Protein 7RCP (pdb70)

Sequence (1245 aa):
GLYRKYIEYPVLQKILIGLILGAIVGLILGHYGYAHAVHTYVKPFGDLFVRLLKMLVMPIVFASLVVGAASISPARLGRVGVKIVVYYLLTSAFAVTLGIIMARLFNPGAGIHLAVGGQQFQPHQAPPLVHILLDIVPTNPFGALANGQVLPTIFFAIILGIAITYLMNSENEKVRKSAETLLDAINGLAEAMYKIVNGVMQYAPIGVFALIAYVMAEQGVHVVGELAKVTAAVYVGLTLQILLVYFVLLKIYGIDPISFIKHAKDAMLTAFVTRSSEGTLPVTMRVAKEMGISEGIYSFTLPLGATINMDGTALYQGVCTFFIANALGSHLTVGQQLTIVLTAVLASIGTAGVPGAGAIMLAMVLHSVGLPLTDPNVAAAYAMILGIDAILDMGRTMVNVTGNLTGTAIVAKTEGLYRKYIEYPVLQKILIGLILGAIVGLILGHYGYAHAVHTYVKPFGDLFVRLLKMLVMPIVFASLVVGAASISPARLGRVGVKIVVYYLLTSAFAVTLGIIMARLFNPGAGIHLAVGGQQFQPHQAPPLVHILLDIVPTNPFGALANGQVLPTIFFAIILGIAITYLMNSENEKVRKSAETLLDAINGLAEAMYKIVNGVMQYAPIGVFALIAYVMAEQGVHVVGELAKVTAAVYVGLTLQILLVYFVLLKIYGIDPISFIKHAKDAMLTAFVTRSSEGTLPVTMRVAKEMGISEGIYSFTLPLGATINMDGTALYQGVCTFFIANALGSHLTVGQQLTIVLTAVLASIGTAGVPGAGAIMLAMVLHSVGLPLTDPNVAAAYAMILGIDAILDMGRTMVNVTGNLTGTAIVAKTEGLYRKYIEYPVLQKILIGLILGAIVGLILGHYGYAHAVHTYVKPFGDLFVRLLKMLVMPIVFASLVVGAASISPARLGRVGVKIVVYYLLTSAFAVTLGIIMARLFNPGAGIHLAVGGQQFQPHQAPPLVHILLDIVPTNPFGALANGQVLPTIFFAIILGIAITYLMNSENEKVRKSAETLLDAINGLAEAMYKIVNGVMQYAPIGVFALIAYVMAEQGVHVVGELAKVTAAVYVGLTLQILLVYFVLLKIYGIDPISFIKHAKDAMLTAFVTRSSEGTLPVTMRVAKEMGISEGIYSFTLPLGATINMDGTALYQGVCTFFIANALGSHLTVGQQLTIVLTAVLASIGTAGVPGAGAIMLAMVLHSVGLPLTDPNVAAAYAMILGIDAILDMGRTMVNVTGNLTGTAIVAKTE

Organism: Pyrococcus horikoshii (strain ATCC 700860 / DSM 12428 / JCM 9974 / NBRC 100139 / OT-3) (NCBI:txid70601)

Nearest PDB structures (foldseek):
  7rcp-assembly1_A  TM=1.002E+00  e=2.581E-57  Pyrococcus horikoshii OT3
  6uwf-assembly1_A  TM=9.976E-01  e=1.665E-51  Pyrococcus horikoshii
  6bat-assembly1_C  TM=9.969E-01  e=8.812E-50  Pyrococcus horikoshii OT3
  6bav-assembly1_B  TM=9.823E-01  e=5.923E-47  Pyrococcus horikoshii OT3
  6x15-assembly1_C  TM=5.587E-01  e=3.686E-46  Pyrococcus horikoshii

GO terms:
  GO:0005283 amino acid:sodium symporter activity (F, IDA)
  GO:0015108 chloride transmembrane transporter activity (F, IDA)
  GO:0015183 L-aspartate transmembrane transporter activity (F, IDA)
  GO:1902476 chloride transmembrane transport (P, IDA)
  GO:0070207 protein homotrimerization (P, IDA)
  GO:0070778 L-aspartate transmembrane transport (P, IDA)
  GO:0005283 amino acid:sodium symporter activity (F, IMP)
  GO:0015183 L-aspartate transmembrane transporter activity (F, IMP)
  GO:0140009 L-aspartate import across plasma membrane (P, IMP)
  GO:0042802 identical protein binding (F, IPI)

Structure (mmCIF, N/CA/C/O backbone):
data_7RCP
#
_entry.id   7RCP
#
_cell.length_a   1.00
_cell.length_b   1.00
_cell.length_c   1.00
_cell.angle_alpha   90.00
_cell.angle_beta   90.00
_cell.angle_gamma   90.00
#
_symmetry.space_group_name_H-M   'P 1'
#
loop_
_entity.id
_entity.type
_entity.pdbx_description
1 polymer 'Glutamate transporter homolog'
2 non-polymer 'ASPARTIC ACID'
3 non-polymer 'SODIUM ION'
4 water water
#
loop_
_atom_site.group_PDB
_atom_site.id
_atom_site.type_symbol
_atom_site.label_atom_id
_atom_site.label_alt_id
_atom_site.label_comp_id
_atom_site.label_asym_id
_atom_site.label_entity_id
_atom_site.label_seq_id
_atom_site.pdbx_PDB_ins_code
_atom_site.Cartn_x
_atom_site.Cartn_y
_atom_site.Cartn_z
_atom_site.occupancy
_atom_site.B_iso_or_equiv
_atom_site.auth_seq_id
_atom_site.auth_comp_id
_atom_site.auth_asym_id
_atom_site.auth_atom_id
_atom_site.pdbx_PDB_model_num
ATOM 1 N N . GLY A 1 1 ? 142.60281 188.22587 165.69343 1.000 56.14773 2 GLY A N 1
ATOM 2 C CA . GLY A 1 1 ? 142.46981 187.85887 167.09043 1.000 56.14773 2 GLY A CA 1
ATOM 3 C C . GLY A 1 1 ? 142.98481 188.93087 168.02943 1.000 56.14773 2 GLY A C 1
ATOM 4 O O . GLY A 1 1 ? 143.49781 189.95987 167.59143 1.000 56.14773 2 GLY A O 1
ATOM 7 N N . LEU A 1 2 ? 142.84481 188.68687 169.33343 1.000 54.80724 3 LEU A N 1
ATOM 8 C CA . LEU A 1 2 ? 143.30681 189.65987 170.31743 1.000 54.80724 3 LEU A CA 1
ATOM 9 C C . LEU A 1 2 ? 144.81281 189.86087 170.22743 1.000 54.80724 3 LEU A C 1
ATOM 10 O O . LEU A 1 2 ? 145.30281 190.99287 170.31143 1.000 54.80724 3 LEU A O 1
ATOM 26 N N . TYR A 1 3 ? 145.56581 188.77187 170.05943 1.000 51.51376 4 TYR A N 1
ATOM 27 C CA . TYR A 1 3 ? 147.01581 188.88387 169.94843 1.000 51.51376 4 TYR A CA 1
ATOM 28 C C . TYR A 1 3 ? 147.41181 189.69787 168.72443 1.000 51.51376 4 TYR A C 1
ATOM 29 O O . TYR A 1 3 ? 148.30181 190.55387 168.79743 1.000 51.51376 4 TYR A O 1
ATOM 47 N N . ARG A 1 4 ? 146.76081 189.44587 167.58743 1.000 51.76051 5 ARG A N 1
ATOM 48 C CA . ARG A 1 4 ? 147.07081 190.20187 166.37943 1.000 51.76051 5 ARG A CA 1
ATOM 49 C C . ARG A 1 4 ? 146.73681 191.67587 166.55743 1.000 51.76051 5 ARG A C 1
ATOM 50 O O . ARG A 1 4 ? 147.49581 192.54987 166.12343 1.000 51.76051 5 ARG A O 1
ATOM 54 N N . LYS A 1 5 ? 145.60281 191.97187 167.19343 1.000 52.30163 6 LYS A N 1
ATOM 55 C CA . LYS A 1 5 ? 145.23181 193.36187 167.42843 1.000 52.30163 6 LYS A CA 1
ATOM 56 C C . LYS A 1 5 ? 146.24481 194.05087 168.33143 1.000 52.30163 6 LYS A C 1
ATOM 57 O O . LYS A 1 5 ? 146.62581 195.20187 168.08843 1.000 52.30163 6 LYS A O 1
ATOM 76 N N . TYR A 1 6 ? 146.69181 193.36187 169.38343 1.000 45.59833 7 TYR A N 1
ATOM 77 C CA . TYR A 1 6 ? 147.70081 193.93387 170.26743 1.000 45.59833 7 TYR A CA 1
ATOM 78 C C . TYR A 1 6 ? 148.99881 194.20287 169.51943 1.000 45.59833 7 TYR A C 1
ATOM 79 O O . TYR A 1 6 ? 149.60081 195.27187 169.66843 1.000 45.59833 7 TYR A O 1
ATOM 97 N N . ILE A 1 7 ? 149.44581 193.24387 168.70643 1.000 47.07752 8 ILE A N 1
ATOM 98 C CA . ILE A 1 7 ? 150.71981 193.40087 168.01243 1.000 47.07752 8 ILE A CA 1
ATOM 99 C C . ILE A 1 7 ? 150.63381 194.51987 166.98443 1.000 47.07752 8 ILE A C 1
ATOM 100 O O . ILE A 1 7 ? 151.59381 195.27287 166.78643 1.000 47.07752 8 ILE A O 1
ATOM 116 N N . GLU A 1 8 ? 149.49081 194.64287 166.30943 1.000 50.26993 9 GLU A N 1
ATOM 117 C CA . GLU A 1 8 ? 149.36281 195.63587 165.24943 1.000 50.26993 9 GLU A CA 1
ATOM 118 C C . GLU A 1 8 ? 149.34781 197.05487 165.79843 1.000 50.26993 9 GLU A C 1
ATOM 119 O O . GLU A 1 8 ? 149.72981 197.99387 165.09143 1.000 50.26993 9 GLU A O 1
ATOM 131 N N . TYR A 1 9 ? 148.91481 197.23287 167.03943 1.000 46.32152 10 TYR A N 1
ATOM 132 C CA . TYR A 1 9 ? 148.81681 198.57087 167.59743 1.000 46.32152 10 TYR A CA 1
ATOM 133 C C . TYR A 1 9 ? 150.20581 199.20187 167.67843 1.000 46.32152 10 TYR A C 1
ATOM 134 O O . TYR A 1 9 ? 151.18981 198.50187 167.94043 1.000 46.32152 10 TYR A O 1
ATOM 152 N N . PRO A 1 10 ? 150.32781 200.51087 167.45743 1.000 44.17670 11 PRO A N 1
ATOM 153 C CA . PRO A 1 10 ? 151.65181 201.14087 167.51443 1.000 44.17670 11 PRO A CA 1
ATOM 154 C C . PRO A 1 10 ? 152.30881 200.94987 168.87143 1.000 44.17670 11 PRO A C 1
ATOM 155 O O . PRO A 1 10 ? 151.65781 201.00987 169.91543 1.000 44.17670 11 PRO A O 1
ATOM 166 N N . VAL A 1 11 ? 153.62381 200.72887 168.84443 1.000 40.52416 12 VAL A N 1
ATOM 167 C CA . VAL A 1 11 ? 154.35581 200.42587 170.06943 1.000 40.52416 12 VAL A CA 1
ATOM 168 C C . VAL A 1 11 ? 154.40181 201.64187 170.98643 1.000 40.52416 12 VAL A C 1
ATOM 169 O O . VAL A 1 11 ? 154.30581 201.51187 172.21243 1.000 40.52416 12 VAL A O 1
ATOM 182 N N . LEU A 1 12 ? 154.55881 202.83687 170.41743 1.000 39.72461 13 LEU A N 1
ATOM 183 C CA . LEU A 1 12 ? 154.62881 204.04187 171.23843 1.000 39.72461 13 LEU A CA 1
ATOM 184 C C . LEU A 1 12 ? 153.34981 204.23387 172.04243 1.000 39.72461 13 LEU A C 1
ATOM 185 O O . LEU A 1 12 ? 153.39281 204.50287 173.24943 1.000 39.72461 13 LEU A O 1
ATOM 201 N N . GLN A 1 13 ? 152.19781 204.11787 171.38143 1.000 42.83962 14 GLN A N 1
ATOM 202 C CA . GLN A 1 13 ? 150.93181 204.31187 172.07443 1.000 42.83962 14 GLN A CA 1
ATOM 203 C C . GLN A 1 13 ? 150.73581 203.26087 173.15643 1.000 42.83962 14 GLN A C 1
ATOM 204 O O . GLN A 1 13 ? 150.26781 203.57087 174.25743 1.000 42.83962 14 GLN A O 1
ATOM 218 N N . LYS A 1 14 ? 151.08281 202.00787 172.85943 1.000 41.29343 15 LYS A N 1
ATOM 219 C CA . LYS A 1 14 ? 150.96181 200.95487 173.85843 1.000 41.29343 15 LYS A CA 1
ATOM 220 C C . LYS A 1 14 ? 151.83481 201.24987 175.06943 1.000 41.29343 15 LYS A C 1
ATOM 221 O O . LYS A 1 14 ? 151.39181 201.10887 176.21543 1.000 41.29343 15 LYS A O 1
ATOM 240 N N . ILE A 1 15 ? 153.07781 201.67287 174.83443 1.000 37.56190 16 ILE A N 1
ATOM 241 C CA . ILE A 1 15 ? 153.98681 201.97187 175.93643 1.000 37.56190 16 ILE A CA 1
ATOM 242 C C . ILE A 1 15 ? 153.44681 203.12287 176.77143 1.000 37.56190 16 ILE A C 1
ATOM 243 O O . ILE A 1 15 ? 153.49281 203.08687 178.00543 1.000 37.56190 16 ILE A O 1
ATOM 259 N N . LEU A 1 16 ? 152.94081 204.16787 176.11743 1.000 38.89298 17 LEU A N 1
ATOM 260 C CA . LEU A 1 16 ? 152.42581 205.31387 176.86043 1.000 38.89298 17 LEU A CA 1
ATOM 261 C C . LEU A 1 16 ? 151.20081 204.93787 177.68243 1.000 38.89298 17 LEU A C 1
ATOM 262 O O . LEU A 1 16 ? 151.07481 205.34287 178.84543 1.000 38.89298 17 LEU A O 1
ATOM 278 N N . ILE A 1 17 ? 150.28081 204.17287 177.09443 1.000 39.85038 18 ILE A N 1
ATOM 279 C CA . ILE A 1 17 ? 149.10581 203.72487 177.83543 1.000 39.85038 18 ILE A CA 1
ATOM 280 C C . ILE A 1 17 ? 149.53381 202.91287 179.04743 1.000 39.85038 18 ILE A C 1
ATOM 281 O O . ILE A 1 17 ? 149.04081 203.11787 180.16343 1.000 39.85038 18 ILE A O 1
ATOM 297 N N . GLY A 1 18 ? 150.45981 201.97687 178.84343 1.000 37.17044 19 GLY A N 1
ATOM 298 C CA . GLY A 1 18 ? 150.94581 201.18487 179.95743 1.000 37.17044 19 GLY A CA 1
ATOM 299 C C . GLY A 1 18 ? 151.56281 202.03987 181.04443 1.000 37.17044 19 GLY A C 1
ATOM 300 O O . GLY A 1 18 ? 151.30281 201.83287 182.22643 1.000 37.17044 19 GLY A O 1
ATOM 304 N N . LEU A 1 19 ? 152.36781 203.02687 180.65543 1.000 35.95139 20 LEU A N 1
ATOM 305 C CA . LEU A 1 19 ? 153.01881 203.88787 181.63543 1.000 35.95139 20 LEU A CA 1
ATOM 306 C C . LEU A 1 19 ? 151.99381 204.64687 182.46843 1.000 35.95139 20 LEU A C 1
ATOM 307 O O . LEU A 1 19 ? 152.02981 204.61287 183.70543 1.000 35.95139 20 LEU A O 1
ATOM 323 N N . ILE A 1 20 ? 151.06281 205.33187 181.80243 1.000 38.77231 21 ILE A N 1
ATOM 324 C CA . ILE A 1 20 ? 150.08881 206.14687 182.52643 1.000 38.77231 21 ILE A CA 1
ATOM 325 C C . ILE A 1 20 ? 149.22981 205.26987 183.43043 1.000 38.77231 21 ILE A C 1
ATOM 326 O O . ILE A 1 20 ? 148.99981 205.58787 184.60943 1.000 38.77231 21 ILE A O 1
ATOM 342 N N . LEU A 1 21 ? 148.73881 204.15087 182.89443 1.000 38.74020 22 LEU A N 1
ATOM 343 C CA . LEU A 1 21 ? 147.82381 203.32187 183.66243 1.000 38.74020 22 LEU A CA 1
ATOM 344 C C . LEU A 1 21 ? 148.53981 202.63787 184.81543 1.000 38.74020 22 LEU A C 1
ATOM 345 O O . LEU A 1 21 ? 147.97681 202.49487 185.90443 1.000 38.74020 22 LEU A O 1
ATOM 361 N N . GLY A 1 22 ? 149.78481 202.20987 184.60243 1.000 37.22568 23 GLY A N 1
ATOM 362 C CA . GLY A 1 22 ? 150.55381 201.65487 185.69543 1.000 37.22568 23 GLY A CA 1
ATOM 363 C C . GLY A 1 22 ? 150.80281 202.67087 186.78643 1.000 37.22568 23 GLY A C 1
ATOM 364 O O . GLY A 1 22 ? 150.71381 202.35387 187.97143 1.000 37.22568 23 GLY A O 1
ATOM 368 N N . ALA A 1 23 ? 151.10781 203.91187 186.40543 1.000 38.28917 24 ALA A N 1
ATOM 369 C CA . ALA A 1 23 ? 151.29381 204.95287 187.40743 1.000 38.28917 24 ALA A CA 1
ATOM 370 C C . ALA A 1 23 ? 150.03181 205.12887 188.24343 1.000 38.28917 24 ALA A C 1
ATOM 371 O O . ALA A 1 23 ? 150.08081 205.11287 189.48243 1.000 38.28917 24 ALA A O 1
ATOM 378 N N . ILE A 1 24 ? 148.88481 205.27587 187.57743 1.000 40.31617 25 ILE A N 1
ATOM 379 C CA . ILE A 1 24 ? 147.63081 205.48987 188.29543 1.000 40.31617 25 ILE A CA 1
ATOM 380 C C . ILE A 1 24 ? 147.32881 204.30387 189.20443 1.000 40.31617 25 ILE A C 1
ATOM 381 O O . ILE A 1 24 ? 147.00681 204.46787 190.39043 1.000 40.31617 25 ILE A O 1
ATOM 397 N N . VAL A 1 25 ? 147.42281 203.09087 188.65743 1.000 39.48960 26 VAL A N 1
ATOM 398 C CA . VAL A 1 25 ? 147.07881 201.89087 189.40943 1.000 39.48960 26 VAL A CA 1
ATOM 399 C C . VAL A 1 25 ? 147.99881 201.73287 190.61043 1.000 39.48960 26 VAL A C 1
ATOM 400 O O . VAL A 1 25 ? 147.54881 201.42287 191.71843 1.000 39.48960 26 VAL A O 1
ATOM 413 N N . GLY A 1 26 ? 149.30081 201.93187 190.40943 1.000 39.11879 27 GLY A N 1
ATOM 414 C CA . GLY A 1 26 ? 150.23481 201.79287 191.50743 1.000 39.11879 27 GLY A CA 1
ATOM 415 C C . GLY A 1 26 ? 149.98681 202.80287 192.60743 1.000 39.11879 27 GLY A C 1
ATOM 416 O O . GLY A 1 26 ? 150.01581 202.46287 193.79043 1.000 39.11879 27 GLY A O 1
ATOM 420 N N . LEU A 1 27 ? 149.72881 204.05787 192.23543 1.000 40.45015 28 LEU A N 1
ATOM 421 C CA . LEU A 1 27 ? 149.43981 205.07087 193.24343 1.000 40.45015 28 LEU A CA 1
ATOM 422 C C . LEU A 1 27 ? 148.20281 204.69087 194.04843 1.000 40.45015 28 LEU A C 1
ATOM 423 O O . LEU A 1 27 ? 148.21681 204.69887 195.28943 1.000 40.45015 28 LEU A O 1
ATOM 439 N N . ILE A 1 28 ? 147.12881 204.31487 193.34943 1.000 41.90662 29 ILE A N 1
ATOM 440 C CA . ILE A 1 28 ? 145.87681 203.99087 194.02543 1.000 41.90662 29 ILE A CA 1
ATOM 441 C C . ILE A 1 28 ? 146.06981 202.80287 194.95743 1.000 41.90662 29 ILE A C 1
ATOM 442 O O . ILE A 1 28 ? 145.61181 202.80987 196.10543 1.000 41.90662 29 ILE A O 1
ATOM 458 N N . LEU A 1 29 ? 146.74981 201.76087 194.47843 1.000 41.95701 30 LEU A N 1
ATOM 459 C CA . LEU A 1 29 ? 146.93281 200.56487 195.29043 1.000 41.95701 30 LEU A CA 1
ATOM 460 C C . LEU A 1 29 ? 147.83681 200.83787 196.48343 1.000 41.95701 30 LEU A C 1
ATOM 461 O O . LEU A 1 29 ? 147.63181 200.27287 197.56343 1.000 41.95701 30 LEU A O 1
ATOM 477 N N . GLY A 1 30 ? 148.84581 201.69387 196.31343 1.000 42.79364 31 GLY A N 1
ATOM 478 C CA . GLY A 1 30 ? 149.71481 202.02387 197.42943 1.000 42.79364 31 GLY A CA 1
ATOM 479 C C . GLY A 1 30 ? 148.99881 202.79487 198.52043 1.000 42.79364 31 GLY A C 1
ATOM 480 O O . GLY A 1 30 ? 149.24081 202.57687 199.70943 1.000 42.79364 31 GLY A O 1
ATOM 484 N N . HIS A 1 31 ? 148.10181 203.70187 198.13343 1.000 45.91499 32 HIS A N 1
ATOM 485 C CA . HIS A 1 31 ? 147.37181 204.48087 199.12943 1.000 45.91499 32 HIS A CA 1
ATOM 486 C C . HIS A 1 31 ? 146.50481 203.56287 199.98043 1.000 45.91499 32 HIS A C 1
ATOM 487 O O . HIS A 1 31 ? 146.43181 203.69687 201.20743 1.000 45.91499 32 HIS A O 1
ATOM 501 N N . TYR A 1 32 ? 145.85981 202.61887 199.32443 1.000 46.35639 33 TYR A N 1
ATOM 502 C CA . TYR A 1 32 ? 145.05481 201.53787 199.85743 1.000 46.35639 33 TYR A CA 1
ATOM 503 C C . TYR A 1 32 ? 145.86081 200.33587 200.32343 1.000 46.35639 33 TYR A C 1
ATOM 504 O O . TYR A 1 32 ? 145.28781 199.25487 200.47943 1.000 46.35639 33 TYR A O 1
ATOM 522 N N . GLY A 1 33 ? 147.16481 200.49287 200.51943 1.000 45.46069 34 GLY A N 1
ATOM 523 C CA . GLY A 1 33 ? 147.96181 199.48787 201.20043 1.000 45.46069 34 GLY A CA 1
ATOM 524 C C . GLY A 1 33 ? 148.01281 198.13887 200.52043 1.000 45.46069 34 GLY A C 1
ATOM 525 O O . GLY A 1 33 ? 148.07181 197.10887 201.20343 1.000 45.46069 34 GLY A O 1
ATOM 529 N N . TYR A 1 34 ? 148.00081 198.11587 199.18843 1.000 45.09232 35 TYR A N 1
ATOM 530 C CA . TYR A 1 34 ? 148.12981 196.88187 198.42643 1.000 45.09232 35 TYR A CA 1
ATOM 531 C C . TYR A 1 34 ? 149.47081 196.79487 197.70643 1.000 45.09232 35 TYR A C 1
ATOM 532 O O . TYR A 1 34 ? 149.59081 196.08687 196.70243 1.000 45.09232 35 TYR A O 1
ATOM 550 N N . ALA A 1 35 ? 150.48581 197.50087 198.20643 1.000 42.42659 36 ALA A N 1
ATOM 551 C CA . ALA A 1 35 ? 151.80381 197.43587 197.59043 1.000 42.42659 36 ALA A CA 1
ATOM 552 C C . ALA A 1 35 ? 152.36581 196.02487 197.63743 1.000 42.42659 36 ALA A C 1
ATOM 553 O O . ALA A 1 35 ? 153.10181 195.61787 196.73243 1.000 42.42659 36 ALA A O 1
ATOM 560 N N . HIS A 1 36 ? 152.03581 195.26587 198.68343 1.000 43.78050 37 HIS A N 1
ATOM 561 C CA . HIS A 1 36 ? 152.46481 193.87487 198.74143 1.000 43.78050 37 HIS A CA 1
ATOM 562 C C . HIS A 1 36 ? 151.86581 193.07287 197.59643 1.000 43.78050 37 HIS A C 1
ATOM 563 O O . HIS A 1 36 ? 152.54881 192.24787 196.98143 1.000 43.78050 37 HIS A O 1
ATOM 577 N N . ALA A 1 37 ? 150.58881 193.30287 197.29343 1.000 42.06803 38 ALA A N 1
ATOM 578 C CA . ALA A 1 37 ? 149.95681 192.58887 196.19143 1.000 42.06803 38 ALA A CA 1
ATOM 579 C C . ALA A 1 37 ? 150.60081 192.95687 194.86143 1.000 42.06803 38 ALA A C 1
ATOM 580 O O . ALA A 1 37 ? 150.80781 192.09387 193.99943 1.000 42.06803 38 ALA A O 1
ATOM 587 N N . VAL A 1 38 ? 150.93481 194.23487 194.68043 1.000 39.62736 39 VAL A N 1
ATOM 588 C CA . VAL A 1 38 ? 151.58881 194.65887 193.44743 1.000 39.62736 39 VAL A CA 1
ATOM 589 C C . VAL A 1 38 ? 152.95381 194.00087 193.32543 1.000 39.62736 39 VAL A C 1
ATOM 590 O O . VAL A 1 38 ? 153.32781 193.50187 192.25743 1.000 39.62736 39 VAL A O 1
ATOM 603 N N . HIS A 1 39 ? 153.71581 193.97987 194.41843 1.000 40.21046 40 HIS A N 1
ATOM 604 C CA . HIS A 1 39 ? 155.00781 193.30687 194.40143 1.000 40.21046 40 HIS A CA 1
ATOM 605 C C . HIS A 1 39 ? 154.84781 191.83187 194.06643 1.000 40.21046 40 HIS A C 1
ATOM 606 O O . HIS A 1 39 ? 155.65881 191.26287 193.32843 1.000 40.21046 40 HIS A O 1
ATOM 620 N N . THR A 1 40 ? 153.80881 191.19387 194.60443 1.000 40.97032 41 THR A N 1
ATOM 621 C CA . THR A 1 40 ? 153.67581 189.75387 194.43343 1.000 40.97032 41 THR A CA 1
ATOM 622 C C . THR A 1 40 ? 153.24481 189.37887 193.01943 1.000 40.97032 41 THR A C 1
ATOM 623 O O . THR A 1 40 ? 153.85781 188.49387 192.41143 1.000 40.97032 41 THR A O 1
ATOM 634 N N . TYR A 1 41 ? 152.20681 190.01687 192.46643 1.000 41.46115 42 TYR A N 1
ATOM 635 C CA . TYR A 1 41 ? 151.69681 189.52087 191.18843 1.000 41.46115 42 TYR A CA 1
ATOM 636 C C . TYR A 1 41 ? 151.98981 190.42787 189.99843 1.000 41.46115 42 TYR A C 1
ATOM 637 O O . TYR A 1 41 ? 152.06281 189.93387 188.87043 1.000 41.46115 42 TYR A O 1
ATOM 655 N N . VAL A 1 42 ? 152.16281 191.73287 190.19243 1.000 37.20795 43 VAL A N 1
ATOM 656 C CA . VAL A 1 42 ? 152.38181 192.61887 189.04943 1.000 37.20795 43 VAL A CA 1
ATOM 657 C C . VAL A 1 42 ? 153.86081 192.72587 188.70343 1.000 37.20795 43 VAL A C 1
ATOM 658 O O . VAL A 1 42 ? 154.23181 192.69087 187.52843 1.000 37.20795 43 VAL A O 1
ATOM 671 N N . LYS A 1 43 ? 154.71581 192.84487 189.71443 1.000 37.09094 44 LYS A N 1
ATOM 672 C CA . LYS A 1 43 ? 156.14281 193.04887 189.48343 1.000 37.09094 44 LYS A CA 1
ATOM 673 C C . LYS A 1 43 ? 156.78381 191.99087 188.59243 1.000 37.09094 44 LYS A C 1
ATOM 674 O O . LYS A 1 43 ? 157.64681 192.35687 187.77543 1.000 37.09094 44 LYS A O 1
ATOM 693 N N . PRO A 1 44 ? 156.44581 190.70287 188.69543 1.000 36.21159 45 PRO A N 1
ATOM 694 C CA . PRO A 1 44 ? 157.15881 189.69887 187.89043 1.000 36.21159 45 PRO A CA 1
ATOM 695 C C . PRO A 1 44 ? 157.14281 189.96987 186.39643 1.000 36.21159 45 PRO A C 1
ATOM 696 O O . PRO A 1 44 ? 158.11081 189.62587 185.71143 1.000 36.21159 45 PRO A O 1
ATOM 707 N N . PHE A 1 45 ? 156.07881 190.56487 185.86043 1.000 34.15224 46 PHE A N 1
ATOM 708 C CA . PHE A 1 45 ? 156.06481 190.88887 184.43743 1.000 34.15224 46 PHE A CA 1
ATOM 709 C C . PHE A 1 45 ? 157.13881 191.91787 184.09343 1.000 34.15224 46 PHE A C 1
ATOM 710 O O . PHE A 1 45 ? 157.85181 191.77887 183.08843 1.000 34.15224 46 PHE A O 1
ATOM 727 N N . GLY A 1 46 ? 157.28281 192.94787 184.92643 1.000 32.06217 47 GLY A N 1
ATOM 728 C CA . GLY A 1 46 ? 158.35181 193.90787 184.71643 1.000 32.06217 47 GLY A CA 1
ATOM 729 C C . GLY A 1 46 ? 159.72381 193.28787 184.88943 1.000 32.06217 47 GLY A C 1
ATOM 730 O O . GLY A 1 46 ? 160.66581 193.62587 184.16843 1.000 32.06217 47 GLY A O 1
ATOM 734 N N . ASP A 1 47 ? 159.85481 192.37587 185.85143 1.000 33.25227 48 ASP A N 1
ATOM 735 C CA . ASP A 1 47 ? 161.11281 191.65687 186.01243 1.000 33.25227 48 ASP A CA 1
ATOM 736 C C . ASP A 1 47 ? 161.44081 190.85587 184.76143 1.000 33.25227 48 ASP A C 1
ATOM 737 O O . ASP A 1 47 ? 162.60181 190.78587 184.34443 1.000 33.25227 48 ASP A O 1
ATOM 746 N N . LEU A 1 48 ? 160.42781 190.24487 184.14843 1.000 30.18655 49 LEU A N 1
ATOM 747 C CA . LEU A 1 48 ? 160.63681 189.51487 182.90443 1.000 30.18655 49 LEU A CA 1
ATOM 748 C C . LEU A 1 48 ? 161.10481 190.44287 181.79443 1.000 30.18655 49 LEU A C 1
ATOM 749 O O . LEU A 1 48 ? 162.01381 190.10287 181.02943 1.000 30.18655 49 LEU A O 1
ATOM 765 N N . PHE A 1 49 ? 160.48281 191.61687 181.68243 1.000 29.24983 50 PHE A N 1
ATOM 766 C CA . PHE A 1 49 ? 160.90981 192.57787 180.67043 1.000 29.24983 50 PHE A CA 1
ATOM 767 C C . PHE A 1 49 ? 162.36481 192.98287 180.88343 1.000 29.24983 50 PHE A C 1
ATOM 768 O O . PHE A 1 49 ? 163.16081 193.02687 179.93243 1.000 29.24983 50 PHE A O 1
ATOM 785 N N . VAL A 1 50 ? 162.73181 193.25987 182.13443 1.000 27.93610 51 VAL A N 1
ATOM 786 C CA . VAL A 1 50 ? 164.09981 193.65487 182.45043 1.000 27.93610 51 VAL A CA 1
ATOM 787 C C . VAL A 1 50 ? 165.07281 192.53387 182.10943 1.000 27.93610 51 VAL A C 1
ATOM 788 O O . VAL A 1 50 ? 166.14981 192.77387 181.55143 1.000 27.93610 51 VAL A O 1
ATOM 801 N N . ARG A 1 51 ? 164.71781 191.29587 182.45443 1.000 28.74409 52 ARG A N 1
ATOM 802 C CA . ARG A 1 51 ? 165.58581 190.16387 182.15943 1.000 28.74409 52 ARG A CA 1
ATOM 803 C C . ARG A 1 51 ? 165.76281 189.98187 180.65843 1.000 28.74409 52 ARG A C 1
ATOM 804 O O . ARG A 1 51 ? 166.86981 189.70587 180.18443 1.000 28.74409 52 ARG A O 1
ATOM 825 N N . LEU A 1 52 ? 164.67981 190.12487 179.89543 1.000 27.58836 53 LEU A N 1
ATOM 826 C CA . LEU A 1 52 ? 164.77881 190.00187 178.44843 1.000 27.58836 53 LEU A CA 1
ATOM 827 C C . LEU A 1 52 ? 165.70681 191.06087 177.87743 1.000 27.58836 53 LEU A C 1
ATOM 828 O O . LEU A 1 52 ? 166.52181 190.77387 176.99343 1.000 27.58836 53 LEU A O 1
ATOM 844 N N . LEU A 1 53 ? 165.59781 192.29487 178.36943 1.000 26.78839 54 LEU A N 1
ATOM 845 C CA . LEU A 1 53 ? 166.49181 193.34487 177.89443 1.000 26.78839 54 LEU A CA 1
ATOM 846 C C . LEU A 1 53 ? 167.94081 193.04687 178.26043 1.000 26.78839 54 LEU A C 1
ATOM 847 O O . LEU A 1 53 ? 168.84481 193.21887 177.43643 1.000 26.78839 54 LEU A O 1
ATOM 863 N N . LYS A 1 54 ? 168.18081 192.59387 179.49143 1.000 26.80134 55 LYS A N 1
ATOM 864 C CA . LYS A 1 54 ? 169.54481 192.31687 179.92643 1.000 26.80134 55 LYS A CA 1
ATOM 865 C C . LYS A 1 54 ? 170.14981 191.13887 179.17343 1.000 26.80134 55 LYS A C 1
ATOM 866 O O . LYS A 1 54 ? 171.37381 191.06487 179.02143 1.000 26.80134 55 LYS A O 1
ATOM 885 N N . MET A 1 55 ? 169.31281 190.21587 178.69943 1.000 26.74587 56 MET A N 1
ATOM 886 C CA . MET A 1 55 ? 169.80781 189.05787 177.96443 1.000 26.74587 56 MET A CA 1
ATOM 887 C C . MET A 1 55 ? 170.60681 189.46387 176.73243 1.000 26.74587 56 MET A C 1
ATOM 888 O O . MET A 1 55 ? 171.50881 188.73187 176.31043 1.000 26.74587 56 MET A O 1
ATOM 902 N N . LEU A 1 56 ? 170.29381 190.61187 176.14143 1.000 25.40547 57 LEU A N 1
ATOM 903 C CA . LEU A 1 56 ? 170.87781 191.02987 174.87543 1.000 25.40547 57 LEU A CA 1
ATOM 904 C C . LEU A 1 56 ? 172.08081 191.94887 175.02943 1.000 25.40547 57 LEU A C 1
ATOM 905 O O . LEU A 1 56 ? 172.70081 192.29887 174.02343 1.000 25.40547 57 LEU A O 1
ATOM 921 N N . VAL A 1 57 ? 172.43681 192.33387 176.25343 1.000 24.27755 58 VAL A N 1
ATOM 922 C CA . VAL A 1 57 ? 173.44881 193.36887 176.44343 1.000 24.27755 58 VAL A CA 1
ATOM 923 C C . VAL A 1 57 ? 174.80281 192.89687 175.92543 1.000 24.27755 58 VAL A C 1
ATOM 924 O O . VAL A 1 57 ? 175.38581 193.49787 175.01843 1.000 24.27755 58 VAL A O 1
ATOM 937 N N . MET A 1 58 ? 175.32781 191.81987 176.50243 1.000 25.01678 59 MET A N 1
ATOM 938 C CA . MET A 1 58 ? 176.68581 191.40087 176.16143 1.000 25.01678 59 MET A CA 1
ATOM 939 C C . MET A 1 58 ? 176.82781 191.00787 174.69943 1.000 25.01678 59 MET A C 1
ATOM 940 O O . MET A 1 58 ? 177.77081 191.48587 174.04343 1.000 25.01678 59 MET A O 1
ATOM 954 N N . PRO A 1 59 ? 175.96081 190.16987 174.12443 1.000 23.54121 60 PRO A N 1
ATOM 955 C CA . PRO A 1 59 ? 176.14181 189.82187 172.70543 1.000 23.54121 60 PRO A CA 1
ATOM 956 C C . PRO A 1 59 ? 176.09081 191.02887 171.78843 1.000 23.54121 60 PRO A C 1
ATOM 957 O O . PRO A 1 59 ? 176.96781 191.19187 170.92943 1.000 23.54121 60 PRO A O 1
ATOM 968 N N . ILE A 1 60 ? 175.07581 191.87887 171.94143 1.000 23.87852 61 ILE A N 1
ATOM 969 C CA . ILE A 1 60 ? 174.93181 193.01987 171.04543 1.000 23.87852 61 ILE A CA 1
ATOM 970 C C . ILE A 1 60 ? 176.12081 193.95687 171.19443 1.000 23.87852 61 ILE A C 1
ATOM 971 O O . ILE A 1 60 ? 176.71081 194.39287 170.20143 1.000 23.87852 61 ILE A O 1
ATOM 987 N N . VAL A 1 61 ? 176.52581 194.24087 172.43243 1.000 23.26154 62 VAL A N 1
ATOM 988 C CA . VAL A 1 61 ? 177.64781 195.14787 172.64743 1.000 23.26154 62 VAL A CA 1
ATOM 989 C C . VAL A 1 61 ? 178.90681 194.58687 172.00243 1.000 23.26154 62 VAL A C 1
ATOM 990 O O . VAL A 1 61 ? 179.56581 195.25887 171.20143 1.000 23.26154 62 VAL A O 1
ATOM 1003 N N . PHE A 1 62 ? 179.23681 193.33087 172.30743 1.000 22.63082 63 PHE A N 1
ATOM 1004 C CA . PHE A 1 62 ? 180.46881 192.74987 171.78743 1.000 22.63082 63 PHE A CA 1
ATOM 1005 C C . PHE A 1 62 ? 180.46581 192.71687 170.26443 1.000 22.63082 63 PHE A C 1
ATOM 1006 O O . PHE A 1 62 ? 181.40881 193.19187 169.62143 1.000 22.63082 63 PHE A O 1
ATOM 1023 N N . ALA A 1 63 ? 179.41281 192.15587 169.66943 1.000 22.02841 64 ALA A N 1
ATOM 1024 C CA . ALA A 1 63 ? 179.39181 191.97887 168.22343 1.000 22.02841 64 ALA A CA 1
ATOM 1025 C C . ALA A 1 63 ? 179.37881 193.31987 167.50243 1.000 22.02841 64 ALA A C 1
ATOM 1026 O O . ALA A 1 63 ? 180.14281 193.53387 166.55043 1.000 22.02841 64 ALA A O 1
ATOM 1033 N N . SER A 1 64 ? 178.51781 194.23987 167.94243 1.000 22.96854 65 SER A N 1
ATOM 1034 C CA . SER A 1 64 ? 178.43081 195.53787 167.29243 1.000 22.96854 65 SER A CA 1
ATOM 1035 C C . SER A 1 64 ? 179.73881 196.30087 167.41343 1.000 22.96854 65 SER A C 1
ATOM 1036 O O . SER A 1 64 ? 180.16981 196.94787 166.45743 1.000 22.96854 65 SER A O 1
ATOM 1044 N N . LEU A 1 65 ? 180.38981 196.23987 168.57643 1.000 22.86465 66 LEU A N 1
ATOM 1045 C CA . LEU A 1 65 ? 181.64281 196.96387 168.73343 1.000 22.86465 66 LEU A CA 1
ATOM 1046 C C . LEU A 1 65 ? 182.74981 196.34487 167.89043 1.000 22.86465 66 LEU A C 1
ATOM 1047 O O . LEU A 1 65 ? 183.56181 197.06687 167.30843 1.000 22.86465 66 LEU A O 1
ATOM 1063 N N . VAL A 1 66 ? 182.80381 195.01487 167.80743 1.000 22.42204 67 VAL A N 1
ATOM 1064 C CA . VAL A 1 66 ? 183.79781 194.38087 166.94543 1.000 22.42204 67 VAL A CA 1
ATOM 1065 C C . VAL A 1 66 ? 183.60181 194.83487 165.50543 1.000 22.42204 67 VAL A C 1
ATOM 1066 O O . VAL A 1 66 ? 184.55081 195.24387 164.82643 1.000 22.42204 67 VAL A O 1
ATOM 1079 N N . VAL A 1 67 ? 182.35581 194.79987 165.02943 1.000 23.35558 68 VAL A N 1
ATOM 1080 C CA . VAL A 1 67 ? 182.07581 195.18687 163.64943 1.000 23.35558 68 VAL A CA 1
ATOM 1081 C C . VAL A 1 67 ? 182.41881 196.65587 163.42343 1.000 23.35558 68 VAL A C 1
ATOM 1082 O O . VAL A 1 67 ? 183.04781 197.01987 162.42043 1.000 23.35558 68 VAL A O 1
ATOM 1095 N N . GLY A 1 68 ? 182.01781 197.52287 164.35443 1.000 24.77073 69 GLY A N 1
ATOM 1096 C CA . GLY A 1 68 ? 182.27981 198.94187 164.19643 1.000 24.77073 69 GLY A CA 1
ATOM 1097 C C . GLY A 1 68 ? 183.75681 199.27387 164.20643 1.000 24.77073 69 GLY A C 1
ATOM 1098 O O . GLY A 1 68 ? 184.23481 200.04387 163.37143 1.000 24.77073 69 GLY A O 1
ATOM 1102 N N . ALA A 1 69 ? 184.50081 198.70287 165.15443 1.000 24.68909 70 ALA A N 1
ATOM 1103 C CA . ALA A 1 69 ? 185.94081 198.91487 165.18943 1.000 24.68909 70 ALA A CA 1
ATOM 1104 C C . ALA A 1 69 ? 186.60481 198.36987 163.93843 1.000 24.68909 70 ALA A C 1
ATOM 1105 O O . ALA A 1 69 ? 187.60681 198.92487 163.47643 1.000 24.68909 70 ALA A O 1
ATOM 1112 N N . ALA A 1 70 ? 186.06681 197.28787 163.37643 1.000 24.49894 71 ALA A N 1
ATOM 1113 C CA . ALA A 1 70 ? 186.58681 196.79587 162.11043 1.000 24.49894 71 ALA A CA 1
ATOM 1114 C C . ALA A 1 70 ? 186.30481 197.76687 160.97143 1.000 24.49894 71 ALA A C 1
ATOM 1115 O O . ALA A 1 70 ? 187.09381 197.85187 160.02443 1.000 24.49894 71 ALA A O 1
ATOM 1122 N N . SER A 1 71 ? 185.20181 198.50487 161.04343 1.000 26.55974 72 SER A N 1
ATOM 1123 C CA . SER A 1 71 ? 184.79081 199.39087 159.96143 1.000 26.55974 72 SER A CA 1
ATOM 1124 C C . SER A 1 71 ? 185.32881 200.81087 160.09743 1.000 26.55974 72 SER A C 1
ATOM 1125 O O . SER A 1 71 ? 185.06381 201.63887 159.22043 1.000 26.55974 72 SER A O 1
ATOM 1133 N N . ILE A 1 72 ? 186.07481 201.11287 161.15543 1.000 29.02712 73 ILE A N 1
ATOM 1134 C CA . ILE A 1 72 ? 186.53081 202.46687 161.44243 1.000 29.02712 73 ILE A CA 1
ATOM 1135 C C . ILE A 1 72 ? 188.03281 202.44787 161.68143 1.000 29.02712 73 ILE A C 1
ATOM 1136 O O . ILE A 1 72 ? 188.55881 201.53287 162.32443 1.000 29.02712 73 ILE A O 1
ATOM 1152 N N . SER A 1 73 ? 188.72181 203.45687 161.15843 1.000 30.26998 74 SER A N 1
ATOM 1153 C CA . SER A 1 73 ? 190.15881 203.55087 161.34543 1.000 30.26998 74 SER A CA 1
ATOM 1154 C C . SER A 1 73 ? 190.49181 203.84987 162.80743 1.000 30.26998 74 SER A C 1
ATOM 1155 O O . SER A 1 73 ? 189.74381 204.55087 163.49243 1.000 30.26998 74 SER A O 1
ATOM 1163 N N . PRO A 1 74 ? 191.61181 203.32387 163.31143 1.000 28.96983 75 PRO A N 1
ATOM 1164 C CA . PRO A 1 74 ? 191.96681 203.58087 164.71743 1.000 28.96983 75 PRO A CA 1
ATOM 1165 C C . PRO A 1 74 ? 192.11981 205.05387 165.05743 1.000 28.96983 75 PRO A C 1
ATOM 1166 O O . PRO A 1 74 ? 191.73181 205.47487 166.15443 1.000 28.96983 75 PRO A O 1
ATOM 1177 N N . ALA A 1 75 ? 192.68481 205.85087 164.15043 1.000 30.17711 76 ALA A N 1
ATOM 1178 C CA . ALA A 1 75 ? 192.84481 207.27587 164.41843 1.000 30.17711 76 ALA A CA 1
ATOM 1179 C C . ALA A 1 75 ? 191.49681 207.94687 164.62743 1.000 30.17711 76 ALA A C 1
ATOM 1180 O O . ALA A 1 75 ? 191.32581 208.76387 165.54543 1.000 30.17711 76 ALA A O 1
ATOM 1187 N N . ARG A 1 76 ? 190.52381 207.61287 163.78343 1.000 31.62490 77 ARG A N 1
ATOM 1188 C CA . ARG A 1 76 ? 189.19481 208.18487 163.93343 1.000 31.62490 77 ARG A CA 1
ATOM 1189 C C . ARG A 1 76 ? 188.56681 207.75487 165.24743 1.000 31.62490 77 ARG A C 1
ATOM 1190 O O . ARG A 1 76 ? 187.88281 208.54387 165.90843 1.000 31.62490 77 ARG A O 1
ATOM 1211 N N . LEU A 1 77 ? 188.77781 206.49687 165.63343 1.000 29.13221 78 LEU A N 1
ATOM 1212 C CA . LEU A 1 77 ? 188.26081 206.01387 166.90543 1.000 29.13221 78 LEU A CA 1
ATOM 1213 C C . LEU A 1 77 ? 188.85781 206.79487 168.06843 1.000 29.13221 78 LEU A C 1
ATOM 1214 O O . LEU A 1 77 ? 188.15081 207.14587 169.01843 1.000 29.13221 78 LEU A O 1
ATOM 1230 N N . GLY A 1 78 ? 190.15981 207.07287 168.01443 1.000 30.28024 79 GLY A N 1
ATOM 1231 C CA . GLY A 1 78 ? 190.77681 207.86887 169.06343 1.000 30.28024 79 GLY A CA 1
ATOM 1232 C C . GLY A 1 78 ? 190.22681 209.27987 169.12443 1.000 30.28024 79 GLY A C 1
ATOM 1233 O O . GLY A 1 78 ? 189.97281 209.81587 170.20943 1.000 30.28024 79 GLY A O 1
ATOM 1237 N N . ARG A 1 79 ? 190.04081 209.90487 167.96143 1.000 31.86494 80 ARG A N 1
ATOM 1238 C CA . ARG A 1 79 ? 189.46081 211.24387 167.93043 1.000 31.86494 80 ARG A CA 1
ATOM 1239 C C . ARG A 1 79 ? 188.05381 211.23987 168.51743 1.000 31.86494 80 ARG A C 1
ATOM 1240 O O . ARG A 1 79 ? 187.68981 212.12687 169.30243 1.000 31.86494 80 ARG A O 1
ATOM 1261 N N . VAL A 1 80 ? 187.25681 210.23287 168.15843 1.000 29.09985 81 VAL A N 1
ATOM 1262 C CA . VAL A 1 80 ? 185.90281 210.10787 168.68443 1.000 29.09985 81 VAL A CA 1
ATOM 1263 C C . VAL A 1 80 ? 185.93381 209.92687 170.19443 1.000 29.09985 81 VAL A C 1
ATOM 1264 O O . VAL A 1 80 ? 185.13081 210.51987 170.92143 1.000 29.09985 81 VAL A O 1
ATOM 1277 N N . GLY A 1 81 ? 186.84881 209.09287 170.68643 1.000 29.13181 82 GLY A N 1
ATOM 1278 C CA . GLY A 1 81 ? 186.95781 208.89187 172.11943 1.000 29.13181 82 GLY A CA 1
ATOM 1279 C C . GLY A 1 81 ? 187.30481 210.16787 172.85943 1.000 29.13181 82 GLY A C 1
ATOM 1280 O O . GLY A 1 81 ? 186.71481 210.47687 173.89743 1.000 29.13181 82 GLY A O 1
ATOM 1284 N N . VAL A 1 82 ? 188.26181 210.92887 172.33243 1.000 29.67917 83 VAL A N 1
ATOM 1285 C CA . VAL A 1 82 ? 188.64581 212.18187 172.97543 1.000 29.67917 83 VAL A CA 1
ATOM 1286 C C . VAL A 1 82 ? 187.45781 213.13687 173.01543 1.000 29.67917 83 VAL A C 1
ATOM 1287 O O . VAL A 1 82 ? 187.13381 213.71987 174.06243 1.000 29.67917 83 VAL A O 1
ATOM 1300 N N . LYS A 1 83 ? 186.77581 213.28987 171.87843 1.000 29.28773 84 LYS A N 1
ATOM 1301 C CA . LYS A 1 83 ? 185.63781 214.20087 171.81643 1.000 29.28773 84 LYS A CA 1
ATOM 1302 C C . LYS A 1 83 ? 184.54381 213.78287 172.79043 1.000 29.28773 84 LYS A C 1
ATOM 1303 O O . LYS A 1 83 ? 183.98581 214.61687 173.51443 1.000 29.28773 84 LYS A O 1
ATOM 1322 N N . ILE A 1 84 ? 184.22381 212.48887 172.82243 1.000 27.02345 85 ILE A N 1
ATOM 1323 C CA . ILE A 1 84 ? 183.12381 212.01587 173.65143 1.000 27.02345 85 ILE A CA 1
ATOM 1324 C C . ILE A 1 84 ? 183.47181 212.13587 175.12843 1.000 27.02345 85 ILE A C 1
ATOM 1325 O O . ILE A 1 84 ? 182.60481 212.43387 175.95243 1.000 27.02345 85 ILE A O 1
ATOM 1341 N N . VAL A 1 85 ? 184.73281 211.90387 175.49343 1.000 27.11142 86 VAL A N 1
ATOM 1342 C CA . VAL A 1 85 ? 185.13081 212.06887 176.88743 1.000 27.11142 86 VAL A CA 1
ATOM 1343 C C . VAL A 1 85 ? 185.01281 213.52987 177.30243 1.000 27.11142 86 VAL A C 1
ATOM 1344 O O . VAL A 1 85 ? 184.54181 213.84487 178.40643 1.000 27.11142 86 VAL A O 1
ATOM 1357 N N . VAL A 1 86 ? 185.43881 214.44587 176.43043 1.000 27.17314 87 VAL A N 1
ATOM 1358 C CA . VAL A 1 86 ? 185.29881 215.86787 176.73243 1.000 27.17314 87 VAL A CA 1
ATOM 1359 C C . VAL A 1 86 ? 183.82981 216.21987 176.93843 1.000 27.17314 87 VAL A C 1
ATOM 1360 O O . VAL A 1 86 ? 183.46081 216.90887 177.90143 1.000 27.17314 87 VAL A O 1
ATOM 1373 N N . TYR A 1 87 ? 182.97081 215.74587 176.03343 1.000 26.53090 88 TYR A N 1
ATOM 1374 C CA . TYR A 1 87 ? 181.54281 216.01887 176.15043 1.000 26.53090 88 TYR A CA 1
ATOM 1375 C C . TYR A 1 87 ? 180.97881 215.44687 177.44443 1.000 26.53090 88 TYR A C 1
ATOM 1376 O O . TYR A 1 87 ? 180.19481 216.10887 178.13643 1.000 26.53090 88 TYR A O 1
ATOM 1394 N N . TYR A 1 88 ? 181.36481 214.21687 177.78443 1.000 25.87439 89 TYR A N 1
ATOM 1395 C CA . TYR A 1 88 ? 180.90281 213.58987 179.01543 1.000 25.87439 89 TYR A CA 1
ATOM 1396 C C . TYR A 1 88 ? 181.24681 214.44787 180.22343 1.000 25.87439 89 TYR A C 1
ATOM 1397 O O . TYR A 1 88 ? 180.38081 214.76087 181.05043 1.000 25.87439 89 TYR A O 1
ATOM 1415 N N . LEU A 1 89 ? 182.51981 214.82787 180.34743 1.000 27.89180 90 LEU A N 1
ATOM 1416 C CA . LEU A 1 89 ? 182.94681 215.59187 181.51343 1.000 27.89180 90 LEU A CA 1
ATOM 1417 C C . LEU A 1 89 ? 182.21581 216.92487 181.59143 1.000 27.89180 90 LEU A C 1
ATOM 1418 O O . LEU A 1 89 ? 181.71881 217.31487 182.65843 1.000 27.89180 90 LEU A O 1
ATOM 1434 N N . LEU A 1 90 ? 182.12781 217.63687 180.46643 1.000 27.87884 91 LEU A N 1
ATOM 1435 C CA . LEU A 1 90 ? 181.49281 218.94887 180.48343 1.000 27.87884 91 LEU A CA 1
ATOM 1436 C C . LEU A 1 90 ? 180.02381 218.83887 180.87243 1.000 27.87884 91 LEU A C 1
ATOM 1437 O O . LEU A 1 90 ? 179.52581 219.61087 181.70443 1.000 27.87884 91 LEU A O 1
ATOM 1453 N N . THR A 1 91 ? 179.31381 217.87087 180.28943 1.000 27.73274 92 THR A N 1
ATOM 1454 C CA . THR A 1 91 ? 177.89381 217.72787 180.57543 1.000 27.73274 92 THR A CA 1
ATOM 1455 C C . THR A 1 91 ? 177.65881 217.31987 182.02143 1.000 27.73274 92 THR A C 1
ATOM 1456 O O . THR A 1 91 ? 176.71481 217.79787 182.65643 1.000 27.73274 92 THR A O 1
ATOM 1466 N N . SER A 1 92 ? 178.50181 216.44087 182.56543 1.000 28.09702 93 SER A N 1
ATOM 1467 C CA . SER A 1 92 ? 178.33381 216.04487 183.95843 1.000 28.09702 93 SER A CA 1
ATOM 1468 C C . SER A 1 92 ? 178.57681 217.21787 184.90143 1.000 28.09702 93 SER A C 1
ATOM 1469 O O . SER A 1 92 ? 177.83181 217.40687 185.87443 1.000 28.09702 93 SER A O 1
ATOM 1477 N N . ALA A 1 93 ? 179.61181 218.01987 184.63443 1.000 29.79982 94 ALA A N 1
ATOM 1478 C CA . ALA A 1 93 ? 179.85581 219.19187 185.46843 1.000 29.79982 94 ALA A CA 1
ATOM 1479 C C . ALA A 1 93 ? 178.68181 220.15787 185.40843 1.000 29.79982 94 ALA A C 1
ATOM 1480 O O . ALA A 1 93 ? 178.23881 220.68387 186.44043 1.000 29.79982 94 ALA A O 1
ATOM 1487 N N . PHE A 1 94 ? 178.15481 220.39487 184.20543 1.000 30.88357 95 PHE A N 1
ATOM 1488 C CA . PHE A 1 94 ? 177.00381 221.27687 184.06843 1.000 30.88357 95 PHE A CA 1
ATOM 1489 C C . PHE A 1 94 ? 175.79881 220.72287 184.81643 1.000 30.88357 95 PHE A C 1
ATOM 1490 O O . PHE A 1 94 ? 175.03881 221.47787 185.43143 1.000 30.88357 95 PHE A O 1
ATOM 1507 N N . ALA A 1 95 ? 175.60281 219.40487 184.76743 1.000 30.19597 96 ALA A N 1
ATOM 1508 C CA . ALA A 1 95 ? 174.48181 218.79387 185.46943 1.000 30.19597 96 ALA A CA 1
ATOM 1509 C C . ALA A 1 95 ? 174.59681 218.98887 186.97443 1.000 30.19597 96 ALA A C 1
ATOM 1510 O O . ALA A 1 95 ? 173.60481 219.30287 187.64343 1.000 30.19597 96 ALA A O 1
ATOM 1517 N N . VAL A 1 96 ? 175.79381 218.79987 187.53143 1.000 31.58797 97 VAL A N 1
ATOM 1518 C CA . VAL A 1 96 ? 175.95781 219.00687 188.96843 1.000 31.58797 97 VAL A CA 1
ATOM 1519 C C . VAL A 1 96 ? 175.70381 220.46387 189.32643 1.000 31.58797 97 VAL A C 1
ATOM 1520 O O . VAL A 1 96 ? 175.06881 220.76887 190.34443 1.000 31.58797 97 VAL A O 1
ATOM 1533 N N . THR A 1 97 ? 176.21681 221.38887 188.51343 1.000 32.93617 98 THR A N 1
ATOM 1534 C CA . THR A 1 97 ? 175.98281 222.80387 188.78243 1.000 32.93617 98 THR A CA 1
ATOM 1535 C C . THR A 1 97 ? 174.49381 223.12587 188.75743 1.000 32.93617 98 THR A C 1
ATOM 1536 O O . THR A 1 97 ? 173.99081 223.86687 189.61043 1.000 32.93617 98 THR A O 1
ATOM 1547 N N . LEU A 1 98 ? 173.77381 222.57387 187.78143 1.000 32.92967 99 LEU A N 1
ATOM 1548 C CA . LEU A 1 98 ? 172.33681 222.79487 187.68943 1.000 32.92967 99 LEU A CA 1
ATOM 1549 C C . LEU A 1 98 ? 171.61381 222.22487 188.90143 1.000 32.92967 99 LEU A C 1
ATOM 1550 O O . LEU A 1 98 ? 170.66981 222.83487 189.41543 1.000 32.92967 99 LEU A O 1
ATOM 1566 N N . GLY A 1 99 ? 172.03181 221.04587 189.35943 1.000 33.90026 100 GLY A N 1
ATOM 1567 C CA . GLY A 1 99 ? 171.44381 220.48187 190.56143 1.000 33.90026 100 GLY A CA 1
ATOM 1568 C C . GLY A 1 99 ? 171.66081 221.35887 191.77843 1.000 33.90026 100 GLY A C 1
ATOM 1569 O O . GLY A 1 99 ? 170.75281 221.54787 192.59143 1.000 33.90026 100 GLY A O 1
ATOM 1573 N N . ILE A 1 100 ? 172.86981 221.90087 191.92243 1.000 35.75214 101 ILE A N 1
ATOM 1574 C CA . ILE A 1 100 ? 173.14981 222.80387 193.03543 1.000 35.75214 101 ILE A CA 1
ATOM 1575 C C . ILE A 1 100 ? 172.26781 224.04187 192.94643 1.000 35.75214 101 ILE A C 1
ATOM 1576 O O . ILE A 1 100 ? 171.71881 224.50887 193.95343 1.000 35.75214 101 ILE A O 1
ATOM 1592 N N . ILE A 1 101 ? 172.12081 224.59287 191.74243 1.000 35.72126 102 ILE A N 1
ATOM 1593 C CA . ILE A 1 101 ? 171.27081 225.76587 191.56143 1.000 35.72126 102 ILE A CA 1
ATOM 1594 C C . ILE A 1 101 ? 169.83481 225.44887 191.95243 1.000 35.72126 102 ILE A C 1
ATOM 1595 O O . ILE A 1 101 ? 169.16881 226.24487 192.62343 1.000 35.72126 102 ILE A O 1
ATOM 1611 N N . MET A 1 102 ? 169.32681 224.29187 191.52743 1.000 36.57599 103 MET A N 1
ATOM 1612 C CA . MET A 1 102 ? 167.96181 223.91387 191.87943 1.000 36.57599 103 MET A CA 1
ATOM 1613 C C . MET A 1 102 ? 167.80781 223.75087 193.38343 1.000 36.57599 103 MET A C 1
ATOM 1614 O O . MET A 1 102 ? 166.79581 224.16387 193.96043 1.000 36.57599 103 MET A O 1
ATOM 1628 N N . ALA A 1 103 ? 168.79881 223.14387 194.03543 1.000 37.49427 104 ALA A N 1
ATOM 1629 C CA . ALA A 1 103 ? 168.73781 222.99187 195.48243 1.000 37.49427 104 ALA A CA 1
ATOM 1630 C C . ALA A 1 103 ? 168.72281 224.34587 196.17743 1.000 37.49427 104 ALA A C 1
ATOM 1631 O O . ALA A 1 103 ? 168.04981 224.51587 197.19843 1.000 37.49427 104 ALA A O 1
ATOM 1638 N N . ARG A 1 104 ? 169.46781 225.31687 195.64743 1.000 39.48504 105 ARG A N 1
ATOM 1639 C CA . ARG A 1 104 ? 169.53581 226.61987 196.29943 1.000 39.48504 105 ARG A CA 1
ATOM 1640 C C . ARG A 1 104 ? 168.26681 227.42687 196.04243 1.000 39.48504 105 ARG A C 1
ATOM 1641 O O . ARG A 1 104 ? 167.82881 228.19487 196.90643 1.000 39.48504 105 ARG A O 1
ATOM 1662 N N . LEU A 1 105 ? 167.66081 227.26687 194.86143 1.000 39.76261 106 LEU A N 1
ATOM 1663 C CA . LEU A 1 105 ? 166.40681 227.95787 194.57043 1.000 39.76261 106 LEU A CA 1
ATOM 1664 C C . LEU A 1 105 ? 165.30181 227.48787 195.50343 1.000 39.76261 106 LEU A C 1
ATOM 1665 O O . LEU A 1 105 ? 164.63581 228.29687 196.15843 1.000 39.76261 106 LEU A O 1
ATOM 1681 N N . PHE A 1 106 ? 165.08981 226.17987 195.57243 1.000 40.65670 107 PHE A N 1
ATOM 1682 C CA . PHE A 1 106 ? 164.25581 225.59887 196.60943 1.000 40.65670 107 PHE A CA 1
ATOM 1683 C C . PHE A 1 106 ? 165.09981 225.47587 197.87443 1.000 40.65670 107 PHE A C 1
ATOM 1684 O O . PHE A 1 106 ? 166.19681 226.03187 197.97443 1.000 40.65670 107 PHE A O 1
ATOM 1701 N N . ASN A 1 107 ? 164.59481 224.75387 198.86943 1.000 42.61995 108 ASN A N 1
ATOM 1702 C CA . ASN A 1 107 ? 165.34581 224.48287 200.09443 1.000 42.61995 108 ASN A CA 1
ATOM 1703 C C . ASN A 1 107 ? 164.93281 223.12087 200.62443 1.000 42.61995 108 ASN A C 1
ATOM 1704 O O . ASN A 1 107 ? 164.27881 223.00587 201.66743 1.000 42.61995 108 ASN A O 1
ATOM 1715 N N . PRO A 1 108 ? 165.30181 222.05387 199.92143 1.000 41.14552 109 PRO A N 1
ATOM 1716 C CA . PRO A 1 108 ? 164.94381 220.71187 200.38943 1.000 41.14552 109 PRO A CA 1
ATOM 1717 C C . PRO A 1 108 ? 165.66781 220.38587 201.68543 1.000 41.14552 109 PRO A C 1
ATOM 1718 O O . PRO A 1 108 ? 166.88481 220.54787 201.79343 1.000 41.14552 109 PRO A O 1
ATOM 1729 N N . GLY A 1 109 ? 164.90481 219.92487 202.67143 1.000 44.58430 110 GLY A N 1
ATOM 1730 C CA . GLY A 1 109 ? 165.45081 219.53687 203.94943 1.000 44.58430 110 GLY A CA 1
ATOM 1731 C C . GLY A 1 109 ? 165.64381 220.66887 204.93143 1.000 44.58430 110 GLY A C 1
ATOM 1732 O O . GLY A 1 109 ? 166.09181 220.41787 206.05643 1.000 44.58430 110 GLY A O 1
ATOM 1736 N N . ALA A 1 110 ? 165.33181 221.90187 204.54943 1.000 45.86662 111 ALA A N 1
ATOM 1737 C CA . ALA A 1 110 ? 165.44681 223.01487 205.47943 1.000 45.86662 111 ALA A CA 1
ATOM 1738 C C . ALA A 1 110 ? 164.35081 222.92887 206.53243 1.000 45.86662 111 ALA A C 1
ATOM 1739 O O . ALA A 1 110 ? 163.17181 222.76187 206.20543 1.000 45.86662 111 ALA A O 1
ATOM 1746 N N . GLY A 1 111 ? 164.74181 223.04387 207.79743 1.000 50.11491 112 GLY A N 1
ATOM 1747 C CA . GLY A 1 111 ? 163.78281 222.96987 208.88243 1.000 50.11491 112 GLY A CA 1
ATOM 1748 C C . GLY A 1 111 ? 163.00381 221.67287 208.89043 1.000 50.11491 112 GLY A C 1
ATOM 1749 O O . GLY A 1 111 ? 161.77681 221.68387 209.03243 1.000 50.11491 112 GLY A O 1
ATOM 1753 N N . ILE A 1 112 ? 163.69881 220.54987 208.73943 1.000 48.62367 113 ILE A N 1
ATOM 1754 C CA . ILE A 1 112 ? 163.07281 219.23687 208.65843 1.000 48.62367 113 ILE A CA 1
ATOM 1755 C C . ILE A 1 112 ? 163.23281 218.53987 209.99943 1.000 48.62367 113 ILE A C 1
ATOM 1756 O O . ILE A 1 112 ? 164.31781 218.55787 210.59343 1.000 48.62367 113 ILE A O 1
ATOM 1772 N N . HIS A 1 113 ? 162.15381 217.92987 210.47943 1.000 54.77276 114 HIS A N 1
ATOM 1773 C CA . HIS A 1 113 ? 162.20781 217.14487 211.70643 1.000 54.77276 114 HIS A CA 1
ATOM 1774 C C . HIS A 1 113 ? 162.97581 215.85787 211.43543 1.000 54.77276 114 HIS A C 1
ATOM 1775 O O . HIS A 1 113 ? 162.50981 214.99187 210.68943 1.000 54.77276 114 HIS A O 1
ATOM 1789 N N . LEU A 1 114 ? 164.15181 215.73087 212.04043 1.000 50.74183 115 LEU A N 1
ATOM 1790 C CA . LEU A 1 114 ? 165.02481 214.58587 211.82943 1.000 50.74183 115 LEU A CA 1
ATOM 1791 C C . LEU A 1 114 ? 164.93981 213.65387 213.02943 1.000 50.74183 115 LEU A C 1
ATOM 1792 O O . LEU A 1 114 ? 165.12481 214.08587 214.17143 1.000 50.74183 115 LEU A O 1
ATOM 1808 N N . ALA A 1 115 ? 164.66381 212.37987 212.76643 1.000 53.88404 116 ALA A N 1
ATOM 1809 C CA . ALA A 1 115 ? 164.51781 211.36887 213.80343 1.000 53.88404 116 ALA A CA 1
ATOM 1810 C C . ALA A 1 115 ? 165.69681 210.40987 213.72843 1.000 53.88404 116 ALA A C 1
ATOM 1811 O O . ALA A 1 115 ? 165.92881 209.78487 212.68843 1.000 53.88404 116 ALA A O 1
ATOM 1818 N N . VAL A 1 116 ? 166.42481 210.28887 214.83043 1.000 53.86996 117 VAL A N 1
ATOM 1819 C CA . VAL A 1 116 ? 167.60081 209.43487 214.90843 1.000 53.86996 117 VAL A CA 1
ATOM 1820 C C . VAL A 1 116 ? 167.20481 208.10287 215.52543 1.000 53.86996 117 VAL A C 1
ATOM 1821 O O . VAL A 1 116 ? 166.22281 208.00287 216.27143 1.000 53.86996 117 VAL A O 1
ATOM 1834 N N . GLY A 1 117 ? 167.97781 207.06787 215.21143 1.000 55.10526 118 GLY A N 1
ATOM 1835 C CA . GLY A 1 117 ? 167.73181 205.72587 215.70843 1.000 55.10526 118 GLY A CA 1
ATOM 1836 C C . GLY A 1 117 ? 167.43681 204.69987 214.63543 1.000 55.10526 118 GLY A C 1
ATOM 1837 O O . GLY A 1 117 ? 167.16481 203.53987 214.97443 1.000 55.10526 118 GLY A O 1
ATOM 1841 N N . GLY A 1 118 ? 167.47481 205.06087 213.35843 1.000 53.99391 119 GLY A N 1
ATOM 1842 C CA . GLY A 1 118 ? 167.21381 204.12487 212.28743 1.000 53.99391 119 GLY A CA 1
ATOM 1843 C C . GLY A 1 118 ? 168.44981 203.33087 211.92243 1.000 53.99391 119 GLY A C 1
ATOM 1844 O O . GLY A 1 118 ? 169.41281 203.23487 212.68543 1.000 53.99391 119 GLY A O 1
ATOM 1848 N N . GLN A 1 119 ? 168.41381 202.74987 210.72543 1.000 53.83689 120 GLN A N 1
ATOM 1849 C CA . GLN A 1 119 ? 169.52581 201.92687 210.27443 1.000 53.83689 120 GLN A CA 1
ATOM 1850 C C . GLN A 1 119 ? 170.76481 202.78387 210.05543 1.000 53.83689 120 GLN A C 1
ATOM 1851 O O . GLN A 1 119 ? 170.68081 203.93287 209.61143 1.000 53.83689 120 GLN A O 1
ATOM 1865 N N . GLN A 1 120 ? 171.92081 202.21787 210.37643 1.000 53.02641 121 GLN A N 1
ATOM 1866 C CA . GLN A 1 120 ? 173.20081 202.86987 210.16643 1.000 53.02641 121 GLN A CA 1
ATOM 1867 C C . GLN A 1 120 ? 173.83981 202.36087 208.88143 1.000 53.02641 121 GLN A C 1
ATOM 1868 O O . GLN A 1 120 ? 173.50481 201.28987 208.37143 1.000 53.02641 121 GLN A O 1
ATOM 1882 N N . PHE A 1 121 ? 174.76781 203.15487 208.35843 1.000 49.35981 122 PHE A N 1
ATOM 1883 C CA . PHE A 1 121 ? 175.44981 202.84787 207.11243 1.000 49.35981 122 PHE A CA 1
ATOM 1884 C C . PHE A 1 121 ? 176.95181 202.89987 207.32543 1.000 49.35981 122 PHE A C 1
ATOM 1885 O O . PHE A 1 121 ? 177.46281 203.79487 208.00443 1.000 49.35981 122 PHE A O 1
ATOM 1902 N N . GLN A 1 122 ? 177.64881 201.93187 206.74643 1.000 56.32375 123 GLN A N 1
ATOM 1903 C CA . GLN A 1 122 ? 179.08881 201.86387 206.90443 1.000 56.32375 123 GLN A CA 1
ATOM 1904 C C . GLN A 1 122 ? 179.74481 202.99087 206.11143 1.000 56.32375 123 GLN A C 1
ATOM 1905 O O . GLN A 1 122 ? 179.27881 203.33487 205.02043 1.000 56.32375 123 GLN A O 1
ATOM 1919 N N . PRO A 1 123 ? 180.81981 203.58687 206.62443 1.000 55.13321 124 PRO A N 1
ATOM 1920 C CA . PRO A 1 123 ? 181.43381 204.71187 205.91343 1.000 55.13321 124 PRO A CA 1
ATOM 1921 C C . PRO A 1 123 ? 181.93981 204.28987 204.54443 1.000 55.13321 124 PRO A C 1
ATOM 1922 O O . PRO A 1 123 ? 182.45481 203.18487 204.36343 1.000 55.13321 124 PRO A O 1
ATOM 1933 N N . HIS A 1 124 ? 181.78681 205.18587 203.57443 1.000 51.02890 125 HIS A N 1
ATOM 1934 C CA . HIS A 1 124 ? 182.26281 204.90587 202.22843 1.000 51.02890 125 HIS A CA 1
ATOM 1935 C C . HIS A 1 124 ? 183.77681 204.75487 202.23343 1.000 51.02890 125 HIS A C 1
ATOM 1936 O O . HIS A 1 124 ? 184.49681 205.59287 202.78443 1.000 51.02890 125 HIS A O 1
ATOM 1950 N N . GLN A 1 125 ? 184.25681 203.68187 201.61443 1.000 56.17272 126 GLN A N 1
ATOM 1951 C CA . GLN A 1 125 ? 185.68081 203.40787 201.49043 1.000 56.17272 126 GLN A CA 1
ATOM 1952 C C . GLN A 1 125 ? 186.09781 203.63287 200.04543 1.000 56.17272 126 GLN A C 1
ATOM 1953 O O . GLN A 1 125 ? 185.51481 203.04487 199.12943 1.000 56.17272 126 GLN A O 1
ATOM 1967 N N . ALA A 1 126 ? 187.09781 204.47487 199.84643 1.000 54.44884 127 ALA A N 1
ATOM 1968 C CA . ALA A 1 126 ? 187.54281 204.78587 198.49743 1.000 54.44884 127 ALA A CA 1
ATOM 1969 C C . ALA A 1 126 ? 188.23781 203.57087 197.89843 1.000 54.44884 127 ALA A C 1
ATOM 1970 O O . ALA A 1 126 ? 189.27781 203.14787 198.41943 1.000 54.44884 127 ALA A O 1
ATOM 1977 N N . PRO A 1 127 ? 187.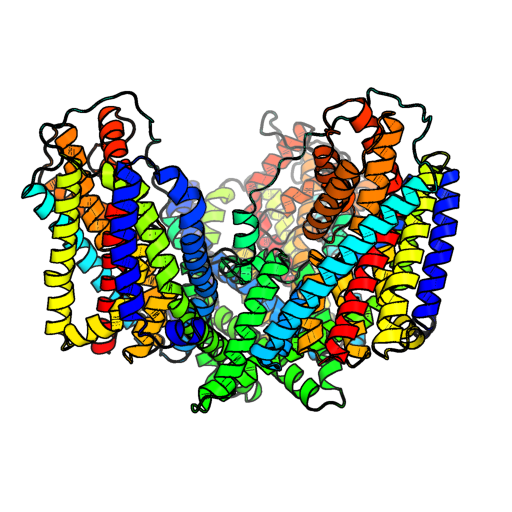71781 202.98087 196.81843 1.000 50.50394 128 PRO A N 1
ATOM 1978 C CA . PRO A 1 127 ? 188.42081 201.86087 196.20343 1.000 50.50394 128 PRO A CA 1
ATOM 1979 C C . PRO A 1 127 ? 189.68581 202.33887 195.51643 1.000 50.50394 128 PRO A C 1
ATOM 1980 O O . PRO A 1 127 ? 189.77981 203.50487 195.09943 1.000 50.50394 128 PRO A O 1
ATOM 1991 N N . PRO A 1 128 ? 190.69081 201.47287 195.37543 1.000 44.75422 129 PRO A N 1
ATOM 1992 C CA . PRO A 1 128 ? 191.94781 201.90187 194.74143 1.000 44.75422 129 PRO A CA 1
ATOM 1993 C C . PRO A 1 128 ? 191.72981 202.21287 193.26843 1.000 44.75422 129 PRO A C 1
ATOM 1994 O O . PRO A 1 128 ? 191.25281 201.37087 192.50443 1.000 44.75422 129 PRO A O 1
ATOM 2005 N N . LEU A 1 129 ? 192.08381 203.43587 192.87443 1.000 41.31847 130 LEU A N 1
ATOM 2006 C CA . LEU A 1 129 ? 191.87681 203.86587 191.49743 1.000 41.31847 130 LEU A CA 1
ATOM 2007 C C . LEU A 1 129 ? 192.68781 203.01887 190.52643 1.000 41.31847 130 LEU A C 1
ATOM 2008 O O . LEU A 1 129 ? 192.23481 202.73087 189.41143 1.000 41.31847 130 LEU A O 1
ATOM 2024 N N . VAL A 1 130 ? 193.89481 202.62287 190.92843 1.000 39.45368 131 VAL A N 1
ATOM 2025 C CA . VAL A 1 130 ? 194.75881 201.84487 190.04643 1.000 39.45368 131 VAL A CA 1
ATOM 2026 C C . VAL A 1 130 ? 194.09981 200.51887 189.69543 1.000 39.45368 131 VAL A C 1
ATOM 2027 O O . VAL A 1 130 ? 194.12481 200.08287 188.53943 1.000 39.45368 131 VAL A O 1
ATOM 2040 N N . HIS A 1 131 ? 193.50681 199.85387 190.68743 1.000 41.27560 132 HIS A N 1
ATOM 2041 C CA . HIS A 1 131 ? 192.81881 198.59587 190.42243 1.000 41.27560 132 HIS A CA 1
ATOM 2042 C C . HIS A 1 131 ? 191.64381 198.80387 189.47643 1.000 41.27560 132 HIS A C 1
ATOM 2043 O O . HIS A 1 131 ? 191.40281 197.98487 188.58243 1.000 41.27560 132 HIS A O 1
ATOM 2057 N N . ILE A 1 132 ? 190.89981 199.89487 189.65843 1.000 40.28596 133 ILE A N 1
ATOM 2058 C CA . ILE A 1 132 ? 189.76281 200.17387 188.78743 1.000 40.28596 133 ILE A CA 1
ATOM 2059 C C . ILE A 1 132 ? 190.22881 200.35887 187.35143 1.000 40.28596 133 ILE A C 1
ATOM 2060 O O . ILE A 1 132 ? 189.63181 199.81887 186.41243 1.000 40.28596 133 ILE A O 1
ATOM 2076 N N . LEU A 1 133 ? 191.29981 201.12887 187.15543 1.000 36.95885 134 LEU A N 1
ATOM 2077 C CA . LEU A 1 133 ? 191.81581 201.33187 185.80643 1.000 36.95885 134 LEU A CA 1
ATOM 2078 C C . LEU A 1 133 ? 192.32281 200.02687 185.20643 1.000 36.95885 134 LEU A C 1
ATOM 2079 O O . LEU A 1 133 ? 192.08181 199.74287 184.02743 1.000 36.95885 134 LEU A O 1
ATOM 2095 N N . LEU A 1 134 ? 193.02281 199.21787 186.00243 1.000 34.35652 135 LEU A N 1
ATOM 2096 C CA . LEU A 1 134 ? 193.55381 197.95987 185.49343 1.000 34.35652 135 LEU A CA 1
ATOM 2097 C C . LEU A 1 134 ? 192.44181 196.99287 185.11843 1.000 34.35652 135 LEU A C 1
ATOM 2098 O O . LEU A 1 134 ? 192.59481 196.20787 184.17743 1.000 34.35652 135 LEU A O 1
ATOM 2114 N N . ASP A 1 135 ? 191.31981 197.03287 185.83943 1.000 35.14095 136 ASP A N 1
ATOM 2115 C CA . ASP A 1 135 ? 190.21681 196.12887 185.54843 1.000 35.14095 136 ASP A CA 1
ATOM 2116 C C . ASP A 1 135 ? 189.62781 196.36587 184.16543 1.000 35.14095 136 ASP A C 1
ATOM 2117 O O . ASP A 1 135 ? 188.90881 195.49887 183.65543 1.000 35.14095 136 ASP A O 1
ATOM 2126 N N . ILE A 1 136 ? 189.90981 197.51587 183.55043 1.000 31.70086 137 ILE A N 1
ATOM 2127 C CA . ILE A 1 136 ? 189.44281 197.75987 182.19143 1.000 31.70086 137 ILE A CA 1
ATOM 2128 C C . ILE A 1 136 ? 189.98481 196.69987 181.24443 1.000 31.70086 137 ILE A C 1
ATOM 2129 O O . ILE A 1 136 ? 189.30881 196.30087 180.29143 1.000 31.70086 137 ILE A O 1
ATOM 2145 N N . VAL A 1 137 ? 191.20681 196.23887 181.47943 1.000 28.68371 138 VAL A N 1
ATOM 2146 C CA . VAL A 1 137 ? 191.81281 195.18187 180.67843 1.000 28.68371 138 VAL A CA 1
ATOM 2147 C C . VAL A 1 137 ? 191.41881 193.84287 181.29443 1.000 28.68371 138 VAL A C 1
ATOM 2148 O O . VAL A 1 137 ? 191.75381 193.59387 182.46243 1.000 28.68371 138 VAL A O 1
ATOM 2161 N N . PRO A 1 138 ? 190.72181 192.97087 180.56943 1.000 26.78410 139 PRO A N 1
ATOM 2162 C CA . PRO A 1 138 ? 190.34281 191.67987 181.14443 1.000 26.78410 139 PRO A CA 1
ATOM 2163 C C . PRO A 1 138 ? 191.48081 190.67687 181.08443 1.000 26.78410 139 PRO A C 1
ATOM 2164 O O . PRO A 1 138 ? 192.23881 190.62087 180.11443 1.000 26.78410 139 PRO A O 1
ATOM 2175 N N . THR A 1 139 ? 191.59881 189.88187 182.14443 1.000 27.77332 140 THR A N 1
ATOM 2176 C CA . THR A 1 139 ? 192.53281 188.76587 182.13443 1.000 27.77332 140 THR A CA 1
ATOM 2177 C C . THR A 1 139 ? 191.99981 187.58787 181.33343 1.000 27.77332 140 THR A C 1
ATOM 2178 O O . THR A 1 139 ? 192.78181 186.72687 180.91843 1.000 27.77332 140 THR A O 1
ATOM 2189 N N . ASN A 1 140 ? 190.69281 187.53587 181.11143 1.000 25.58287 141 ASN A N 1
ATOM 2190 C CA . ASN A 1 140 ? 190.06581 186.49987 180.30843 1.000 25.58287 141 ASN A CA 1
ATOM 2191 C C . ASN A 1 140 ? 188.82781 187.06687 179.62343 1.000 25.58287 141 ASN A C 1
ATOM 2192 O O . ASN A 1 140 ? 187.80381 187.28487 180.28143 1.000 25.58287 141 ASN A O 1
ATOM 2203 N N . PRO A 1 141 ? 188.87681 187.32587 178.31543 1.000 24.81158 142 PRO A N 1
ATOM 2204 C CA . PRO A 1 141 ? 187.69481 187.88787 177.64643 1.000 24.81158 142 PRO A CA 1
ATOM 2205 C C . PRO A 1 141 ? 186.46981 186.99787 177.73243 1.000 24.81158 142 PRO A C 1
ATOM 2206 O O . PRO A 1 141 ? 185.34981 187.51187 177.84043 1.000 24.81158 142 PRO A O 1
ATOM 2217 N N . PHE A 1 142 ? 186.64281 185.67587 177.69143 1.000 24.78062 143 PHE A N 1
ATOM 2218 C CA . PHE A 1 142 ? 185.50181 184.78287 177.85343 1.000 24.78062 143 PHE A CA 1
ATOM 2219 C C . PHE A 1 142 ? 184.87481 184.95187 179.23043 1.000 24.78062 143 PHE A C 1
ATOM 2220 O O . PHE A 1 142 ? 183.64681 184.98987 179.36343 1.000 24.78062 143 PHE A O 1
ATOM 2237 N N . GLY A 1 143 ? 185.70581 185.06087 180.26643 1.000 25.16979 144 GLY A N 1
ATOM 2238 C CA . GLY A 1 143 ? 185.18181 185.30987 181.59643 1.000 25.16979 144 GLY A CA 1
ATOM 2239 C C . GLY A 1 143 ? 184.47881 186.64687 181.69943 1.000 25.16979 144 GLY A C 1
ATOM 2240 O O . GLY A 1 143 ? 183.43281 186.76287 182.34043 1.000 25.16979 144 GLY A O 1
ATOM 2244 N N . ALA A 1 144 ? 185.04481 187.67687 181.06943 1.000 25.35225 145 ALA A N 1
ATOM 2245 C CA . ALA A 1 144 ? 184.39781 188.98187 181.07143 1.000 25.35225 145 ALA A CA 1
ATOM 2246 C C . ALA A 1 144 ? 183.02281 188.90587 180.42443 1.000 25.35225 145 ALA A C 1
ATOM 2247 O O . ALA A 1 144 ? 182.04581 189.43587 180.96043 1.000 25.35225 145 ALA A O 1
ATOM 2254 N N . LEU A 1 145 ? 182.92381 188.22887 179.28043 1.000 24.91460 146 LEU A N 1
ATOM 2255 C CA . LEU A 1 145 ? 181.62881 188.07587 178.62843 1.000 24.91460 146 LEU A CA 1
ATOM 2256 C C . LEU A 1 145 ? 180.65881 187.29887 179.50743 1.000 24.91460 146 LEU A C 1
ATOM 2257 O O . LEU A 1 145 ? 179.47881 187.65187 179.60543 1.000 24.91460 146 LEU A O 1
ATOM 2273 N N . ALA A 1 146 ? 181.13881 186.23787 180.15843 1.000 25.26588 147 ALA A N 1
ATOM 2274 C CA . ALA A 1 146 ? 180.26481 185.39287 180.96143 1.000 25.26588 147 ALA A CA 1
ATOM 2275 C C . ALA A 1 146 ? 179.83181 186.05287 182.26343 1.000 25.26588 147 ALA A C 1
ATOM 2276 O O . ALA A 1 146 ? 178.81481 185.64987 182.83443 1.000 25.26588 147 ALA A O 1
ATOM 2283 N N . ASN A 1 147 ? 180.57181 187.05087 182.74543 1.000 26.72950 148 ASN A N 1
ATOM 2284 C CA . ASN A 1 147 ? 180.28781 187.69587 184.02043 1.000 26.72950 148 ASN A CA 1
ATOM 2285 C C . ASN A 1 147 ? 179.83581 189.14287 183.85443 1.000 26.72950 148 ASN A C 1
ATOM 2286 O O . ASN A 1 147 ? 179.96081 189.93987 184.78743 1.000 26.72950 148 ASN A O 1
ATOM 2297 N N . GLY A 1 148 ? 179.30381 189.49687 182.68843 1.000 26.76015 149 GLY A N 1
ATOM 2298 C CA . GLY A 1 148 ? 178.94981 190.87487 182.41243 1.000 26.76015 149 GLY A CA 1
ATOM 2299 C C . GLY A 1 148 ? 180.16481 191.69187 182.03343 1.000 26.76015 149 GLY A C 1
ATOM 2300 O O . GLY A 1 148 ? 180.77281 191.45387 180.98843 1.000 26.76015 149 GLY A O 1
ATOM 2304 N N . GLN A 1 149 ? 180.52781 192.66587 182.86443 1.000 26.94659 150 GLN A N 1
ATOM 2305 C CA . GLN A 1 149 ? 181.78381 193.39687 182.71143 1.000 26.94659 150 GLN A CA 1
ATOM 2306 C C . GLN A 1 149 ? 181.87381 194.02787 181.31743 1.000 26.94659 150 GLN A C 1
ATOM 2307 O O . GLN A 1 149 ? 182.67181 193.64087 180.46343 1.000 26.94659 150 GLN A O 1
ATOM 2321 N N . VAL A 1 150 ? 180.99781 195.01087 181.11443 1.000 25.49280 151 VAL A N 1
ATOM 2322 C CA . VAL A 1 150 ? 180.86481 195.65087 179.80943 1.000 25.49280 151 VAL A CA 1
ATOM 2323 C C . VAL A 1 150 ? 182.16881 196.32087 179.38743 1.000 25.49280 151 VAL A C 1
ATOM 2324 O O . VAL A 1 150 ? 182.55981 196.25187 178.21943 1.000 25.49280 151 VAL A O 1
ATOM 2337 N N . LEU A 1 151 ? 182.84581 197.00487 180.31343 1.000 25.91864 152 LEU A N 1
ATOM 2338 C CA . LEU A 1 151 ? 184.03281 197.77287 179.93343 1.000 25.91864 152 LEU A CA 1
ATOM 2339 C C . LEU A 1 151 ? 185.16681 196.89287 179.41743 1.000 25.91864 152 LEU A C 1
ATOM 2340 O O . LEU A 1 151 ? 185.74581 197.21587 178.36243 1.000 25.91864 152 LEU A O 1
ATOM 2356 N N . PRO A 1 152 ? 185.56181 195.81687 180.10143 1.000 26.31051 153 PRO A N 1
ATOM 2357 C CA . PRO A 1 152 ? 186.57281 194.92187 179.51743 1.000 26.31051 153 PRO A CA 1
ATOM 2358 C C . PRO A 1 152 ? 186.14581 194.32387 178.19243 1.000 26.31051 153 PRO A C 1
ATOM 2359 O O . PRO A 1 152 ? 186.98381 194.12987 177.29943 1.000 26.31051 153 PRO A O 1
ATOM 2370 N N . THR A 1 153 ? 184.85681 194.02087 178.04043 1.000 24.23062 154 THR A N 1
ATOM 2371 C CA . THR A 1 153 ? 184.35381 193.55387 176.75643 1.000 24.23062 154 THR A CA 1
ATOM 2372 C C . THR A 1 153 ? 184.56381 194.60787 175.68043 1.000 24.23062 154 THR A C 1
ATOM 2373 O O . THR A 1 153 ? 184.93581 194.28387 174.55143 1.000 24.23062 154 THR A O 1
ATOM 2384 N N . ILE A 1 154 ? 184.33881 195.87687 176.01843 1.000 24.26105 155 ILE A N 1
ATOM 2385 C CA . ILE A 1 154 ? 184.56281 196.96387 175.07143 1.000 24.26105 155 ILE A CA 1
ATOM 2386 C C . ILE A 1 154 ? 186.02181 196.99187 174.64443 1.000 24.26105 155 ILE A C 1
ATOM 2387 O O . ILE A 1 154 ? 186.34581 197.09487 173.45443 1.000 24.26105 155 ILE A O 1
ATOM 2403 N N . PHE A 1 155 ? 186.92281 196.90687 175.62143 1.000 25.30711 156 PHE A N 1
ATOM 2404 C CA . PHE A 1 155 ? 188.35081 196.93887 175.31843 1.000 25.30711 156 PHE A CA 1
ATOM 2405 C C . PHE A 1 155 ? 188.72981 195.80787 174.36743 1.000 25.30711 156 PHE A C 1
ATOM 2406 O O . PHE A 1 155 ? 189.34081 196.03487 173.30843 1.000 25.30711 156 PHE A O 1
ATOM 2423 N N . PHE A 1 156 ? 188.35381 194.57887 174.72443 1.000 23.48269 157 PHE A N 1
ATOM 2424 C CA . PHE A 1 156 ? 188.71781 193.43087 173.90343 1.000 23.48269 157 PHE A CA 1
ATOM 2425 C C . PHE A 1 156 ? 188.07881 193.50987 172.52443 1.000 23.48269 157 PHE A C 1
ATOM 2426 O O . PHE A 1 156 ? 188.70581 193.14987 171.52543 1.000 23.48269 157 PHE A O 1
ATOM 2443 N N . ALA A 1 157 ? 186.82581 193.95987 172.44943 1.000 22.78197 158 ALA A N 1
ATOM 2444 C CA . ALA A 1 157 ? 186.14281 194.05687 171.16643 1.000 22.78197 158 ALA A CA 1
ATOM 2445 C C . ALA A 1 157 ? 186.82381 195.06087 170.24943 1.000 22.78197 158 ALA A C 1
ATOM 2446 O O . ALA A 1 157 ? 186.98481 194.80287 169.05243 1.000 22.78197 158 ALA A O 1
ATOM 2453 N N . ILE A 1 158 ? 187.22281 196.21487 170.78543 1.000 23.82601 159 ILE A N 1
ATOM 2454 C CA . ILE A 1 158 ? 187.91781 197.20287 169.96643 1.000 23.82601 159 ILE A CA 1
ATOM 2455 C C . ILE A 1 158 ? 189.22781 196.62587 169.44843 1.000 23.82601 159 ILE A C 1
ATOM 2456 O O . ILE A 1 158 ? 189.56281 196.74987 168.26143 1.000 23.82601 159 ILE A O 1
ATOM 2472 N N . ILE A 1 159 ? 189.98681 195.97987 170.33543 1.000 24.12829 160 ILE A N 1
ATOM 2473 C CA . ILE A 1 159 ? 191.26381 195.40587 169.92443 1.000 24.12829 160 ILE A CA 1
ATOM 2474 C C . ILE A 1 159 ? 191.04981 194.35687 168.83643 1.000 24.12829 160 ILE A C 1
ATOM 2475 O O . ILE A 1 159 ? 191.75981 194.33187 167.82043 1.000 24.12829 160 ILE A O 1
ATOM 2491 N N . LEU A 1 160 ? 190.05581 193.48887 169.02643 1.000 23.03873 161 LEU A N 1
ATOM 2492 C CA . LEU A 1 160 ? 189.77281 192.43287 168.06143 1.000 23.03873 161 LEU A CA 1
ATOM 2493 C C . LEU A 1 160 ? 189.35281 193.00287 166.71443 1.000 23.03873 161 LEU A C 1
ATOM 2494 O O . LEU A 1 160 ? 189.77681 192.50787 165.66743 1.000 23.03873 161 LEU A O 1
ATOM 2510 N N . GLY A 1 161 ? 188.50381 194.02987 166.71843 1.000 23.52843 162 GLY A N 1
ATOM 2511 C CA . GLY A 1 161 ? 188.08481 194.63487 165.46543 1.000 23.52843 162 GLY A CA 1
ATOM 2512 C C . GLY A 1 161 ? 189.23381 195.27187 164.70943 1.000 23.52843 162 GLY A C 1
ATOM 2513 O O . GLY A 1 161 ? 189.34181 195.13187 163.48643 1.000 23.52843 162 GLY A O 1
ATOM 2517 N N . ILE A 1 162 ? 190.10681 195.98287 165.42343 1.000 24.62946 163 ILE A N 1
ATOM 2518 C CA . ILE A 1 162 ? 191.27081 196.57487 164.7714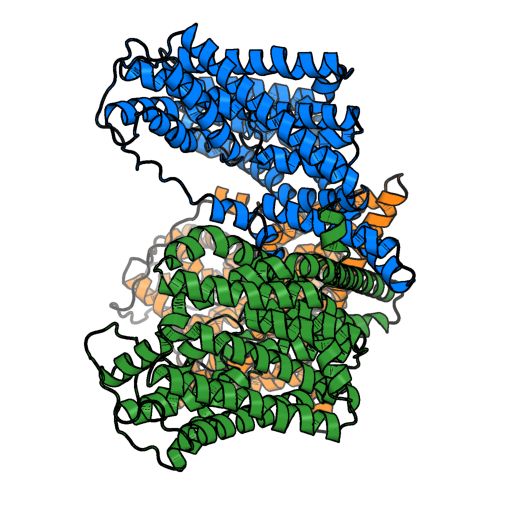3 1.000 24.62946 163 ILE A CA 1
ATOM 2519 C C . ILE A 1 162 ? 192.14881 195.48487 164.16743 1.000 24.62946 163 ILE A C 1
ATOM 2520 O O . ILE A 1 162 ? 192.61581 195.59987 163.02443 1.000 24.62946 163 ILE A O 1
ATOM 2536 N N . ALA A 1 163 ? 192.37481 194.40387 164.91643 1.000 24.16826 164 ALA A N 1
ATOM 2537 C CA . ALA A 1 163 ? 193.18281 193.30787 164.39243 1.000 24.16826 164 ALA A CA 1
ATOM 2538 C C . ALA A 1 163 ? 192.53281 192.67587 163.16743 1.000 24.16826 164 ALA A C 1
ATOM 2539 O O . ALA A 1 163 ? 193.22081 192.31787 162.20543 1.000 24.16826 164 ALA A O 1
ATOM 2546 N N . ILE A 1 164 ? 191.20881 192.52087 163.18643 1.000 24.52331 165 ILE A N 1
ATOM 2547 C CA . ILE A 1 164 ? 190.50881 191.93187 162.04943 1.000 24.52331 165 ILE A CA 1
ATOM 2548 C C . ILE A 1 164 ? 190.67081 192.80487 160.81543 1.000 24.52331 165 ILE A C 1
ATOM 2549 O O . ILE A 1 164 ? 190.91081 192.30487 159.71143 1.000 24.52331 165 ILE A O 1
ATOM 2565 N N . THR A 1 165 ? 190.53081 194.12187 160.97643 1.000 26.97648 166 THR A N 1
ATOM 2566 C CA . THR A 1 165 ? 190.74481 195.01287 159.84243 1.000 26.97648 166 THR A CA 1
ATOM 2567 C C . THR A 1 165 ? 192.16081 194.87887 159.30743 1.000 26.97648 166 THR A C 1
ATOM 2568 O O . THR A 1 165 ? 192.37481 194.85187 158.09043 1.000 26.97648 166 THR A O 1
ATOM 2579 N N . TYR A 1 166 ? 193.14381 194.79987 160.20243 1.000 28.84846 167 TYR A N 1
ATOM 2580 C CA . TYR A 1 166 ? 194.52481 194.67187 159.75143 1.000 28.84846 167 TYR A CA 1
ATOM 2581 C C . TYR A 1 166 ? 194.73981 193.34887 159.02443 1.000 28.84846 167 TYR A C 1
ATOM 2582 O O . TYR A 1 166 ? 195.56781 193.25887 158.11243 1.000 28.84846 167 TYR A O 1
ATOM 2600 N N . LEU A 1 167 ? 193.99581 192.31087 159.41143 1.000 27.26911 168 LEU A N 1
ATOM 2601 C CA . LEU A 1 167 ? 194.08981 191.02987 158.71843 1.000 27.26911 168 LEU A CA 1
ATOM 2602 C C . LEU A 1 167 ? 193.44681 191.09587 157.34143 1.000 27.26911 168 LEU A C 1
ATOM 2603 O O . LEU A 1 167 ? 193.95881 190.51587 156.37843 1.000 27.26911 168 LEU A O 1
ATOM 2619 N N . MET A 1 168 ? 192.31981 191.79587 157.23243 1.000 29.53834 169 MET A N 1
ATOM 2620 C CA . MET A 1 168 ? 191.59381 191.86987 155.97343 1.000 29.53834 169 MET A CA 1
ATOM 2621 C C . MET A 1 168 ? 192.36681 192.64887 154.91843 1.000 29.53834 169 MET A C 1
ATOM 2622 O O . MET A 1 168 ? 191.97781 192.63687 153.74343 1.000 29.53834 169 MET A O 1
ATOM 2636 N N . ASN A 1 169 ? 193.43881 193.33487 155.31443 1.000 32.83568 170 ASN A N 1
ATOM 2637 C CA . ASN A 1 169 ? 194.33981 194.01487 154.39443 1.000 32.83568 170 ASN A CA 1
ATOM 2638 C C . ASN A 1 169 ? 195.62181 193.23787 154.12043 1.000 32.83568 170 ASN A C 1
ATOM 2639 O O . ASN A 1 169 ? 196.54881 193.79487 153.52343 1.000 32.83568 170 ASN A O 1
ATOM 2650 N N . SER A 1 170 ? 195.70781 191.97987 154.54143 1.000 33.30148 171 SER A N 1
ATOM 2651 C CA . SER A 1 170 ? 196.93681 191.22487 154.36843 1.000 33.30148 171 SER A CA 1
ATOM 2652 C C . SER A 1 170 ? 197.05681 190.69487 152.94243 1.000 33.30148 171 SER A C 1
ATOM 2653 O O . SER A 1 170 ? 196.11581 190.73487 152.14743 1.000 33.30148 171 SER A O 1
ATOM 2661 N N . GLU A 1 171 ? 198.24981 190.19687 152.62243 1.000 38.07675 172 GLU A N 1
ATOM 2662 C CA . GLU A 1 171 ? 198.52881 189.64387 151.30443 1.000 38.07675 172 GLU A CA 1
ATOM 2663 C C . GLU A 1 171 ? 198.12781 188.17687 151.17943 1.000 38.07675 172 GLU A C 1
ATOM 2664 O O . GLU A 1 171 ? 197.88281 187.71487 150.06043 1.000 38.07675 172 GLU A O 1
ATOM 2676 N N . ASN A 1 172 ? 198.06881 187.43687 152.28843 1.000 34.21313 173 ASN A N 1
ATOM 2677 C CA . ASN A 1 172 ? 197.62181 186.04787 152.27143 1.000 34.21313 173 ASN A CA 1
ATOM 2678 C C . ASN A 1 172 ? 196.13281 185.95387 151.96243 1.000 34.21313 173 ASN A C 1
ATOM 2679 O O . ASN A 1 172 ? 195.31781 186.64587 152.57643 1.000 34.21313 173 ASN A O 1
ATOM 2690 N N . GLU A 1 173 ? 195.78581 185.10587 150.98843 1.000 34.32815 174 GLU A N 1
ATOM 2691 C CA . GLU A 1 173 ? 194.38281 184.84187 150.67443 1.000 34.32815 174 GLU A CA 1
ATOM 2692 C C . GLU A 1 173 ? 193.66981 184.17187 151.83843 1.000 34.32815 174 GLU A C 1
ATOM 2693 O O . GLU A 1 173 ? 192.54481 184.54987 152.19043 1.000 34.32815 174 GLU A O 1
ATOM 2705 N N . LYS A 1 174 ? 194.30381 183.16687 152.44343 1.000 30.81585 175 LYS A N 1
ATOM 2706 C CA . LYS A 1 174 ? 193.63681 182.40187 153.48743 1.000 30.81585 175 LYS A CA 1
ATOM 2707 C C . LYS A 1 174 ? 193.33781 183.27187 154.70143 1.000 30.81585 175 LYS A C 1
ATOM 2708 O O . LYS A 1 174 ? 192.25281 183.18287 155.28643 1.000 30.81585 175 LYS A O 1
ATOM 2727 N N . VAL A 1 175 ? 194.29481 184.11287 155.09943 1.000 29.39025 176 VAL A N 1
ATOM 2728 C CA . VAL A 1 175 ? 194.08981 184.98387 156.25243 1.000 29.39025 176 VAL A CA 1
ATOM 2729 C C . VAL A 1 175 ? 192.94581 185.95087 155.98543 1.000 29.39025 176 VAL A C 1
ATOM 2730 O O . VAL A 1 175 ? 192.08381 186.17187 156.84443 1.000 29.39025 176 VAL A O 1
ATOM 2743 N N . ARG A 1 176 ? 192.92281 186.54487 154.79143 1.000 31.82804 177 ARG A N 1
ATOM 2744 C CA . ARG A 1 176 ? 191.85081 187.46887 154.44243 1.000 31.82804 177 ARG A CA 1
ATOM 2745 C C . ARG A 1 176 ? 190.49781 186.77487 154.48443 1.000 31.82804 177 ARG A C 1
ATOM 2746 O O . ARG A 1 176 ? 189.53081 187.31487 155.03243 1.000 31.82804 177 ARG A O 1
ATOM 2767 N N . LYS A 1 177 ? 190.41181 185.57287 153.91343 1.000 29.16989 178 LYS A N 1
ATOM 2768 C CA . LYS A 1 177 ? 189.14781 184.84787 153.91243 1.000 29.16989 178 LYS A CA 1
ATOM 2769 C C . LYS A 1 177 ? 188.70281 184.50587 155.32843 1.000 29.16989 178 LYS A C 1
ATOM 2770 O O . LYS A 1 177 ? 187.51981 184.63187 155.66243 1.000 29.16989 178 LYS A O 1
ATOM 2789 N N . SER A 1 178 ? 189.63281 184.05987 156.17343 1.000 26.04897 179 SER A N 1
ATOM 2790 C CA . SER A 1 178 ? 189.27881 183.71187 157.54443 1.000 26.04897 179 SER A CA 1
ATOM 2791 C C . SER A 1 178 ? 188.78081 184.93087 158.31243 1.000 26.04897 179 SER A C 1
ATOM 2792 O O . SER A 1 178 ? 187.78181 184.85487 159.04143 1.000 26.04897 179 SER A O 1
ATOM 2800 N N . ALA A 1 179 ? 189.46881 186.06487 158.16443 1.000 26.37407 180 ALA A N 1
ATOM 2801 C CA . ALA A 1 179 ? 189.02781 187.28587 158.82843 1.000 26.37407 180 ALA A CA 1
ATOM 2802 C C . ALA A 1 179 ? 187.65481 187.71387 158.33143 1.000 26.37407 180 ALA A C 1
ATOM 2803 O O . ALA A 1 179 ? 186.79481 188.11387 159.12643 1.000 26.37407 180 ALA A O 1
ATOM 2810 N N . GLU A 1 180 ? 187.43081 187.63087 157.01743 1.000 27.86828 181 GLU A N 1
ATOM 2811 C CA . GLU A 1 180 ? 186.12181 187.94887 156.46243 1.000 27.86828 181 GLU A CA 1
ATOM 2812 C C . GLU A 1 180 ? 185.03881 187.06487 157.06343 1.000 27.86828 181 GLU A C 1
ATOM 2813 O O . GLU A 1 180 ? 183.96281 187.55087 157.43043 1.000 27.86828 181 GLU A O 1
ATOM 2825 N N . THR A 1 181 ? 185.30381 185.76387 157.16343 1.000 24.30344 182 THR A N 1
ATOM 2826 C CA . THR A 1 181 ? 184.30981 184.84187 157.69343 1.000 24.30344 182 THR A CA 1
ATOM 2827 C C . THR A 1 181 ? 183.98281 185.16387 159.14743 1.000 24.30344 182 THR A C 1
ATOM 2828 O O . THR A 1 181 ? 182.80881 185.20287 159.54243 1.000 24.30344 182 THR A O 1
ATOM 2839 N N . LEU A 1 182 ? 185.01381 185.40887 159.95743 1.000 23.19563 183 LEU A N 1
ATOM 2840 C CA . LEU A 1 182 ? 184.78681 185.74487 161.35843 1.000 23.19563 183 LEU A CA 1
ATOM 2841 C C . LEU A 1 182 ? 183.96281 187.02087 161.48543 1.000 23.19563 183 LEU A C 1
ATOM 2842 O O . LEU A 1 182 ? 183.00081 187.08587 162.26443 1.000 23.19563 183 LEU A O 1
ATOM 2858 N N . LEU A 1 183 ? 184.32281 188.04487 160.71043 1.000 24.02402 184 LEU A N 1
ATOM 2859 C CA . LEU A 1 183 ? 183.60681 189.31087 160.77843 1.000 24.02402 184 LEU A CA 1
ATOM 2860 C C . LEU A 1 183 ? 182.15581 189.14387 160.35243 1.000 24.02402 184 LEU A C 1
ATOM 2861 O O . LEU A 1 183 ? 181.24981 189.71087 160.97243 1.000 24.02402 184 LEU A O 1
ATOM 2877 N N . ASP A 1 184 ? 181.91481 188.36687 159.29543 1.000 25.40869 185 ASP A N 1
ATOM 2878 C CA . ASP A 1 184 ? 180.55081 188.13987 158.83543 1.000 25.40869 185 ASP A CA 1
ATOM 2879 C C . ASP A 1 184 ? 179.72281 187.42087 159.89243 1.000 25.40869 185 ASP A C 1
ATOM 2880 O O . ASP A 1 184 ? 178.56181 187.77287 160.12443 1.000 25.40869 185 ASP A O 1
ATOM 2889 N N . ALA A 1 185 ? 180.29881 186.40887 160.54343 1.000 22.81448 186 ALA A N 1
ATOM 2890 C CA . ALA A 1 185 ? 179.56581 185.70387 161.59043 1.000 22.81448 186 ALA A CA 1
ATOM 2891 C C . ALA A 1 185 ? 179.21581 186.63687 162.74743 1.000 22.81448 186 ALA A C 1
ATOM 2892 O O . ALA A 1 185 ? 178.07981 186.62987 163.24843 1.000 22.81448 186 ALA A O 1
ATOM 2899 N N . ILE A 1 186 ? 180.17581 187.45687 163.17643 1.000 22.30728 187 ILE A N 1
ATOM 2900 C CA . ILE A 1 186 ? 179.91781 188.37987 164.27843 1.000 22.30728 187 ILE A CA 1
ATOM 2901 C C . ILE A 1 186 ? 178.84781 189.39787 163.88743 1.000 22.30728 187 ILE A C 1
ATOM 2902 O O . ILE A 1 186 ? 177.96681 189.74087 164.69043 1.000 22.30728 187 ILE A O 1
ATOM 2918 N N . ASN A 1 187 ? 178.89581 189.88687 162.64743 1.000 23.85531 188 ASN A N 1
ATOM 2919 C CA . ASN A 1 187 ? 177.88381 190.82587 162.17643 1.000 23.85531 188 ASN A CA 1
ATOM 2920 C C . ASN A 1 187 ? 176.50381 190.18287 162.14543 1.000 23.85531 188 ASN A C 1
ATOM 2921 O O . ASN A 1 187 ? 175.50081 190.82587 162.48043 1.000 23.85531 188 ASN A O 1
ATOM 2932 N N . GLY A 1 188 ? 176.42881 188.92287 161.71843 1.000 23.47648 189 GLY A N 1
ATOM 2933 C CA . GLY A 1 188 ? 175.16181 188.21687 161.76143 1.000 23.47648 189 GLY A CA 1
ATOM 2934 C C . GLY A 1 188 ? 174.60581 188.13487 163.16743 1.000 23.47648 189 GLY A C 1
ATOM 2935 O O . GLY A 1 188 ? 173.40981 188.34587 163.38943 1.000 23.47648 189 GLY A O 1
ATOM 2939 N N . LEU A 1 189 ? 175.46981 187.83487 164.13643 1.000 22.99987 190 LEU A N 1
ATOM 2940 C CA . LEU A 1 189 ? 175.03181 187.81987 165.52843 1.000 22.99987 190 LEU A CA 1
ATOM 2941 C C . LEU A 1 189 ? 174.47581 189.17887 165.94143 1.000 22.99987 190 LEU A C 1
ATOM 2942 O O . LEU A 1 189 ? 173.42581 189.26287 166.59243 1.000 22.99987 190 LEU A O 1
ATOM 2958 N N . ALA A 1 190 ? 175.16781 190.25687 165.56943 1.000 23.65863 191 ALA A N 1
ATOM 2959 C CA . ALA A 1 190 ? 174.71181 191.59287 165.94643 1.000 23.65863 191 ALA A CA 1
ATOM 2960 C C . ALA A 1 190 ? 173.33881 191.90587 165.35443 1.000 23.65863 191 ALA A C 1
ATOM 2961 O O . ALA A 1 190 ? 172.44481 192.41287 166.05143 1.000 23.65863 191 ALA A O 1
ATOM 2968 N N . GLU A 1 191 ? 173.15181 191.61287 164.06743 1.000 25.80243 192 GLU A N 1
ATOM 2969 C CA . GLU A 1 191 ? 171.86081 191.87187 163.43543 1.000 25.80243 192 GLU A CA 1
ATOM 2970 C C . GLU A 1 191 ? 170.75581 191.03887 164.07343 1.000 25.80243 192 GLU A C 1
ATOM 2971 O O . GLU A 1 191 ? 169.62981 191.52187 164.26243 1.000 25.80243 192 GLU A O 1
ATOM 2983 N N . ALA A 1 192 ? 171.05681 189.78587 164.41743 1.000 24.10821 193 ALA A N 1
ATOM 2984 C CA . ALA A 1 192 ? 170.07181 188.96387 165.10843 1.000 24.10821 193 ALA A CA 1
ATOM 2985 C C . ALA A 1 192 ? 169.68181 189.58687 166.44143 1.000 24.10821 193 ALA A C 1
ATOM 2986 O O . ALA A 1 192 ? 168.50281 189.59087 166.81643 1.000 24.10821 193 ALA A O 1
ATOM 2993 N N . MET A 1 193 ? 170.66181 190.12187 167.17143 1.000 24.24647 194 MET A N 1
ATOM 2994 C CA . MET A 1 193 ? 170.35181 190.76187 168.44543 1.000 24.24647 194 MET A CA 1
ATOM 2995 C C . MET A 1 193 ? 169.44281 191.96987 168.24643 1.000 24.24647 194 MET A C 1
ATOM 2996 O O . MET A 1 193 ? 168.51481 192.19487 169.03243 1.000 24.24647 194 MET A O 1
ATOM 3010 N N . TYR A 1 194 ? 169.69581 192.76487 167.20643 1.000 24.94407 195 TYR A N 1
ATOM 3011 C CA . TYR A 1 194 ? 168.83081 193.91587 166.94843 1.000 24.94407 195 TYR A CA 1
ATOM 3012 C C . TYR A 1 194 ? 167.40381 193.47487 166.62443 1.000 24.94407 195 TYR A C 1
ATOM 3013 O O . TYR A 1 194 ? 166.42981 194.08987 167.08543 1.000 24.94407 195 TYR A O 1
ATOM 3031 N N . LYS A 1 195 ? 167.25981 192.40487 165.84343 1.000 25.95721 196 LYS A N 1
ATOM 3032 C CA . LYS A 1 195 ? 165.92781 191.86987 165.56843 1.000 25.95721 196 LYS A CA 1
ATOM 3033 C C . LYS A 1 195 ? 165.23681 191.42087 166.85243 1.000 25.95721 196 LYS A C 1
ATOM 3034 O O . LYS A 1 195 ? 164.03081 191.63987 167.03843 1.000 25.95721 196 LYS A O 1
ATOM 3053 N N . ILE A 1 196 ? 165.98381 190.78287 167.75143 1.000 24.49209 197 ILE A N 1
ATOM 3054 C CA . ILE A 1 196 ? 165.39981 190.34787 169.01443 1.000 24.49209 197 ILE A CA 1
ATOM 3055 C C . ILE A 1 196 ? 164.96981 191.54687 169.84743 1.000 24.49209 197 ILE A C 1
ATOM 3056 O O . ILE A 1 196 ? 163.96981 191.48887 170.56943 1.000 24.49209 197 ILE A O 1
ATOM 3072 N N . VAL A 1 197 ? 165.73281 192.63887 169.79143 1.000 25.70332 198 VAL A N 1
ATOM 3073 C CA . VAL A 1 197 ? 165.32181 193.85687 170.48543 1.000 25.70332 198 VAL A CA 1
ATOM 3074 C C . VAL A 1 197 ? 163.99081 194.34487 169.93343 1.000 25.70332 198 VAL A C 1
ATOM 3075 O O . VAL A 1 197 ? 163.09081 194.74387 170.68743 1.000 25.70332 198 VAL A O 1
ATOM 3088 N N . ASN A 1 198 ? 163.85581 194.34187 168.60643 1.000 27.73787 199 ASN A N 1
ATOM 3089 C CA . ASN A 1 198 ? 162.57381 194.68187 167.99743 1.000 27.73787 199 ASN A CA 1
ATOM 3090 C C . ASN A 1 198 ? 161.45781 193.82587 168.57843 1.000 27.73787 199 ASN A C 1
ATOM 3091 O O . ASN A 1 198 ? 160.38181 194.32887 168.92043 1.000 27.73787 199 ASN A O 1
ATOM 3102 N N . GLY A 1 199 ? 161.70181 192.52087 168.69343 1.000 28.24313 200 GLY A N 1
ATOM 3103 C CA . GLY A 1 199 ? 160.68181 191.63687 169.24043 1.000 28.24313 200 GLY A CA 1
ATOM 3104 C C . GLY A 1 199 ? 160.33381 191.94587 170.68543 1.000 28.24313 200 GLY A C 1
ATOM 3105 O O . GLY A 1 199 ? 159.16081 191.95787 171.06343 1.000 28.24313 200 GLY A O 1
ATOM 3109 N N . VAL A 1 200 ? 161.34881 192.19487 171.51343 1.000 28.24208 201 VAL A N 1
ATOM 3110 C CA . VAL A 1 200 ? 161.12681 192.45787 172.93343 1.000 28.24208 201 VAL A CA 1
ATOM 3111 C C . VAL A 1 200 ? 160.34881 193.75287 173.13343 1.000 28.24208 201 VAL A C 1
ATOM 3112 O O . VAL A 1 200 ? 159.54581 193.87587 174.07143 1.000 28.24208 201 VAL A O 1
ATOM 3125 N N . MET A 1 201 ? 160.57581 194.74387 172.27643 1.000 31.12907 202 MET A N 1
ATOM 3126 C CA . MET A 1 201 ? 159.85681 196.00087 172.42743 1.000 31.12907 202 MET A CA 1
ATOM 3127 C C . MET A 1 201 ? 158.35081 195.82187 172.28343 1.000 31.12907 202 MET A C 1
ATOM 3128 O O . MET A 1 201 ? 157.59181 196.67987 172.74443 1.000 31.12907 202 MET A O 1
ATOM 3142 N N . GLN A 1 202 ? 157.90181 194.73187 171.65843 1.000 36.37103 203 GLN A N 1
ATOM 3143 C CA . GLN A 1 202 ? 156.47081 194.45787 171.58243 1.000 36.37103 203 GLN A CA 1
ATOM 3144 C C . GLN A 1 202 ? 155.90181 194.09887 172.94943 1.000 36.37103 203 GLN A C 1
ATOM 3145 O O . GLN A 1 202 ? 154.77281 194.47987 173.27743 1.000 36.37103 203 GLN A O 1
ATOM 3159 N N . TYR A 1 203 ? 156.65881 193.35087 173.75143 1.000 32.36010 204 TYR A N 1
ATOM 3160 C CA . TYR A 1 203 ? 156.25581 193.05887 175.11943 1.000 32.36010 204 TYR A CA 1
ATOM 3161 C C . TYR A 1 203 ? 156.52381 194.22287 176.05943 1.000 32.36010 204 TYR A C 1
ATOM 3162 O O . TYR A 1 203 ? 155.98381 194.24687 177.16943 1.000 32.36010 204 TYR A O 1
ATOM 3180 N N . ALA A 1 204 ? 157.33481 195.18287 175.63043 1.000 33.26456 205 ALA A N 1
ATOM 3181 C CA . ALA A 1 204 ? 157.69781 196.30487 176.49243 1.000 33.26456 205 ALA A CA 1
ATOM 3182 C C . ALA A 1 204 ? 156.52081 196.95587 177.21343 1.000 33.26456 205 ALA A C 1
ATOM 3183 O O . ALA A 1 204 ? 156.68181 197.31187 178.39043 1.000 33.26456 205 ALA A O 1
ATOM 3190 N N . PRO A 1 205 ? 155.36081 197.18087 176.58843 1.000 36.20300 206 PRO A N 1
ATOM 3191 C CA . PRO A 1 205 ? 154.28181 197.88787 177.30643 1.000 36.20300 206 PRO A CA 1
ATOM 3192 C C . PRO A 1 205 ? 153.85681 197.22087 178.60643 1.000 36.20300 206 PRO A C 1
ATOM 3193 O O . PRO A 1 205 ? 153.61981 197.91187 179.60643 1.000 36.20300 206 PRO A O 1
ATOM 3204 N N . ILE A 1 206 ? 153.75981 195.89187 178.62243 1.000 34.61948 207 ILE A N 1
ATOM 3205 C CA . ILE A 1 206 ? 153.34081 195.19087 179.83043 1.000 34.61948 207 ILE A CA 1
ATOM 3206 C C . ILE A 1 206 ? 154.36781 195.38887 180.93843 1.000 34.61948 207 ILE A C 1
ATOM 3207 O O . ILE A 1 206 ? 154.02081 195.67787 182.09143 1.000 34.61948 207 ILE A O 1
ATOM 3223 N N . GLY A 1 207 ? 155.64781 195.23487 180.60143 1.000 32.75694 208 GLY A N 1
ATOM 3224 C CA . GLY A 1 207 ? 156.69081 195.44587 181.58743 1.000 32.75694 208 GLY A CA 1
ATOM 3225 C C . GLY A 1 207 ? 156.73281 196.87587 182.08543 1.000 32.75694 208 GLY A C 1
ATOM 3226 O O . GLY A 1 207 ? 156.98681 197.12387 183.26343 1.000 32.75694 208 GLY A O 1
ATOM 3230 N N . VAL A 1 208 ? 156.48781 197.83287 181.19343 1.000 33.09074 209 VAL A N 1
ATOM 3231 C CA . VAL A 1 208 ? 156.44781 199.23687 181.58843 1.000 33.09074 209 VAL A CA 1
ATOM 3232 C C . VAL A 1 208 ? 155.34381 199.45587 182.61143 1.000 33.09074 209 VAL A C 1
ATOM 3233 O O . VAL A 1 208 ? 155.55681 200.06587 183.66943 1.000 33.09074 209 VAL A O 1
ATOM 3246 N N . PHE A 1 209 ? 154.14681 198.95387 182.30643 1.000 34.47108 210 PHE A N 1
ATOM 3247 C CA . PHE A 1 209 ? 153.03181 199.06587 183.23743 1.000 34.47108 210 PHE A CA 1
ATOM 3248 C C . PHE A 1 209 ? 153.40081 198.47587 184.59043 1.000 34.47108 210 PHE A C 1
ATOM 3249 O O . PHE A 1 209 ? 153.22181 199.11587 185.63243 1.000 34.47108 210 PHE A O 1
ATOM 3266 N N . ALA A 1 210 ? 153.93381 197.25487 184.58743 1.000 33.53694 211 ALA A N 1
ATOM 3267 C CA . ALA A 1 210 ? 154.23681 196.57587 185.84043 1.000 33.53694 211 ALA A CA 1
ATOM 3268 C C . ALA A 1 210 ? 155.28381 197.33587 186.64643 1.000 33.53694 211 ALA A C 1
ATOM 3269 O O . ALA A 1 210 ? 155.12981 197.53887 187.85643 1.000 33.53694 211 ALA A O 1
ATOM 3276 N N . LEU A 1 211 ? 156.36081 197.76487 185.98743 1.000 31.45123 212 LEU A N 1
ATOM 3277 C CA . LEU A 1 211 ? 157.44981 198.43087 186.69043 1.000 31.45123 212 LEU A CA 1
ATOM 3278 C C . LEU A 1 211 ? 156.98581 199.74687 187.29543 1.000 31.45123 212 LEU A C 1
ATOM 3279 O O . LEU A 1 211 ? 157.25081 200.03187 188.47143 1.000 31.45123 212 LEU A O 1
ATOM 3295 N N . ILE A 1 212 ? 156.28881 200.56587 186.50643 1.000 34.38937 213 ILE A N 1
ATOM 3296 C CA . ILE A 1 212 ? 155.84681 201.85487 187.02043 1.000 34.38937 213 ILE A CA 1
ATOM 3297 C C . ILE A 1 212 ? 154.83181 201.65787 188.13843 1.000 34.38937 213 ILE A C 1
ATOM 3298 O O . ILE A 1 212 ? 154.84981 202.37887 189.14443 1.000 34.38937 213 ILE A O 1
ATOM 3314 N N . ALA A 1 213 ? 153.94081 200.67287 187.99743 1.000 35.31430 214 ALA A N 1
ATOM 3315 C CA . ALA A 1 213 ? 152.96181 200.41787 189.04443 1.000 35.31430 214 ALA A CA 1
ATOM 3316 C C . ALA A 1 213 ? 153.64081 200.01887 190.34343 1.000 35.31430 214 ALA A C 1
ATOM 3317 O O . ALA A 1 213 ? 153.27381 200.50787 191.41743 1.000 35.31430 214 ALA A O 1
ATOM 3324 N N . TYR A 1 214 ? 154.62981 199.12787 190.27143 1.000 37.11932 215 TYR A N 1
ATOM 3325 C CA . TYR A 1 214 ? 155.32181 198.72087 191.48643 1.000 37.11932 215 TYR A CA 1
ATOM 3326 C C . TYR A 1 214 ? 156.04681 199.89587 192.12243 1.000 37.11932 215 TYR A C 1
ATOM 3327 O O . TYR A 1 214 ? 155.97981 200.09287 193.34143 1.000 37.11932 215 TYR A O 1
ATOM 3345 N N . VAL A 1 215 ? 156.74481 200.69387 191.31243 1.000 34.39425 216 VAL A N 1
ATOM 3346 C CA . VAL A 1 215 ? 157.50181 201.81187 191.86443 1.000 34.39425 216 VAL A CA 1
ATOM 3347 C C . VAL A 1 215 ? 156.56281 202.78587 192.56243 1.000 34.39425 216 VAL A C 1
ATOM 3348 O O . VAL A 1 215 ? 156.83081 203.24487 193.68143 1.000 34.39425 216 VAL A O 1
ATOM 3361 N N . MET A 1 216 ? 155.43781 203.10587 191.91843 1.000 36.99667 217 MET A N 1
ATOM 3362 C CA . MET A 1 216 ? 154.47481 204.00387 192.53943 1.000 36.99667 217 MET A CA 1
ATOM 3363 C C . MET A 1 216 ? 153.93081 203.41287 193.83143 1.000 36.99667 217 MET A C 1
ATOM 3364 O O . MET A 1 216 ? 154.03681 204.02987 194.89243 1.000 36.99667 217 MET A O 1
ATOM 3378 N N . ALA A 1 217 ? 153.41281 202.18587 193.77343 1.000 38.91848 218 ALA A N 1
ATOM 3379 C CA . ALA A 1 217 ? 152.79681 201.59487 194.95343 1.000 38.91848 218 ALA A CA 1
ATOM 3380 C C . ALA A 1 217 ? 153.78281 201.48787 196.10443 1.000 38.91848 218 ALA A C 1
ATOM 3381 O O . ALA A 1 217 ? 153.38181 201.52587 197.27243 1.000 38.91848 218 ALA A O 1
ATOM 3388 N N . GLU A 1 218 ? 155.07381 201.36287 195.80343 1.000 39.59807 219 GLU A N 1
ATOM 3389 C CA . GLU A 1 218 ? 156.05481 201.15587 196.85743 1.000 39.59807 219 GLU A CA 1
ATOM 3390 C C . GLU A 1 218 ? 156.59381 202.46187 197.43043 1.000 39.59807 219 GLU A C 1
ATOM 3391 O O . GLU A 1 218 ? 156.90881 202.51787 198.62343 1.000 39.59807 219 GLU A O 1
ATOM 3403 N N . GLN A 1 219 ? 156.71181 203.52187 196.62343 1.000 37.91990 220 GLN A N 1
ATOM 3404 C CA . GLN A 1 219 ? 157.39281 204.72787 197.08443 1.000 37.91990 220 GLN A CA 1
ATOM 3405 C C . GLN A 1 219 ? 156.63481 206.03287 196.88043 1.000 37.91990 220 GLN A C 1
ATOM 3406 O O . GLN A 1 219 ? 156.94681 207.00487 197.57743 1.000 37.91990 220 GLN A O 1
ATOM 3420 N N . GLY A 1 220 ? 155.66481 206.10287 195.96943 1.000 39.38902 221 GLY A N 1
ATOM 3421 C CA . GLY A 1 220 ? 155.01681 207.37087 195.68943 1.000 39.38902 221 GLY A CA 1
ATOM 3422 C C . GLY A 1 220 ? 154.30481 207.95587 196.89143 1.000 39.38902 221 GLY A C 1
ATOM 3423 O O . GLY A 1 220 ? 154.27281 209.17487 197.06843 1.000 39.38902 221 GLY A O 1
ATOM 3427 N N . VAL A 1 221 ? 153.72081 207.09987 197.73143 1.000 42.37486 222 VAL A N 1
ATOM 3428 C CA . VAL A 1 221 ? 153.04081 207.57887 198.92443 1.000 42.37486 222 VAL A CA 1
ATOM 3429 C C . VAL A 1 221 ? 154.00981 208.27387 199.86543 1.000 42.37486 222 VAL A C 1
ATOM 3430 O O . VAL A 1 221 ? 153.58981 209.07087 200.71043 1.000 42.37486 222 VAL A O 1
ATOM 3443 N N . HIS A 1 222 ? 155.30281 207.98887 199.74343 1.000 41.94994 223 HIS A N 1
ATOM 3444 C CA . HIS A 1 222 ? 156.32081 208.63487 200.55543 1.000 41.94994 223 HIS A CA 1
ATOM 3445 C C . HIS A 1 222 ? 156.74281 209.99087 200.01043 1.000 41.94994 223 HIS A C 1
ATOM 3446 O O . HIS A 1 222 ? 157.52281 210.68687 200.66743 1.000 41.94994 223 HIS A O 1
ATOM 3460 N N . VAL A 1 223 ? 156.25781 210.37987 198.83543 1.000 38.56382 224 VAL A N 1
ATOM 3461 C CA . VAL A 1 223 ? 156.65381 211.65587 198.22243 1.000 38.56382 224 VAL A CA 1
ATOM 3462 C C . VAL A 1 223 ? 155.71481 212.70687 198.79843 1.000 38.56382 224 VAL A C 1
ATOM 3463 O O . VAL A 1 223 ? 154.69181 213.07587 198.21843 1.000 38.56382 224 VAL A O 1
ATOM 3476 N N . VAL A 1 224 ? 156.07881 213.20887 199.97743 1.000 40.59644 225 VAL A N 1
ATOM 3477 C CA . VAL A 1 224 ? 155.30581 214.23187 200.66743 1.000 40.59644 225 VAL A CA 1
ATOM 3478 C C . VAL A 1 224 ? 156.26181 215.10187 201.47043 1.000 40.59644 225 VAL A C 1
ATOM 3479 O O . VAL A 1 224 ? 157.32481 214.65587 201.90843 1.000 40.59644 225 VAL A O 1
ATOM 3492 N N . GLY A 1 225 ? 155.86981 216.35787 201.66043 1.000 41.34112 226 GLY A N 1
ATOM 3493 C CA . GLY A 1 225 ? 156.67081 217.26987 202.45643 1.000 41.34112 226 GLY A CA 1
ATOM 3494 C C . GLY A 1 225 ? 158.02781 217.55587 201.84443 1.000 41.34112 226 GLY A C 1
ATOM 3495 O O . GLY A 1 225 ? 158.17181 217.80087 200.64143 1.000 41.34112 226 GLY A O 1
ATOM 3499 N N . GLU A 1 226 ? 159.04881 217.52787 202.70143 1.000 43.49675 227 GLU A N 1
ATOM 3500 C CA . GLU A 1 226 ? 160.40781 217.83587 202.26943 1.000 43.49675 227 GLU A CA 1
ATOM 3501 C C . GLU A 1 226 ? 160.85681 216.89987 201.15743 1.000 43.49675 227 GLU A C 1
ATOM 3502 O O . GLU A 1 226 ? 161.58981 217.31087 200.25343 1.000 43.49675 227 GLU A O 1
ATOM 3514 N N . LEU A 1 227 ? 160.41481 215.64487 201.19843 1.000 39.70959 228 LEU A N 1
ATOM 3515 C CA . LEU A 1 227 ? 160.74881 214.70987 200.13243 1.000 39.70959 228 LEU A CA 1
ATOM 3516 C C . LEU A 1 227 ? 160.07981 215.10887 198.82743 1.000 39.70959 228 LEU A C 1
ATOM 3517 O O . LEU A 1 227 ? 160.65381 214.92687 197.74943 1.000 39.70959 228 LEU A O 1
ATOM 3533 N N . ALA A 1 228 ? 158.86981 215.66187 198.90443 1.000 38.97910 229 ALA A N 1
ATOM 3534 C CA . ALA A 1 228 ? 158.22281 216.18087 197.70743 1.000 38.97910 229 ALA A CA 1
ATOM 3535 C C . ALA A 1 228 ? 159.02381 217.32787 197.11143 1.000 38.97910 229 ALA A C 1
ATOM 3536 O O . ALA A 1 228 ? 159.16281 217.42987 195.88843 1.000 38.97910 229 ALA A O 1
ATOM 3543 N N . LYS A 1 229 ? 159.55981 218.20787 197.95943 1.000 40.17360 230 LYS A N 1
ATOM 3544 C CA . LYS A 1 229 ? 160.37181 219.30387 197.44143 1.000 40.17360 230 LYS A CA 1
ATOM 3545 C C . LYS A 1 229 ? 161.67881 218.78687 196.84843 1.000 40.17360 230 LYS A C 1
ATOM 3546 O O . LYS A 1 229 ? 162.16281 219.31587 195.84243 1.000 40.17360 230 LYS A O 1
ATOM 3565 N N . VAL A 1 230 ? 162.25881 217.74287 197.44443 1.000 37.61535 231 VAL A N 1
ATOM 3566 C CA . VAL A 1 230 ? 163.44481 217.11987 196.85643 1.000 37.61535 231 VAL A CA 1
ATOM 3567 C C . VAL A 1 230 ? 163.12181 216.57087 195.47343 1.000 37.61535 231 VAL A C 1
ATOM 3568 O O . VAL A 1 230 ? 163.87781 216.76087 194.51243 1.000 37.61535 231 VAL A O 1
ATOM 3581 N N . THR A 1 231 ? 162.00081 215.85787 195.36143 1.000 35.57773 232 THR A N 1
ATOM 3582 C CA . THR A 1 231 ? 161.60381 215.28087 194.08343 1.000 35.57773 232 THR A CA 1
ATOM 3583 C C . THR A 1 231 ? 161.37581 216.36887 193.04443 1.000 35.57773 232 THR A C 1
ATOM 3584 O O . THR A 1 231 ? 161.79781 216.23987 191.88943 1.000 35.57773 232 THR A O 1
ATOM 3595 N N . ALA A 1 232 ? 160.70981 217.45287 193.44243 1.000 35.04821 233 ALA A N 1
ATOM 3596 C CA . ALA A 1 232 ? 160.47781 218.55687 192.52243 1.000 35.04821 233 ALA A CA 1
ATOM 3597 C C . ALA A 1 232 ? 161.79081 219.17587 192.07043 1.000 35.04821 233 ALA A C 1
ATOM 3598 O O . ALA A 1 232 ? 161.97881 219.45287 190.88243 1.000 35.04821 233 ALA A O 1
ATOM 3605 N N . ALA A 1 233 ? 162.71381 219.40287 193.00643 1.000 35.01334 234 ALA A N 1
ATOM 3606 C CA . ALA A 1 233 ? 164.00581 219.96587 192.64043 1.000 35.01334 234 ALA A CA 1
ATOM 3607 C C . ALA A 1 233 ? 164.71681 219.07187 191.63843 1.000 35.01334 234 ALA A C 1
ATOM 3608 O O . ALA A 1 233 ? 165.19381 219.54087 190.60043 1.000 35.01334 234 ALA A O 1
ATOM 3615 N N . VAL A 1 234 ? 164.76981 217.77087 191.92143 1.000 32.14987 235 VAL A N 1
ATOM 3616 C CA . VAL A 1 234 ? 165.47581 216.84487 191.04243 1.000 32.14987 235 VAL A CA 1
ATOM 3617 C C . VAL A 1 234 ? 164.84481 216.83187 189.65743 1.000 32.14987 235 VAL A C 1
ATOM 3618 O O . VAL A 1 234 ? 165.54581 216.88187 188.64243 1.000 32.14987 235 VAL A O 1
ATOM 3631 N N . TYR A 1 235 ? 163.51581 216.76587 189.58743 1.000 31.49376 236 TYR A N 1
ATOM 3632 C CA . TYR A 1 235 ? 162.86481 216.58987 188.29443 1.000 31.49376 236 TYR A CA 1
ATOM 3633 C C . TYR A 1 235 ? 162.89281 217.87587 187.47643 1.000 31.49376 236 TYR A C 1
ATOM 3634 O O . TYR A 1 235 ? 163.08581 217.83787 186.25543 1.000 31.49376 236 TYR A O 1
ATOM 3652 N N . VAL A 1 236 ? 162.73381 219.02687 188.13043 1.000 32.39746 237 VAL A N 1
ATOM 3653 C CA . VAL A 1 236 ? 162.90281 220.29587 187.43343 1.000 32.39746 237 VAL A CA 1
ATOM 3654 C C . VAL A 1 236 ? 164.33381 220.43087 186.93343 1.000 32.39746 237 VAL A C 1
ATOM 3655 O O . VAL A 1 236 ? 164.57681 220.90687 185.81943 1.000 32.39746 237 VAL A O 1
ATOM 3668 N N . GLY A 1 237 ? 165.30481 220.01487 187.74843 1.000 31.65736 238 GLY A N 1
ATOM 3669 C CA . GLY A 1 237 ? 166.68781 220.06387 187.31443 1.000 31.65736 238 GLY A CA 1
ATOM 3670 C C . GLY A 1 237 ? 166.95981 219.16587 186.12643 1.000 31.65736 238 GLY A C 1
ATOM 3671 O O . GLY A 1 237 ? 167.71981 219.52287 185.23143 1.000 31.65736 238 GLY A O 1
ATOM 3675 N N . LEU A 1 238 ? 166.35881 217.97787 186.11443 1.000 29.78270 239 LEU A N 1
ATOM 3676 C CA . LEU A 1 238 ? 166.51681 217.07287 184.97943 1.000 29.78270 239 LEU A CA 1
ATOM 3677 C C . LEU A 1 238 ? 165.89381 217.65587 183.71643 1.000 29.78270 239 LEU A C 1
ATOM 3678 O O . LEU A 1 238 ? 166.47981 217.58087 182.62643 1.000 29.78270 239 LEU A O 1
ATOM 3694 N N . THR A 1 239 ? 164.70181 218.23787 183.84443 1.000 31.56992 240 THR A N 1
ATOM 3695 C CA . THR A 1 239 ? 164.06581 218.88287 182.70343 1.000 31.56992 240 THR A CA 1
ATOM 3696 C C . THR A 1 239 ? 164.92981 220.01887 182.17443 1.000 31.56992 240 THR A C 1
ATOM 3697 O O . THR A 1 239 ? 165.09581 220.17887 180.95743 1.000 31.56992 240 THR A O 1
ATOM 3708 N N . LEU A 1 240 ? 165.48581 220.82087 183.08043 1.000 32.18309 241 LEU A N 1
ATOM 3709 C CA . LEU A 1 240 ? 166.36781 221.90287 182.67043 1.000 32.18309 241 LEU A CA 1
ATOM 3710 C C . LEU A 1 240 ? 167.63781 221.36387 182.03543 1.000 32.18309 241 LEU A C 1
ATOM 3711 O O . LEU A 1 240 ? 168.13881 221.93487 181.06943 1.000 32.18309 241 LEU A O 1
ATOM 3727 N N . GLN A 1 241 ? 168.18481 220.27387 182.56843 1.000 30.87549 242 GLN A N 1
ATOM 3728 C CA . GLN A 1 241 ? 169.34081 219.65587 181.93843 1.000 30.87549 242 GLN A CA 1
ATOM 3729 C C . GLN A 1 241 ? 169.03181 219.33887 180.48943 1.000 30.87549 242 GLN A C 1
ATOM 3730 O O . GLN A 1 241 ? 169.74181 219.78187 179.57943 1.000 30.87549 242 GLN A O 1
ATOM 3744 N N . ILE A 1 242 ? 167.92881 218.63087 180.25343 1.000 30.76195 243 ILE A N 1
ATOM 3745 C CA . ILE A 1 242 ? 167.53581 218.31087 178.88443 1.000 30.76195 243 ILE A CA 1
ATOM 3746 C C . ILE A 1 242 ? 167.46881 219.58287 178.04843 1.000 30.76195 243 ILE A C 1
ATOM 3747 O O . ILE A 1 242 ? 168.25181 219.77387 177.11143 1.000 30.76195 243 ILE A O 1
ATOM 3763 N N . LEU A 1 243 ? 166.58281 220.50487 178.42943 1.000 32.51121 244 LEU A N 1
ATOM 3764 C CA . LEU A 1 243 ? 166.27581 221.64287 177.56643 1.000 32.51121 244 LEU A CA 1
ATOM 3765 C C . LEU A 1 243 ? 167.48281 222.55587 177.36343 1.000 32.51121 244 LEU A C 1
ATOM 3766 O O . LEU A 1 243 ? 167.71481 223.04787 176.25343 1.000 32.51121 244 LEU A O 1
ATOM 3782 N N . LEU A 1 244 ? 168.25381 222.81087 178.41743 1.000 32.71730 245 LEU A N 1
ATOM 3783 C CA . LEU A 1 244 ? 169.34181 223.77587 178.34543 1.000 32.71730 245 LEU A CA 1
ATOM 3784 C C . LEU A 1 244 ? 170.60781 223.18987 177.73843 1.000 32.71730 245 LEU A C 1
ATOM 3785 O O . LEU A 1 244 ? 171.40081 223.93587 177.15443 1.000 32.71730 245 LEU A O 1
ATOM 3801 N N . VAL A 1 245 ? 170.83081 221.88187 177.86143 1.000 31.30075 246 VAL A N 1
ATOM 3802 C CA . VAL A 1 245 ? 172.07581 221.29287 177.39243 1.000 31.30075 246 VAL A CA 1
ATOM 3803 C C . VAL A 1 245 ? 171.82481 220.53387 176.09943 1.000 31.30075 246 VAL A C 1
ATOM 3804 O O . VAL A 1 245 ? 172.37481 220.88587 175.05343 1.000 31.30075 246 VAL A O 1
ATOM 3817 N N . TYR A 1 246 ? 170.98381 219.50087 176.15143 1.000 29.28014 247 TYR A N 1
ATOM 3818 C CA . TYR A 1 246 ? 170.86781 218.60187 175.01143 1.000 29.28014 247 TYR A CA 1
ATOM 3819 C C . TYR A 1 246 ? 170.17281 219.28587 173.84143 1.000 29.28014 247 TYR A C 1
ATOM 3820 O O . TYR A 1 246 ? 170.64981 219.22987 172.70443 1.000 29.28014 247 TYR A O 1
ATOM 3838 N N . PHE A 1 247 ? 169.04681 219.94687 174.10543 1.000 33.38978 248 PHE A N 1
ATOM 3839 C CA . PHE A 1 247 ? 168.32181 220.63987 173.04643 1.000 33.38978 248 PHE A CA 1
ATOM 3840 C C . PHE A 1 247 ? 169.18281 221.73187 172.42643 1.000 33.38978 248 PHE A C 1
ATOM 3841 O O . PHE A 1 247 ? 169.25381 221.86787 171.19843 1.000 33.38978 248 PHE A O 1
ATOM 3858 N N . VAL A 1 248 ? 169.86381 222.50987 173.26743 1.000 32.48853 249 VAL A N 1
ATOM 3859 C CA . VAL A 1 248 ? 170.68581 223.60687 172.77343 1.000 32.48853 249 VAL A CA 1
ATOM 3860 C C . VAL A 1 248 ? 171.85081 223.07587 171.94843 1.000 32.48853 249 VAL A C 1
ATOM 3861 O O . VAL A 1 248 ? 172.17481 223.61887 170.88743 1.000 32.48853 249 VAL A O 1
ATOM 3874 N N . LEU A 1 249 ? 172.50681 222.01687 172.42443 1.000 30.93176 250 LEU A N 1
ATOM 3875 C CA . LEU A 1 249 ? 173.62781 221.44787 171.68943 1.000 30.93176 250 LEU A CA 1
ATOM 3876 C C . LEU A 1 249 ? 173.17481 220.86287 170.35843 1.000 30.93176 250 LEU A C 1
ATOM 3877 O O . LEU A 1 249 ? 173.85781 221.02187 169.34043 1.000 30.93176 250 LEU A O 1
ATOM 3893 N N . LEU A 1 250 ? 172.02881 220.18087 170.34543 1.000 31.88020 251 LEU A N 1
ATOM 3894 C CA . LEU A 1 250 ? 171.50381 219.64287 169.09843 1.000 31.88020 251 LEU A CA 1
ATOM 3895 C C . LEU A 1 250 ? 171.18081 220.75887 168.11343 1.000 31.88020 251 LEU A C 1
ATOM 3896 O O . LEU A 1 250 ? 171.44781 220.63087 166.91343 1.000 31.88020 251 LEU A O 1
ATOM 3912 N N . LYS A 1 251 ? 170.60881 221.86187 168.60043 1.000 33.85760 252 LYS A N 1
ATOM 3913 C CA . LYS A 1 251 ? 170.38481 223.01887 167.73943 1.000 33.85760 252 LYS A CA 1
ATOM 3914 C C . LYS A 1 251 ? 171.69881 223.57287 167.20143 1.000 33.85760 252 LYS A C 1
ATOM 3915 O O . LYS A 1 251 ? 171.80181 223.90287 166.01443 1.000 33.85760 252 LYS A O 1
ATOM 3934 N N . ILE A 1 252 ? 172.71281 223.67787 168.05843 1.000 32.13057 253 ILE A N 1
ATOM 3935 C CA . ILE A 1 252 ? 173.98381 224.26487 167.64743 1.000 32.13057 253 ILE A CA 1
ATOM 3936 C C . ILE A 1 252 ? 174.62681 223.43387 166.54743 1.000 32.13057 253 ILE A C 1
ATOM 3937 O O . ILE A 1 252 ? 175.14781 223.97387 165.56543 1.000 32.13057 253 ILE A O 1
ATOM 3953 N N . TYR A 1 253 ? 174.60381 222.11287 166.69343 1.000 31.83279 254 TYR A N 1
ATOM 3954 C CA . TYR A 1 253 ? 175.27681 221.21287 165.77143 1.000 31.83279 254 TYR A CA 1
ATOM 3955 C C . TYR A 1 253 ? 174.39281 220.79387 164.60543 1.000 31.83279 254 TYR A C 1
ATOM 3956 O O . TYR A 1 253 ? 174.77481 219.90187 163.84143 1.000 31.83279 254 TYR A O 1
ATOM 3974 N N . GLY A 1 254 ? 173.22481 221.40887 164.45243 1.000 32.40050 255 GLY A N 1
ATOM 3975 C CA . GLY A 1 254 ? 172.39881 221.19687 163.28543 1.000 32.40050 255 GLY A CA 1
ATOM 3976 C C . GLY A 1 254 ? 171.46881 220.00787 163.34143 1.000 32.40050 255 GLY A C 1
ATOM 3977 O O . GLY A 1 254 ? 170.82881 219.70087 162.33143 1.000 32.40050 255 GLY A O 1
ATOM 3981 N N . ILE A 1 255 ? 171.38381 219.31987 164.47143 1.000 32.82877 256 ILE A N 1
ATOM 3982 C CA . ILE A 1 255 ? 170.50381 218.16787 164.61943 1.000 32.82877 256 ILE A CA 1
ATOM 3983 C C . ILE A 1 255 ? 169.13781 218.66187 165.06843 1.000 32.82877 256 ILE A C 1
ATOM 3984 O O . ILE A 1 255 ? 169.02581 219.43087 166.03043 1.000 32.82877 256 ILE A O 1
ATOM 4000 N N . ASP A 1 256 ? 168.10281 218.23387 164.36943 1.000 37.32945 257 ASP A N 1
ATOM 4001 C CA . ASP A 1 256 ? 166.74381 218.63687 164.72643 1.000 37.32945 257 ASP A CA 1
ATOM 4002 C C . ASP A 1 256 ? 166.33181 217.96187 166.02943 1.000 37.32945 257 ASP A C 1
ATOM 4003 O O . ASP A 1 256 ? 166.26281 216.72787 166.08343 1.000 37.32945 257 ASP A O 1
ATOM 4012 N N . PRO A 1 257 ? 166.04681 218.71787 167.09243 1.000 35.31574 258 PRO A N 1
ATOM 4013 C CA . PRO A 1 257 ? 165.66681 218.08387 168.36443 1.000 35.31574 258 PRO A CA 1
ATOM 4014 C C . PRO A 1 257 ? 164.40481 217.25187 168.27243 1.000 35.31574 258 PRO A C 1
ATOM 4015 O O . PRO A 1 257 ? 164.29281 216.23187 168.96443 1.000 35.31574 258 PRO A O 1
ATOM 4026 N N . ILE A 1 258 ? 163.44781 217.65887 167.44043 1.000 37.35888 259 ILE A N 1
ATOM 4027 C CA . ILE A 1 258 ? 162.18081 216.94187 167.35243 1.000 37.35888 259 ILE A CA 1
ATOM 4028 C C . ILE A 1 258 ? 162.39881 215.54987 166.76843 1.000 37.35888 259 ILE A C 1
ATOM 4029 O O . ILE A 1 258 ? 161.89881 214.55087 167.29943 1.000 37.35888 259 ILE A O 1
ATOM 4045 N N . SER A 1 259 ? 163.14181 215.46687 165.66343 1.000 36.43892 260 SER A N 1
ATOM 4046 C CA . SER A 1 259 ? 163.44281 214.16887 165.07143 1.000 36.43892 260 SER A CA 1
ATOM 4047 C C . SER A 1 259 ? 164.25381 213.31287 166.03343 1.000 36.43892 260 SER A C 1
ATOM 4048 O O . SER A 1 259 ? 164.03781 212.09687 166.13743 1.000 36.43892 260 SER A O 1
ATOM 4056 N N . PHE A 1 260 ? 165.19481 213.93387 166.74443 1.000 31.83559 261 PHE A N 1
ATOM 4057 C CA . PHE A 1 260 ? 165.98481 213.20987 167.73043 1.000 31.83559 261 PHE A CA 1
ATOM 4058 C C . PHE A 1 260 ? 165.08681 212.57687 168.78343 1.000 31.83559 261 PHE A C 1
ATOM 4059 O O . PHE A 1 260 ? 165.23681 211.39787 169.12043 1.000 31.83559 261 PHE A O 1
ATOM 4076 N N . ILE A 1 261 ? 164.13781 213.34987 169.31343 1.000 33.98152 262 ILE A N 1
ATOM 4077 C CA . ILE A 1 261 ? 163.23681 212.83387 170.34043 1.000 33.98152 262 ILE A CA 1
ATOM 4078 C C . ILE A 1 261 ? 162.36481 211.72487 169.77443 1.000 33.98152 262 ILE A C 1
ATOM 4079 O O . ILE A 1 261 ? 162.11481 210.70987 170.43443 1.000 33.98152 262 ILE A O 1
ATOM 4095 N N . LYS A 1 262 ? 161.87981 211.90187 168.54543 1.000 36.66956 263 LYS A N 1
ATOM 4096 C CA . LYS A 1 262 ? 161.04881 210.86687 167.93643 1.000 36.66956 263 LYS A CA 1
ATOM 4097 C C . LYS A 1 262 ? 161.81681 209.55787 167.83543 1.000 36.66956 263 LYS A C 1
ATOM 4098 O O . LYS A 1 262 ? 161.26681 208.48087 168.09543 1.000 36.66956 263 LYS A O 1
ATOM 4117 N N . HIS A 1 263 ? 163.09181 209.63287 167.46043 1.000 32.67055 264 HIS A N 1
ATOM 4118 C CA . HIS A 1 263 ? 163.90181 208.42687 167.35243 1.000 32.67055 264 HIS A CA 1
ATOM 4119 C C . HIS A 1 263 ? 164.23081 207.83587 168.72143 1.000 32.67055 264 HIS A C 1
ATOM 4120 O O . HIS A 1 263 ? 164.28481 206.61087 168.87243 1.000 32.67055 264 HIS A O 1
ATOM 4134 N N . ALA A 1 264 ? 164.44981 208.68287 169.72643 1.000 31.08231 265 ALA A N 1
ATOM 4135 C CA . ALA A 1 264 ? 164.97881 208.25187 171.01343 1.000 31.08231 265 ALA A CA 1
ATOM 4136 C C . ALA A 1 264 ? 163.91181 207.97387 172.06543 1.000 31.08231 265 ALA A C 1
ATOM 4137 O O . ALA A 1 264 ? 164.26281 207.58087 173.18443 1.000 31.08231 265 ALA A O 1
ATOM 4144 N N . LYS A 1 265 ? 162.63381 208.17187 171.74243 1.000 33.96349 266 LYS A N 1
ATOM 4145 C CA . LYS A 1 265 ? 161.58581 208.01987 172.74643 1.000 33.96349 266 LYS A CA 1
ATOM 4146 C C . LYS A 1 265 ? 161.58081 206.62487 173.36143 1.000 33.96349 266 LYS A C 1
ATOM 4147 O O . LYS A 1 265 ? 161.37581 206.47587 174.57043 1.000 33.96349 266 LYS A O 1
ATOM 4166 N N . ASP A 1 266 ? 161.77281 205.58787 172.54543 1.000 32.48913 267 ASP A N 1
ATOM 4167 C CA . ASP A 1 266 ? 161.72481 204.22587 173.06843 1.000 32.48913 267 ASP A CA 1
ATOM 4168 C C . ASP A 1 266 ? 162.81581 203.99987 174.10543 1.000 32.48913 267 ASP A C 1
ATOM 4169 O O . ASP A 1 266 ? 162.56181 203.45787 175.18943 1.000 32.48913 267 ASP A O 1
ATOM 4178 N N . ALA A 1 267 ? 164.04181 204.41887 173.79243 1.000 27.66730 268 ALA A N 1
ATOM 4179 C CA . ALA A 1 267 ? 165.13581 204.27187 174.74243 1.000 27.66730 268 ALA A CA 1
ATOM 4180 C C . ALA A 1 267 ? 164.88781 205.10087 175.99243 1.000 27.66730 268 ALA A C 1
ATOM 4181 O O . ALA A 1 267 ? 165.16581 204.65187 177.10943 1.000 27.66730 268 ALA A O 1
ATOM 4188 N N . MET A 1 268 ? 164.36481 206.31587 175.82543 1.000 29.77563 269 MET A N 1
ATOM 4189 C CA . MET A 1 268 ? 164.09981 207.16687 176.97943 1.000 29.77563 269 MET A CA 1
ATOM 4190 C C . MET A 1 268 ? 163.08781 206.51687 177.91543 1.000 29.77563 269 MET A C 1
ATOM 4191 O O . MET A 1 268 ? 163.29281 206.47187 179.13243 1.000 29.77563 269 MET A O 1
ATOM 4205 N N . LEU A 1 269 ? 162.00181 205.97987 177.36043 1.000 31.75745 270 LEU A N 1
ATOM 4206 C CA . LEU A 1 269 ? 160.97681 205.34987 178.18543 1.000 31.75745 270 LEU A CA 1
ATOM 4207 C C . LEU A 1 269 ? 161.49581 204.07687 178.84543 1.000 31.75745 270 LEU A C 1
ATOM 4208 O O . LEU A 1 269 ? 161.20881 203.81487 180.02443 1.000 31.75745 270 LEU A O 1
ATOM 4224 N N . THR A 1 270 ? 162.25881 203.27187 178.10343 1.000 27.64717 271 THR A N 1
ATOM 4225 C CA . THR A 1 270 ? 162.83081 202.06587 178.68543 1.000 27.64717 271 THR A CA 1
ATOM 4226 C C . THR A 1 270 ? 163.76181 202.40787 179.83943 1.000 27.64717 271 THR A C 1
ATOM 4227 O O . THR A 1 270 ? 163.73981 201.74487 180.88143 1.000 27.64717 271 THR A O 1
ATOM 4238 N N . ALA A 1 271 ? 164.58781 203.44087 179.67443 1.000 26.79223 272 ALA A N 1
ATOM 4239 C CA . ALA A 1 271 ? 165.45581 203.87287 180.76243 1.000 26.79223 272 ALA A CA 1
ATOM 4240 C C . ALA A 1 271 ? 164.64081 204.36687 181.94743 1.000 26.79223 272 ALA A C 1
ATOM 4241 O O . ALA A 1 271 ? 164.97481 204.08487 183.10343 1.000 26.79223 272 ALA A O 1
ATOM 4248 N N . PHE A 1 272 ? 163.56481 205.10487 181.67743 1.000 28.97460 273 PHE A N 1
ATOM 4249 C CA . PHE A 1 272 ? 162.72381 205.61487 182.75243 1.000 28.97460 273 PHE A CA 1
ATOM 4250 C C . PHE A 1 272 ? 162.16181 204.47887 183.59443 1.000 28.97460 273 PHE A C 1
ATOM 4251 O O . PHE A 1 272 ? 162.15081 204.55487 184.82743 1.000 28.97460 273 PHE A O 1
ATOM 4268 N N . VAL A 1 273 ? 161.69681 203.41187 182.94743 1.000 29.82376 274 VAL A N 1
ATOM 4269 C CA . VAL A 1 273 ? 161.01481 202.35787 183.69343 1.000 29.82376 274 VAL A CA 1
ATOM 4270 C C . VAL A 1 273 ? 162.00881 201.38387 184.31743 1.000 29.82376 274 VAL A C 1
ATOM 4271 O O . VAL A 1 273 ? 161.85081 200.98087 185.47443 1.000 29.82376 274 VAL A O 1
ATOM 4284 N N . THR A 1 274 ? 163.04281 200.98487 183.57843 1.000 27.78993 275 THR A N 1
ATOM 4285 C CA . THR A 1 274 ? 163.96781 199.97587 184.08243 1.000 27.78993 275 THR A CA 1
ATOM 4286 C C . THR A 1 274 ? 164.98381 200.53887 185.06443 1.000 27.78993 275 THR A C 1
ATOM 4287 O O . THR A 1 274 ? 165.52581 199.78287 185.87643 1.000 27.78993 275 THR A O 1
ATOM 4298 N N . ARG A 1 275 ? 165.26081 201.83987 185.00543 1.000 28.78964 276 ARG A N 1
ATOM 4299 C CA . ARG A 1 275 ? 166.24881 202.47087 185.87543 1.000 28.78964 276 ARG A CA 1
ATOM 4300 C C . ARG A 1 275 ? 167.61981 201.81687 185.73143 1.000 28.78964 276 ARG A C 1
ATOM 4301 O O . ARG A 1 275 ? 168.38181 201.72087 186.69443 1.000 28.78964 276 ARG A O 1
ATOM 4322 N N . SER A 1 276 ? 167.94581 201.37387 184.51943 1.000 26.25304 277 SER A N 1
ATOM 4323 C CA . SER A 1 276 ? 169.21781 200.71487 184.24243 1.000 26.25304 277 SER A CA 1
ATOM 4324 C C . SER A 1 276 ? 169.69881 201.14287 182.86443 1.000 26.25304 277 SER A C 1
ATOM 4325 O O . SER A 1 276 ? 169.10181 200.76787 181.85143 1.000 26.25304 277 SER A O 1
ATOM 4333 N N . SER A 1 277 ? 170.77481 201.92687 182.83043 1.000 25.40163 278 SER A N 1
ATOM 4334 C CA . SER A 1 277 ? 171.37981 202.30187 181.55843 1.000 25.40163 278 SER A CA 1
ATOM 4335 C C . SER A 1 277 ? 171.94281 201.08187 180.83943 1.000 25.40163 278 SER A C 1
ATOM 4336 O O . SER A 1 277 ? 171.77081 200.92587 179.62543 1.000 25.40163 278 SER A O 1
ATOM 4344 N N . GLU A 1 278 ? 172.61781 200.20087 181.58043 1.000 26.59677 279 GLU A N 1
ATOM 4345 C CA . GLU A 1 278 ? 173.15981 198.98687 180.98243 1.000 26.59677 279 GLU A CA 1
ATOM 4346 C C . GLU A 1 278 ? 172.04881 198.11587 180.41043 1.000 26.59677 279 GLU A C 1
ATOM 4347 O O . GLU A 1 278 ? 172.17281 197.58787 179.30043 1.000 26.59677 279 GLU A O 1
ATOM 4359 N N . GLY A 1 279 ? 170.95281 197.95987 181.15443 1.000 25.10579 280 GLY A N 1
ATOM 4360 C CA . GLY A 1 279 ? 169.83081 197.18287 180.66143 1.000 25.10579 280 GLY A CA 1
ATOM 4361 C C . GLY A 1 279 ? 169.15081 197.80687 179.46143 1.000 25.10579 280 GLY A C 1
ATOM 4362 O O . GLY A 1 279 ? 168.65581 197.09487 178.58443 1.000 25.10579 280 GLY A O 1
ATOM 4366 N N . THR A 1 280 ? 169.10181 199.13587 179.41143 1.000 24.95269 281 THR A N 1
ATOM 4367 C CA . THR A 1 280 ? 168.50981 199.85787 178.29443 1.000 24.95269 281 THR A CA 1
ATOM 4368 C C . THR A 1 280 ? 169.44581 199.96187 177.09843 1.000 24.95269 281 THR A C 1
ATOM 4369 O O . THR A 1 280 ? 169.00881 200.37987 176.02243 1.000 24.95269 281 THR A O 1
ATOM 4380 N N 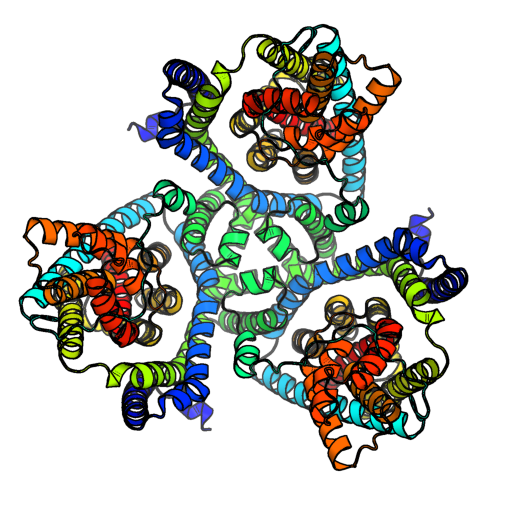. LEU A 1 281 ? 170.70581 199.57187 177.25743 1.000 24.00399 282 LEU A N 1
ATOM 4381 C CA . LEU A 1 281 ? 171.68681 199.72487 176.18743 1.000 24.00399 282 LEU A CA 1
ATOM 4382 C C . LEU A 1 281 ? 171.25381 199.13287 174.85243 1.000 24.00399 282 LEU A C 1
ATOM 4383 O O . LEU A 1 281 ? 171.48981 199.78387 173.82243 1.000 24.00399 282 LEU A O 1
ATOM 4399 N N . PRO A 1 282 ? 170.66481 197.93587 174.77543 1.000 24.61789 283 PRO A N 1
ATOM 4400 C CA . PRO A 1 282 ? 170.24481 197.43387 173.45543 1.000 24.61789 283 PRO A CA 1
ATOM 4401 C C . PRO A 1 282 ? 169.26281 198.35087 172.74843 1.000 24.61789 283 PRO A C 1
ATOM 4402 O O . PRO A 1 282 ? 169.38781 198.58287 171.53843 1.000 24.61789 283 PRO A O 1
ATOM 4413 N N . VAL A 1 283 ? 168.29781 198.90187 173.48343 1.000 25.60247 284 VAL A N 1
ATOM 4414 C CA . VAL A 1 283 ? 167.32781 199.81287 172.88543 1.000 25.60247 284 VAL A CA 1
ATOM 4415 C C . VAL A 1 283 ? 168.00781 201.10187 172.44243 1.000 25.60247 284 VAL A C 1
ATOM 4416 O O . VAL A 1 283 ? 167.70181 201.64487 171.37643 1.000 25.60247 284 VAL A O 1
ATOM 4429 N N . THR A 1 284 ? 168.92981 201.61687 173.25543 1.000 24.30226 285 THR A N 1
ATOM 4430 C CA . THR A 1 284 ? 169.66281 202.82187 172.88343 1.000 24.30226 285 THR A CA 1
ATOM 4431 C C . THR A 1 284 ? 170.46881 202.60287 171.61043 1.000 24.30226 285 THR A C 1
ATOM 4432 O O . THR A 1 284 ? 170.50781 203.46687 170.72443 1.000 24.30226 285 THR A O 1
ATOM 4443 N N . MET A 1 285 ? 171.11781 201.44487 171.50243 1.000 25.12350 286 MET A N 1
ATOM 4444 C CA . MET A 1 285 ? 171.91781 201.14387 170.32343 1.000 25.12350 286 MET A CA 1
ATOM 4445 C C . MET A 1 285 ? 171.03581 200.98687 169.09243 1.000 25.12350 286 MET A C 1
ATOM 4446 O O . MET A 1 285 ? 171.40081 201.43287 167.99943 1.000 25.12350 286 MET A O 1
ATOM 4460 N N . ARG A 1 286 ? 169.86581 200.36487 169.25043 1.000 27.45567 287 ARG A N 1
ATOM 4461 C CA . ARG A 1 286 ? 168.92181 200.28987 168.14143 1.000 27.45567 287 ARG A CA 1
ATOM 4462 C C . ARG A 1 286 ? 168.45781 201.67687 167.72043 1.000 27.45567 287 ARG A C 1
ATOM 4463 O O . ARG A 1 286 ? 168.29681 201.95287 166.52743 1.000 27.45567 287 ARG A O 1
ATOM 4484 N N . VAL A 1 287 ? 168.22481 202.55887 168.69043 1.000 27.01420 288 VAL A N 1
ATOM 4485 C CA . VAL A 1 287 ? 167.83181 203.92887 168.37843 1.000 27.01420 288 VAL A CA 1
ATOM 4486 C C . VAL A 1 287 ? 168.91281 204.60987 167.55343 1.000 27.01420 288 VAL A C 1
ATOM 4487 O O . VAL A 1 287 ? 168.63181 205.26287 166.54243 1.000 27.01420 288 VAL A O 1
ATOM 4500 N N . ALA A 1 288 ? 170.16681 204.46787 167.97743 1.000 25.96169 289 ALA A N 1
ATOM 4501 C CA . ALA A 1 288 ? 171.26781 205.06487 167.22943 1.000 25.96169 289 ALA A CA 1
ATOM 4502 C C . ALA A 1 288 ? 171.35281 204.48887 165.82143 1.000 25.96169 289 ALA A C 1
ATOM 4503 O O . ALA A 1 288 ? 171.58681 205.22187 164.85543 1.000 25.96169 289 ALA A O 1
ATOM 4510 N N . LYS A 1 289 ? 171.16681 203.17587 165.68743 1.000 27.16299 290 LYS A N 1
ATOM 4511 C CA . LYS A 1 289 ? 171.18181 202.55587 164.36843 1.000 27.16299 290 LYS A CA 1
ATOM 4512 C C . LYS A 1 289 ? 170.08381 203.12587 163.48043 1.000 27.16299 290 LYS A C 1
ATOM 4513 O O . LYS A 1 289 ? 170.30881 203.39387 162.29543 1.000 27.16299 290 LYS A O 1
ATOM 4532 N N . GLU A 1 290 ? 168.88681 203.31687 164.03543 1.000 31.12910 291 GLU A N 1
ATOM 4533 C CA . GLU A 1 290 ? 167.78981 203.88087 163.25743 1.000 31.12910 291 GLU A CA 1
ATOM 4534 C C . GLU A 1 290 ? 168.03681 205.34187 162.90743 1.000 31.12910 291 GLU A C 1
ATOM 4535 O O . GLU A 1 290 ? 167.51581 205.83087 161.89843 1.000 31.12910 291 GLU A O 1
ATOM 4547 N N . MET A 1 291 ? 168.81581 206.05287 163.72343 1.000 30.36660 292 MET A N 1
ATOM 4548 C CA . MET A 1 291 ? 169.14381 207.44387 163.43543 1.000 30.36660 292 MET A CA 1
ATOM 4549 C C . MET A 1 291 ? 170.07681 207.59487 162.24343 1.000 30.36660 292 MET A C 1
ATOM 4550 O O . MET A 1 291 ? 170.28581 208.72287 161.78443 1.000 30.36660 292 MET A O 1
ATOM 4564 N N . GLY A 1 292 ? 170.63881 206.50287 161.73643 1.000 28.78217 293 GLY A N 1
ATOM 4565 C CA . GLY A 1 292 ? 171.60881 206.57287 160.66843 1.000 28.78217 293 GLY A CA 1
ATOM 4566 C C . GLY A 1 292 ? 173.03081 206.80487 161.11543 1.000 28.78217 293 GLY A C 1
ATOM 4567 O O . GLY A 1 292 ? 173.90481 207.01287 160.26643 1.000 28.78217 293 GLY A O 1
ATOM 4571 N N . ILE A 1 293 ? 173.29381 206.78387 162.42143 1.000 27.47520 294 ILE A N 1
ATOM 4572 C CA . ILE A 1 293 ? 174.64581 206.98287 162.91943 1.000 27.47520 294 ILE A CA 1
ATOM 4573 C C . ILE A 1 293 ? 175.49881 205.77287 162.57143 1.000 27.47520 294 ILE A C 1
ATOM 4574 O O . ILE A 1 293 ? 175.04081 204.62387 162.63043 1.000 27.47520 294 ILE A O 1
ATOM 4590 N N . SER A 1 294 ? 176.74881 206.02787 162.20243 1.000 27.66676 295 SER A N 1
ATOM 4591 C CA . SER A 1 294 ? 177.65281 204.95087 161.83043 1.000 27.66676 295 SER A CA 1
ATOM 4592 C C . SER A 1 294 ? 177.88781 204.01887 163.01143 1.000 27.66676 295 SER A C 1
ATOM 4593 O O . SER A 1 294 ? 177.98881 204.45387 164.16143 1.000 27.66676 295 SER A O 1
ATOM 4601 N N . GLU A 1 295 ? 177.98281 202.72287 162.71243 1.000 28.19331 296 GLU A N 1
ATOM 4602 C CA . GLU A 1 295 ? 178.18881 201.73387 163.76343 1.000 28.19331 296 GLU A CA 1
ATOM 4603 C C . GLU A 1 295 ? 179.49581 201.97887 164.50343 1.000 28.19331 296 GLU A C 1
ATOM 4604 O O . GLU A 1 295 ? 179.56081 201.83487 165.73043 1.000 28.19331 296 GLU A O 1
ATOM 4616 N N . GLY A 1 296 ? 180.53781 202.38287 163.77843 1.000 27.40325 297 GLY A N 1
ATOM 4617 C CA . GLY A 1 296 ? 181.83181 202.60787 164.38743 1.000 27.40325 297 GLY A CA 1
ATOM 4618 C C . GLY A 1 296 ? 181.82981 203.66687 165.46643 1.000 27.40325 297 GLY A C 1
ATOM 4619 O O . GLY A 1 296 ? 182.74481 203.69587 166.29343 1.000 27.40325 297 GLY A O 1
ATOM 4623 N N . ILE A 1 297 ? 180.82581 204.53687 165.48043 1.000 27.12807 298 ILE A N 1
ATOM 4624 C CA . ILE A 1 297 ? 180.75281 205.59787 166.47443 1.000 27.12807 298 ILE A CA 1
ATOM 4625 C C . ILE A 1 297 ? 179.88681 205.15087 167.64243 1.000 27.12807 298 ILE A C 1
ATOM 4626 O O . ILE A 1 297 ? 180.33981 205.14787 168.79243 1.000 27.12807 298 ILE A O 1
ATOM 4642 N N . TYR A 1 298 ? 178.63881 204.76987 167.36143 1.000 25.01509 299 TYR A N 1
ATOM 4643 C CA . TYR A 1 298 ? 177.70581 204.49787 168.44843 1.000 25.01509 299 TYR A CA 1
ATOM 4644 C C . TYR A 1 298 ? 178.06581 203.21287 169.18243 1.000 25.01509 299 TYR A C 1
ATOM 4645 O O . TYR A 1 298 ? 177.97681 203.15887 170.41543 1.000 25.01509 299 TYR A O 1
ATOM 4663 N N . SER A 1 299 ? 178.52281 202.18887 168.45443 1.000 24.52963 300 SER A N 1
ATOM 4664 C CA . SER A 1 299 ? 178.87881 200.92687 169.08943 1.000 24.52963 300 SER A CA 1
ATOM 4665 C C . SER A 1 299 ? 179.98281 201.09687 170.11843 1.000 24.52963 300 SER A C 1
ATOM 4666 O O . SER A 1 299 ? 180.12981 200.24687 171.00243 1.000 24.52963 300 SER A O 1
ATOM 4674 N N . PHE A 1 300 ? 180.76781 202.16187 170.01443 1.000 25.28941 301 PHE A N 1
ATOM 4675 C CA . PHE A 1 300 ? 181.78581 202.48687 170.99943 1.000 25.28941 301 PHE A CA 1
ATOM 4676 C C . PHE A 1 300 ? 181.29281 203.47387 172.04543 1.000 25.28941 301 PHE A C 1
ATOM 4677 O O . PHE A 1 300 ? 181.52181 203.26887 173.24043 1.000 25.28941 301 PHE A O 1
ATOM 4694 N N . THR A 1 301 ? 180.60781 204.53587 171.62243 1.000 25.16276 302 THR A N 1
ATOM 4695 C CA . THR A 1 301 ? 180.23781 205.59387 172.55443 1.000 25.16276 302 THR A CA 1
ATOM 4696 C C . THR A 1 301 ? 179.15981 205.13587 173.52843 1.000 25.16276 302 THR A C 1
ATOM 4697 O O . THR A 1 301 ? 179.28081 205.34787 174.73943 1.000 25.16276 302 THR A O 1
ATOM 4708 N N . LEU A 1 302 ? 178.09581 204.51287 173.02543 1.000 23.90552 303 LEU A N 1
ATOM 4709 C CA . LEU A 1 302 ? 176.96181 204.20487 173.89343 1.000 23.90552 303 LEU A CA 1
ATOM 4710 C C . LEU A 1 302 ? 177.32281 203.23587 175.00843 1.000 23.90552 303 LEU A C 1
ATOM 4711 O O . LEU A 1 302 ? 176.96581 203.50487 176.16743 1.000 23.90552 303 LEU A O 1
ATOM 4727 N N . PRO A 1 303 ? 177.99381 202.11087 174.75343 1.000 24.03911 304 PRO A N 1
ATOM 4728 C CA . PRO A 1 303 ? 178.37081 201.23687 175.87543 1.000 24.03911 304 PRO A CA 1
ATOM 4729 C C . PRO A 1 303 ? 179.27781 201.91587 176.88443 1.000 24.03911 304 PRO A C 1
ATOM 4730 O O . PRO A 1 303 ? 179.16781 201.65387 178.08743 1.000 24.03911 304 PRO A O 1
ATOM 4741 N N . LEU A 1 304 ? 180.17481 202.78687 176.42443 1.000 24.81995 305 LEU A N 1
ATOM 4742 C CA . LEU A 1 304 ? 181.06281 203.49487 177.33843 1.000 24.81995 305 LEU A CA 1
ATOM 4743 C C . LEU A 1 304 ? 180.29581 204.52087 178.16243 1.000 24.81995 305 LEU A C 1
ATOM 4744 O O . LEU A 1 304 ? 180.45681 204.60087 179.38743 1.000 24.81995 305 LEU A O 1
ATOM 4760 N N . GLY A 1 305 ? 179.45181 205.31287 177.50243 1.000 24.54775 306 GLY A N 1
ATOM 4761 C CA . GLY A 1 305 ? 178.66181 206.30187 178.21043 1.000 24.54775 306 GLY A CA 1
ATOM 4762 C C . GLY A 1 305 ? 177.68881 205.68987 179.19443 1.000 24.54775 306 GLY A C 1
ATOM 4763 O O . GLY A 1 305 ? 177.40381 206.27987 180.23843 1.000 24.54775 306 GLY A O 1
ATOM 4767 N N . ALA A 1 306 ? 177.16981 204.50287 178.88143 1.000 24.94607 307 ALA A N 1
ATOM 4768 C CA . ALA A 1 306 ? 176.24481 203.84387 179.79343 1.000 24.94607 307 ALA A CA 1
ATOM 4769 C C . ALA A 1 306 ? 176.87281 203.64187 181.16243 1.000 24.94607 307 ALA A C 1
ATOM 4770 O O . ALA A 1 306 ? 176.15881 203.55087 182.16543 1.000 24.94607 307 ALA A O 1
ATOM 4777 N N . THR A 1 307 ? 178.20081 203.57387 181.22443 1.000 26.49127 308 THR A N 1
ATOM 4778 C CA . THR A 1 307 ? 178.91281 203.45387 182.48843 1.000 26.49127 308 THR A CA 1
ATOM 4779 C C . THR A 1 307 ? 179.41881 204.80287 182.98843 1.000 26.49127 308 THR A C 1
ATOM 4780 O O . THR A 1 307 ? 179.09381 205.20587 184.10843 1.000 26.49127 308 THR A O 1
ATOM 4791 N N . ILE A 1 308 ? 180.19781 205.52087 182.17343 1.000 25.39251 309 ILE A N 1
ATOM 4792 C CA . ILE A 1 308 ? 180.94181 206.67387 182.68143 1.000 25.39251 309 ILE A CA 1
ATOM 4793 C C . ILE A 1 308 ? 180.22381 208.00587 182.50643 1.000 25.39251 309 ILE A C 1
ATOM 4794 O O . ILE A 1 308 ? 180.66481 209.00787 183.09043 1.000 25.39251 309 ILE A O 1
ATOM 4810 N N . ASN A 1 309 ? 179.14381 208.06087 181.73843 1.000 24.83803 310 ASN A N 1
ATOM 4811 C CA . ASN A 1 309 ? 178.44081 209.31587 181.47643 1.000 24.83803 310 ASN A CA 1
ATOM 4812 C C . ASN A 1 309 ? 177.04081 209.24687 182.07543 1.000 24.83803 310 ASN A C 1
ATOM 4813 O O . ASN A 1 309 ? 176.14781 208.61187 181.51443 1.000 24.83803 310 ASN A O 1
ATOM 4824 N N . MET A 1 310 ? 176.84581 209.91987 183.20043 1.000 26.36086 311 MET A N 1
ATOM 4825 C CA . MET A 1 310 ? 175.56381 209.94187 183.90443 1.000 26.36086 311 MET A CA 1
ATOM 4826 C C . MET A 1 310 ? 175.31081 211.36487 184.40043 1.000 26.36086 311 MET A C 1
ATOM 4827 O O . MET A 1 310 ? 175.68881 211.72087 185.51943 1.000 26.36086 311 MET A O 1
ATOM 4841 N N . ASP A 1 311 ? 174.64481 212.16887 183.56743 1.000 27.87247 312 ASP A N 1
ATOM 4842 C CA . ASP A 1 311 ? 174.32281 213.53987 183.95143 1.000 27.87247 312 ASP A CA 1
ATOM 4843 C C . ASP A 1 311 ? 173.23281 213.57687 185.01443 1.000 27.87247 312 ASP A C 1
ATOM 4844 O O . ASP A 1 311 ? 173.33281 214.33087 185.99043 1.000 27.87247 312 ASP A O 1
ATOM 4853 N N . GLY A 1 312 ? 172.17781 212.78387 184.83543 1.000 27.37479 313 GLY A N 1
ATOM 4854 C CA . GLY A 1 312 ? 171.11481 212.75787 185.82243 1.000 27.37479 313 GLY A CA 1
ATOM 4855 C C . GLY A 1 312 ? 171.60681 212.30787 187.18143 1.000 27.37479 313 GLY A C 1
ATOM 4856 O O . GLY A 1 312 ? 171.20881 212.85587 188.21143 1.000 27.37479 313 GLY A O 1
ATOM 4860 N N . THR A 1 313 ? 172.48181 211.30387 187.20143 1.000 27.52545 314 THR A N 1
ATOM 4861 C CA . THR A 1 313 ? 173.05381 210.83987 188.45843 1.000 27.52545 314 THR A CA 1
ATOM 4862 C C . THR A 1 313 ? 173.83281 211.95087 189.14943 1.000 27.52545 314 THR A C 1
ATOM 4863 O O . THR A 1 313 ? 173.71881 212.13387 190.36543 1.000 27.52545 314 THR A O 1
ATOM 4874 N N . ALA A 1 314 ? 174.62881 212.70287 188.38943 1.000 29.14660 315 ALA A N 1
ATOM 4875 C CA . ALA A 1 314 ? 175.41081 213.78687 188.97143 1.000 29.14660 315 ALA A CA 1
ATOM 4876 C C . ALA A 1 314 ? 174.51181 214.88187 189.53343 1.000 29.14660 315 ALA A C 1
ATOM 4877 O O . ALA A 1 314 ? 174.74281 215.38487 190.64243 1.000 29.14660 315 ALA A O 1
ATOM 4884 N N . LEU A 1 315 ? 173.47881 215.26287 188.77943 1.000 30.27733 316 LEU A N 1
ATOM 4885 C CA . LEU A 1 315 ? 172.53981 216.27087 189.25543 1.000 30.27733 316 LEU A CA 1
ATOM 4886 C C . LEU A 1 315 ? 171.83981 215.81087 190.52743 1.000 30.27733 316 LEU A C 1
ATOM 4887 O O . LEU A 1 315 ? 171.69181 216.58287 191.48643 1.000 30.27733 316 LEU A O 1
ATOM 4903 N N . TYR A 1 316 ? 171.40681 214.55187 190.55143 1.000 30.82146 317 TYR A N 1
ATOM 4904 C CA . TYR A 1 316 ? 170.75081 214.00487 191.72943 1.000 30.82146 317 TYR A CA 1
ATOM 4905 C C . TYR A 1 316 ? 171.69281 213.99187 192.92243 1.000 30.82146 317 TYR A C 1
ATOM 4906 O O . TYR A 1 316 ? 171.28481 214.30187 194.04643 1.000 30.82146 317 TYR A O 1
ATOM 4924 N N . GLN A 1 317 ? 172.95781 213.63887 192.69743 1.000 32.14729 318 GLN A N 1
ATOM 4925 C CA . GLN A 1 317 ? 173.92081 213.61587 193.78843 1.000 32.14729 318 GLN A CA 1
ATOM 4926 C C . GLN A 1 317 ? 174.11581 215.00787 194.36943 1.000 32.14729 318 GLN A C 1
ATOM 4927 O O . GLN A 1 317 ? 174.14881 215.17787 195.59243 1.000 32.14729 318 GLN A O 1
ATOM 4941 N N . GLY A 1 318 ? 174.22681 216.01887 193.50943 1.000 33.93928 319 GLY A N 1
ATOM 4942 C CA . GLY A 1 318 ? 174.34781 217.37887 194.01143 1.000 33.93928 319 GLY A CA 1
ATOM 4943 C C . GLY A 1 318 ? 173.13681 217.80987 194.81843 1.000 33.93928 319 GLY A C 1
ATOM 4944 O O . GLY A 1 318 ? 173.26281 218.34287 195.93143 1.000 33.93928 319 GLY A O 1
ATOM 4948 N N . VAL A 1 319 ? 171.94181 217.56687 194.27543 1.000 34.30567 320 VAL A N 1
ATOM 4949 C CA . VAL A 1 319 ? 170.72181 217.97587 194.96243 1.000 34.30567 320 VAL A CA 1
ATOM 4950 C C . VAL A 1 319 ? 170.61481 217.28487 196.31443 1.000 34.30567 320 VAL A C 1
ATOM 4951 O O . VAL A 1 319 ? 170.26681 217.90887 197.32243 1.000 34.30567 320 VAL A O 1
ATOM 4964 N N . CYS A 1 320 ? 170.91081 215.98687 196.35843 1.000 36.92086 321 CYS A N 1
ATOM 4965 C CA . CYS A 1 320 ? 170.76481 215.23887 197.59943 1.000 36.92086 321 CYS A CA 1
ATOM 4966 C C . CYS A 1 320 ? 171.82781 215.62687 198.61743 1.000 36.92086 321 CYS A C 1
ATOM 4967 O O . CYS A 1 320 ? 171.55381 215.64287 199.82243 1.000 36.92086 321 CYS A O 1
ATOM 4975 N N . THR A 1 321 ? 173.04081 215.94087 198.16143 1.000 37.49818 322 THR A N 1
ATOM 4976 C CA . THR A 1 321 ? 174.04981 216.45187 199.07643 1.000 37.49818 322 THR A CA 1
ATOM 4977 C C . THR A 1 321 ? 173.57781 217.74287 199.72543 1.000 37.49818 322 THR A C 1
ATOM 4978 O O . THR A 1 321 ? 173.70281 217.91987 200.94243 1.000 37.49818 322 THR A O 1
ATOM 4989 N N . PHE A 1 322 ? 173.00581 218.64687 198.93043 1.000 38.61401 323 PHE A N 1
ATOM 4990 C CA . PHE A 1 322 ? 172.49381 219.88887 199.50243 1.000 38.61401 323 PHE A CA 1
ATOM 4991 C C . PHE A 1 322 ? 171.33681 219.62287 200.46043 1.000 38.61401 323 PHE A C 1
ATOM 4992 O O . PHE A 1 322 ? 171.21981 220.27587 201.50543 1.000 38.61401 323 PHE A O 1
ATOM 5009 N N . PHE A 1 323 ? 170.46381 218.67587 200.11443 1.000 40.22853 324 PHE A N 1
ATOM 5010 C CA . PHE A 1 323 ? 169.34981 218.34087 200.99543 1.000 40.22853 324 PHE A CA 1
ATOM 5011 C C . PHE A 1 323 ? 169.84881 217.83787 202.34143 1.000 40.22853 324 PHE A C 1
ATOM 5012 O O . PHE A 1 323 ? 169.37481 218.27487 203.39643 1.000 40.22853 324 PHE A O 1
ATOM 5029 N N . ILE A 1 324 ? 170.81281 216.91787 202.32243 1.000 41.23758 325 ILE A N 1
ATOM 5030 C CA . ILE A 1 324 ? 171.34981 216.38287 203.56643 1.000 41.23758 325 ILE A CA 1
ATOM 5031 C C . ILE A 1 324 ? 172.04981 217.47987 204.35643 1.000 41.23758 325 ILE A C 1
ATOM 5032 O O . ILE A 1 324 ? 171.98481 217.51187 205.59043 1.000 41.23758 325 ILE A O 1
ATOM 5048 N N . ALA A 1 325 ? 172.73081 218.39287 203.66343 1.000 42.69970 326 ALA A N 1
ATOM 5049 C CA . ALA A 1 325 ? 173.39481 219.48787 204.35943 1.000 42.69970 326 ALA A CA 1
ATOM 5050 C C . ALA A 1 325 ? 172.38981 220.37887 205.08043 1.000 42.69970 326 ALA A C 1
ATOM 5051 O O . ALA A 1 325 ? 172.58781 220.72887 206.24643 1.000 42.69970 326 ALA A O 1
ATOM 5058 N N . ASN A 1 326 ? 171.30281 220.75487 204.40643 1.000 44.10921 327 ASN A N 1
ATOM 5059 C CA . ASN A 1 326 ? 170.28481 221.57287 205.06243 1.000 44.10921 327 ASN A CA 1
ATOM 5060 C C . ASN A 1 326 ? 169.63481 220.82587 206.21443 1.000 44.10921 327 ASN A C 1
ATOM 5061 O O . ASN A 1 326 ? 169.37381 221.40987 207.27243 1.000 44.10921 327 ASN A O 1
ATOM 5072 N N . ALA A 1 327 ? 169.36581 219.53387 206.03243 1.000 45.35396 328 ALA A N 1
ATOM 5073 C CA . ALA A 1 327 ? 168.74881 218.75587 207.09843 1.000 45.35396 328 ALA A CA 1
ATOM 5074 C C . ALA A 1 327 ? 169.60181 218.78387 208.35843 1.000 45.35396 328 ALA A C 1
ATOM 5075 O O . ALA A 1 327 ? 169.07681 218.90587 209.47143 1.000 45.35396 328 ALA A O 1
ATOM 5082 N N . LEU A 1 328 ? 170.91981 218.66987 208.20543 1.000 46.76338 329 LEU A N 1
ATOM 5083 C CA . LEU A 1 328 ? 171.82981 218.79387 209.33443 1.000 46.76338 329 LEU A CA 1
ATOM 5084 C C . LEU A 1 328 ? 171.91981 220.21987 209.85643 1.000 46.76338 329 LEU A C 1
ATOM 5085 O O . LEU A 1 328 ? 172.46981 220.42987 210.94243 1.000 46.76338 329 LEU A O 1
ATOM 5101 N N . GLY A 1 329 ? 171.39881 221.19387 209.11743 1.000 47.27208 330 GLY A N 1
ATOM 5102 C CA . GLY A 1 329 ? 171.50481 222.58487 209.48843 1.000 47.27208 330 GLY A CA 1
ATOM 5103 C C . GLY A 1 329 ? 172.79781 223.25087 209.08043 1.000 47.27208 330 GLY A C 1
ATOM 5104 O O . GLY A 1 329 ? 172.95181 224.45687 209.30843 1.000 47.27208 330 GLY A O 1
ATOM 5108 N N . SER A 1 330 ? 173.72881 222.51287 208.48743 1.000 47.95778 331 SER A N 1
ATOM 5109 C CA . SER A 1 330 ? 174.99681 223.08087 208.06643 1.000 47.95778 331 SER A CA 1
ATOM 5110 C C . SER A 1 330 ? 174.83181 223.88987 206.78743 1.000 47.95778 331 SER A C 1
ATOM 5111 O O . SER A 1 330 ? 173.92881 223.64687 205.98143 1.000 47.95778 331 SER A O 1
ATOM 5119 N N . HIS A 1 331 ? 175.71781 224.86387 206.61243 1.000 51.01272 332 HIS A N 1
ATOM 5120 C CA . HIS A 1 331 ? 175.76181 225.69387 205.41843 1.000 51.01272 332 HIS A CA 1
ATOM 5121 C C . HIS A 1 331 ? 177.00181 225.33787 204.61343 1.000 51.01272 332 HIS A C 1
ATOM 5122 O O . HIS A 1 331 ? 178.09781 225.22687 205.17143 1.000 51.01272 332 HIS A O 1
ATOM 5136 N N . LEU A 1 332 ? 176.82581 225.15987 203.30943 1.000 43.13049 333 LEU A N 1
ATOM 5137 C CA . LEU A 1 332 ? 177.92481 224.80487 202.42543 1.000 43.13049 333 LEU A CA 1
ATOM 5138 C C . LEU A 1 332 ? 178.50981 226.06387 201.80443 1.000 43.13049 333 LEU A C 1
ATOM 5139 O O . LEU A 1 332 ? 177.77981 226.88287 201.23643 1.000 43.13049 333 LEU A O 1
ATOM 5155 N N . THR A 1 333 ? 179.82381 226.21287 201.91643 1.000 44.10635 334 THR A N 1
ATOM 5156 C CA . THR A 1 333 ? 180.50781 227.34587 201.32243 1.000 44.10635 334 THR A CA 1
ATOM 5157 C C . THR A 1 333 ? 180.71481 227.11887 199.82743 1.000 44.10635 334 THR A C 1
ATOM 5158 O O . THR A 1 333 ? 180.46581 226.03687 199.28943 1.000 44.10635 334 THR A O 1
ATOM 5169 N N . VAL A 1 334 ? 181.18581 228.16887 199.15443 1.000 43.30966 335 VAL A N 1
ATOM 5170 C CA . VAL A 1 334 ? 181.42281 228.08787 197.71643 1.000 43.30966 335 VAL A CA 1
ATOM 5171 C C . VAL A 1 334 ? 182.46481 227.02187 197.40943 1.000 43.30966 335 VAL A C 1
ATOM 5172 O O . VAL A 1 334 ? 182.29681 226.20987 196.48843 1.000 43.30966 335 VAL A O 1
ATOM 5185 N N . GLY A 1 335 ? 183.55581 227.00287 198.17343 1.000 42.46019 336 GLY A N 1
ATOM 5186 C CA . GLY A 1 335 ? 184.56181 225.97487 197.97543 1.000 42.46019 336 GLY A CA 1
ATOM 5187 C C . GLY A 1 335 ? 184.00281 224.58287 198.17943 1.000 42.46019 336 GLY A C 1
ATOM 5188 O O . GLY A 1 335 ? 184.34881 223.64887 197.45243 1.000 42.46019 336 GLY A O 1
ATOM 5192 N N . GLN A 1 336 ? 183.12581 224.42587 199.17143 1.000 42.24610 337 GLN A N 1
ATOM 5193 C CA . GLN A 1 336 ? 182.46481 223.14487 199.37243 1.000 42.24610 337 GLN A CA 1
ATOM 5194 C C . GLN A 1 336 ? 181.56581 222.79587 198.19443 1.000 42.24610 337 GLN A C 1
ATOM 5195 O O . GLN A 1 336 ? 181.46281 221.62587 197.82043 1.000 42.24610 337 GLN A O 1
ATOM 5209 N N . GLN A 1 337 ? 180.91781 223.79287 197.59143 1.000 40.47586 338 GLN A N 1
ATOM 5210 C CA . GLN A 1 337 ? 180.07681 223.53487 196.42643 1.000 40.47586 338 GLN A CA 1
ATOM 5211 C C . GLN A 1 337 ? 180.90781 223.05687 195.24043 1.000 40.47586 338 GLN A C 1
ATOM 5212 O O . GLN A 1 337 ? 180.49181 222.16287 194.49543 1.000 40.47586 338 GLN A O 1
ATOM 5226 N N . LEU A 1 338 ? 182.07781 223.65687 195.04343 1.000 40.37814 339 LEU A N 1
ATOM 5227 C CA . LEU A 1 338 ? 182.98381 223.22487 193.98143 1.000 40.37814 339 LEU A CA 1
ATOM 5228 C C . LEU A 1 338 ? 183.54581 221.83287 194.25443 1.000 40.37814 339 LEU A C 1
ATOM 5229 O O . LEU A 1 338 ? 183.68981 221.01387 193.33343 1.000 40.37814 339 LEU A O 1
ATOM 5245 N N . THR A 1 339 ? 183.85781 221.54087 195.51743 1.000 39.23586 340 THR A N 1
ATOM 5246 C CA . THR A 1 339 ? 184.19181 220.17387 195.89543 1.000 39.23586 340 THR A CA 1
ATOM 5247 C C . THR A 1 339 ? 183.05281 219.22787 195.54743 1.000 39.23586 340 THR A C 1
ATOM 5248 O O . THR A 1 339 ? 183.28381 218.11087 195.07143 1.000 39.23586 340 THR A O 1
ATOM 5259 N N . ILE A 1 340 ? 181.81481 219.65987 195.78743 1.000 37.74455 341 ILE A N 1
ATOM 5260 C CA . ILE A 1 340 ? 180.65681 218.84587 195.44243 1.000 37.74455 341 ILE A CA 1
ATOM 5261 C C . ILE A 1 340 ? 180.61781 218.59787 193.94543 1.000 37.74455 341 ILE A C 1
ATOM 5262 O O . ILE A 1 340 ? 180.34881 217.48387 193.49643 1.000 37.74455 341 ILE A O 1
ATOM 5278 N N . VAL A 1 341 ? 180.86881 219.63387 193.14943 1.000 34.80933 342 VAL A N 1
ATOM 5279 C CA . VAL A 1 341 ? 180.84381 219.47287 191.69843 1.000 34.80933 342 VAL A CA 1
ATOM 5280 C C . VAL A 1 341 ? 181.84981 218.41287 191.26943 1.000 34.80933 342 VAL A C 1
ATOM 5281 O O . VAL A 1 341 ? 181.51281 217.45287 190.56143 1.000 34.80933 342 VAL A O 1
ATOM 5294 N N . LEU A 1 342 ? 183.09581 218.55487 191.72343 1.000 35.36176 343 LEU A N 1
ATOM 5295 C CA . LEU A 1 342 ? 184.13881 217.61787 191.31843 1.000 35.36176 343 LEU A CA 1
ATOM 5296 C C . LEU A 1 342 ? 183.81581 216.19987 191.78043 1.000 35.36176 343 LEU A C 1
ATOM 5297 O O . LEU A 1 342 ? 183.87181 215.24087 190.99443 1.000 35.36176 343 LEU A O 1
ATOM 5313 N N . THR A 1 343 ? 183.45181 216.04887 193.05443 1.000 35.03399 344 THR A N 1
ATOM 5314 C CA . THR A 1 343 ? 183.22081 214.72187 193.60543 1.000 35.03399 344 THR A CA 1
ATOM 5315 C C . THR A 1 343 ? 181.96981 214.07787 193.02743 1.000 35.03399 344 THR A C 1
ATOM 5316 O O . THR A 1 343 ? 181.93081 212.85887 192.86143 1.000 35.03399 344 THR A O 1
ATOM 5327 N N . ALA A 1 344 ? 180.94181 214.86687 192.71443 1.000 32.63260 345 ALA A N 1
ATOM 5328 C CA . ALA A 1 344 ? 179.74281 214.31287 192.10643 1.000 32.63260 345 ALA A CA 1
ATOM 5329 C C . ALA A 1 344 ? 180.00981 213.87187 190.67843 1.000 32.63260 345 ALA A C 1
ATOM 5330 O O . ALA A 1 344 ? 179.47981 212.85187 190.23443 1.000 32.63260 345 ALA A O 1
ATOM 5337 N N . VAL A 1 345 ? 180.83781 214.61587 189.94343 1.000 30.59162 346 VAL A N 1
ATOM 5338 C CA . VAL A 1 345 ? 181.23581 214.15187 188.61843 1.000 30.59162 346 VAL A CA 1
ATOM 5339 C C . VAL A 1 345 ? 181.96981 212.82087 188.73243 1.000 30.59162 346 VAL A C 1
ATOM 5340 O O . VAL A 1 345 ? 181.69481 211.86887 187.99043 1.000 30.59162 346 VAL A O 1
ATOM 5353 N N . LEU A 1 346 ? 182.89981 212.72887 189.68543 1.000 32.37506 347 LEU A N 1
ATOM 5354 C CA . LEU A 1 346 ? 183.64281 211.48487 189.86543 1.000 32.37506 347 LEU A CA 1
ATOM 5355 C C . LEU A 1 346 ? 182.72181 210.33387 190.25843 1.000 32.37506 347 LEU A C 1
ATOM 5356 O O . LEU A 1 346 ? 182.85281 209.21887 189.74043 1.000 32.37506 347 LEU A O 1
ATOM 5372 N N . ALA A 1 347 ? 181.78981 210.58387 191.17743 1.000 31.63947 348 ALA A N 1
ATOM 5373 C CA . ALA A 1 347 ? 180.86481 209.54687 191.61843 1.000 31.63947 348 ALA A CA 1
ATOM 5374 C C . ALA A 1 347 ? 179.94781 209.10387 190.48743 1.000 31.63947 348 ALA A C 1
ATOM 5375 O O . ALA A 1 347 ? 179.66481 207.90987 190.34243 1.000 31.63947 348 ALA A O 1
ATOM 5382 N N . SER A 1 348 ? 179.46881 210.05087 189.68043 1.000 28.83381 349 SER A N 1
ATOM 5383 C CA . SER A 1 348 ? 178.64381 209.69887 188.53443 1.000 28.83381 349 SER A CA 1
ATOM 5384 C C . SER A 1 348 ? 179.42481 208.84087 187.55343 1.000 28.83381 349 SER A C 1
ATOM 5385 O O . SER A 1 348 ? 178.88181 207.89187 186.97843 1.000 28.83381 349 SER A O 1
ATOM 5393 N N . ILE A 1 349 ? 180.70381 209.15787 187.34943 1.000 27.96721 350 ILE A N 1
ATOM 5394 C CA . ILE A 1 349 ? 181.54081 208.30887 186.50843 1.000 27.96721 350 ILE A CA 1
ATOM 5395 C C . ILE A 1 349 ? 181.63981 206.91187 187.10343 1.000 27.96721 350 ILE A C 1
ATOM 5396 O O . ILE A 1 349 ? 181.52181 205.90687 186.39143 1.000 27.96721 350 ILE A O 1
ATOM 5412 N N . GLY A 1 350 ? 181.85581 206.82387 188.41343 1.000 28.33688 351 GLY A N 1
ATOM 5413 C CA . GLY A 1 350 ? 182.00481 205.54187 189.07043 1.000 28.33688 351 GLY A CA 1
ATOM 5414 C C . GLY A 1 350 ? 180.71981 204.80287 189.35843 1.000 28.33688 351 GLY A C 1
ATOM 5415 O O . GLY A 1 350 ? 180.76981 203.63387 189.74843 1.000 28.33688 351 GLY A O 1
ATOM 5419 N N . THR A 1 351 ? 179.57381 205.44887 189.17443 1.000 28.51399 352 THR A N 1
ATOM 5420 C CA . THR A 1 351 ? 178.29581 204.80887 189.44543 1.000 28.51399 352 THR A CA 1
ATOM 5421 C C . THR A 1 351 ? 177.98281 203.76587 188.38143 1.000 28.51399 352 THR A C 1
ATOM 5422 O O . THR A 1 351 ? 178.12981 204.01787 187.18343 1.000 28.51399 352 THR A O 1
ATOM 5433 N N . ALA A 1 352 ? 177.54781 202.59187 188.82443 1.000 26.83438 353 ALA A N 1
ATOM 5434 C CA . ALA A 1 352 ? 177.16181 201.53887 187.90143 1.000 26.83438 353 ALA A CA 1
ATOM 5435 C C . ALA A 1 352 ? 175.80981 201.84487 187.26743 1.000 26.83438 353 ALA A C 1
ATOM 5436 O O . ALA A 1 352 ? 174.95581 202.51287 187.85543 1.000 26.83438 353 ALA A O 1
ATOM 5443 N N . GLY A 1 353 ? 175.62181 201.34287 186.05143 1.000 26.90149 354 GLY A N 1
ATOM 5444 C CA . GLY A 1 353 ? 174.38781 201.55587 185.32343 1.000 26.90149 354 GLY A CA 1
ATOM 5445 C C . GLY A 1 353 ? 173.28681 200.60587 185.73843 1.000 26.90149 354 GLY A C 1
ATOM 5446 O O . GLY A 1 353 ? 172.66081 199.96087 184.89243 1.000 26.90149 354 GLY A O 1
ATOM 5450 N N . VAL A 1 354 ? 173.04281 200.51687 187.04043 1.000 27.17568 355 VAL A N 1
ATOM 5451 C CA . VAL A 1 354 ? 172.02781 199.61687 187.58343 1.000 27.17568 355 VAL A CA 1
ATOM 5452 C C . VAL A 1 354 ? 171.18981 200.39287 188.58943 1.000 27.17568 355 VAL A C 1
ATOM 5453 O O . VAL A 1 354 ? 171.61781 201.43687 189.10543 1.000 27.17568 355 VAL A O 1
ATOM 5466 N N . PRO A 1 355 ? 169.98181 199.91587 188.87943 1.000 27.65486 356 PRO A N 1
ATOM 5467 C CA . PRO A 1 355 ? 169.10181 200.65787 189.78843 1.000 27.65486 356 PRO A CA 1
ATOM 5468 C C . PRO A 1 355 ? 169.72481 200.84287 191.16343 1.000 27.65486 356 PRO A C 1
ATOM 5469 O O . PRO A 1 355 ? 170.32781 199.92687 191.72543 1.000 27.65486 356 PRO A O 1
ATOM 5480 N N . GLY A 1 356 ? 169.56781 202.04887 191.70143 1.000 29.49076 357 GLY A N 1
ATOM 5481 C CA . GLY A 1 356 ? 169.96881 202.36387 193.05543 1.000 29.49076 357 GLY A CA 1
ATOM 5482 C C . GLY A 1 356 ? 171.44281 202.62487 193.26643 1.000 29.49076 357 GLY A C 1
ATOM 5483 O O . GLY A 1 356 ? 171.84681 202.88987 194.40443 1.000 29.49076 357 GLY A O 1
ATOM 5487 N N . ALA A 1 357 ? 172.26181 202.56987 192.21643 1.000 29.17723 358 ALA A N 1
ATOM 5488 C CA . ALA A 1 357 ? 173.69881 202.74487 192.39443 1.000 29.17723 358 ALA A CA 1
ATOM 5489 C C . ALA A 1 357 ? 174.05681 204.18287 192.74843 1.000 29.17723 358 ALA A C 1
ATOM 5490 O O . ALA A 1 357 ? 174.99281 204.41587 193.52343 1.000 29.17723 358 ALA A O 1
ATOM 5497 N N . GLY A 1 358 ? 173.33181 205.15287 192.19343 1.000 29.89814 359 GLY A N 1
ATOM 5498 C CA . GLY A 1 358 ? 173.64081 206.54487 192.47043 1.000 29.89814 359 GLY A CA 1
ATOM 5499 C C . GLY A 1 358 ? 173.46381 206.90587 193.93143 1.000 29.89814 359 GLY A C 1
ATOM 5500 O O . GLY A 1 358 ? 174.24981 207.67187 194.49143 1.000 29.89814 359 GLY A O 1
ATOM 5504 N N . ALA A 1 359 ? 172.42781 206.36087 194.56743 1.000 33.09616 360 ALA A N 1
ATOM 5505 C CA . ALA A 1 359 ? 172.22981 206.60787 195.99043 1.000 33.09616 360 ALA A CA 1
ATOM 5506 C C . ALA A 1 359 ? 173.39681 206.06887 196.80243 1.000 33.09616 360 ALA A C 1
ATOM 5507 O O . ALA A 1 359 ? 173.84281 206.70687 197.76243 1.000 33.09616 360 ALA A O 1
ATOM 5514 N N . ILE A 1 360 ? 173.90181 204.89187 196.43643 1.000 33.29848 361 ILE A N 1
ATOM 5515 C CA . ILE A 1 360 ? 175.06181 204.33587 197.12243 1.000 33.29848 361 ILE A CA 1
ATOM 5516 C C . ILE A 1 360 ? 176.27581 205.23187 196.92643 1.000 33.29848 361 ILE A C 1
ATOM 5517 O O . ILE A 1 360 ? 177.01281 205.52087 197.87643 1.000 33.29848 361 ILE A O 1
ATOM 5533 N N . MET A 1 361 ? 176.50681 205.68587 195.69343 1.000 33.87319 362 MET A N 1
ATOM 5534 C CA . MET A 1 361 ? 177.67981 206.50387 195.41543 1.000 33.87319 362 MET A CA 1
ATOM 5535 C C . MET A 1 361 ? 177.56181 207.90387 196.00043 1.000 33.87319 362 MET A C 1
ATOM 5536 O O . MET A 1 361 ? 178.56981 208.60987 196.09443 1.000 33.87319 362 MET A O 1
ATOM 5550 N N . LEU A 1 362 ? 176.35581 208.31887 196.38843 1.000 35.84248 363 LEU A N 1
ATOM 5551 C CA . LEU A 1 362 ? 176.18181 209.60687 197.04943 1.000 35.84248 363 LEU A CA 1
ATOM 5552 C C . LEU A 1 362 ? 176.98381 209.70987 198.34043 1.000 35.84248 363 LEU A C 1
ATOM 5553 O O . LEU A 1 362 ? 177.27481 210.82487 198.79343 1.000 35.84248 363 LEU A O 1
ATOM 5569 N N . ALA A 1 363 ? 177.33681 208.57487 198.94643 1.000 39.74608 364 ALA A N 1
ATOM 5570 C CA . ALA A 1 363 ? 178.10381 208.60187 200.18543 1.000 39.74608 364 ALA A CA 1
ATOM 5571 C C . ALA A 1 363 ? 179.46181 209.25787 199.98443 1.000 39.74608 364 ALA A C 1
ATOM 5572 O O . ALA A 1 363 ? 179.93681 209.99287 200.85543 1.000 39.74608 364 ALA A O 1
ATOM 5579 N N . MET A 1 364 ? 180.11081 208.98887 198.85243 1.000 38.21066 365 MET A N 1
ATOM 5580 C CA . MET A 1 364 ? 181.40681 209.59787 198.57843 1.000 38.21066 365 MET A CA 1
ATOM 5581 C C . MET A 1 364 ? 181.29081 211.11487 198.48343 1.000 38.21066 365 MET A C 1
ATOM 5582 O O . MET A 1 364 ? 182.11681 211.84887 199.04243 1.000 38.21066 365 MET A O 1
ATOM 5596 N N . VAL A 1 365 ? 180.25581 211.60287 197.80143 1.000 36.44872 366 VAL A N 1
ATOM 5597 C CA . VAL A 1 365 ? 180.04581 213.04187 197.69843 1.000 36.44872 366 VAL A CA 1
ATOM 5598 C C . VAL A 1 365 ? 179.78981 213.63687 199.07343 1.000 36.44872 366 VAL A C 1
ATOM 5599 O O . VAL A 1 365 ? 180.31581 214.70287 199.41443 1.000 36.44872 366 VAL A O 1
ATOM 5612 N N . LEU A 1 366 ? 178.97381 212.96287 199.88343 1.000 39.97369 367 LEU A N 1
ATOM 5613 C CA . LEU A 1 366 ? 178.69481 213.46687 201.22343 1.000 39.97369 367 LEU A CA 1
ATOM 5614 C C . LEU A 1 366 ? 179.96481 213.52787 202.06043 1.000 39.97369 367 LEU A C 1
ATOM 5615 O O . LEU A 1 366 ? 180.20381 214.50887 202.77343 1.000 39.97369 367 LEU A O 1
ATOM 5631 N N . HIS A 1 367 ? 180.79081 212.48587 201.98443 1.000 41.77161 368 HIS A N 1
ATOM 5632 C CA . HIS A 1 367 ? 182.03581 212.46087 202.73943 1.000 41.77161 368 HIS A CA 1
ATOM 5633 C C . HIS A 1 367 ? 182.97381 213.56987 202.29043 1.000 41.77161 368 HIS A C 1
ATOM 5634 O O . HIS A 1 367 ? 183.71581 214.13187 203.10243 1.000 41.77161 368 HIS A O 1
ATOM 5648 N N . SER A 1 368 ? 182.95481 213.89887 200.99943 1.000 39.73543 369 SER A N 1
ATOM 5649 C CA . SER A 1 368 ? 183.83581 214.94187 200.49343 1.000 39.73543 369 SER A CA 1
ATOM 5650 C C . SER A 1 368 ? 183.56981 216.29987 201.13143 1.000 39.73543 369 SER A C 1
ATOM 5651 O O . SER A 1 368 ? 184.44381 217.17187 201.08143 1.000 39.73543 369 SER A O 1
ATOM 5659 N N . VAL A 1 369 ? 182.39381 216.50487 201.72143 1.000 40.78064 370 VAL A N 1
ATOM 5660 C CA . VAL A 1 369 ? 182.05381 217.78687 202.32943 1.000 40.78064 370 VAL A CA 1
ATOM 5661 C C . VAL A 1 369 ? 181.82681 217.60687 203.82343 1.000 40.78064 370 VAL A C 1
ATOM 5662 O O . VAL A 1 369 ? 181.05081 218.34587 204.43943 1.000 40.78064 370 VAL A O 1
ATOM 5675 N N . GLY A 1 370 ? 182.49981 216.62787 204.41643 1.000 42.49695 371 GLY A N 1
ATOM 5676 C CA . GLY A 1 370 ? 182.41981 216.44587 205.85543 1.000 42.49695 371 GLY A CA 1
ATOM 5677 C C . GLY A 1 370 ? 181.04081 216.08587 206.35843 1.000 42.49695 371 GLY A C 1
ATOM 5678 O O . GLY A 1 370 ? 180.58681 216.63687 207.36843 1.000 42.49695 371 GLY A O 1
ATOM 5682 N N . LEU A 1 371 ? 180.35981 215.17087 205.67443 1.000 43.44701 372 LEU A N 1
ATOM 5683 C CA . LEU A 1 371 ? 179.05481 214.66487 206.09543 1.000 43.44701 372 LEU A CA 1
ATOM 5684 C C . LEU A 1 371 ? 179.10181 213.14487 206.06943 1.000 43.44701 372 LEU A C 1
ATOM 5685 O O . LEU A 1 371 ? 178.41981 212.49887 205.26643 1.000 43.44701 372 LEU A O 1
ATOM 5701 N N . PRO A 1 372 ? 179.90281 212.54087 206.94243 1.000 46.31177 373 PRO A N 1
ATOM 5702 C CA . PRO A 1 372 ? 180.03981 211.08287 206.92643 1.000 46.31177 373 PRO A CA 1
ATOM 5703 C C . PRO A 1 372 ? 178.73281 210.39087 207.27643 1.000 46.31177 373 PRO A C 1
ATOM 5704 O O . PRO A 1 372 ? 177.93181 210.88487 208.07143 1.000 46.31177 373 PRO A O 1
ATOM 5715 N N . LEU A 1 373 ? 178.52881 209.22187 206.66843 1.000 46.71846 374 LEU A N 1
ATOM 5716 C CA . LEU A 1 373 ? 177.33281 208.43787 206.93643 1.000 46.71846 374 LEU A CA 1
ATOM 5717 C C . LEU A 1 373 ? 177.31681 207.86887 208.34643 1.000 46.71846 374 LEU A C 1
ATOM 5718 O O . LEU A 1 373 ? 176.26581 207.40087 208.79443 1.000 46.71846 374 LEU A O 1
ATOM 5734 N N . THR A 1 374 ? 178.44881 207.89687 209.04943 1.000 50.83982 375 THR A N 1
ATOM 5735 C CA . THR A 1 374 ? 178.49181 207.40887 210.42043 1.000 50.83982 375 THR A CA 1
ATOM 5736 C C . THR A 1 374 ? 177.75681 208.32987 211.38243 1.000 50.83982 375 THR A C 1
ATOM 5737 O O . THR A 1 374 ? 177.29981 207.86987 212.43343 1.000 50.83982 375 THR A O 1
ATOM 5748 N N . ASP A 1 375 ? 177.63481 209.60787 211.05243 1.000 50.31441 376 ASP A N 1
ATOM 5749 C CA . ASP A 1 375 ? 176.90081 210.52687 211.90743 1.000 50.31441 376 ASP A CA 1
ATOM 5750 C C . ASP A 1 375 ? 175.42881 210.12787 211.94443 1.000 50.31441 376 ASP A C 1
ATOM 5751 O O . ASP A 1 375 ? 174.83381 209.88487 210.88743 1.000 50.31441 376 ASP A O 1
ATOM 5760 N N . PRO A 1 376 ? 174.80881 210.04287 213.12443 1.000 50.34895 377 PRO A N 1
ATOM 5761 C CA . PRO A 1 376 ? 173.39781 209.62287 213.16843 1.000 50.34895 377 PRO A CA 1
ATOM 5762 C C . PRO A 1 376 ? 172.47181 210.51187 212.35743 1.000 50.34895 377 PRO A C 1
ATOM 5763 O O . PRO A 1 376 ? 171.54281 210.00887 211.71443 1.000 50.34895 377 PRO A O 1
ATOM 5774 N N . ASN A 1 377 ? 172.69781 211.82587 212.36843 1.000 49.08846 378 ASN A N 1
ATOM 5775 C CA . ASN A 1 377 ? 171.81281 212.73287 211.64643 1.000 49.08846 378 ASN A CA 1
ATOM 5776 C C . ASN A 1 377 ? 171.97881 212.58587 210.13843 1.000 49.08846 378 ASN A C 1
ATOM 5777 O O . ASN A 1 377 ? 170.99081 212.57487 209.39143 1.000 49.08846 378 ASN A O 1
ATOM 5788 N N . VAL A 1 378 ? 173.22381 212.48187 209.67443 1.000 46.08726 379 VAL A N 1
ATOM 5789 C CA . VAL A 1 378 ? 173.46481 212.23287 208.25943 1.000 46.08726 379 VAL A CA 1
ATOM 5790 C C . VAL A 1 378 ? 172.83981 210.91087 207.85243 1.000 46.08726 379 VAL A C 1
ATOM 5791 O O . VAL A 1 378 ? 172.26781 210.78587 206.76543 1.000 46.08726 379 VAL A O 1
ATOM 5804 N N . ALA A 1 379 ? 172.93481 209.90387 208.71943 1.000 46.30088 380 ALA A N 1
ATOM 5805 C CA . ALA A 1 379 ? 172.31281 208.61887 208.43043 1.000 46.30088 380 ALA A CA 1
ATOM 5806 C C . ALA A 1 379 ? 170.80181 208.75287 208.31543 1.000 46.30088 380 ALA A C 1
ATOM 5807 O O . ALA A 1 379 ? 170.18281 208.13787 207.44243 1.000 46.30088 380 ALA A O 1
ATOM 5814 N N . ALA A 1 380 ? 170.18781 209.54787 209.19243 1.000 45.62933 381 ALA A N 1
ATOM 5815 C CA . ALA A 1 380 ? 168.74281 209.73087 209.13743 1.000 45.62933 381 ALA A CA 1
ATOM 5816 C C . ALA A 1 380 ? 168.32481 210.40487 207.83743 1.000 45.62933 381 ALA A C 1
ATOM 5817 O O . ALA A 1 380 ? 167.37181 209.97487 207.17543 1.000 45.62933 381 ALA A O 1
ATOM 5824 N N . ALA A 1 381 ? 169.03381 211.46687 207.45443 1.000 43.55893 382 ALA A N 1
ATOM 5825 C CA . ALA A 1 381 ? 168.71481 212.14787 206.20343 1.000 43.55893 382 ALA A CA 1
ATOM 5826 C C . ALA A 1 381 ? 168.93081 211.22987 205.00543 1.000 43.55893 382 ALA A C 1
ATOM 5827 O O . ALA A 1 381 ? 168.12281 211.21187 204.06743 1.000 43.55893 382 ALA A O 1
ATOM 5834 N N . TYR A 1 382 ? 170.01781 210.45887 205.02043 1.000 41.75537 383 TYR A N 1
ATOM 5835 C CA . TYR A 1 382 ? 170.29081 209.51587 203.94343 1.000 41.75537 383 TYR A CA 1
ATOM 5836 C C . TYR A 1 382 ? 169.19081 208.46987 203.83743 1.000 41.75537 383 TYR A C 1
ATOM 5837 O O . TYR A 1 382 ? 168.76481 208.11787 202.73343 1.000 41.75537 383 TYR A O 1
ATOM 5855 N N . ALA A 1 383 ? 168.72781 207.95387 204.97643 1.000 42.78922 384 ALA A N 1
ATOM 5856 C CA . ALA A 1 383 ? 167.63581 206.98987 204.96643 1.000 42.78922 384 ALA A CA 1
ATOM 5857 C C . ALA A 1 383 ? 166.36681 207.61287 204.40743 1.000 42.78922 384 ALA A C 1
ATOM 5858 O O . ALA A 1 383 ? 165.63181 206.97287 203.64743 1.000 42.78922 384 ALA A O 1
ATOM 5865 N N . MET A 1 384 ? 166.09081 208.86187 204.77943 1.000 42.27520 385 MET A N 1
ATOM 5866 C CA . MET A 1 384 ? 164.93781 209.55387 204.22043 1.000 42.27520 385 MET A CA 1
ATOM 5867 C C . MET A 1 384 ? 165.04181 209.63487 202.70443 1.000 42.27520 385 MET A C 1
ATOM 5868 O O . MET A 1 384 ? 164.05881 209.40887 201.99043 1.000 42.27520 385 MET A O 1
ATOM 5882 N N . ILE A 1 385 ? 166.23281 209.95187 202.19643 1.000 39.15727 386 ILE A N 1
ATOM 5883 C CA . ILE A 1 385 ? 166.42581 210.03487 200.75143 1.000 39.15727 386 ILE A CA 1
ATOM 5884 C C . ILE A 1 385 ? 166.22981 208.66987 200.10243 1.000 39.15727 386 ILE A C 1
ATOM 5885 O O . ILE A 1 385 ? 165.58281 208.54987 199.05443 1.000 39.15727 386 ILE A O 1
ATOM 5901 N N . LEU A 1 386 ? 166.78381 207.62087 200.71143 1.000 39.71038 387 LEU A N 1
ATOM 5902 C CA . LEU A 1 386 ? 166.68381 206.27987 200.14743 1.000 39.71038 387 LEU A CA 1
ATOM 5903 C C . LEU A 1 386 ? 165.24381 205.80987 200.01343 1.000 39.71038 387 LEU A C 1
ATOM 5904 O O . LEU A 1 386 ? 164.96981 204.90387 199.21943 1.000 39.71038 387 LEU A O 1
ATOM 5920 N N . GLY A 1 387 ? 164.32181 206.39487 200.77543 1.000 38.66115 388 GLY A N 1
ATOM 5921 C CA . GLY A 1 387 ? 162.93681 205.97187 200.70143 1.000 38.66115 388 GLY A CA 1
ATOM 5922 C C . GLY A 1 387 ? 162.30381 206.20987 199.34643 1.000 38.66115 388 GLY A C 1
ATOM 5923 O O . GLY A 1 387 ? 161.44081 205.43987 198.91843 1.000 38.66115 388 GLY A O 1
ATOM 5927 N N . ILE A 1 388 ? 162.71181 207.27387 198.65943 1.000 36.74055 389 ILE A N 1
ATOM 5928 C CA . ILE A 1 388 ? 162.14081 207.62887 197.36543 1.000 36.74055 389 ILE A CA 1
ATOM 5929 C C . ILE A 1 388 ? 163.19381 207.46887 196.27743 1.000 36.74055 389 ILE A C 1
ATOM 5930 O O . ILE A 1 388 ? 163.16281 208.16987 195.26043 1.000 36.74055 389 ILE A O 1
ATOM 5946 N N . ASP A 1 389 ? 164.13381 206.54487 196.48243 1.000 35.12429 390 ASP A N 1
ATOM 5947 C CA . ASP A 1 389 ? 165.25881 206.41887 195.56243 1.000 35.12429 390 ASP A CA 1
ATOM 5948 C C . ASP A 1 389 ? 164.79981 206.05287 194.15743 1.000 35.12429 390 ASP A C 1
ATOM 5949 O O . ASP A 1 389 ? 165.29781 206.60587 193.17443 1.000 35.12429 390 ASP A O 1
ATOM 5958 N N . ALA A 1 390 ? 163.86081 205.11187 194.03943 1.000 32.90225 391 ALA A N 1
ATOM 5959 C CA . ALA A 1 390 ? 163.43181 204.65387 192.72043 1.000 32.90225 391 ALA A CA 1
ATOM 5960 C C . ALA A 1 390 ? 162.73781 205.76387 191.93943 1.000 32.90225 391 ALA A C 1
ATOM 5961 O O . ALA A 1 390 ? 162.90481 205.87487 190.71543 1.000 32.90225 391 ALA A O 1
ATOM 5968 N N . ILE A 1 391 ? 161.95581 206.59287 192.63143 1.000 33.75969 392 ILE A N 1
ATOM 5969 C CA . ILE A 1 391 ? 161.23981 207.68087 191.97343 1.000 33.75969 392 ILE A CA 1
ATOM 5970 C C . ILE A 1 391 ? 162.22181 208.60187 191.26243 1.000 33.75969 392 ILE A C 1
ATOM 5971 O O . ILE A 1 391 ? 162.02481 208.97687 190.10143 1.000 33.75969 392 ILE A O 1
ATOM 5987 N N . LEU A 1 392 ? 163.29681 208.98087 191.95443 1.000 32.36976 393 LEU A N 1
ATOM 5988 C CA . LEU A 1 392 ? 164.31181 209.84087 191.35943 1.000 32.36976 393 LEU A CA 1
ATOM 5989 C C . LEU A 1 392 ? 165.15781 209.08387 190.34343 1.000 32.36976 393 LEU A C 1
ATOM 5990 O O . LEU A 1 392 ? 165.60581 209.66587 189.34343 1.000 32.36976 393 LEU A O 1
ATOM 6006 N N . ASP A 1 393 ? 165.37881 207.79087 190.58543 1.000 29.49538 394 ASP A N 1
ATOM 6007 C CA . ASP A 1 393 ? 166.20681 206.98187 189.70343 1.000 29.49538 394 ASP A CA 1
ATOM 6008 C C . ASP A 1 393 ? 165.59981 206.88787 188.31443 1.000 29.49538 394 ASP A C 1
ATOM 6009 O O . ASP A 1 393 ? 166.32281 206.90187 187.31543 1.000 29.49538 394 ASP A O 1
ATOM 6018 N N . MET A 1 394 ? 164.27481 206.77687 188.22943 1.000 30.29841 395 MET A N 1
ATOM 6019 C CA . MET A 1 394 ? 163.62981 206.74587 186.91943 1.000 30.29841 395 MET A CA 1
ATOM 6020 C C . MET A 1 394 ? 164.06881 207.93287 186.06543 1.000 30.29841 395 MET A C 1
ATOM 6021 O O . MET A 1 394 ? 164.64381 207.76387 184.97943 1.000 30.29841 395 MET A O 1
ATOM 6035 N N . GLY A 1 395 ? 163.81881 209.14587 186.55843 1.000 28.35088 396 GLY A N 1
ATOM 6036 C CA . GLY A 1 395 ? 164.16181 210.33187 185.79743 1.000 28.35088 396 GLY A CA 1
ATOM 6037 C C . GLY A 1 395 ? 165.64881 210.46087 185.53643 1.000 28.35088 396 GLY A C 1
ATOM 6038 O O . GLY A 1 395 ? 166.06381 210.85587 184.44343 1.000 28.35088 396 GLY A O 1
ATOM 6042 N N . ARG A 1 396 ? 166.47481 210.14287 186.53443 1.000 28.31921 397 ARG A N 1
ATOM 6043 C CA . ARG A 1 396 ? 167.90581 210.35687 186.35643 1.000 28.31921 397 ARG A CA 1
ATOM 6044 C C . ARG A 1 396 ? 168.49681 209.36287 185.35943 1.000 28.31921 397 ARG A C 1
ATOM 6045 O O . ARG A 1 396 ? 169.36881 209.72587 184.56343 1.000 28.31921 397 ARG A O 1
ATOM 6066 N N . THR A 1 397 ? 168.01281 208.11787 185.35443 1.000 26.41456 398 THR A N 1
ATOM 6067 C CA . THR A 1 397 ? 168.42781 207.15887 184.33443 1.000 26.41456 398 THR A CA 1
ATOM 6068 C C . THR A 1 397 ? 167.96581 207.59887 182.95243 1.000 26.41456 398 THR A C 1
ATOM 6069 O O . THR A 1 397 ? 168.71281 207.47987 181.96943 1.000 26.41456 398 THR A O 1
ATOM 6080 N N . MET A 1 398 ? 166.73381 208.10187 182.85643 1.000 27.84320 399 MET A N 1
ATOM 6081 C CA . MET A 1 398 ? 166.25581 208.63087 181.58543 1.000 27.84320 399 MET A CA 1
ATOM 6082 C C . MET A 1 398 ? 167.17981 209.72087 181.06143 1.000 27.84320 399 MET A C 1
ATOM 6083 O O . MET A 1 398 ? 167.55881 209.71587 179.88343 1.000 27.84320 399 MET A O 1
ATOM 6097 N N . VAL A 1 399 ? 167.56181 210.65787 181.92843 1.000 27.09944 400 VAL A N 1
ATOM 6098 C CA . VAL A 1 399 ? 168.42281 211.75487 181.50143 1.000 27.09944 400 VAL A CA 1
ATOM 6099 C C . VAL A 1 399 ? 169.80981 211.23987 181.13643 1.000 27.09944 400 VAL A C 1
ATOM 6100 O O . VAL A 1 399 ? 170.43681 211.73287 180.19443 1.000 27.09944 400 VAL A O 1
ATOM 6113 N N . ASN A 1 400 ? 170.31381 210.25087 181.87343 1.000 25.65784 401 ASN A N 1
ATOM 6114 C CA . ASN A 1 400 ? 171.60281 209.65787 181.53643 1.000 25.65784 401 ASN A CA 1
ATOM 6115 C C . ASN A 1 400 ? 171.59281 209.10187 180.11743 1.000 25.65784 401 ASN A C 1
ATOM 6116 O O . ASN A 1 400 ? 172.49481 209.38087 179.31343 1.000 25.65784 401 ASN A O 1
ATOM 6127 N N . VAL A 1 401 ? 170.56881 208.31387 179.79143 1.000 25.48000 402 VAL A N 1
ATOM 6128 C CA . VAL A 1 401 ? 170.48881 207.71087 178.46443 1.000 25.48000 402 VAL A CA 1
ATOM 6129 C C . VAL A 1 401 ? 170.31381 208.78487 177.39643 1.000 25.48000 402 VAL A C 1
ATOM 6130 O O . VAL A 1 401 ? 170.92181 208.71787 176.31843 1.000 25.48000 402 VAL A O 1
ATOM 6143 N N . THR A 1 402 ? 169.48181 209.78887 177.67643 1.000 26.53731 403 THR A N 1
ATOM 6144 C CA . THR A 1 402 ? 169.28281 210.86887 176.71943 1.000 26.53731 403 THR A CA 1
ATOM 6145 C C . THR A 1 402 ? 170.58881 211.59587 176.43543 1.000 26.53731 403 THR A C 1
ATOM 6146 O O . THR A 1 402 ? 170.88481 211.92887 175.28343 1.000 26.53731 403 THR A O 1
ATOM 6157 N N . GLY A 1 403 ? 171.38081 211.85587 177.47443 1.000 25.22968 404 GLY A N 1
ATOM 6158 C CA . GLY A 1 403 ? 172.65681 212.51387 177.27343 1.000 25.22968 404 GLY A CA 1
ATOM 6159 C C . GLY A 1 403 ? 173.63081 211.66387 176.48343 1.000 25.22968 404 GLY A C 1
ATOM 6160 O O . GLY A 1 403 ? 174.37881 212.17687 175.64643 1.000 25.22968 404 GLY A O 1
ATOM 6164 N N . ASN A 1 404 ? 173.64281 210.35687 176.74043 1.000 24.68565 405 ASN A N 1
ATOM 6165 C CA . ASN A 1 404 ? 174.49281 209.47287 175.95143 1.000 24.68565 405 ASN A CA 1
ATOM 6166 C C . ASN A 1 404 ? 174.12481 209.54987 174.47443 1.000 24.68565 405 ASN A C 1
ATOM 6167 O O . ASN A 1 404 ? 174.99981 209.66687 173.60543 1.000 24.68565 405 ASN A O 1
ATOM 6178 N N . LEU A 1 405 ? 172.82581 209.50687 174.17343 1.000 25.89697 406 LEU A N 1
ATOM 6179 C CA . LEU A 1 405 ? 172.39181 209.58387 172.78143 1.000 25.89697 406 LEU A CA 1
ATOM 6180 C C . LEU A 1 405 ? 172.73881 210.93387 172.16543 1.000 25.89697 406 LEU A C 1
ATOM 6181 O O . LEU A 1 405 ? 173.17181 211.00287 171.00943 1.000 25.89697 406 LEU A O 1
ATOM 6197 N N . THR A 1 406 ? 172.54781 212.01687 172.91743 1.000 27.19749 407 THR A N 1
ATOM 6198 C CA . THR A 1 406 ? 172.87181 213.34487 172.40943 1.000 27.19749 407 THR A CA 1
ATOM 6199 C C . THR A 1 406 ? 174.35281 213.45087 172.07243 1.000 27.19749 407 THR A C 1
ATOM 6200 O O . THR A 1 406 ? 174.72781 213.97487 171.01643 1.000 27.19749 407 THR A O 1
ATOM 6211 N N . GLY A 1 407 ? 175.20981 212.94987 172.96043 1.000 26.43810 408 GLY A N 1
ATOM 6212 C CA . GLY A 1 407 ? 176.63481 212.98887 172.69543 1.000 26.43810 408 GLY A CA 1
ATOM 6213 C C . GLY A 1 407 ? 177.02381 212.15987 171.48943 1.000 26.43810 408 GLY A C 1
ATOM 6214 O O . GLY A 1 407 ? 177.83681 212.58787 170.66543 1.000 26.43810 408 GLY A O 1
ATOM 6218 N N . THR A 1 408 ? 176.45081 210.96187 171.36843 1.000 26.23132 409 THR A N 1
ATOM 6219 C CA . THR A 1 408 ? 176.73581 210.13087 170.20643 1.000 26.23132 409 THR A CA 1
ATOM 6220 C C . THR A 1 408 ? 176.32781 210.83787 168.92143 1.000 26.23132 409 THR A C 1
ATOM 6221 O O . THR A 1 408 ? 177.07881 210.84987 167.94043 1.000 26.23132 409 THR A O 1
ATOM 6232 N N . ALA A 1 409 ? 175.14381 211.45087 168.91643 1.000 27.85970 410 ALA A N 1
ATOM 6233 C CA . ALA A 1 409 ? 174.67581 212.14687 167.72443 1.000 27.85970 410 ALA A CA 1
ATOM 6234 C C . ALA A 1 409 ? 175.58181 213.31987 167.37343 1.000 27.85970 410 ALA A C 1
ATOM 6235 O O . ALA A 1 409 ? 175.91881 213.52487 166.20243 1.000 27.85970 410 ALA A O 1
ATOM 6242 N N . ILE A 1 410 ? 175.98681 214.10187 168.37443 1.000 29.37708 411 ILE A N 1
ATOM 6243 C CA . ILE A 1 410 ? 176.84181 215.25487 168.11043 1.000 29.37708 411 ILE A CA 1
ATOM 6244 C C . ILE A 1 410 ? 178.18081 214.79987 167.54643 1.000 29.37708 411 ILE A C 1
ATOM 6245 O O . ILE A 1 410 ? 178.67581 215.34387 166.55043 1.000 29.37708 411 ILE A O 1
ATOM 6261 N N . VAL A 1 411 ? 178.78581 213.78887 168.17043 1.000 28.86147 412 VAL A N 1
ATOM 6262 C CA . VAL A 1 411 ? 180.08481 213.31187 167.70943 1.000 28.86147 412 VAL A CA 1
ATOM 6263 C C . VAL A 1 411 ? 179.97681 212.76387 166.29443 1.000 28.86147 412 VAL A C 1
ATOM 6264 O O . VAL A 1 411 ? 180.86281 212.98187 165.46043 1.000 28.86147 412 VAL A O 1
ATOM 6277 N N . ALA A 1 412 ? 178.89481 212.04287 165.99943 1.000 29.03844 413 ALA A N 1
ATOM 6278 C CA . ALA A 1 412 ? 178.69581 211.54287 164.64543 1.000 29.03844 413 ALA A CA 1
ATOM 6279 C C . ALA A 1 412 ? 178.56881 212.68787 163.65343 1.000 29.03844 413 ALA A C 1
ATOM 6280 O O . ALA A 1 412 ? 179.11581 212.62687 162.54743 1.000 29.03844 413 ALA A O 1
ATOM 6287 N N . LYS A 1 413 ? 177.85181 213.74487 164.03243 1.000 31.98461 414 LYS A N 1
ATOM 6288 C CA . LYS A 1 413 ? 177.71281 214.89387 163.14843 1.000 31.98461 414 LYS A CA 1
ATOM 6289 C C . LYS A 1 413 ? 179.06281 215.53987 162.87243 1.000 31.98461 414 LYS A C 1
ATOM 6290 O O . LYS A 1 413 ? 179.35181 215.93187 161.73543 1.000 31.98461 414 LYS A O 1
ATOM 6309 N N . THR A 1 414 ? 179.90581 215.66187 163.89843 1.000 32.07048 415 THR A N 1
ATOM 6310 C CA . THR A 1 414 ? 181.20781 216.29187 163.71243 1.000 32.07048 415 THR A CA 1
ATOM 6311 C C . THR A 1 414 ? 182.15581 215.46487 162.85343 1.000 32.07048 415 THR A C 1
ATOM 6312 O O . THR A 1 414 ? 183.17681 215.99787 162.40943 1.000 32.07048 415 THR A O 1
ATOM 6323 N N . GLU A 1 415 ? 181.85781 214.19187 162.61243 1.000 33.40029 416 GLU A N 1
ATOM 6324 C CA . GLU A 1 415 ? 182.72681 213.34187 161.81243 1.000 33.40029 416 GLU A CA 1
ATOM 6325 C C . GLU A 1 415 ? 182.15981 213.12887 160.41543 1.000 33.40029 416 GLU A C 1
ATOM 6326 O O . GLU A 1 415 ? 181.18481 213.77187 160.02043 1.000 33.40029 416 GLU A O 1
ATOM 6338 N N . GLY B 1 1 ? 195.79981 144.62787 165.70043 1.000 56.59439 2 GLY B N 1
ATOM 6339 C CA . GLY B 1 1 ? 196.18381 144.69687 167.09743 1.000 56.59439 2 GLY B CA 1
ATOM 6340 C C . GLY B 1 1 ? 194.99781 144.60587 168.03643 1.000 56.59439 2 GLY B C 1
ATOM 6341 O O . GLY B 1 1 ? 193.85081 144.53587 167.59743 1.000 56.59439 2 GLY B O 1
ATOM 6344 N N . LEU B 1 2 ? 195.27881 144.60787 169.34043 1.000 55.71406 3 LEU B N 1
ATOM 6345 C CA . LEU B 1 2 ? 194.20581 144.52087 170.32443 1.000 55.71406 3 LEU B CA 1
ATOM 6346 C C . LEU B 1 2 ? 193.27681 145.72487 170.23343 1.000 55.71406 3 LEU B C 1
ATOM 6347 O O . LEU B 1 2 ? 192.05181 145.58187 170.31743 1.000 55.71406 3 LEU B O 1
ATOM 6363 N N . TYR B 1 3 ? 193.84381 146.91987 170.06543 1.000 51.83652 4 TYR B N 1
ATOM 6364 C CA . TYR B 1 3 ? 193.02181 148.11987 169.95443 1.000 51.83652 4 TYR B CA 1
ATOM 6365 C C . TYR B 1 3 ? 192.11981 148.05687 168.72943 1.000 51.83652 4 TYR B C 1
ATOM 6366 O O . TYR B 1 3 ? 190.93281 148.39987 168.80343 1.000 51.83652 4 TYR B O 1
ATOM 6384 N N . ARG B 1 4 ? 192.66281 147.61887 167.59343 1.000 52.03489 5 ARG B N 1
ATOM 6385 C CA . ARG B 1 4 ? 191.85381 147.50887 166.38543 1.000 52.03489 5 ARG B CA 1
ATOM 6386 C C . ARG B 1 4 ? 190.74481 146.48287 166.56343 1.000 52.03489 5 ARG B C 1
ATOM 6387 O O . ARG B 1 4 ? 189.60781 146.70187 166.12843 1.000 52.03489 5 ARG B O 1
ATOM 6391 N N . LYS B 1 5 ? 191.05581 145.35287 167.19943 1.000 52.90703 6 LYS B N 1
ATOM 6392 C CA . LYS B 1 5 ? 190.03681 144.33587 167.43343 1.000 52.90703 6 LYS B CA 1
ATOM 6393 C C . LYS B 1 5 ? 188.93281 144.86887 168.33643 1.000 52.90703 6 LYS B C 1
ATOM 6394 O O . LYS B 1 5 ? 187.74681 144.62287 168.09243 1.000 52.90703 6 LYS B O 1
ATOM 6413 N N . TYR B 1 6 ? 189.30581 145.59987 169.38843 1.000 46.06121 7 TYR B N 1
ATOM 6414 C CA . TYR B 1 6 ? 188.30681 146.18887 170.27243 1.000 46.06121 7 TYR B CA 1
ATOM 6415 C C . TYR B 1 6 ? 187.42481 147.17787 169.52443 1.000 46.06121 7 TYR B C 1
ATOM 6416 O O . TYR B 1 6 ? 186.19781 147.16387 169.67343 1.000 46.06121 7 TYR B O 1
ATOM 6434 N N . ILE B 1 7 ? 188.03081 148.04387 168.71143 1.000 47.48522 8 ILE B N 1
ATOM 6435 C CA . ILE B 1 7 ? 187.25881 149.06887 168.01643 1.000 47.48522 8 ILE B CA 1
ATOM 6436 C C . ILE B 1 7 ? 186.33281 148.43487 166.98843 1.000 47.48522 8 ILE B C 1
ATOM 6437 O O . ILE B 1 7 ? 185.19981 148.88987 166.78943 1.000 47.48522 8 ILE B O 1
ATOM 6453 N N . GLU B 1 8 ? 186.79781 147.38387 166.31343 1.000 51.02633 9 GLU B N 1
ATOM 6454 C CA . GLU B 1 8 ? 186.00281 146.77587 165.25343 1.000 51.02633 9 GLU B CA 1
ATOM 6455 C C . GLU B 1 8 ? 184.78081 146.05387 165.80243 1.000 51.02633 9 GLU B C 1
ATOM 6456 O O . GLU B 1 8 ? 183.77681 145.91487 165.09543 1.000 51.02633 9 GLU B O 1
ATOM 6468 N N . TYR B 1 9 ? 184.84281 145.58987 167.04343 1.000 46.94788 10 TYR B N 1
ATOM 6469 C CA . TYR B 1 9 ? 183.73281 144.83487 167.60043 1.000 46.94788 10 TYR B CA 1
ATOM 6470 C C . TYR B 1 9 ? 182.49181 145.72287 167.68243 1.000 46.94788 10 TYR B C 1
ATOM 6471 O O . TYR B 1 9 ? 182.60581 146.92487 167.94343 1.000 46.94788 10 TYR B O 1
ATOM 6489 N N . PRO B 1 10 ? 181.29781 145.17287 167.46043 1.000 44.58319 11 PRO B N 1
ATOM 6490 C CA . PRO B 1 10 ? 180.08981 146.00487 167.51643 1.000 44.58319 11 PRO B CA 1
ATOM 6491 C C . PRO B 1 10 ? 179.92681 146.66987 168.87443 1.000 44.58319 11 PRO B C 1
ATOM 6492 O O . PRO B 1 10 ? 180.19981 146.07587 169.91843 1.000 44.58319 11 PRO B O 1
ATOM 6503 N N . VAL B 1 11 ? 179.46081 147.91887 168.84743 1.000 40.85019 12 VAL B N 1
ATOM 6504 C CA . VAL B 1 11 ? 179.35581 148.70387 170.07243 1.000 40.85019 12 VAL B CA 1
ATOM 6505 C C . VAL B 1 11 ? 178.28081 148.13587 170.98943 1.000 40.85019 12 VAL B C 1
ATOM 6506 O O . VAL B 1 11 ? 178.43981 148.11787 172.21443 1.000 40.85019 12 VAL B O 1
ATOM 6519 N N . LEU B 1 12 ? 177.16681 147.67387 170.41843 1.000 40.30948 13 LEU B N 1
ATOM 6520 C CA . LEU B 1 12 ? 176.08781 147.13187 171.24043 1.000 40.30948 13 LEU B CA 1
ATOM 6521 C C . LEU B 1 12 ? 176.56181 145.92887 172.04443 1.000 40.30948 13 LEU B C 1
ATOM 6522 O O . LEU B 1 12 ? 176.30581 145.83187 173.25143 1.000 40.30948 13 LEU B O 1
ATOM 6538 N N . GLN B 1 13 ? 177.23781 144.98987 171.38343 1.000 42.85995 14 GLN B N 1
ATOM 6539 C CA . GLN B 1 13 ? 177.70281 143.79587 172.07743 1.000 42.85995 14 GLN B CA 1
ATOM 6540 C C . GLN B 1 13 ? 178.71081 144.15187 173.15943 1.000 42.85995 14 GLN B C 1
ATOM 6541 O O . GLN B 1 13 ? 178.67581 143.59187 174.25943 1.000 42.85995 14 GLN B O 1
ATOM 6555 N N . LYS B 1 14 ? 179.62181 145.07787 172.86243 1.000 41.69079 15 LYS B N 1
ATOM 6556 C CA . LYS B 1 14 ? 180.59481 145.49987 173.86143 1.000 41.69079 15 LYS B CA 1
ATOM 6557 C C . LYS B 1 14 ? 179.90181 146.10987 175.07243 1.000 41.69079 15 LYS B C 1
ATOM 6558 O O . LYS B 1 14 ? 180.24581 145.79587 176.21843 1.000 41.69079 15 LYS B O 1
ATOM 6577 N N . ILE B 1 15 ? 178.91381 146.97487 174.83643 1.000 37.70666 16 ILE B N 1
ATOM 6578 C CA . ILE B 1 15 ? 178.19981 147.61087 175.93843 1.000 37.70666 16 ILE B CA 1
ATOM 6579 C C . ILE B 1 15 ? 177.47281 146.56887 176.77343 1.000 37.70666 16 ILE B C 1
ATOM 6580 O O . ILE B 1 15 ? 177.48181 146.62587 178.00743 1.000 37.70666 16 ILE B O 1
ATOM 6596 N N . LEU B 1 16 ? 176.82181 145.60787 176.11943 1.000 38.85321 17 LEU B N 1
ATOM 6597 C CA . LEU B 1 16 ? 176.08581 144.58887 176.86143 1.000 38.85321 17 LEU B CA 1
ATOM 6598 C C . LEU B 1 16 ? 177.02481 143.71587 177.68443 1.000 38.85321 17 LEU B C 1
ATOM 6599 O O . LEU B 1 16 ? 176.73681 143.40387 178.84743 1.000 38.85321 17 LEU B O 1
ATOM 6615 N N . ILE B 1 17 ? 178.14781 143.30187 177.09743 1.000 39.91457 18 ILE B N 1
ATOM 6616 C CA . ILE B 1 17 ? 179.12281 142.50787 177.83743 1.000 39.91457 18 ILE B CA 1
ATOM 6617 C C . ILE B 1 17 ? 179.61181 143.28487 179.04943 1.000 39.91457 18 ILE B C 1
ATOM 6618 O O . ILE B 1 17 ? 179.67981 142.75587 180.16643 1.000 39.91457 18 ILE B O 1
ATOM 6634 N N . GLY B 1 18 ? 179.95881 144.55587 178.84643 1.000 37.53597 19 GLY B N 1
ATOM 6635 C CA . GLY B 1 18 ? 180.40181 145.37187 179.95943 1.000 37.53597 19 GLY B CA 1
ATOM 6636 C C . GLY B 1 18 ? 179.35281 145.47887 181.04643 1.000 37.53597 19 GLY B C 1
ATOM 6637 O O . GLY B 1 18 ? 179.66181 145.35787 182.22943 1.000 37.53597 19 GLY B O 1
ATOM 6641 N N . LEU B 1 19 ? 178.09481 145.68187 180.65743 1.000 36.19459 20 LEU B N 1
ATOM 6642 C CA . LEU B 1 19 ? 177.02381 145.81587 181.63743 1.000 36.19459 20 LEU B CA 1
ATOM 6643 C C . LEU B 1 19 ? 176.87881 144.54887 182.47043 1.000 36.19459 20 LEU B C 1
ATOM 6644 O O . LEU B 1 19 ? 176.89081 144.59687 183.70743 1.000 36.19459 20 LEU B O 1
ATOM 6660 N N . ILE B 1 20 ? 176.75081 143.39987 181.80443 1.000 38.96525 21 ILE B N 1
ATOM 6661 C CA . ILE B 1 20 ? 176.53281 142.14887 182.52843 1.000 38.96525 21 ILE B CA 1
ATOM 6662 C C . ILE B 1 20 ? 177.72081 141.84287 183.43243 1.000 38.96525 21 ILE B C 1
ATOM 6663 O O . ILE B 1 20 ? 177.56081 141.48587 184.61143 1.000 38.96525 21 ILE B O 1
ATOM 6679 N N . LEU B 1 21 ? 178.93581 141.97787 182.89643 1.000 39.13275 22 LEU B N 1
ATOM 6680 C CA . LEU B 1 21 ? 180.11181 141.59987 183.66543 1.000 39.13275 22 LEU B CA 1
ATOM 6681 C C . LEU B 1 21 ? 180.34581 142.56287 184.81743 1.000 39.13275 22 LEU B C 1
ATOM 6682 O O . LEU B 1 21 ? 180.75081 142.14587 185.90743 1.000 39.13275 22 LEU B O 1
ATOM 6698 N N . GLY B 1 22 ? 180.09381 143.85387 184.60443 1.000 37.25885 23 GLY B N 1
ATOM 6699 C CA . GLY B 1 22 ? 180.18981 144.79787 185.69743 1.000 37.25885 23 GLY B CA 1
ATOM 6700 C C . GLY B 1 22 ? 179.18381 144.50587 186.78943 1.000 37.25885 23 GLY B C 1
ATOM 6701 O O . GLY B 1 22 ? 179.50381 144.58687 187.97443 1.000 37.25885 23 GLY B O 1
ATOM 6705 N N . ALA B 1 23 ? 177.95781 144.14987 186.40743 1.000 38.53879 24 ALA B N 1
ATOM 6706 C CA . ALA B 1 23 ? 176.96281 143.78887 187.40943 1.000 38.53879 24 ALA B CA 1
ATOM 6707 C C . ALA B 1 23 ? 177.44181 142.60887 188.24643 1.000 38.53879 24 ALA B C 1
ATOM 6708 O O . ALA B 1 23 ? 177.43081 142.65887 189.48443 1.000 38.53879 24 ALA B O 1
ATOM 6715 N N . ILE B 1 24 ? 177.88781 141.54287 187.57943 1.000 40.69512 25 ILE B N 1
ATOM 6716 C CA . ILE B 1 24 ? 178.32981 140.34887 188.29843 1.000 40.69512 25 ILE B CA 1
ATOM 6717 C C . ILE B 1 24 ? 179.50681 140.68087 189.20743 1.000 40.69512 25 ILE B C 1
ATOM 6718 O O . ILE B 1 24 ? 179.52581 140.32087 190.39243 1.000 40.69512 25 ILE B O 1
ATOM 6734 N N . VAL B 1 25 ? 180.51081 141.36887 188.66043 1.000 39.58892 26 VAL B N 1
ATOM 6735 C CA . VAL B 1 25 ? 181.72181 141.67087 189.41343 1.000 39.58892 26 VAL B CA 1
ATOM 6736 C C . VAL B 1 25 ? 181.39781 142.54687 190.61343 1.000 39.58892 26 VAL B C 1
ATOM 6737 O O . VAL B 1 25 ? 181.89181 142.31187 191.72243 1.000 39.58892 26 VAL B O 1
ATOM 6750 N N . GLY B 1 26 ? 180.57481 143.57487 190.41243 1.000 39.05557 27 GLY B N 1
ATOM 6751 C CA . GLY B 1 26 ? 180.22681 144.45287 191.51043 1.000 39.05557 27 GLY B CA 1
ATOM 6752 C C . GLY B 1 26 ? 179.47681 143.73287 192.61043 1.000 39.05557 27 GLY B C 1
ATOM 6753 O O . GLY B 1 26 ? 179.75681 143.92887 193.79343 1.000 39.05557 27 GLY B O 1
ATOM 6757 N N . LEU B 1 27 ? 178.51981 142.88187 192.23743 1.000 40.38444 28 LEU B N 1
ATOM 6758 C CA . LEU B 1 27 ? 177.78581 142.12587 193.24543 1.000 40.38444 28 LEU B CA 1
ATOM 6759 C C . LEU B 1 27 ? 178.73381 141.24487 194.05043 1.000 40.38444 28 LEU B C 1
ATOM 6760 O O . LEU B 1 27 ? 178.71881 141.25287 195.29243 1.000 40.38444 28 LEU B O 1
ATOM 6776 N N . ILE B 1 28 ? 179.59681 140.50287 193.35243 1.000 42.12389 29 ILE B N 1
ATOM 6777 C CA . ILE B 1 28 ? 180.50281 139.57987 194.02843 1.000 42.12389 29 ILE B CA 1
ATOM 6778 C C . ILE B 1 28 ? 181.43481 140.34187 194.96143 1.000 42.12389 29 ILE B C 1
ATOM 6779 O O . ILE B 1 28 ? 181.65781 139.94087 196.10943 1.000 42.12389 29 ILE B O 1
ATOM 6795 N N . LEU B 1 29 ? 181.99781 141.45187 194.48143 1.000 41.80178 30 LEU B N 1
ATOM 6796 C CA . LEU B 1 29 ? 182.94181 142.20787 195.29343 1.000 41.80178 30 LEU B CA 1
ATOM 6797 C C . LEU B 1 29 ? 182.25181 142.85387 196.48743 1.000 41.80178 30 LEU B C 1
ATOM 6798 O O . LEU B 1 29 ? 182.84481 142.95987 197.56743 1.000 41.80178 30 LEU B O 1
ATOM 6814 N N . GLY B 1 30 ? 181.00581 143.29987 196.31643 1.000 42.81513 31 GLY B N 1
ATOM 6815 C CA . GLY B 1 30 ? 180.28681 143.88787 197.43243 1.000 42.81513 31 GLY B CA 1
ATOM 6816 C C . GLY B 1 30 ? 179.97581 142.88187 198.52243 1.000 42.81513 31 GLY B C 1
ATOM 6817 O O . GLY B 1 30 ? 180.04381 143.20087 199.71243 1.000 42.81513 31 GLY B O 1
ATOM 6821 N N . HIS B 1 31 ? 179.63981 141.65187 198.13543 1.000 45.94483 32 HIS B N 1
ATOM 6822 C CA . HIS B 1 31 ? 179.32981 140.62987 199.13143 1.000 45.94483 32 HIS B CA 1
ATOM 6823 C C . HIS B 1 31 ? 180.55781 140.33787 199.98343 1.000 45.94483 32 HIS B C 1
ATOM 6824 O O . HIS B 1 31 ? 180.47881 140.20887 201.21043 1.000 45.94483 32 HIS B O 1
ATOM 6838 N N . TYR B 1 32 ? 181.69781 140.25187 199.32743 1.000 46.30104 33 TYR B N 1
ATOM 6839 C CA . TYR B 1 32 ? 183.03681 140.09587 199.86143 1.000 46.30104 33 TYR B CA 1
ATOM 6840 C C . TYR B 1 32 ? 183.67481 141.39487 200.32743 1.000 46.30104 33 TYR B C 1
ATOM 6841 O O . TYR B 1 32 ? 184.89681 141.43987 200.48343 1.000 46.30104 33 TYR B O 1
ATOM 6859 N N . GLY B 1 33 ? 182.88581 142.44587 200.52343 1.000 44.52690 34 GLY B N 1
ATOM 6860 C CA . GLY B 1 33 ? 183.35781 143.63887 201.20443 1.000 44.52690 34 GLY B CA 1
ATOM 6861 C C . GLY B 1 33 ? 184.50081 144.35687 200.52443 1.000 44.52690 34 GLY B C 1
ATOM 6862 O O . GLY B 1 33 ? 185.36281 144.92387 201.20743 1.000 44.52690 34 GLY B O 1
ATOM 6866 N N . TYR B 1 34 ? 184.52681 144.35887 199.19243 1.000 44.20042 35 TYR B N 1
ATOM 6867 C CA . TYR B 1 34 ? 185.53081 145.08687 198.43043 1.000 44.20042 35 TYR B CA 1
ATOM 6868 C C . TYR B 1 34 ? 184.93581 146.29187 197.71043 1.000 44.20042 35 TYR B C 1
ATOM 6869 O O . TYR B 1 34 ? 185.48981 146.74987 196.70643 1.000 44.20042 35 TYR B O 1
ATOM 6887 N N . ALA B 1 35 ? 183.81681 146.81687 198.21043 1.000 42.22279 36 ALA B N 1
ATOM 6888 C CA . ALA B 1 35 ? 183.21481 147.99187 197.59343 1.000 42.22279 36 ALA B CA 1
ATOM 6889 C C . ALA B 1 35 ? 184.15481 149.18387 197.64143 1.000 42.22279 36 ALA B C 1
ATOM 6890 O O . ALA B 1 35 ? 184.13981 150.02487 196.73643 1.000 42.22279 36 ALA B O 1
ATOM 6897 N N . HIS B 1 36 ? 184.97681 149.27787 198.68643 1.000 43.53161 37 HIS B N 1
ATOM 6898 C CA . HIS B 1 36 ? 185.96681 150.34487 198.74543 1.000 43.53161 37 HIS B CA 1
ATOM 6899 C C . HIS B 1 36 ? 186.96181 150.22687 197.60043 1.000 43.53161 37 HIS B C 1
ATOM 6900 O O . HIS B 1 36 ? 187.33381 151.23087 196.98543 1.000 43.53161 37 HIS B O 1
ATOM 6914 N N . ALA B 1 37 ? 187.40081 149.00587 197.29743 1.000 41.82018 38 ALA B N 1
ATOM 6915 C CA . ALA B 1 37 ? 188.33581 148.81587 196.19643 1.000 41.82018 38 ALA B CA 1
ATOM 6916 C C . ALA B 1 37 ? 187.69481 149.18887 194.86643 1.000 41.82018 38 ALA B C 1
ATOM 6917 O O . ALA B 1 37 ? 188.33881 149.79987 194.00443 1.000 41.82018 38 ALA B O 1
ATOM 6924 N N . VAL B 1 38 ? 186.42081 148.83987 194.68443 1.000 39.41779 39 VAL B N 1
ATOM 6925 C CA . VAL B 1 38 ? 185.72781 149.19387 193.45143 1.000 39.41779 39 VAL B CA 1
ATOM 6926 C C . VAL B 1 38 ? 185.61481 150.70487 193.32943 1.000 39.41779 39 VAL B C 1
ATOM 6927 O O . VAL B 1 38 ? 185.85981 151.27787 192.26143 1.000 39.41779 39 VAL B O 1
ATOM 6940 N N . HIS B 1 39 ? 185.25181 151.37587 194.42243 1.000 40.07266 40 HIS B N 1
ATOM 6941 C CA . HIS B 1 39 ? 185.18781 152.83087 194.40543 1.000 40.07266 40 HIS B CA 1
ATOM 6942 C C . HIS B 1 39 ? 186.54581 153.42987 194.07043 1.000 40.07266 40 HIS B C 1
ATOM 6943 O O . HIS B 1 39 ? 186.63281 154.41687 193.33243 1.000 40.07266 40 HIS B O 1
ATOM 6957 N N . THR B 1 40 ? 187.61781 152.84887 194.60943 1.000 40.82859 41 THR B N 1
ATOM 6958 C CA . THR B 1 40 ? 188.93181 153.45387 194.43743 1.000 40.82859 41 THR B CA 1
ATOM 6959 C C . THR B 1 40 ? 189.47181 153.26887 193.02443 1.000 40.82859 41 THR B C 1
ATOM 6960 O O . THR B 1 40 ? 189.93181 154.24187 192.41643 1.000 40.82859 41 THR B O 1
ATOM 6971 N N . TYR B 1 41 ? 189.43881 152.05087 192.47043 1.000 41.11070 42 TYR B N 1
ATOM 6972 C CA . TYR B 1 41 ? 190.12381 151.85687 191.19343 1.000 41.11070 42 TYR B CA 1
ATOM 6973 C C . TYR B 1 41 ? 189.19181 151.65687 190.00343 1.000 41.11070 42 TYR B C 1
ATOM 6974 O O . TYR B 1 41 ? 189.58381 151.96687 188.87543 1.000 41.11070 42 TYR B O 1
ATOM 6992 N N . VAL B 1 42 ? 187.97481 151.15387 190.19643 1.000 36.97548 43 VAL B N 1
ATOM 6993 C CA . VAL B 1 42 ? 187.09981 150.89987 189.05443 1.000 36.97548 43 VAL B CA 1
ATOM 6994 C C . VAL B 1 42 ? 186.26681 152.12787 188.70743 1.000 36.97548 43 VAL B C 1
ATOM 6995 O O . VAL B 1 42 ? 186.11181 152.46687 187.53243 1.000 36.97548 43 VAL B O 1
ATOM 7008 N N . LYS B 1 43 ? 185.73581 152.80887 189.71843 1.000 36.91665 44 LYS B N 1
ATOM 7009 C CA . LYS B 1 43 ? 184.84581 153.94187 189.48743 1.000 36.91665 44 LYS B CA 1
ATOM 7010 C C . LYS B 1 43 ? 185.44081 155.02687 188.59643 1.000 36.91665 44 LYS B C 1
ATOM 7011 O O . LYS B 1 43 ? 184.69281 155.59087 187.77843 1.000 36.91665 44 LYS B O 1
ATOM 7030 N N . PRO B 1 44 ? 186.72481 155.37787 188.69943 1.000 35.92467 45 PRO B N 1
ATOM 7031 C CA . PRO B 1 44 ? 187.23881 156.49687 187.89443 1.000 35.92467 45 PRO B CA 1
ATOM 7032 C C . PRO B 1 44 ? 187.01281 156.34787 186.40043 1.000 35.92467 45 PRO B C 1
ATOM 7033 O O . PRO B 1 44 ? 186.82681 157.35787 185.71543 1.000 35.92467 45 PRO B O 1
ATOM 7044 N N . PHE B 1 45 ? 187.02881 155.12887 185.86443 1.000 34.10732 46 PHE B N 1
ATOM 7045 C CA . PHE B 1 45 ? 186.75581 154.95387 184.44143 1.000 34.10732 46 PHE B CA 1
ATOM 7046 C C . PHE B 1 45 ? 185.32781 155.36987 184.09743 1.000 34.10732 46 PHE B C 1
ATOM 7047 O O . PHE B 1 45 ? 185.09181 156.05787 183.09243 1.000 34.10732 46 PHE B O 1
ATOM 7064 N N . GLY B 1 46 ? 184.36381 154.97987 184.92943 1.000 32.26533 47 GLY B N 1
ATOM 7065 C CA . GLY B 1 46 ? 182.99781 155.42487 184.71943 1.000 32.26533 47 GLY B CA 1
ATOM 7066 C C . GLY B 1 46 ? 182.84881 156.92287 184.89143 1.000 32.26533 47 GLY B C 1
ATOM 7067 O O . GLY B 1 46 ? 182.08481 157.56987 184.17043 1.000 32.26533 47 GLY B O 1
ATOM 7071 N N . ASP B 1 47 ? 183.57281 157.49387 185.85443 1.000 33.41476 48 ASP B N 1
ATOM 7072 C CA . ASP B 1 47 ? 183.56581 158.94187 186.01543 1.000 33.41476 48 ASP B CA 1
ATOM 7073 C C . ASP B 1 47 ? 184.09581 159.62687 184.76343 1.000 33.41476 48 ASP B C 1
ATOM 7074 O O . ASP B 1 47 ? 183.57681 160.66687 184.34743 1.000 33.41476 48 ASP B O 1
ATOM 7083 N N . LEU B 1 48 ? 185.13181 159.05487 184.15143 1.000 30.30653 49 LEU B N 1
ATOM 7084 C CA . LEU B 1 48 ? 185.65981 159.60087 182.90843 1.000 30.30653 49 LEU B CA 1
ATOM 7085 C C . LEU B 1 48 ? 184.62181 159.54187 181.79743 1.000 30.30653 49 LEU B C 1
ATOM 7086 O O . LEU B 1 48 ? 184.46281 160.49887 181.03243 1.000 30.30653 49 LEU B O 1
ATOM 7102 N N . PHE B 1 49 ? 183.91781 158.41587 181.685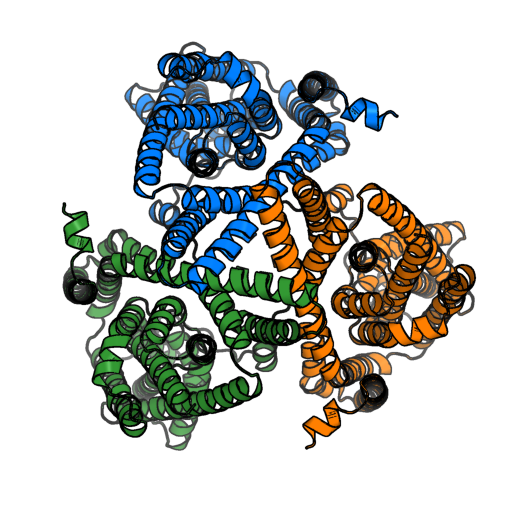43 1.000 29.19631 50 PHE B N 1
ATOM 7103 C CA . PHE B 1 49 ? 182.87181 158.30487 180.67243 1.000 29.19631 50 PHE B CA 1
ATOM 7104 C C . PHE B 1 49 ? 181.79281 159.36187 180.88543 1.000 29.19631 50 PHE B C 1
ATOM 7105 O O . PHE B 1 49 ? 181.35781 160.02987 179.93443 1.000 29.19631 50 PHE B O 1
ATOM 7122 N N . VAL B 1 50 ? 181.36881 159.54187 182.13643 1.000 28.08346 51 VAL B N 1
ATOM 7123 C CA . VAL B 1 50 ? 180.34281 160.52887 182.45243 1.000 28.08346 51 VAL B CA 1
ATOM 7124 C C . VAL B 1 50 ? 180.82681 161.93187 182.11143 1.000 28.08346 51 VAL B C 1
ATOM 7125 O O . VAL B 1 50 ? 180.08081 162.74487 181.55243 1.000 28.08346 51 VAL B O 1
ATOM 7138 N N . ARG B 1 51 ? 182.07681 162.24387 182.45643 1.000 28.73575 52 ARG B N 1
ATOM 7139 C CA . ARG B 1 51 ? 182.62281 163.56187 182.16143 1.000 28.73575 52 ARG B CA 1
ATOM 7140 C C . ARG B 1 51 ? 182.69181 163.80587 180.66143 1.000 28.73575 52 ARG B C 1
ATOM 7141 O O . ARG B 1 51 ? 182.37781 164.90287 180.18643 1.000 28.73575 52 ARG B O 1
ATOM 7162 N N . LEU B 1 52 ? 183.10981 162.79587 179.89843 1.000 27.69813 53 LEU B N 1
ATOM 7163 C CA . LEU B 1 52 ? 183.16781 162.94387 178.45043 1.000 27.69813 53 LEU B CA 1
ATOM 7164 C C . LEU B 1 52 ? 181.78681 163.21787 177.87943 1.000 27.69813 53 LEU B C 1
ATOM 7165 O O . LEU B 1 52 ? 181.62781 164.06787 176.99543 1.000 27.69813 53 LEU B O 1
ATOM 7181 N N . LEU B 1 53 ? 180.77281 162.50687 178.37043 1.000 26.84320 54 LEU B N 1
ATOM 7182 C CA . LEU B 1 53 ? 179.41681 162.75487 177.89643 1.000 26.84320 54 LEU B CA 1
ATOM 7183 C C . LEU B 1 53 ? 178.94981 164.15887 178.26243 1.000 26.84320 54 LEU B C 1
ATOM 7184 O O . LEU B 1 53 ? 178.34881 164.85587 177.43743 1.000 26.84320 54 LEU B O 1
ATOM 7200 N N . LYS B 1 54 ? 179.22181 164.59287 179.49243 1.000 26.74394 55 LYS B N 1
ATOM 7201 C CA . LYS B 1 54 ? 178.77881 165.91287 179.92743 1.000 26.74394 55 LYS B CA 1
ATOM 7202 C C . LYS B 1 54 ? 179.49681 167.02587 179.17443 1.000 26.74394 55 LYS B C 1
ATOM 7203 O O . LYS B 1 54 ? 178.94881 168.12287 179.02243 1.000 26.74394 55 LYS B O 1
ATOM 7222 N N . MET B 1 55 ? 180.71481 166.76287 178.70143 1.000 26.90447 56 MET B N 1
ATOM 7223 C CA . MET B 1 55 ? 181.46981 167.77087 177.96643 1.000 26.90447 56 MET B CA 1
ATOM 7224 C C . MET B 1 55 ? 180.71981 168.25987 176.73343 1.000 26.90447 56 MET B C 1
ATOM 7225 O O . MET B 1 55 ? 180.90181 169.40687 176.31243 1.000 26.90447 56 MET B O 1
ATOM 7239 N N . LEU B 1 56 ? 179.88181 167.41487 176.14343 1.000 25.42279 57 LEU B N 1
ATOM 7240 C CA . LEU B 1 56 ? 179.22881 167.71087 174.87643 1.000 25.42279 57 LEU B CA 1
ATOM 7241 C C . LEU B 1 56 ? 177.83081 168.29287 175.03043 1.000 25.42279 57 LEU B C 1
ATOM 7242 O O . LEU B 1 56 ? 177.21781 168.65487 174.02343 1.000 25.42279 57 LEU B O 1
ATOM 7258 N N . VAL B 1 57 ? 177.31881 168.40887 176.25343 1.000 24.58494 58 VAL B N 1
ATOM 7259 C CA . VAL B 1 57 ? 175.91681 168.76787 176.44343 1.000 24.58494 58 VAL B CA 1
ATOM 7260 C C . VAL B 1 57 ? 175.64881 170.17687 175.92643 1.000 24.58494 58 VAL B C 1
ATOM 7261 O O . VAL B 1 57 ? 174.83581 170.37987 175.01743 1.000 24.58494 58 VAL B O 1
ATOM 7274 N N . MET B 1 58 ? 176.31881 171.16987 176.50243 1.000 25.04992 59 MET B N 1
ATOM 7275 C CA . MET B 1 58 ? 176.00181 172.55487 176.16143 1.000 25.04992 59 MET B CA 1
ATOM 7276 C C . MET B 1 58 ? 176.27181 172.87487 174.69943 1.000 25.04992 59 MET B C 1
ATOM 7277 O O . MET B 1 58 ? 175.38581 173.45087 174.04343 1.000 25.04992 59 MET B O 1
ATOM 7291 N N . PRO B 1 59 ? 177.43081 172.54287 174.12443 1.000 23.80251 60 PRO B N 1
ATOM 7292 C CA . PRO B 1 59 ? 177.64181 172.87387 172.70543 1.000 23.80251 60 PRO B CA 1
ATOM 7293 C C . PRO B 1 59 ? 176.62281 172.22587 171.78843 1.000 23.80251 60 PRO B C 1
ATOM 7294 O O . PRO B 1 59 ? 176.04281 172.90287 170.92943 1.000 23.80251 60 PRO B O 1
ATOM 7305 N N . ILE B 1 60 ? 176.39481 170.92187 171.94143 1.000 23.99323 61 ILE B N 1
ATOM 7306 C CA . ILE B 1 60 ? 175.47881 170.22687 171.04543 1.000 23.99323 61 ILE B CA 1
ATOM 7307 C C . ILE B 1 60 ? 174.07181 170.78687 171.19443 1.000 23.99323 61 ILE B C 1
ATOM 7308 O O . ILE B 1 60 ? 173.39981 171.07987 170.20043 1.000 23.99323 61 ILE B O 1
ATOM 7324 N N . VAL B 1 61 ? 173.62381 170.99587 172.43143 1.000 23.48852 62 VAL B N 1
ATOM 7325 C CA . VAL B 1 61 ? 172.27781 171.51387 172.64743 1.000 23.48852 62 VAL B CA 1
ATOM 7326 C C . VAL B 1 61 ? 172.13281 172.88487 172.00143 1.000 23.48852 62 VAL B C 1
ATOM 7327 O O . VAL B 1 61 ? 171.22181 173.11887 171.20043 1.000 23.48852 62 VAL B O 1
ATOM 7340 N N . PHE B 1 62 ? 173.05681 173.79887 172.30643 1.000 22.73203 63 PHE B N 1
ATOM 7341 C CA . PHE B 1 62 ? 172.94281 175.15587 171.78643 1.000 22.73203 63 PHE B CA 1
ATOM 7342 C C . PHE B 1 62 ? 172.97381 175.16987 170.26343 1.000 22.73203 63 PHE B C 1
ATOM 7343 O O . PHE B 1 62 ? 172.09081 175.74887 169.61943 1.000 22.73203 63 PHE B O 1
ATOM 7360 N N . ALA B 1 63 ? 173.98581 174.53887 169.66843 1.000 22.12423 64 ALA B N 1
ATOM 7361 C CA . ALA B 1 63 ? 174.14981 174.60887 168.22243 1.000 22.12423 64 ALA B CA 1
ATOM 7362 C C . ALA B 1 63 ? 172.99581 173.92687 167.50143 1.000 22.12423 64 ALA B C 1
ATOM 7363 O O . ALA B 1 63 ? 172.42781 174.48087 166.54943 1.000 22.12423 64 ALA B O 1
ATOM 7370 N N . SER B 1 64 ? 172.62881 172.72087 167.94143 1.000 22.91511 65 SER B N 1
ATOM 7371 C CA . SER B 1 64 ? 171.54881 171.99687 167.29143 1.000 22.91511 65 SER B CA 1
ATOM 7372 C C . SER B 1 64 ? 170.23481 172.74787 167.41243 1.000 22.91511 65 SER B C 1
ATOM 7373 O O . SER B 1 64 ? 169.45881 172.79787 166.45543 1.000 22.91511 65 SER B O 1
ATOM 7381 N N . LEU B 1 65 ? 169.96081 173.34187 168.57543 1.000 23.13847 66 LEU B N 1
ATOM 7382 C CA . LEU B 1 65 ? 168.70781 174.06587 168.73143 1.000 23.13847 66 LEU B CA 1
ATOM 7383 C C . LEU B 1 65 ? 168.69081 175.33287 167.88843 1.000 23.13847 66 LEU B C 1
ATOM 7384 O O . LEU B 1 65 ? 167.65881 175.67487 167.30643 1.000 23.13847 66 LEU B O 1
ATOM 7400 N N . VAL B 1 66 ? 169.81481 176.04487 167.80543 1.000 22.54129 67 VAL B N 1
ATOM 7401 C CA . VAL B 1 66 ? 169.86681 177.22287 166.94343 1.000 22.54129 67 VAL B CA 1
ATOM 7402 C C . VAL B 1 66 ? 169.57281 176.82587 165.50343 1.000 22.54129 67 VAL B C 1
ATOM 7403 O O . VAL B 1 66 ? 168.74381 177.44287 164.82443 1.000 22.54129 67 VAL B O 1
ATOM 7416 N N . VAL B 1 67 ? 170.22581 175.76387 165.02743 1.000 23.49393 68 VAL B N 1
ATOM 7417 C CA . VAL B 1 67 ? 170.03081 175.32887 163.64743 1.000 23.49393 68 VAL B CA 1
ATOM 7418 C C . VAL B 1 67 ? 168.58681 174.88987 163.42143 1.000 23.49393 68 VAL B C 1
ATOM 7419 O O . VAL B 1 67 ? 167.95881 175.25287 162.41843 1.000 23.49393 68 VAL B O 1
ATOM 7432 N N . GLY B 1 68 ? 168.03781 174.10987 164.35143 1.000 24.93836 69 GLY B N 1
ATOM 7433 C CA . GLY B 1 68 ? 166.67781 173.62687 164.19443 1.000 24.93836 69 GLY B CA 1
ATOM 7434 C C . GLY B 1 68 ? 165.65081 174.74087 164.20343 1.000 24.93836 69 GLY B C 1
ATOM 7435 O O . GLY B 1 68 ? 164.74481 174.76887 163.36743 1.000 24.93836 69 GLY B O 1
ATOM 7439 N N . ALA B 1 69 ? 165.77281 175.66987 165.15143 1.000 25.04454 70 ALA B N 1
ATOM 7440 C CA . ALA B 1 69 ? 164.86981 176.80987 165.18643 1.000 25.04454 70 ALA B CA 1
ATOM 7441 C C . ALA B 1 69 ? 165.00981 177.65787 163.93543 1.000 25.04454 70 ALA B C 1
ATOM 7442 O O . ALA B 1 69 ? 164.02781 178.24887 163.47343 1.000 25.04454 70 ALA B O 1
ATOM 7449 N N . ALA B 1 70 ? 166.21681 177.73287 163.37343 1.000 24.76444 71 ALA B N 1
ATOM 7450 C CA . ALA B 1 70 ? 166.38281 178.42987 162.10843 1.000 24.76444 71 ALA B CA 1
ATOM 7451 C C . ALA B 1 70 ? 165.68281 177.70087 160.96843 1.000 24.76444 71 ALA B C 1
ATOM 7452 O O . ALA B 1 70 ? 165.21481 178.34087 160.02143 1.000 24.76444 71 ALA B O 1
ATOM 7459 N N . SER B 1 71 ? 165.59481 176.37587 161.04043 1.000 27.00863 72 SER B N 1
ATOM 7460 C CA . SER B 1 71 ? 165.03381 175.57687 159.95843 1.000 27.00863 72 SER B CA 1
ATOM 7461 C C . SER B 1 71 ? 163.53581 175.33287 160.09343 1.000 27.00863 72 SER B C 1
ATOM 7462 O O . SER B 1 71 ? 162.95081 174.68887 159.21743 1.000 27.00863 72 SER B O 1
ATOM 7470 N N . ILE B 1 72 ? 162.89981 175.82787 161.15143 1.000 29.49269 73 ILE B N 1
ATOM 7471 C CA . ILE B 1 72 ? 161.49981 175.54487 161.43843 1.000 29.49269 73 ILE B CA 1
ATOM 7472 C C . ILE B 1 72 ? 160.76481 176.85487 161.67643 1.000 29.49269 73 ILE B C 1
ATOM 7473 O O . ILE B 1 72 ? 161.29481 177.76787 162.32043 1.000 29.49269 73 ILE B O 1
ATOM 7489 N N . SER B 1 73 ? 159.54681 176.94787 161.15343 1.000 30.60479 74 SER B N 1
ATOM 7490 C CA . SER B 1 73 ? 158.74681 178.14487 161.34043 1.000 30.60479 74 SER B CA 1
ATOM 7491 C C . SER B 1 73 ? 158.32081 178.28287 162.80243 1.000 30.60479 74 SER B C 1
ATOM 7492 O O . SER B 1 73 ? 158.08781 177.28487 163.48743 1.000 30.60479 74 SER B O 1
ATOM 7500 N N . PRO B 1 74 ? 158.21581 179.51687 163.30643 1.000 29.05521 75 PRO B N 1
ATOM 7501 C CA . PRO B 1 74 ? 157.81481 179.69487 164.71243 1.000 29.05521 75 PRO B CA 1
ATOM 7502 C C . PRO B 1 74 ? 156.46381 179.09087 165.05143 1.000 29.05521 75 PRO B C 1
ATOM 7503 O O . PRO B 1 74 ? 156.29181 178.54487 166.14843 1.000 29.05521 75 PRO B O 1
ATOM 7514 N N . ALA B 1 75 ? 155.49081 179.18187 164.14443 1.000 30.49833 76 ALA B N 1
ATOM 7515 C CA . ALA B 1 75 ? 154.17581 178.60787 164.41243 1.000 30.49833 76 ALA B CA 1
ATOM 7516 C C . ALA B 1 75 ? 154.26981 177.10387 164.62143 1.000 30.49833 76 ALA B C 1
ATOM 7517 O O . ALA B 1 75 ? 153.64781 176.54887 165.53843 1.000 30.49833 76 ALA B O 1
ATOM 7524 N N . ARG B 1 76 ? 155.04581 176.42887 163.77743 1.000 31.82026 77 ARG B N 1
ATOM 7525 C CA . ARG B 1 76 ? 155.21481 174.99187 163.92743 1.000 31.82026 77 ARG B CA 1
ATOM 7526 C C . ARG B 1 76 ? 155.90081 174.66387 165.24243 1.000 31.82026 77 ARG B C 1
ATOM 7527 O O . ARG B 1 76 ? 155.55981 173.67687 165.90243 1.000 31.82026 77 ARG B O 1
ATOM 7548 N N . LEU B 1 77 ? 156.88481 175.47587 165.62843 1.000 29.55289 78 LEU B N 1
ATOM 7549 C CA . LEU B 1 77 ? 157.56081 175.26987 166.90043 1.000 29.55289 78 LEU B CA 1
ATOM 7550 C C . LEU B 1 77 ? 156.58681 175.39587 168.06243 1.000 29.55289 78 LEU B C 1
ATOM 7551 O O . LEU B 1 77 ? 156.63581 174.60887 169.01243 1.000 29.55289 78 LEU B O 1
ATOM 7567 N N . GLY B 1 78 ? 155.69381 176.38487 168.00843 1.000 30.34068 79 GLY B N 1
ATOM 7568 C CA . GLY B 1 78 ? 154.69581 176.52087 169.05743 1.000 30.34068 79 GLY B CA 1
ATOM 7569 C C . GLY B 1 78 ? 153.74981 175.33787 169.11843 1.000 30.34068 79 GLY B C 1
ATOM 7570 O O . GLY B 1 78 ? 153.41181 174.85087 170.20243 1.000 30.34068 79 GLY B O 1
ATOM 7574 N N . ARG B 1 79 ? 153.30181 174.86487 167.95543 1.000 31.73935 80 ARG B N 1
ATOM 7575 C CA . ARG B 1 79 ? 152.43181 173.69387 167.92443 1.000 31.73935 80 ARG B CA 1
ATOM 7576 C C . ARG B 1 79 ? 153.13981 172.47687 168.51143 1.000 31.73935 80 ARG B C 1
ATOM 7577 O O . ARG B 1 79 ? 152.55281 171.71787 169.29643 1.000 31.73935 80 ARG B O 1
ATOM 7598 N N . VAL B 1 80 ? 154.40981 172.28987 168.15243 1.000 29.51128 81 VAL B N 1
ATOM 7599 C CA . VAL B 1 80 ? 155.19481 171.17987 168.67843 1.000 29.51128 81 VAL B CA 1
ATOM 7600 C C . VAL B 1 80 ? 155.33581 171.29787 170.18843 1.000 29.51128 81 VAL B C 1
ATOM 7601 O O . VAL B 1 80 ? 155.22381 170.30587 170.91643 1.000 29.51128 81 VAL B O 1
ATOM 7614 N N . GLY B 1 81 ? 155.59981 172.50687 170.68143 1.000 29.26901 82 GLY B N 1
ATOM 7615 C CA . GLY B 1 81 ? 155.71981 172.70287 172.11443 1.000 29.26901 82 GLY B CA 1
ATOM 7616 C C . GLY B 1 81 ? 154.44081 172.36487 172.85343 1.000 29.26901 82 GLY B C 1
ATOM 7617 O O . GLY B 1 81 ? 154.46781 171.69987 173.89143 1.000 29.26901 82 GLY B O 1
ATOM 7621 N N . VAL B 1 82 ? 153.30281 172.81287 172.32643 1.000 29.43841 83 VAL B N 1
ATOM 7622 C CA . VAL B 1 82 ? 152.02581 172.51887 172.96843 1.000 29.43841 83 VAL B CA 1
ATOM 7623 C C . VAL B 1 82 ? 151.79281 171.01287 173.00943 1.000 29.43841 83 VAL B C 1
ATOM 7624 O O . VAL B 1 82 ? 151.44981 170.43987 174.05543 1.000 29.43841 83 VAL B O 1
ATOM 7637 N N . LYS B 1 83 ? 152.00181 170.34487 171.87143 1.000 29.79089 84 LYS B N 1
ATOM 7638 C CA . LYS B 1 83 ? 151.78181 168.90387 171.81043 1.000 29.79089 84 LYS B CA 1
ATOM 7639 C C . LYS B 1 83 ? 152.69181 168.16587 172.78443 1.000 29.79089 84 LYS B C 1
ATOM 7640 O O . LYS B 1 83 ? 152.24781 167.26487 173.50843 1.000 29.79089 84 LYS B O 1
ATOM 7659 N N . ILE B 1 84 ? 153.97181 168.53587 172.81743 1.000 27.24645 85 ILE B N 1
ATOM 7660 C CA . ILE B 1 84 ? 154.93081 167.81987 173.64643 1.000 27.24645 85 ILE B CA 1
ATOM 7661 C C . ILE B 1 84 ? 154.65281 168.06087 175.12243 1.000 27.24645 85 ILE B C 1
ATOM 7662 O O . ILE B 1 84 ? 154.82881 167.16187 175.94743 1.000 27.24645 85 ILE B O 1
ATOM 7678 N N . VAL B 1 85 ? 154.22381 169.26987 175.48743 1.000 27.31628 86 VAL B N 1
ATOM 7679 C CA . VAL B 1 85 ? 153.88081 169.53087 176.88243 1.000 27.31628 86 VAL B CA 1
ATOM 7680 C C . VAL B 1 85 ? 152.67481 168.69787 177.29643 1.000 27.31628 86 VAL B C 1
ATOM 7681 O O . VAL B 1 85 ? 152.63681 168.13287 178.40043 1.000 27.31628 86 VAL B O 1
ATOM 7694 N N . VAL B 1 86 ? 151.66881 168.60987 176.42443 1.000 27.27063 87 VAL B N 1
ATOM 7695 C CA . VAL B 1 86 ? 150.50681 167.77687 176.72543 1.000 27.27063 87 VAL B CA 1
ATOM 7696 C C . VAL B 1 86 ? 150.93681 166.32887 176.93243 1.000 27.27063 87 VAL B C 1
ATOM 7697 O O . VAL B 1 86 ? 150.52481 165.66487 177.89543 1.000 27.27063 87 VAL B O 1
ATOM 7710 N N . TYR B 1 87 ? 151.77681 165.82187 176.02743 1.000 26.51784 88 TYR B N 1
ATOM 7711 C CA . TYR B 1 87 ? 152.25481 164.44887 176.14443 1.000 26.51784 88 TYR B CA 1
ATOM 7712 C C . TYR B 1 87 ? 153.03181 164.24587 177.43943 1.000 26.51784 88 TYR B C 1
ATOM 7713 O O . TYR B 1 87 ? 152.85081 163.23687 178.13043 1.000 26.51784 88 TYR B O 1
ATOM 7731 N N . TYR B 1 88 ? 153.90381 165.19687 177.77943 1.000 26.04521 89 TYR B N 1
ATOM 7732 C CA . TYR B 1 88 ? 154.67681 165.10987 179.01043 1.000 26.04521 89 TYR B CA 1
ATOM 7733 C C . TYR B 1 88 ? 153.76181 164.97887 180.21843 1.000 26.04521 89 TYR B C 1
ATOM 7734 O O . TYR B 1 88 ? 153.92481 164.07187 181.04443 1.000 26.04521 89 TYR B O 1
ATOM 7752 N N . LEU B 1 89 ? 152.79681 165.89087 180.34143 1.000 28.09956 90 LEU B N 1
ATOM 7753 C CA . LEU B 1 89 ? 151.92081 165.87787 181.50743 1.000 28.09956 90 LEU B CA 1
ATOM 7754 C C . LEU B 1 89 ? 151.13181 164.57787 181.58543 1.000 28.09956 90 LEU B C 1
ATOM 7755 O O . LEU B 1 89 ? 151.04281 163.95387 182.65243 1.000 28.09956 90 LEU B O 1
ATOM 7771 N N . LEU B 1 90 ? 150.55981 164.14587 180.46043 1.000 28.20451 91 LEU B N 1
ATOM 7772 C CA . LEU B 1 90 ? 149.74081 162.93987 180.47643 1.000 28.20451 91 LEU B CA 1
ATOM 7773 C C . LEU B 1 90 ? 150.57081 161.72287 180.86643 1.000 28.20451 91 LEU B C 1
ATOM 7774 O O . LEU B 1 90 ? 150.15181 160.90687 181.69743 1.000 28.20451 91 LEU B O 1
ATOM 7790 N N . THR B 1 91 ? 151.76481 161.59287 180.28343 1.000 27.79421 92 THR B N 1
ATOM 7791 C CA . THR B 1 91 ? 152.59881 160.43387 180.56943 1.000 27.79421 92 THR B CA 1
ATOM 7792 C C . THR B 1 91 ? 153.06881 160.43487 182.01643 1.000 27.79421 92 THR B C 1
ATOM 7793 O O . THR B 1 91 ? 153.12681 159.37887 182.65143 1.000 27.79421 92 THR B O 1
ATOM 7803 N N . SER B 1 92 ? 153.40781 161.60487 182.55943 1.000 28.40730 93 SER B N 1
ATOM 7804 C CA . SER B 1 92 ? 153.83581 161.65787 183.95343 1.000 28.40730 93 SER B CA 1
ATOM 7805 C C . SER B 1 92 ? 152.69781 161.28187 184.89643 1.000 28.40730 93 SER B C 1
ATOM 7806 O O . SER B 1 92 ? 152.90581 160.54187 185.86843 1.000 28.40730 93 SER B O 1
ATOM 7813 N N . ALA B 1 93 ? 151.48581 161.77687 184.62843 1.000 30.01246 94 ALA B N 1
ATOM 7814 C CA . ALA B 1 93 ? 150.34881 161.40187 185.46243 1.000 30.01246 94 ALA B CA 1
ATOM 7815 C C . ALA B 1 93 ? 150.09881 159.90187 185.40243 1.000 30.01246 94 ALA B C 1
ATOM 7816 O O . ALA B 1 93 ? 149.86481 159.25487 186.43443 1.000 30.01246 94 ALA B O 1
ATOM 7823 N N . PHE B 1 94 ? 150.15781 159.32687 184.19943 1.000 30.95717 95 PHE B N 1
ATOM 7824 C CA . PHE B 1 94 ? 149.96981 157.88887 184.06243 1.000 30.95717 95 PHE B CA 1
ATOM 7825 C C . PHE B 1 94 ? 151.05181 157.12287 184.81143 1.000 30.95717 95 PHE B C 1
ATOM 7826 O O . PHE B 1 94 ? 150.77781 156.08687 185.42543 1.000 30.95717 95 PHE B O 1
ATOM 7843 N N . ALA B 1 95 ? 152.29081 157.61287 184.76143 1.000 30.25758 96 ALA B N 1
ATOM 7844 C CA . ALA B 1 95 ? 153.38081 156.94787 185.46443 1.000 30.25758 96 ALA B CA 1
ATOM 7845 C C . ALA B 1 95 ? 153.15381 156.94887 186.96943 1.000 30.25758 96 ALA B C 1
ATOM 7846 O O . ALA B 1 95 ? 153.37781 155.93287 187.63843 1.000 30.25758 96 ALA B O 1
ATOM 7853 N N . VAL B 1 96 ? 152.71881 158.08087 187.52543 1.000 31.99442 97 VAL B N 1
ATOM 7854 C CA . VAL B 1 96 ? 152.45781 158.11887 188.96243 1.000 31.99442 97 VAL B CA 1
ATOM 7855 C C . VAL B 1 96 ? 151.32181 157.16987 189.32043 1.000 31.99442 97 VAL B C 1
ATOM 7856 O O . VAL B 1 96 ? 151.37581 156.46787 190.33843 1.000 31.99442 97 VAL B O 1
ATOM 7869 N N . THR B 1 97 ? 150.26481 157.15187 188.50743 1.000 33.27081 98 THR B N 1
ATOM 7870 C CA . THR B 1 97 ? 149.15681 156.24087 188.77643 1.000 33.27081 98 THR B CA 1
ATOM 7871 C C . THR B 1 97 ? 149.62281 154.79087 188.75143 1.000 33.27081 98 THR B C 1
ATOM 7872 O O . THR B 1 97 ? 149.23181 153.98487 189.60443 1.000 33.27081 98 THR B O 1
ATOM 7883 N N . LEU B 1 98 ? 150.46081 154.44387 187.77643 1.000 32.92618 99 LEU B N 1
ATOM 7884 C CA . LEU B 1 98 ? 150.98781 153.08887 187.68443 1.000 32.92618 99 LEU B CA 1
ATOM 7885 C C . LEU B 1 98 ? 151.84281 152.74787 188.89543 1.000 32.92618 99 LEU B C 1
ATOM 7886 O O . LEU B 1 98 ? 151.78681 151.62587 189.41043 1.000 32.92618 99 LEU B O 1
ATOM 7902 N N . GLY B 1 99 ? 152.65481 153.69987 189.35443 1.000 33.88563 100 GLY B N 1
ATOM 7903 C CA . GLY B 1 99 ? 153.43681 153.47287 190.55643 1.000 33.88563 100 GLY B CA 1
ATOM 7904 C C . GLY B 1 99 ? 152.56881 153.22187 191.77343 1.000 33.88563 100 GLY B C 1
ATOM 7905 O O . GLY B 1 99 ? 152.85881 152.34187 192.58643 1.000 33.88563 100 GLY B O 1
ATOM 7909 N N . ILE B 1 100 ? 151.49481 153.99787 191.91743 1.000 36.13552 101 ILE B N 1
ATOM 7910 C CA . ILE B 1 100 ? 150.57281 153.78887 193.03043 1.000 36.13552 101 ILE B CA 1
ATOM 7911 C C . ILE B 1 100 ? 149.94181 152.40587 192.94143 1.000 36.13552 101 ILE B C 1
ATOM 7912 O O . ILE B 1 100 ? 149.81081 151.69687 193.94743 1.000 36.13552 101 ILE B O 1
ATOM 7928 N N . ILE B 1 101 ? 149.53781 152.00287 191.73643 1.000 36.02479 102 ILE B N 1
ATOM 7929 C CA . ILE B 1 101 ? 148.94781 150.68087 191.55543 1.000 36.02479 102 ILE B CA 1
ATOM 7930 C C . ILE B 1 101 ? 149.93981 149.59487 191.94643 1.000 36.02479 102 ILE B C 1
ATOM 7931 O O . ILE B 1 101 ? 149.58281 148.62087 192.61843 1.000 36.02479 102 ILE B O 1
ATOM 7947 N N . MET B 1 102 ? 151.19681 149.73387 191.52243 1.000 36.56368 103 MET B N 1
ATOM 7948 C CA . MET B 1 102 ? 152.20581 148.74087 191.87443 1.000 36.56368 103 MET B CA 1
ATOM 7949 C C . MET B 1 102 ? 152.42381 148.68987 193.37843 1.000 36.56368 103 MET B C 1
ATOM 7950 O O . MET B 1 102 ? 152.57181 147.60687 193.95543 1.000 36.56368 103 MET B O 1
ATOM 7964 N N . ALA B 1 103 ? 152.45381 149.85087 194.03043 1.000 37.74464 104 ALA B N 1
ATOM 7965 C CA . ALA B 1 103 ? 152.61481 149.87387 195.47743 1.000 37.74464 104 ALA B CA 1
ATOM 7966 C C . ALA B 1 103 ? 151.45081 149.18387 196.17143 1.000 37.74464 104 ALA B C 1
ATOM 7967 O O . ALA B 1 103 ? 151.63881 148.51587 197.19343 1.000 37.74464 104 ALA B O 1
ATOM 7974 N N . ARG B 1 104 ? 150.23681 149.34387 195.64143 1.000 39.75530 105 ARG B N 1
ATOM 7975 C CA . ARG B 1 104 ? 149.07381 148.74987 196.29343 1.000 39.75530 105 ARG B CA 1
ATOM 7976 C C . ARG B 1 104 ? 149.01081 147.24787 196.03643 1.000 39.75530 105 ARG B C 1
ATOM 7977 O O . ARG B 1 104 ? 148.56481 146.48487 196.90043 1.000 39.75530 105 ARG B O 1
ATOM 7998 N N . LEU B 1 105 ? 149.45181 146.80287 194.85543 1.000 40.19176 106 LEU B N 1
ATOM 7999 C CA . LEU B 1 105 ? 149.48081 145.37187 194.56543 1.000 40.19176 106 LEU B CA 1
ATOM 8000 C C . LEU B 1 105 ? 150.44081 144.64987 195.49843 1.000 40.19176 106 LEU B C 1
ATOM 8001 O O . LEU B 1 105 ? 150.07281 143.66887 196.15343 1.000 40.19176 106 LEU B O 1
ATOM 8017 N N . PHE B 1 106 ? 151.67881 145.12087 195.56743 1.000 40.84115 107 PHE B N 1
ATOM 8018 C CA . PHE B 1 106 ? 152.59981 144.68887 196.60543 1.000 40.84115 107 PHE B CA 1
ATOM 8019 C C . PHE B 1 106 ? 152.28281 145.48187 197.86943 1.000 40.84115 107 PHE B C 1
ATOM 8020 O O . PHE B 1 106 ? 151.25381 146.15287 197.96943 1.000 40.84115 107 PHE B O 1
ATOM 8037 N N . ASN B 1 107 ? 153.16081 145.40487 198.86443 1.000 42.79890 108 ASN B N 1
ATOM 8038 C CA . ASN B 1 107 ? 153.01981 146.19087 200.09043 1.000 42.79890 108 ASN B CA 1
ATOM 8039 C C . ASN B 1 107 ? 154.40481 146.51587 200.62043 1.000 42.79890 108 ASN B C 1
ATOM 8040 O O . ASN B 1 107 ? 154.83181 146.00587 201.66243 1.000 42.79890 108 ASN B O 1
ATOM 8051 N N . PRO B 1 108 ? 155.14481 147.36787 199.91643 1.000 41.32611 109 PRO B N 1
ATOM 8052 C CA . PRO B 1 108 ? 156.48581 147.72987 200.38543 1.000 41.32611 109 PRO B CA 1
ATOM 8053 C C . PRO B 1 108 ? 156.40581 148.51987 201.68143 1.000 41.32611 109 PRO B C 1
ATOM 8054 O O . PRO B 1 108 ? 155.65681 149.49187 201.78843 1.000 41.32611 109 PRO B O 1
ATOM 8065 N N . GLY B 1 109 ? 157.18581 148.08887 202.66743 1.000 44.59335 110 GLY B N 1
ATOM 8066 C CA . GLY B 1 109 ? 157.24881 148.75587 203.94543 1.000 44.59335 110 GLY B CA 1
ATOM 8067 C C . GLY B 1 109 ? 156.17281 148.35687 204.92743 1.000 44.59335 110 GLY B C 1
ATOM 8068 O O . GLY B 1 109 ? 156.16481 148.86987 206.05243 1.000 44.59335 110 GLY B O 1
ATOM 8072 N N . ALA B 1 110 ? 155.26081 147.47087 204.54543 1.000 46.26193 111 ALA B N 1
ATOM 8073 C CA . ALA B 1 110 ? 154.23881 147.01287 205.47443 1.000 46.26193 111 ALA B CA 1
ATOM 8074 C C . ALA B 1 110 ? 154.86081 146.10787 206.52843 1.000 46.26193 111 ALA B C 1
ATOM 8075 O O . ALA B 1 110 ? 155.59581 145.16987 206.20143 1.000 46.26193 111 ALA B O 1
ATOM 8082 N N . GLY B 1 111 ? 154.56581 146.38787 207.79343 1.000 50.31423 112 GLY B N 1
ATOM 8083 C CA . GLY B 1 111 ? 155.10881 145.59487 208.87843 1.000 50.31423 112 GLY B CA 1
ATOM 8084 C C . GLY B 1 111 ? 156.62181 145.56987 208.88743 1.000 50.31423 112 GLY B C 1
ATOM 8085 O O . GLY B 1 111 ? 157.22581 144.50087 209.02843 1.000 50.31423 112 GLY B O 1
ATOM 8089 N N . ILE B 1 112 ? 157.24581 146.73287 208.73643 1.000 48.76164 113 ILE B N 1
ATOM 8090 C CA . ILE B 1 112 ? 158.69681 146.84787 208.65543 1.000 48.76164 113 ILE B CA 1
ATOM 8091 C C . ILE B 1 112 ? 159.21981 147.33387 209.99643 1.000 48.76164 113 ILE B C 1
ATOM 8092 O O . ILE B 1 112 ? 158.66081 148.26487 210.59043 1.000 48.76164 113 ILE B O 1
ATOM 8108 N N . HIS B 1 113 ? 160.28781 146.70487 210.47743 1.000 55.37085 114 HIS B N 1
ATOM 8109 C CA . HIS B 1 113 ? 160.94081 147.14487 211.70343 1.000 55.37085 114 HIS B CA 1
ATOM 8110 C C . HIS B 1 113 ? 161.67081 148.45287 211.43343 1.000 55.37085 114 HIS B C 1
ATOM 8111 O O . HIS B 1 113 ? 162.65381 148.48287 210.68643 1.000 55.37085 114 HIS B O 1
ATOM 8125 N N . LEU B 1 114 ? 161.19281 149.53487 212.03743 1.000 50.65924 115 LEU B N 1
ATOM 8126 C CA . LEU B 1 114 ? 161.74681 150.86387 211.82643 1.000 50.65924 115 LEU B CA 1
ATOM 8127 C C . LEU B 1 114 ? 162.59681 151.25687 213.02643 1.000 50.65924 115 LEU B C 1
ATOM 8128 O O . LEU B 1 114 ? 162.12981 151.19987 214.16843 1.000 50.65924 115 LEU B O 1
ATOM 8144 N N . ALA B 1 115 ? 163.83781 151.65387 212.76443 1.000 53.66776 116 ALA B N 1
ATOM 8145 C CA . ALA B 1 115 ? 164.78681 152.03387 213.80143 1.000 53.66776 116 ALA B CA 1
ATOM 8146 C C . ALA B 1 115 ? 165.02681 153.53387 213.72743 1.000 53.66776 116 ALA B C 1
ATOM 8147 O O . ALA B 1 115 ? 165.45181 154.04687 212.68643 1.000 53.66776 116 ALA B O 1
ATOM 8154 N N . VAL B 1 116 ? 164.76781 154.22487 214.82843 1.000 53.15667 117 VAL B N 1
ATOM 8155 C CA . VAL B 1 116 ? 164.91881 155.67087 214.90643 1.000 53.15667 117 VAL B CA 1
ATOM 8156 C C . VAL B 1 116 ? 166.26981 155.99387 215.52443 1.000 53.15667 117 VAL B C 1
ATOM 8157 O O . VAL B 1 116 ? 166.84681 155.19387 216.26943 1.000 53.15667 117 VAL B O 1
ATOM 8170 N N . GLY B 1 117 ? 166.77881 157.18187 215.20943 1.000 54.41910 118 GLY B N 1
ATOM 8171 C CA . GLY B 1 117 ? 168.06481 157.63887 215.70643 1.000 54.41910 118 GLY B CA 1
ATOM 8172 C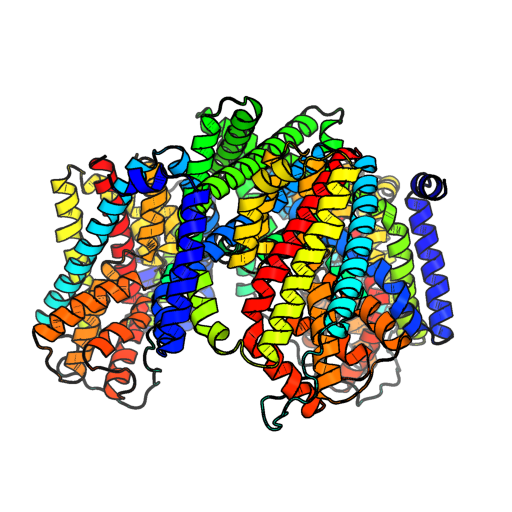 C . GLY B 1 117 ? 169.10081 157.89687 214.63443 1.000 54.41910 118 GLY B C 1
ATOM 8173 O O . GLY B 1 117 ? 170.24081 158.24087 214.97343 1.000 54.41910 118 GLY B O 1
ATOM 8177 N N . GLY B 1 118 ? 168.76881 157.74887 213.35743 1.000 53.03652 119 GLY B N 1
ATOM 8178 C CA . GLY B 1 118 ? 169.71081 157.99187 212.28643 1.000 53.03652 119 GLY B CA 1
ATOM 8179 C C . GLY B 1 118 ? 169.78081 159.45787 211.92143 1.000 53.03652 119 GLY B C 1
ATOM 8180 O O . GLY B 1 118 ? 169.38181 160.34087 212.68443 1.000 53.03652 119 GLY B O 1
ATOM 8184 N N . GLN B 1 119 ? 170.30181 159.71887 210.72543 1.000 52.74407 120 GLN B N 1
ATOM 8185 C CA . GLN B 1 119 ? 170.45881 161.09187 210.27343 1.000 52.74407 120 GLN B CA 1
ATOM 8186 C C . GLN B 1 119 ? 169.09681 161.73687 210.05443 1.000 52.74407 120 GLN B C 1
ATOM 8187 O O . GLN B 1 119 ? 168.14381 161.08887 209.61043 1.000 52.74407 120 GLN B O 1
ATOM 8201 N N . GLN B 1 120 ? 169.00881 163.02087 210.37543 1.000 51.80161 121 GLN B N 1
ATOM 8202 C CA . GLN B 1 120 ? 167.80381 163.80387 210.16443 1.000 51.80161 121 GLN B CA 1
ATOM 8203 C C . GLN B 1 120 ? 167.92481 164.61087 208.87943 1.000 51.80161 121 GLN B C 1
ATOM 8204 O O . GLN B 1 120 ? 169.02081 164.85687 208.37043 1.000 51.80161 121 GLN B O 1
ATOM 8218 N N . PHE B 1 121 ? 166.77481 165.01787 208.35643 1.000 48.66888 122 PHE B N 1
ATOM 8219 C CA . PHE B 1 121 ? 166.69981 165.76087 207.11043 1.000 48.66888 122 PHE B CA 1
ATOM 8220 C C . PHE B 1 121 ? 165.90281 167.03587 207.32343 1.000 48.66888 122 PHE B C 1
ATOM 8221 O O . PHE B 1 121 ? 164.87181 167.03087 208.00243 1.000 48.66888 122 PHE B O 1
ATOM 8238 N N . GLN B 1 122 ? 166.39281 168.12387 206.74343 1.000 55.21541 123 GLN B N 1
ATOM 8239 C CA . GLN B 1 122 ? 165.73181 169.40487 206.90243 1.000 55.21541 123 GLN B CA 1
ATOM 8240 C C . GLN B 1 122 ? 164.42681 169.40987 206.10843 1.000 55.21541 123 GLN B C 1
ATOM 8241 O O . GLN B 1 122 ? 164.36281 168.83387 205.01743 1.000 55.21541 123 GLN B O 1
ATOM 8255 N N . PRO B 1 123 ? 163.37381 170.04287 206.62143 1.000 54.82364 124 PRO B N 1
ATOM 8256 C CA . PRO B 1 123 ? 162.09181 170.01087 205.91043 1.000 54.82364 124 PRO B CA 1
ATOM 8257 C C . PRO B 1 123 ? 162.20481 170.65987 204.54043 1.000 54.82364 124 PRO B C 1
ATOM 8258 O O . PRO B 1 123 ? 162.90481 171.65887 204.36043 1.000 54.82364 124 PRO B O 1
ATOM 8269 N N . HIS B 1 124 ? 161.50681 170.07887 203.57043 1.000 51.42685 125 HIS B N 1
ATOM 8270 C CA . HIS B 1 124 ? 161.51081 170.63187 202.22543 1.000 51.42685 125 HIS B CA 1
ATOM 8271 C C . HIS B 1 124 ? 160.88481 172.01887 202.22943 1.000 51.42685 125 HIS B C 1
ATOM 8272 O O . HIS B 1 124 ? 159.79881 172.22287 202.78043 1.000 51.42685 125 HIS B O 1
ATOM 8286 N N . GLN B 1 125 ? 161.57381 172.97087 201.61143 1.000 56.81613 126 GLN B N 1
ATOM 8287 C CA . GLN B 1 125 ? 161.09881 174.34087 201.48643 1.000 56.81613 126 GLN B CA 1
ATOM 8288 C C . GLN B 1 125 ? 160.69681 174.58887 200.04143 1.000 56.81613 126 GLN B C 1
ATOM 8289 O O . GLN B 1 125 ? 161.49781 174.37787 199.12543 1.000 56.81613 126 GLN B O 1
ATOM 8303 N N . ALA B 1 126 ? 159.46681 175.03387 199.84243 1.000 54.86092 127 ALA B N 1
ATOM 8304 C CA . ALA B 1 126 ? 158.97481 175.26387 198.49243 1.000 54.86092 127 ALA B CA 1
ATOM 8305 C C . ALA B 1 126 ? 159.67981 176.47287 197.89343 1.000 54.86092 127 ALA B C 1
ATOM 8306 O O . ALA B 1 126 ? 159.52581 177.58587 198.41443 1.000 54.86092 127 ALA B O 1
ATOM 8313 N N . PRO B 1 127 ? 160.45081 176.31787 196.81443 1.000 50.56293 128 PRO B N 1
ATOM 8314 C CA . PRO B 1 127 ? 161.06981 177.48687 196.19843 1.000 50.56293 128 PRO B CA 1
ATOM 8315 C C . PRO B 1 127 ? 160.02281 178.34287 195.51143 1.000 50.56293 128 PRO B C 1
ATOM 8316 O O . PRO B 1 127 ? 158.96581 177.84087 195.09443 1.000 50.56293 128 PRO B O 1
ATOM 8327 N N . PRO B 1 128 ? 160.27081 179.64587 195.37043 1.000 44.88650 129 PRO B N 1
ATOM 8328 C CA . PRO B 1 128 ? 159.27081 180.51987 194.73643 1.000 44.88650 129 PRO B CA 1
ATOM 8329 C C . PRO B 1 128 ? 159.11081 180.17587 193.26343 1.000 44.88650 129 PRO B C 1
ATOM 8330 O O . PRO B 1 128 ? 160.07881 180.18387 192.49943 1.000 44.88650 129 PRO B O 1
ATOM 8341 N N . LEU B 1 129 ? 157.87381 179.87087 192.86943 1.000 41.46780 130 LEU B N 1
ATOM 8342 C CA . LEU B 1 129 ? 157.60581 179.47687 191.49143 1.000 41.46780 130 LEU B CA 1
ATOM 8343 C C . LEU B 1 129 ? 157.93481 180.60187 190.52043 1.000 41.46780 130 LEU B C 1
ATOM 8344 O O . LEU B 1 129 ? 158.41081 180.35487 189.40543 1.000 41.46780 130 LEU B O 1
ATOM 8360 N N . VAL B 1 130 ? 157.67281 181.84587 190.92243 1.000 39.64973 131 VAL B N 1
ATOM 8361 C CA . VAL B 1 130 ? 157.91481 182.98187 190.04043 1.000 39.64973 131 VAL B CA 1
ATOM 8362 C C . VAL B 1 130 ? 159.39281 183.07587 189.69043 1.000 39.64973 131 VAL B C 1
ATOM 8363 O O . VAL B 1 130 ? 159.75881 183.31587 188.53443 1.000 39.64973 131 VAL B O 1
ATOM 8376 N N . HIS B 1 131 ? 160.26581 182.89487 190.68243 1.000 41.56108 132 HIS B N 1
ATOM 8377 C CA . HIS B 1 131 ? 161.69881 182.92687 190.41743 1.000 41.56108 132 HIS B CA 1
ATOM 8378 C C . HIS B 1 131 ? 162.10681 181.80587 189.47243 1.000 41.56108 132 HIS B C 1
ATOM 8379 O O . HIS B 1 131 ? 162.93681 182.00787 188.57843 1.000 41.56108 132 HIS B O 1
ATOM 8393 N N . ILE B 1 132 ? 161.53381 180.61687 189.65343 1.000 40.76339 133 ILE B N 1
ATOM 8394 C CA . ILE B 1 132 ? 161.86181 179.49187 188.78343 1.000 40.76339 133 ILE B CA 1
ATOM 8395 C C . ILE B 1 132 ? 161.46781 179.80287 187.34643 1.000 40.76339 133 ILE B C 1
ATOM 8396 O O . ILE B 1 132 ? 162.23481 179.55687 186.40843 1.000 40.76339 133 ILE B O 1
ATOM 8412 N N . LEU B 1 133 ? 160.26681 180.34587 187.15043 1.000 37.68750 134 LEU B N 1
ATOM 8413 C CA . LEU B 1 133 ? 159.83281 180.69087 185.80143 1.000 37.68750 134 LEU B CA 1
ATOM 8414 C C . LEU B 1 133 ? 160.70881 181.78187 185.20143 1.000 37.68750 134 LEU B C 1
ATOM 8415 O O . LEU B 1 133 ? 161.07581 181.71587 184.02343 1.000 37.68750 134 LEU B O 1
ATOM 8431 N N . LEU B 1 134 ? 161.05981 182.79287 185.99743 1.000 34.52882 135 LEU B N 1
ATOM 8432 C CA . LEU B 1 134 ? 161.88281 183.88187 185.48843 1.000 34.52882 135 LEU B CA 1
ATOM 8433 C C . LEU B 1 134 ? 163.27781 183.40287 185.11443 1.000 34.52882 135 LEU B C 1
ATOM 8434 O O . LEU B 1 134 ? 163.88081 183.92787 184.17343 1.000 34.52882 135 LEU B O 1
ATOM 8450 N N . ASP B 1 135 ? 163.80281 182.41087 185.83543 1.000 35.14013 136 ASP B N 1
ATOM 8451 C CA . ASP B 1 135 ? 165.13781 181.90787 185.54443 1.000 35.14013 136 ASP B CA 1
ATOM 8452 C C . ASP B 1 135 ? 165.22781 181.27987 184.16243 1.000 35.14013 136 ASP B C 1
ATOM 8453 O O . ASP B 1 135 ? 166.33781 181.09087 183.65243 1.000 35.14013 136 ASP B O 1
ATOM 8462 N N . ILE B 1 136 ? 164.09181 180.94887 183.54643 1.000 32.11747 137 ILE B N 1
ATOM 8463 C CA . ILE B 1 136 ? 164.11381 180.42187 182.18743 1.000 32.11747 137 ILE B CA 1
ATOM 8464 C C . ILE B 1 136 ? 164.76081 181.42087 181.24143 1.000 32.11747 137 ILE B C 1
ATOM 8465 O O . ILE B 1 136 ? 165.44481 181.03587 180.28843 1.000 32.11747 137 ILE B O 1
ATOM 8481 N N . VAL B 1 137 ? 164.54881 182.70987 181.47643 1.000 28.77995 138 VAL B N 1
ATOM 8482 C CA . VAL B 1 137 ? 165.16081 183.76387 180.67443 1.000 28.77995 138 VAL B CA 1
ATOM 8483 C C . VAL B 1 137 ? 166.51681 184.09187 181.29143 1.000 28.77995 138 VAL B C 1
ATOM 8484 O O . VAL B 1 137 ? 166.56481 184.50687 182.45943 1.000 28.77995 138 VAL B O 1
ATOM 8497 N N . PRO B 1 138 ? 167.62081 183.92487 180.56643 1.000 26.89416 139 PRO B N 1
ATOM 8498 C CA . PRO B 1 138 ? 168.92981 184.24187 181.14243 1.000 26.89416 139 PRO B CA 1
ATOM 8499 C C . PRO B 1 138 ? 169.22781 185.72887 181.08143 1.000 26.89416 139 PRO B C 1
ATOM 8500 O O . PRO B 1 138 ? 168.89781 186.41287 180.11143 1.000 26.89416 139 PRO B O 1
ATOM 8511 N N . THR B 1 139 ? 169.85681 186.22887 182.14243 1.000 27.63545 140 THR B N 1
ATOM 8512 C CA . THR B 1 139 ? 170.35681 187.59587 182.13243 1.000 27.63545 140 THR B CA 1
ATOM 8513 C C . THR B 1 139 ? 171.64281 187.72387 181.33143 1.000 27.63545 140 THR B C 1
ATOM 8514 O O . THR B 1 139 ? 171.99781 188.83087 180.91643 1.000 27.63545 140 THR B O 1
ATOM 8525 N N . ASN B 1 140 ? 172.34181 186.61787 181.10943 1.000 25.34126 141 ASN B N 1
ATOM 8526 C CA . ASN B 1 140 ? 173.55381 186.59287 180.30743 1.000 25.34126 141 ASN B CA 1
ATOM 8527 C C . ASN B 1 140 ? 173.68181 185.23787 179.62243 1.000 25.34126 141 ASN B C 1
ATOM 8528 O O . ASN B 1 140 ? 174.00481 184.24187 180.28043 1.000 25.34126 141 ASN B O 1
ATOM 8539 N N . PRO B 1 141 ? 173.43281 185.14987 178.31343 1.000 24.62973 142 PRO B N 1
ATOM 8540 C CA . PRO B 1 141 ? 173.53781 183.84487 177.64543 1.000 24.62973 142 PRO B CA 1
ATOM 8541 C C . PRO B 1 141 ? 174.92181 183.22987 177.73143 1.000 24.62973 142 PRO B C 1
ATOM 8542 O O . PRO B 1 141 ? 175.03581 182.00287 177.83943 1.000 24.62973 142 PRO B O 1
ATOM 8553 N N . PHE B 1 142 ? 175.97981 184.04087 177.69143 1.000 24.54640 143 PHE B N 1
ATOM 8554 C CA . PHE B 1 142 ? 177.32281 183.49887 177.85343 1.000 24.54640 143 PHE B CA 1
ATOM 8555 C C . PHE B 1 142 ? 177.49081 182.87187 179.23043 1.000 24.54640 143 PHE B C 1
ATOM 8556 O O . PHE B 1 142 ? 178.07181 181.78887 179.36343 1.000 24.54640 143 PHE B O 1
ATOM 8573 N N . GLY B 1 143 ? 176.97981 183.53687 180.26543 1.000 24.91427 144 GLY B N 1
ATOM 8574 C CA . GLY B 1 143 ? 177.02681 182.95887 181.59543 1.000 24.91427 144 GLY B CA 1
ATOM 8575 C C . GLY B 1 143 ? 176.21981 181.68087 181.69843 1.000 24.91427 144 GLY B C 1
ATOM 8576 O O . GLY B 1 143 ? 176.64281 180.71787 182.34043 1.000 24.91427 144 GLY B O 1
ATOM 8580 N N . ALA B 1 144 ? 175.04481 181.65587 181.06843 1.000 25.45267 145 ALA B N 1
ATOM 8581 C CA . ALA B 1 144 ? 174.23881 180.44287 181.07043 1.000 25.45267 145 ALA B CA 1
ATOM 8582 C C . ALA B 1 144 ? 174.99181 179.29087 180.42343 1.000 25.45267 145 ALA B C 1
ATOM 8583 O O . ALA B 1 144 ? 175.02181 178.17887 180.95943 1.000 25.45267 145 ALA B O 1
ATOM 8590 N N . LEU B 1 145 ? 175.62781 179.54287 179.27943 1.000 25.08207 146 LEU B N 1
ATOM 8591 C CA . LEU B 1 145 ? 176.40781 178.49887 178.62843 1.000 25.08207 146 LEU B CA 1
ATOM 8592 C C . LEU B 1 145 ? 177.56581 178.04687 179.50743 1.000 25.08207 146 LEU B C 1
ATOM 8593 O O . LEU B 1 145 ? 177.85081 176.84887 179.60543 1.000 25.08207 146 LEU B O 1
ATOM 8609 N N . ALA B 1 146 ? 178.24481 178.99287 180.15943 1.000 25.42896 147 ALA B N 1
ATOM 8610 C CA . ALA B 1 146 ? 179.41281 178.65987 180.96143 1.000 25.42896 147 ALA B CA 1
ATOM 8611 C C . ALA B 1 146 ? 179.05781 177.95387 182.26343 1.000 25.42896 147 ALA B C 1
ATOM 8612 O O . ALA B 1 146 ? 179.91581 177.27587 182.83543 1.000 25.42896 147 ALA B O 1
ATOM 8619 N N . ASN B 1 147 ? 177.82381 178.09587 182.74543 1.000 26.70466 148 ASN B N 1
ATOM 8620 C CA . ASN B 1 147 ? 177.40681 177.52787 184.02043 1.000 26.70466 148 ASN B CA 1
ATOM 8621 C C . ASN B 1 147 ? 176.37981 176.41187 183.85443 1.000 26.70466 148 ASN B C 1
ATOM 8622 O O . ASN B 1 147 ? 175.62681 176.12187 184.78743 1.000 26.70466 148 ASN B O 1
ATOM 8633 N N . GLY B 1 148 ? 176.33881 175.77487 182.68843 1.000 26.87935 149 GLY B N 1
ATOM 8634 C CA . GLY B 1 148 ? 175.32381 174.77887 182.41143 1.000 26.87935 149 GLY B CA 1
ATOM 8635 C C . GLY B 1 148 ? 174.00881 175.42187 182.03243 1.000 26.87935 149 GLY B C 1
ATOM 8636 O O . GLY B 1 148 ? 173.91081 176.06787 180.98743 1.000 26.87935 149 GLY B O 1
ATOM 8640 N N . GLN B 1 149 ? 172.98381 175.24887 182.86343 1.000 27.02474 150 GLN B N 1
ATOM 8641 C CA . GLN B 1 149 ? 171.72281 175.97187 182.70943 1.000 27.02474 150 GLN B CA 1
ATOM 8642 C C . GLN B 1 149 ? 171.13181 175.73387 181.31643 1.000 27.02474 150 GLN B C 1
ATOM 8643 O O . GLN B 1 149 ? 171.06781 176.61887 180.46143 1.000 27.02474 150 GLN B O 1
ATOM 8657 N N . VAL B 1 150 ? 170.71781 174.48387 181.11243 1.000 25.52864 151 VAL B N 1
ATOM 8658 C CA . VAL B 1 150 ? 170.23081 174.04887 179.80743 1.000 25.52864 151 VAL B CA 1
ATOM 8659 C C . VAL B 1 150 ? 168.99881 174.84287 179.38543 1.000 25.52864 151 VAL B C 1
ATOM 8660 O O . VAL B 1 150 ? 168.86281 175.21587 178.21743 1.000 25.52864 151 VAL B O 1
ATOM 8673 N N . LEU B 1 151 ? 168.06681 175.08687 180.31143 1.000 26.27349 152 LEU B N 1
ATOM 8674 C CA . LEU B 1 151 ? 166.80881 175.73087 179.93143 1.000 26.27349 152 LEU B CA 1
ATOM 8675 C C . LEU B 1 151 ? 167.00381 177.15187 179.41543 1.000 26.27349 152 LEU B C 1
ATOM 8676 O O . LEU B 1 151 ? 166.43481 177.49187 178.35943 1.000 26.27349 152 LEU B O 1
ATOM 8692 N N . PRO B 1 152 ? 167.73781 178.03287 180.09843 1.000 26.56523 153 PRO B N 1
ATOM 8693 C CA . PRO B 1 152 ? 168.00781 179.35587 179.51543 1.000 26.56523 153 PRO B CA 1
ATOM 8694 C C . PRO B 1 152 ? 168.73981 179.28487 178.18943 1.000 26.56523 153 PRO B C 1
ATOM 8695 O O . PRO B 1 152 ? 168.48781 180.10787 177.29743 1.000 26.56523 153 PRO B O 1
ATOM 8706 N N . THR B 1 153 ? 169.64581 178.31987 178.03843 1.000 24.36648 154 THR B N 1
ATOM 8707 C CA . THR B 1 153 ? 170.30281 178.11887 176.75443 1.000 24.36648 154 THR B CA 1
ATOM 8708 C C . THR B 1 153 ? 169.28481 177.77287 175.67843 1.000 24.36648 154 THR B C 1
ATOM 8709 O O . THR B 1 153 ? 169.37981 178.25687 174.54943 1.000 24.36648 154 THR B O 1
ATOM 8720 N N . ILE B 1 154 ? 168.29881 176.94387 176.01643 1.000 24.58305 155 ILE B N 1
ATOM 8721 C CA . ILE B 1 154 ? 167.24481 176.59387 175.06843 1.000 24.58305 155 ILE B CA 1
ATOM 8722 C C . ILE B 1 154 ? 166.49181 177.84287 174.64243 1.000 24.58305 155 ILE B C 1
ATOM 8723 O O . ILE B 1 154 ? 166.24081 178.07187 173.45143 1.000 24.58305 155 ILE B O 1
ATOM 8739 N N . PHE B 1 155 ? 166.11481 178.66687 175.61843 1.000 25.57094 156 PHE B N 1
ATOM 8740 C CA . PHE B 1 155 ? 165.37281 179.88587 175.31443 1.000 25.57094 156 PHE B CA 1
ATOM 8741 C C . PHE B 1 155 ? 166.16281 180.78087 174.36443 1.000 25.57094 156 PHE B C 1
ATOM 8742 O O . PHE B 1 155 ? 165.66181 181.19587 173.30543 1.000 25.57094 156 PHE B O 1
ATOM 8759 N N . PHE B 1 156 ? 167.41481 181.06987 174.72143 1.000 23.66404 157 PHE B N 1
ATOM 8760 C CA . PHE B 1 156 ? 168.22681 181.95887 173.90143 1.000 23.66404 157 PHE B CA 1
ATOM 8761 C C . PHE B 1 156 ? 168.47881 181.36587 172.52243 1.000 23.66404 157 PHE B C 1
ATOM 8762 O O . PHE B 1 156 ? 168.47681 182.08887 171.52243 1.000 23.66404 157 PHE B O 1
ATOM 8779 N N . ALA B 1 157 ? 168.71581 180.05587 172.44743 1.000 22.98983 158 ALA B N 1
ATOM 8780 C CA . ALA B 1 157 ? 168.97381 179.41587 171.16443 1.000 22.98983 158 ALA B CA 1
ATOM 8781 C C . ALA B 1 157 ? 167.76381 179.50387 170.24643 1.000 22.98983 158 ALA B C 1
ATOM 8782 O O . ALA B 1 157 ? 167.90681 179.77187 169.04943 1.000 22.98983 158 ALA B O 1
ATOM 8789 N N . ILE B 1 158 ? 166.56481 179.27187 170.78343 1.000 24.12741 159 ILE B N 1
ATOM 8790 C CA . ILE B 1 158 ? 165.36181 179.37887 169.96243 1.000 24.12741 159 ILE B CA 1
ATOM 8791 C C . ILE B 1 158 ? 165.20681 180.80187 169.44543 1.000 24.12741 159 ILE B C 1
ATOM 8792 O O . ILE B 1 158 ? 164.93181 181.02987 168.25743 1.000 24.12741 159 ILE B O 1
ATOM 8808 N N . ILE B 1 159 ? 165.38681 181.78287 170.33243 1.000 24.37026 160 ILE B N 1
ATOM 8809 C CA . ILE B 1 159 ? 165.24381 183.17587 169.92043 1.000 24.37026 160 ILE B CA 1
ATOM 8810 C C . ILE B 1 159 ? 166.26081 183.51487 168.83343 1.000 24.37026 160 ILE B C 1
ATOM 8811 O O . ILE B 1 159 ? 165.92781 184.14187 167.81743 1.000 24.37026 160 ILE B O 1
ATOM 8827 N N . LEU B 1 160 ? 167.50981 183.08787 169.02343 1.000 23.27869 161 LEU B N 1
ATOM 8828 C CA . LEU B 1 160 ? 168.56481 183.37087 168.05943 1.000 23.27869 161 LEU B CA 1
ATOM 8829 C C . LEU B 1 160 ? 168.28181 182.72187 166.71143 1.000 23.27869 161 LEU B C 1
ATOM 8830 O O . LEU B 1 160 ? 168.49881 183.33687 165.66443 1.000 23.27869 161 LEU B O 1
ATOM 8846 N N . GLY B 1 161 ? 167.81781 181.47287 166.71543 1.000 23.70929 162 GLY B N 1
ATOM 8847 C CA . GLY B 1 161 ? 167.50381 180.80787 165.46243 1.000 23.70929 162 GLY B CA 1
ATOM 8848 C C . GLY B 1 161 ? 166.37781 181.48487 164.70643 1.000 23.70929 162 GLY B C 1
ATOM 8849 O O . GLY B 1 161 ? 166.44481 181.64787 163.48343 1.000 23.70929 162 GLY B O 1
ATOM 8853 N N . ILE B 1 162 ? 165.32481 181.88387 165.42043 1.000 24.95059 163 ILE B N 1
ATOM 8854 C CA . ILE B 1 162 ? 164.23081 182.59687 164.76743 1.000 24.95059 163 ILE B CA 1
ATOM 8855 C C . ILE B 1 162 ? 164.73481 183.90187 164.16343 1.000 24.95059 163 ILE B C 1
ATOM 8856 O O . ILE B 1 162 ? 164.40181 184.24887 163.02043 1.000 24.95059 163 ILE B O 1
ATOM 8872 N N . ALA B 1 163 ? 165.55781 184.63887 164.91243 1.000 24.39494 164 ALA B N 1
ATOM 8873 C CA . ALA B 1 163 ? 166.10381 185.88587 164.38943 1.000 24.39494 164 ALA B CA 1
ATOM 8874 C C . ALA B 1 163 ? 166.97581 185.63887 163.16343 1.000 24.39494 164 ALA B C 1
ATOM 8875 O O . ALA B 1 163 ? 166.94181 186.41387 162.20143 1.000 24.39494 164 ALA B O 1
ATOM 8882 N N . ILE B 1 164 ? 167.77181 184.56987 163.18343 1.000 24.46275 165 ILE B N 1
ATOM 8883 C CA . ILE B 1 164 ? 168.63281 184.25887 162.04743 1.000 24.46275 165 ILE B CA 1
ATOM 8884 C C . ILE B 1 164 ? 167.79581 183.96187 160.81343 1.000 24.46275 165 ILE B C 1
ATOM 8885 O O . ILE B 1 164 ? 168.10881 184.41987 159.70843 1.000 24.46275 165 ILE B O 1
ATOM 8901 N N . THR B 1 165 ? 166.72581 183.18287 160.97343 1.000 27.07706 166 THR B N 1
ATOM 8902 C CA . THR B 1 165 ? 165.84681 182.92187 159.83943 1.000 27.07706 166 THR B CA 1
ATOM 8903 C C . THR B 1 165 ? 165.25581 184.21587 159.30443 1.000 27.07706 166 THR B C 1
ATOM 8904 O O . THR B 1 165 ? 165.17281 184.41387 158.08743 1.000 27.07706 166 THR B O 1
ATOM 8915 N N . TYR B 1 166 ? 164.83181 185.10687 160.19843 1.000 28.66301 167 TYR B N 1
ATOM 8916 C CA . TYR B 1 166 ? 164.25281 186.36587 159.74743 1.000 28.66301 167 TYR B CA 1
ATOM 8917 C C . TYR B 1 166 ? 165.29081 187.21387 159.02043 1.000 28.66301 167 TYR B C 1
ATOM 8918 O O . TYR B 1 166 ? 164.95381 187.97587 158.10843 1.000 28.66301 167 TYR B O 1
ATOM 8936 N N . LEU B 1 167 ? 166.56081 187.08887 159.40843 1.000 27.14350 168 LEU B N 1
ATOM 8937 C CA . LEU B 1 167 ? 167.62381 187.81087 158.71543 1.000 27.14350 168 LEU B CA 1
ATOM 8938 C C . LEU B 1 167 ? 167.88781 187.22087 157.33843 1.000 27.14350 168 LEU B C 1
ATOM 8939 O O . LEU B 1 167 ? 168.13481 187.95487 156.37543 1.000 27.14350 168 LEU B O 1
ATOM 8955 N N . MET B 1 168 ? 167.84581 185.89487 157.22943 1.000 29.13186 169 MET B N 1
ATOM 8956 C CA . MET B 1 168 ? 168.14581 185.22887 155.97143 1.000 29.13186 169 MET B CA 1
ATOM 8957 C C . MET B 1 168 ? 167.08481 185.50887 154.91543 1.000 29.13186 169 MET B C 1
ATOM 8958 O O . MET B 1 168 ? 167.28981 185.17787 153.74043 1.000 29.13186 169 MET B O 1
ATOM 8972 N N . ASN B 1 169 ? 165.95481 186.09387 155.31043 1.000 32.42651 170 ASN B N 1
ATOM 8973 C CA . ASN B 1 169 ? 164.91481 186.53387 154.39043 1.000 32.42651 170 ASN B CA 1
ATOM 8974 C C . ASN B 1 169 ? 164.94681 188.03287 154.11643 1.000 32.42651 170 ASN B C 1
ATOM 8975 O O . ASN B 1 169 ? 164.00081 188.55687 153.51943 1.000 32.42651 170 ASN B O 1
ATOM 8986 N N . SER B 1 170 ? 165.99381 188.73687 154.53743 1.000 32.94207 171 SER B N 1
ATOM 8987 C CA . SER B 1 170 ? 166.03281 190.17887 154.36443 1.000 32.94207 171 SER B CA 1
ATOM 8988 C C . SER B 1 170 ? 166.43081 190.54687 152.93843 1.000 32.94207 171 SER B C 1
ATOM 8989 O O . SER B 1 170 ? 166.86781 189.71187 152.14443 1.000 32.94207 171 SER B O 1
ATOM 8997 N N . GLU B 1 171 ? 166.26681 191.82887 152.61943 1.000 37.39045 172 GLU B N 1
ATOM 8998 C CA . GLU B 1 171 ? 166.60581 192.34787 151.30143 1.000 37.39045 172 GLU B CA 1
ATOM 8999 C C . GLU B 1 171 ? 168.07681 192.73387 151.17643 1.000 37.39045 172 GLU B C 1
ATOM 9000 O O . GLU B 1 171 ? 168.59981 192.75187 150.05743 1.000 37.39045 172 GLU B O 1
ATOM 9012 N N . ASN B 1 172 ? 168.74681 193.05287 152.28543 1.000 33.81466 173 ASN B N 1
ATOM 9013 C CA . ASN B 1 172 ? 170.17281 193.36087 152.26843 1.000 33.81466 173 ASN B CA 1
ATOM 9014 C C . ASN B 1 172 ? 170.99981 192.11787 151.95943 1.000 33.81466 173 ASN B C 1
ATOM 9015 O O . ASN B 1 172 ? 170.80781 191.06687 152.57343 1.000 33.81466 173 ASN B O 1
ATOM 9026 N N . GLU B 1 173 ? 171.90781 192.24187 150.98643 1.000 34.14190 174 GLU B N 1
ATOM 9027 C CA . GLU B 1 173 ? 172.83781 191.15887 150.67243 1.000 34.14190 174 GLU B CA 1
ATOM 9028 C C . GLU B 1 173 ? 173.77481 190.87587 151.83743 1.000 34.14190 174 GLU B C 1
ATOM 9029 O O . GLU B 1 173 ? 174.00981 189.71387 152.18843 1.000 34.14190 174 GLU B O 1
ATOM 9041 N N . LYS B 1 174 ? 174.32781 191.92887 152.44143 1.000 30.35791 175 LYS B N 1
ATOM 9042 C CA . LYS B 1 174 ? 175.32381 191.73287 153.48643 1.000 30.35791 175 LYS B CA 1
ATOM 9043 C C . LYS B 1 174 ? 174.71881 191.03887 154.69943 1.000 30.35791 175 LYS B C 1
ATOM 9044 O O . LYS B 1 174 ? 175.33881 190.14387 155.28543 1.000 30.35791 175 LYS B O 1
ATOM 9063 N N . VAL B 1 175 ? 173.51281 191.44687 155.09743 1.000 29.00831 176 VAL B N 1
ATOM 9064 C CA . VAL B 1 175 ? 172.86081 190.83387 156.25043 1.000 29.00831 176 VAL B CA 1
ATOM 9065 C C . VAL B 1 175 ? 172.59481 189.35987 155.98343 1.000 29.00831 176 VAL B C 1
ATOM 9066 O O . VAL B 1 175 ? 172.83381 188.50287 156.84343 1.000 29.00831 176 VAL B O 1
ATOM 9079 N N . ARG B 1 176 ? 172.09281 189.04287 154.78943 1.000 31.38655 177 ARG B N 1
ATOM 9080 C CA . ARG B 1 176 ? 171.82881 187.65287 154.44043 1.000 31.38655 177 ARG B CA 1
ATOM 9081 C C . ARG B 1 176 ? 173.10581 186.82787 154.48343 1.000 31.38655 177 ARG B C 1
ATOM 9082 O O . ARG B 1 176 ? 173.12181 185.71987 155.03143 1.000 31.38655 177 ARG B O 1
ATOM 9103 N N . LYS B 1 177 ? 174.18981 187.35387 153.91143 1.000 28.42688 178 LYS B N 1
ATOM 9104 C CA . LYS B 1 177 ? 175.45081 186.62287 153.91143 1.000 28.42688 178 LYS B CA 1
ATOM 9105 C C . LYS B 1 177 ? 175.96881 186.40787 155.32843 1.000 28.42688 178 LYS B C 1
ATOM 9106 O O . LYS B 1 177 ? 176.45081 185.32087 155.66243 1.000 28.42688 178 LYS B O 1
ATOM 9125 N N . SER B 1 178 ? 175.88881 187.43687 156.17243 1.000 25.67301 179 SER B N 1
ATOM 9126 C CA . SER B 1 178 ? 176.36681 187.30387 157.54443 1.000 25.67301 179 SER B CA 1
ATOM 9127 C C . SER B 1 178 ? 175.56081 186.26387 158.31143 1.000 25.67301 179 SER B C 1
ATOM 9128 O O . SER B 1 178 ? 176.12581 185.43687 159.04143 1.000 25.67301 179 SER B O 1
ATOM 9136 N N . ALA B 1 179 ? 174.23481 186.29187 158.16343 1.000 26.19492 180 ALA B N 1
ATOM 9137 C CA . ALA B 1 179 ? 173.39781 185.29887 158.82743 1.000 26.19492 180 ALA B CA 1
ATOM 9138 C C . ALA B 1 179 ? 173.71381 183.89587 158.33043 1.000 26.19492 180 ALA B C 1
ATOM 9139 O O . ALA B 1 179 ? 173.79781 182.95187 159.12543 1.000 26.19492 180 ALA B O 1
ATOM 9146 N N . GLU B 1 180 ? 173.89781 183.74387 157.01643 1.000 27.68101 181 GLU B N 1
ATOM 9147 C CA . GLU B 1 180 ? 174.27781 182.45087 156.46143 1.000 27.68101 181 GLU B CA 1
ATOM 9148 C C . GLU B 1 180 ? 175.58381 181.95587 157.06343 1.000 27.68101 181 GLU B C 1
ATOM 9149 O O . GLU B 1 180 ? 175.70181 180.78087 157.42943 1.000 27.68101 181 GLU B O 1
ATOM 9161 N N . THR B 1 181 ? 176.57781 182.83587 157.16243 1.000 24.07317 182 THR B N 1
ATOM 9162 C CA . THR B 1 181 ? 177.87381 182.43587 157.69343 1.000 24.07317 182 THR B CA 1
ATOM 9163 C C . THR B 1 181 ? 177.75781 181.99187 159.14743 1.000 24.07317 182 THR B C 1
ATOM 9164 O O . THR B 1 181 ? 178.31181 180.95587 159.54243 1.000 24.07317 182 THR B O 1
ATOM 9175 N N . LEU B 1 182 ? 177.02981 182.76187 159.95743 1.000 23.05638 183 LEU B N 1
ATOM 9176 C CA . LEU B 1 182 ? 176.85281 182.39787 161.35843 1.000 23.0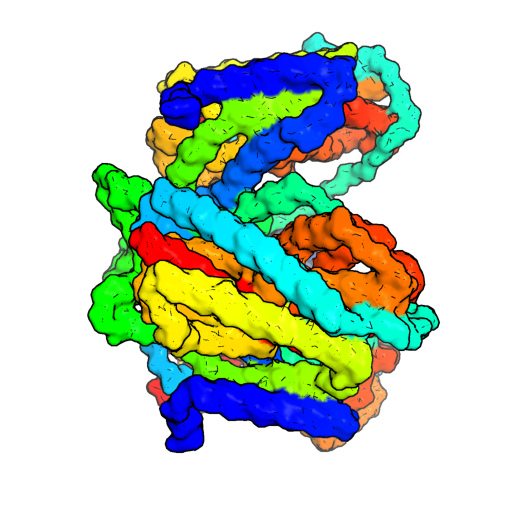5638 183 LEU B CA 1
ATOM 9177 C C . LEU B 1 182 ? 176.15981 181.04687 161.48443 1.000 23.05638 183 LEU B C 1
ATOM 9178 O O . LEU B 1 182 ? 176.58481 180.18087 162.26343 1.000 23.05638 183 LEU B O 1
ATOM 9194 N N . LEU B 1 183 ? 175.09281 180.84587 160.70943 1.000 24.00231 184 LEU B N 1
ATOM 9195 C CA . LEU B 1 183 ? 174.35481 179.59287 160.77743 1.000 24.00231 184 LEU B CA 1
ATOM 9196 C C . LEU B 1 183 ? 175.22481 178.41887 160.35143 1.000 24.00231 184 LEU B C 1
ATOM 9197 O O . LEU B 1 183 ? 175.18681 177.35187 160.97243 1.000 24.00231 184 LEU B O 1
ATOM 9213 N N . ASP B 1 184 ? 176.01881 178.59987 159.29543 1.000 25.59356 185 ASP B N 1
ATOM 9214 C CA . ASP B 1 184 ? 176.89781 177.53187 158.83543 1.000 25.59356 185 ASP B CA 1
ATOM 9215 C C . ASP B 1 184 ? 177.93381 177.17387 159.89243 1.000 25.59356 185 ASP B C 1
ATOM 9216 O O . ASP B 1 184 ? 178.20981 175.99287 160.12543 1.000 25.59356 185 ASP B O 1
ATOM 9225 N N . ALA B 1 185 ? 178.52281 178.17887 160.54343 1.000 22.81828 186 ALA B N 1
ATOM 9226 C CA . ALA B 1 185 ? 179.49981 177.89687 161.59143 1.000 22.81828 186 ALA B CA 1
ATOM 9227 C C . ALA B 1 185 ? 178.86581 177.12787 162.74743 1.000 22.81828 186 ALA B C 1
ATOM 9228 O O . ALA B 1 185 ? 179.43981 176.14787 163.24943 1.000 22.81828 186 ALA B O 1
ATOM 9235 N N . ILE B 1 186 ? 177.67481 177.54887 163.17643 1.000 22.35119 187 ILE B N 1
ATOM 9236 C CA . ILE B 1 186 ? 177.00481 176.86387 164.27843 1.000 22.35119 187 ILE B CA 1
ATOM 9237 C C . ILE B 1 186 ? 176.65881 175.42787 163.88743 1.000 22.35119 187 ILE B C 1
ATOM 9238 O O . ILE B 1 186 ? 176.80181 174.49387 164.69043 1.000 22.35119 187 ILE B O 1
ATOM 9254 N N . ASN B 1 187 ? 176.21081 175.22587 162.64743 1.000 24.04917 188 ASN B N 1
ATOM 9255 C CA . ASN B 1 187 ? 175.90481 173.87887 162.17643 1.000 24.04917 188 ASN B CA 1
ATOM 9256 C C . ASN B 1 187 ? 177.15181 173.00587 162.14543 1.000 24.04917 188 ASN B C 1
ATOM 9257 O O . ASN B 1 187 ? 177.09681 171.81587 162.48043 1.000 24.04917 188 ASN B O 1
ATOM 9268 N N . GLY B 1 188 ? 178.28081 173.57087 161.71943 1.000 23.54215 189 GLY B N 1
ATOM 9269 C CA . GLY B 1 188 ? 179.52581 172.82687 161.76243 1.000 23.54215 189 GLY B CA 1
ATOM 9270 C C . GLY B 1 188 ? 179.87481 172.38687 163.16843 1.000 23.54215 189 GLY B C 1
ATOM 9271 O O . GLY B 1 188 ? 180.28881 171.24487 163.39143 1.000 23.54215 189 GLY B O 1
ATOM 9275 N N . LEU B 1 189 ? 179.70081 173.28487 164.13743 1.000 22.98041 190 LEU B N 1
ATOM 9276 C CA . LEU B 1 189 ? 179.93281 172.91287 165.52943 1.000 22.98041 190 LEU B CA 1
ATOM 9277 C C . LEU B 1 189 ? 179.03381 171.75187 165.94243 1.000 22.98041 190 LEU B C 1
ATOM 9278 O O . LEU B 1 189 ? 179.48681 170.79987 166.59343 1.000 22.98041 190 LEU B O 1
ATOM 9294 N N . ALA B 1 190 ? 177.75481 171.81187 165.57043 1.000 23.69195 191 ALA B N 1
ATOM 9295 C CA . ALA B 1 190 ? 176.82581 170.74887 165.94643 1.000 23.69195 191 ALA B CA 1
ATOM 9296 C C . ALA B 1 190 ? 177.24181 169.40287 165.35543 1.000 23.69195 191 ALA B C 1
ATOM 9297 O O . ALA B 1 190 ? 177.24881 168.37587 166.05143 1.000 23.69195 191 ALA B O 1
ATOM 9304 N N . GLU B 1 191 ? 177.58881 169.38787 164.06843 1.000 25.78958 192 GLU B N 1
ATOM 9305 C CA . GLU B 1 191 ? 178.01081 168.14087 163.43543 1.000 25.78958 192 GLU B CA 1
ATOM 9306 C C . GLU B 1 191 ? 179.28381 167.59987 164.07443 1.000 25.78958 192 GLU B C 1
ATOM 9307 O O . GLU B 1 191 ? 179.42881 166.38287 164.26343 1.000 25.78958 192 GLU B O 1
ATOM 9319 N N . ALA B 1 192 ? 180.21881 168.48787 164.41943 1.000 23.96766 193 ALA B N 1
ATOM 9320 C CA . ALA B 1 192 ? 181.42281 168.04487 165.10943 1.000 23.96766 193 ALA B CA 1
ATOM 9321 C C . ALA B 1 192 ? 181.07881 167.39687 166.44343 1.000 23.96766 193 ALA B C 1
ATOM 9322 O O . ALA B 1 192 ? 181.66481 166.37287 166.81843 1.000 23.96766 193 ALA B O 1
ATOM 9329 N N . MET B 1 193 ? 180.12481 167.97687 167.17243 1.000 24.20964 194 MET B N 1
ATOM 9330 C CA . MET B 1 193 ? 179.72481 167.38887 168.44643 1.000 24.20964 194 MET B CA 1
ATOM 9331 C C . MET B 1 193 ? 179.13381 165.99787 168.24743 1.000 24.20964 194 MET B C 1
ATOM 9332 O O . MET B 1 193 ? 179.40281 165.08187 169.03343 1.000 24.20964 194 MET B O 1
ATOM 9346 N N . TYR B 1 194 ? 178.31881 165.81987 167.20743 1.000 24.92680 195 TYR B N 1
ATOM 9347 C CA . TYR B 1 194 ? 177.75481 164.49487 166.94943 1.000 24.92680 195 TYR B CA 1
ATOM 9348 C C . TYR B 1 194 ? 178.84981 163.47987 166.62643 1.000 24.92680 195 TYR B C 1
ATOM 9349 O O . TYR B 1 194 ? 178.80581 162.32787 167.08743 1.000 24.92680 195 TYR B O 1
ATOM 9367 N N . LYS B 1 195 ? 179.84981 163.88987 165.84443 1.000 25.91032 196 LYS B N 1
ATOM 9368 C CA . LYS B 1 195 ? 180.97881 163.00487 165.57043 1.000 25.91032 196 LYS B CA 1
ATOM 9369 C C . LYS B 1 195 ? 181.71381 162.62987 166.85543 1.000 25.91032 196 LYS B C 1
ATOM 9370 O O . LYS B 1 195 ? 182.12681 161.47587 167.04143 1.000 25.91032 196 LYS B O 1
ATOM 9389 N N . ILE B 1 196 ? 181.89181 163.59587 167.75343 1.000 24.50596 197 ILE B N 1
ATOM 9390 C CA . ILE B 1 196 ? 182.55981 163.30887 169.01643 1.000 24.50596 197 ILE B CA 1
ATOM 9391 C C . ILE B 1 196 ? 181.73681 162.33587 169.84943 1.000 24.50596 197 ILE B C 1
ATOM 9392 O O . ILE B 1 196 ? 182.28681 161.49987 170.57143 1.000 24.50596 197 ILE B O 1
ATOM 9408 N N . VAL B 1 197 ? 180.40981 162.45087 169.79343 1.000 25.82567 198 VAL B N 1
ATOM 9409 C CA . VAL B 1 197 ? 179.55981 161.48587 170.48643 1.000 25.82567 198 VAL B CA 1
ATOM 9410 C C . VAL B 1 197 ? 179.80381 160.08887 169.93543 1.000 25.82567 198 VAL B C 1
ATOM 9411 O O . VAL B 1 197 ? 179.90781 159.10987 170.68943 1.000 25.82567 198 VAL B O 1
ATOM 9424 N N . ASN B 1 198 ? 179.87381 159.97287 168.60843 1.000 27.80588 199 ASN B N 1
ATOM 9425 C CA . ASN B 1 198 ? 180.22081 158.69287 167.99943 1.000 27.80588 199 ASN B CA 1
ATOM 9426 C C . ASN B 1 198 ? 181.51981 158.15487 168.58043 1.000 27.80588 199 ASN B C 1
ATOM 9427 O O . ASN B 1 198 ? 181.62181 156.97187 168.92343 1.000 27.80588 199 ASN B O 1
ATOM 9438 N N . GLY B 1 199 ? 182.52781 159.01787 168.69643 1.000 28.06230 200 GLY B N 1
ATOM 9439 C CA . GLY B 1 199 ? 183.80281 158.57787 169.24343 1.000 28.06230 200 GLY B CA 1
ATOM 9440 C C . GLY B 1 199 ? 183.70981 158.12187 170.68843 1.000 28.06230 200 GLY B C 1
ATOM 9441 O O . GLY B 1 199 ? 184.28581 157.09987 171.06643 1.000 28.06230 200 GLY B O 1
ATOM 9445 N N . VAL B 1 200 ? 182.98581 158.87587 171.51643 1.000 28.34832 201 VAL B N 1
ATOM 9446 C CA . VAL B 1 200 ? 182.86981 158.55287 172.93643 1.000 28.34832 201 VAL B CA 1
ATOM 9447 C C . VAL B 1 200 ? 182.13681 157.23087 173.13543 1.000 28.34832 201 VAL B C 1
ATOM 9448 O O . VAL B 1 200 ? 182.43081 156.47487 174.07343 1.000 28.34832 201 VAL B O 1
ATOM 9461 N N . MET B 1 201 ? 181.16481 156.93187 172.27943 1.000 31.24498 202 MET B N 1
ATOM 9462 C CA . MET B 1 201 ? 180.43581 155.68087 172.43043 1.000 31.24498 202 MET B CA 1
ATOM 9463 C C . MET B 1 201 ? 181.34481 154.46687 172.28643 1.000 31.24498 202 MET B C 1
ATOM 9464 O O . MET B 1 201 ? 180.98181 153.37987 172.74643 1.000 31.24498 202 MET B O 1
ATOM 9478 N N . GLN B 1 202 ? 182.51281 154.62287 171.66143 1.000 36.63228 203 GLN B N 1
ATOM 9479 C CA . GLN B 1 202 ? 183.46681 153.51987 171.58543 1.000 36.63228 203 GLN B CA 1
ATOM 9480 C C . GLN B 1 202 ? 184.06081 153.20687 172.95243 1.000 36.63228 203 GLN B C 1
ATOM 9481 O O . GLN B 1 202 ? 184.29581 152.03887 173.28043 1.000 36.63228 203 GLN B O 1
ATOM 9495 N N . TYR B 1 203 ? 184.32981 154.23687 173.75443 1.000 32.49262 204 TYR B N 1
ATOM 9496 C CA . TYR B 1 203 ? 184.78481 154.03387 175.12243 1.000 32.49262 204 TYR B CA 1
ATOM 9497 C C . TYR B 1 203 ? 183.64181 153.68487 176.06243 1.000 32.49262 204 TYR B C 1
ATOM 9498 O O . TYR B 1 203 ? 183.89081 153.20487 177.17243 1.000 32.49262 204 TYR B O 1
ATOM 9516 N N . ALA B 1 204 ? 182.40481 153.90687 175.63243 1.000 33.28648 205 ALA B N 1
ATOM 9517 C CA . ALA B 1 204 ? 181.25181 153.65987 176.49443 1.000 33.28648 205 ALA B CA 1
ATOM 9518 C C . ALA B 1 204 ? 181.27581 152.31487 177.21643 1.000 33.28648 205 ALA B C 1
ATOM 9519 O O . ALA B 1 204 ? 180.88681 152.27587 178.39243 1.000 33.28648 205 ALA B O 1
ATOM 9526 N N . PRO B 1 205 ? 181.66181 151.19687 176.59143 1.000 36.13751 206 PRO B N 1
ATOM 9527 C CA . PRO B 1 205 ? 181.58981 149.90987 177.30943 1.000 36.13751 206 PRO B CA 1
ATOM 9528 C C . PRO B 1 205 ? 182.37781 149.87587 178.60943 1.000 36.13751 206 PRO B C 1
ATOM 9529 O O . PRO B 1 205 ? 181.89881 149.32487 179.60943 1.000 36.13751 206 PRO B O 1
ATOM 9540 N N . ILE B 1 206 ? 183.57781 150.45587 178.62543 1.000 34.55742 207 ILE B N 1
ATOM 9541 C CA . ILE B 1 206 ? 184.39481 150.44487 179.83443 1.000 34.55742 207 ILE B CA 1
ATOM 9542 C C . ILE B 1 206 ? 183.70981 151.23387 180.94143 1.000 34.55742 207 ILE B C 1
ATOM 9543 O O . ILE B 1 206 ? 183.63181 150.78987 182.09543 1.000 34.55742 207 ILE B O 1
ATOM 9559 N N . GLY B 1 207 ? 183.20181 152.41987 180.60443 1.000 32.77801 208 GLY B N 1
ATOM 9560 C CA . GLY B 1 207 ? 182.49781 153.21687 181.58943 1.000 32.77801 208 GLY B CA 1
ATOM 9561 C C . GLY B 1 207 ? 181.23881 152.53887 182.08843 1.000 32.77801 208 GLY B C 1
ATOM 9562 O O . GLY B 1 207 ? 180.89581 152.63487 183.26543 1.000 32.77801 208 GLY B O 1
ATOM 9566 N N . VAL B 1 208 ? 180.53181 151.84787 181.19543 1.000 33.05244 209 VAL B N 1
ATOM 9567 C CA . VAL B 1 208 ? 179.33681 151.11087 181.59043 1.000 33.05244 209 VAL B CA 1
ATOM 9568 C C . VAL B 1 208 ? 179.69881 150.04587 182.61343 1.000 33.05244 209 VAL B C 1
ATOM 9569 O O . VAL B 1 208 ? 179.06381 149.92487 183.67143 1.000 33.05244 209 VAL B O 1
ATOM 9582 N N . PHE B 1 209 ? 180.73181 149.25987 182.30943 1.000 34.42100 210 PHE B N 1
ATOM 9583 C CA . PHE B 1 209 ? 181.19181 148.23887 183.24043 1.000 34.42100 210 PHE B CA 1
ATOM 9584 C C . PHE B 1 209 ? 181.51781 148.85287 184.59243 1.000 34.42100 210 PHE B C 1
ATOM 9585 O O . PHE B 1 209 ? 181.05281 148.37887 185.63543 1.000 34.42100 210 PHE B O 1
ATOM 9602 N N . ALA B 1 210 ? 182.30881 149.92587 184.59043 1.000 33.45891 211 ALA B N 1
ATOM 9603 C CA . ALA B 1 210 ? 182.74481 150.52787 185.84343 1.000 33.45891 211 ALA B CA 1
ATOM 9604 C C . ALA B 1 210 ? 181.56281 151.05387 186.64843 1.000 33.45891 211 ALA B C 1
ATOM 9605 O O . ALA B 1 210 ? 181.46381 150.81887 187.85943 1.000 33.45891 211 ALA B O 1
ATOM 9612 N N . LEU B 1 211 ? 180.65281 151.77187 185.98943 1.000 31.37574 212 LEU B N 1
ATOM 9613 C CA . LEU B 1 211 ? 179.53181 152.38187 186.69243 1.000 31.37574 212 LEU B CA 1
ATOM 9614 C C . LEU B 1 211 ? 178.62481 151.32287 187.29743 1.000 31.37574 212 LEU B C 1
ATOM 9615 O O . LEU B 1 211 ? 178.24381 151.40887 188.47243 1.000 31.37574 212 LEU B O 1
ATOM 9631 N N . ILE B 1 212 ? 178.26381 150.30887 186.50843 1.000 34.33166 213 ILE B N 1
ATOM 9632 C CA . ILE B 1 212 ? 177.36881 149.28087 187.02243 1.000 34.33166 213 ILE B CA 1
ATOM 9633 C C . ILE B 1 212 ? 178.04681 148.50087 188.14043 1.000 34.33166 213 ILE B C 1
ATOM 9634 O O . ILE B 1 212 ? 177.41281 148.15687 189.14543 1.000 34.33166 213 ILE B O 1
ATOM 9650 N N . ALA B 1 213 ? 179.34481 148.22287 187.99943 1.000 35.25200 214 ALA B N 1
ATOM 9651 C CA . ALA B 1 213 ? 180.05481 147.50187 189.04743 1.000 35.25200 214 ALA B CA 1
ATOM 9652 C C . ALA B 1 213 ? 180.06081 148.28987 190.34643 1.000 35.25200 214 ALA B C 1
ATOM 9653 O O . ALA B 1 213 ? 179.82081 147.72787 191.42043 1.000 35.25200 214 ALA B O 1
ATOM 9660 N N . TYR B 1 214 ? 180.33781 149.59087 190.27443 1.000 37.18170 215 TYR B N 1
ATOM 9661 C CA . TYR B 1 214 ? 180.34381 150.39487 191.48843 1.000 37.18170 215 TYR B CA 1
ATOM 9662 C C . TYR B 1 214 ? 178.96281 150.43487 192.12443 1.000 37.18170 215 TYR B C 1
ATOM 9663 O O . TYR B 1 214 ? 178.82581 150.27887 193.34343 1.000 37.18170 215 TYR B O 1
ATOM 9681 N N . VAL B 1 215 ? 177.92381 150.63987 191.31443 1.000 34.25556 216 VAL B N 1
ATOM 9682 C CA . VAL B 1 215 ? 176.57681 150.73687 191.86643 1.000 34.25556 216 VAL B CA 1
ATOM 9683 C C . VAL B 1 215 ? 176.20281 149.43587 192.56343 1.000 34.25556 216 VAL B C 1
ATOM 9684 O O . VAL B 1 215 ? 175.67081 149.43887 193.68243 1.000 34.25556 216 VAL B O 1
ATOM 9697 N N . MET B 1 216 ? 176.48781 148.30287 191.92043 1.000 37.23223 217 MET B N 1
ATOM 9698 C CA . MET B 1 216 ? 176.19181 147.01887 192.54143 1.000 37.23223 217 MET B CA 1
ATOM 9699 C C . MET B 1 216 ? 176.97581 146.84387 193.83243 1.000 37.23223 217 MET B C 1
ATOM 9700 O O . MET B 1 216 ? 176.38781 146.62687 194.89343 1.000 37.23223 217 MET B O 1
ATOM 9714 N N . ALA B 1 217 ? 178.29681 147.00887 193.77543 1.000 38.91139 218 ALA B N 1
ATOM 9715 C CA . ALA B 1 217 ? 179.11681 146.77087 194.95543 1.000 38.91139 218 ALA B CA 1
ATOM 9716 C C . ALA B 1 217 ? 178.71581 147.67887 196.10743 1.000 38.91139 218 ALA B C 1
ATOM 9717 O O . ALA B 1 217 ? 178.88381 147.31187 197.27543 1.000 38.91139 218 ALA B O 1
ATOM 9724 N N . GLU B 1 218 ? 178.17781 148.85887 195.80543 1.000 39.84577 219 GLU B N 1
ATOM 9725 C CA . GLU B 1 218 ? 177.86681 149.81187 196.85843 1.000 39.84577 219 GLU B CA 1
ATOM 9726 C C . GLU B 1 218 ? 176.46581 149.62587 197.43243 1.000 39.84577 219 GLU B C 1
ATOM 9727 O O . GLU B 1 218 ? 176.25981 149.87087 198.62543 1.000 39.84577 219 GLU B O 1
ATOM 9739 N N . GLN B 1 219 ? 175.48981 149.19787 196.62443 1.000 38.23671 220 GLN B N 1
ATOM 9740 C CA . GLN B 1 219 ? 174.10381 149.18487 197.08543 1.000 38.23671 220 GLN B CA 1
ATOM 9741 C C . GLN B 1 219 ? 173.35381 147.87487 196.88143 1.000 38.23671 220 GLN B C 1
ATOM 9742 O O . GLN B 1 219 ? 172.35581 147.65887 197.57743 1.000 38.23671 220 GLN B O 1
ATOM 9756 N N . GLY B 1 220 ? 173.77881 146.99987 195.97043 1.000 39.64837 221 GLY B N 1
ATOM 9757 C CA . GLY B 1 220 ? 173.00481 145.80487 195.69043 1.000 39.64837 221 GLY B CA 1
ATOM 9758 C C . GLY B 1 220 ? 172.85381 144.89587 196.89143 1.000 39.64837 221 GLY B C 1
ATOM 9759 O O . GLY B 1 220 ? 171.81381 144.25887 197.06843 1.000 39.64837 221 GLY B O 1
ATOM 9763 N N . VAL B 1 221 ? 173.88681 144.81887 197.73243 1.000 43.03103 222 VAL B N 1
ATOM 9764 C CA . VAL B 1 221 ? 173.81181 143.98987 198.92643 1.000 43.03103 222 VAL B CA 1
ATOM 9765 C C . VAL B 1 221 ? 172.72481 144.48087 199.86643 1.000 43.03103 222 VAL B C 1
ATOM 9766 O O . VAL B 1 221 ? 172.24481 143.71887 200.71143 1.000 43.03103 222 VAL B O 1
ATOM 9779 N N . HIS B 1 222 ? 172.32581 145.74387 199.74343 1.000 42.23970 223 HIS B N 1
ATOM 9780 C CA . HIS B 1 222 ? 171.25681 146.30187 200.55543 1.000 42.23970 223 HIS B CA 1
ATOM 9781 C C . HIS B 1 222 ? 169.87181 145.98987 200.01043 1.000 42.23970 223 HIS B C 1
ATOM 9782 O O . HIS B 1 222 ? 168.87881 146.31687 200.66743 1.000 42.23970 223 HIS B O 1
ATOM 9796 N N . VAL B 1 223 ? 169.77781 145.37487 198.83543 1.000 39.01805 224 VAL B N 1
ATOM 9797 C CA . VAL B 1 223 ? 168.47481 145.07987 198.22243 1.000 39.01805 224 VAL B CA 1
ATOM 9798 C C . VAL B 1 223 ? 168.03381 143.74087 198.79743 1.000 39.01805 224 VAL B C 1
ATOM 9799 O O . VAL B 1 223 ? 168.22581 142.66987 198.21743 1.000 39.01805 224 VAL B O 1
ATOM 9812 N N . VAL B 1 224 ? 167.41681 143.80487 199.97643 1.000 41.08540 225 VAL B N 1
ATOM 9813 C CA . VAL B 1 224 ? 166.91681 142.62387 200.66643 1.000 41.08540 225 VAL B CA 1
ATOM 9814 C C . VAL B 1 224 ? 165.68581 143.01687 201.46943 1.000 41.08540 225 VAL B C 1
ATOM 9815 O O . VAL B 1 224 ? 165.53981 144.15987 201.90743 1.000 41.08540 225 VAL B O 1
ATOM 9828 N N . GLY B 1 225 ? 164.79381 142.04887 201.65943 1.000 42.04928 226 GLY B N 1
ATOM 9829 C CA . GLY B 1 225 ? 163.60381 142.28587 202.45543 1.000 42.04928 226 GLY B CA 1
ATOM 9830 C C . GLY B 1 225 ? 162.67681 143.31887 201.84343 1.000 42.04928 226 GLY B C 1
ATOM 9831 O O . GLY B 1 225 ? 162.39381 143.32087 200.63943 1.000 42.04928 226 GLY B O 1
ATOM 9835 N N . GLU B 1 226 ? 162.19081 144.21687 202.69943 1.000 43.87899 227 GLU B N 1
ATOM 9836 C CA . GLU B 1 226 ? 161.24481 145.23987 202.26743 1.000 43.87899 227 GLU B CA 1
ATOM 9837 C C . GLU B 1 226 ? 161.83081 146.09687 201.15543 1.000 43.87899 227 GLU B C 1
ATOM 9838 O O . GLU B 1 226 ? 161.10881 146.52587 200.25043 1.000 43.87899 227 GLU B O 1
ATOM 9850 N N . LEU B 1 227 ? 163.13881 146.34187 201.19643 1.000 39.85302 228 LEU B N 1
ATOM 9851 C CA . LEU B 1 227 ? 163.78181 147.09887 200.13143 1.000 39.85302 228 LEU B CA 1
ATOM 9852 C C . LEU B 1 227 ? 163.77081 146.31987 198.82543 1.000 39.85302 228 LEU B C 1
ATOM 9853 O O . LEU B 1 227 ? 163.64081 146.90687 197.74743 1.000 39.85302 228 LEU B O 1
ATOM 9869 N N . ALA B 1 228 ? 163.89681 144.99587 198.90243 1.000 39.54517 229 ALA B N 1
ATOM 9870 C CA . ALA B 1 228 ? 163.77181 144.17487 197.70643 1.000 39.54517 229 ALA B CA 1
ATOM 9871 C C . ALA B 1 228 ? 162.37781 144.29487 197.10943 1.000 39.54517 229 ALA B C 1
ATOM 9872 O O . ALA B 1 228 ? 162.22081 144.36387 195.88643 1.000 39.54517 229 ALA B O 1
ATOM 9879 N N . LYS B 1 229 ? 161.34781 144.31887 197.95743 1.000 40.45404 230 LYS B N 1
ATOM 9880 C CA . LYS B 1 229 ? 159.99281 144.47387 197.43843 1.000 40.45404 230 LYS B CA 1
ATOM 9881 C C . LYS B 1 229 ? 159.78681 145.86487 196.84543 1.000 40.45404 230 LYS B C 1
ATOM 9882 O O . LYS B 1 229 ? 159.08681 146.01987 195.83943 1.000 40.45404 230 LYS B O 1
ATOM 9901 N N . VAL B 1 230 ? 160.40081 146.88887 197.44243 1.000 37.76460 231 VAL B N 1
ATOM 9902 C CA . VAL B 1 230 ? 160.34681 148.22687 196.85343 1.000 37.76460 231 VAL B CA 1
ATOM 9903 C C . VAL B 1 230 ? 160.98481 148.22187 195.47043 1.000 37.76460 231 VAL B C 1
ATOM 9904 O O . VAL B 1 230 ? 160.44181 148.78187 194.50943 1.000 37.76460 231 VAL B O 1
ATOM 9917 N N . THR B 1 231 ? 162.16281 147.60787 195.35943 1.000 35.71738 232 THR B N 1
ATOM 9918 C CA . THR B 1 231 ? 162.86081 147.55287 194.08043 1.000 35.71738 232 THR B CA 1
ATOM 9919 C C . THR B 1 231 ? 162.03281 146.81087 193.04243 1.000 35.71738 232 THR B C 1
ATOM 9920 O O . THR B 1 231 ? 161.93481 147.24087 191.88743 1.000 35.71738 232 THR B O 1
ATOM 9931 N N . ALA B 1 232 ? 161.42781 145.69287 193.44043 1.000 35.47043 233 ALA B N 1
ATOM 9932 C CA . ALA B 1 232 ? 160.58681 144.93887 192.52043 1.000 35.47043 233 ALA B CA 1
ATOM 9933 C C . ALA B 1 232 ? 159.39481 145.76687 192.06743 1.000 35.47043 233 ALA B C 1
ATOM 9934 O O . ALA B 1 232 ? 159.06181 145.79087 190.87943 1.000 35.47043 233 ALA B O 1
ATOM 9941 N N . ALA B 1 233 ? 158.73681 146.45187 193.00243 1.000 35.07822 234 ALA B N 1
ATOM 9942 C CA . ALA B 1 233 ? 157.60381 147.28987 192.63743 1.000 35.07822 234 ALA B CA 1
ATOM 9943 C C . ALA B 1 233 ? 158.02281 148.35187 191.63443 1.000 35.07822 234 ALA B C 1
ATOM 9944 O O . ALA B 1 233 ? 157.37781 148.53087 190.59643 1.000 35.07822 234 ALA B O 1
ATOM 9951 N N . VAL B 1 234 ? 159.12281 149.04887 191.91843 1.000 32.22776 235 VAL B N 1
ATOM 9952 C CA . VAL B 1 234 ? 159.57081 150.12387 191.03943 1.000 32.22776 235 VAL B CA 1
ATOM 9953 C C . VAL B 1 234 ? 159.89781 149.58387 189.65443 1.000 32.22776 235 VAL B C 1
ATOM 9954 O O . VAL B 1 234 ? 159.50481 150.16587 188.63943 1.000 32.22776 235 VAL B O 1
ATOM 9967 N N . TYR B 1 235 ? 160.61981 148.46587 189.58543 1.000 31.85393 236 TYR B N 1
ATOM 9968 C CA . TYR B 1 235 ? 161.09881 147.98987 188.29143 1.000 31.85393 236 TYR B CA 1
ATOM 9969 C C . TYR B 1 235 ? 159.97181 147.37087 187.47443 1.000 31.85393 236 TYR B C 1
ATOM 9970 O O . TYR B 1 235 ? 159.90781 147.55687 186.25243 1.000 31.85393 236 TYR B O 1
ATOM 9988 N N . VAL B 1 236 ? 159.05381 146.65787 188.12743 1.000 32.42347 237 VAL B N 1
ATOM 9989 C CA . VAL B 1 236 ? 157.86981 146.16987 187.42943 1.000 32.42347 237 VAL B CA 1
ATOM 9990 C C . VAL B 1 236 ? 157.03781 147.34087 186.92943 1.000 32.42347 237 VAL B C 1
ATOM 9991 O O . VAL B 1 236 ? 156.50481 147.31287 185.81543 1.000 32.42347 237 VAL B O 1
ATOM 10004 N N . GLY B 1 237 ? 156.91181 148.38987 187.74443 1.000 31.64213 238 GLY B N 1
ATOM 10005 C CA . GLY B 1 237 ? 156.17781 149.56287 187.31043 1.000 31.64213 238 GLY B CA 1
ATOM 10006 C C . GLY B 1 237 ? 156.82081 150.24787 186.12243 1.000 31.64213 238 GLY B C 1
ATOM 10007 O O . GLY B 1 237 ? 156.13181 150.72687 185.22643 1.000 31.64213 238 GLY B O 1
ATOM 10011 N N . LEU B 1 238 ? 158.14981 150.32087 186.11043 1.000 29.91711 239 LEU B N 1
ATOM 10012 C CA . LEU B 1 238 ? 158.85481 150.91087 184.97643 1.000 29.91711 239 LEU B CA 1
ATOM 10013 C C . LEU B 1 238 ? 158.66181 150.07987 183.71243 1.000 29.91711 239 LEU B C 1
ATOM 10014 O O . LEU B 1 238 ? 158.43381 150.62387 182.62243 1.000 29.91711 239 LEU B O 1
ATOM 10030 N N . THR B 1 239 ? 158.75481 148.75587 183.84143 1.000 31.71245 240 THR B N 1
ATOM 10031 C CA . THR B 1 239 ? 158.51381 147.88187 182.69943 1.000 31.71245 240 THR B CA 1
ATOM 10032 C C . THR B 1 239 ? 157.09781 148.06287 182.17043 1.000 31.71245 240 THR B C 1
ATOM 10033 O O . THR B 1 239 ? 156.87681 148.12587 180.95343 1.000 31.71245 240 THR B O 1
ATOM 10044 N N . LEU B 1 240 ? 156.12481 148.14287 183.07643 1.000 32.08038 241 LEU B N 1
ATOM 10045 C CA . LEU B 1 240 ? 154.74681 148.36587 182.66643 1.000 32.08038 241 LEU B CA 1
ATOM 10046 C C . LEU B 1 240 ? 154.57881 149.73587 182.03143 1.000 32.08038 241 LEU B C 1
ATOM 10047 O O . LEU B 1 240 ? 153.83381 149.88387 181.06443 1.000 32.08038 241 LEU B O 1
ATOM 10063 N N . GLN B 1 241 ? 155.24981 150.75387 182.56443 1.000 30.79488 242 GLN B N 1
ATOM 10064 C CA . GLN B 1 241 ? 155.20681 152.06387 181.93443 1.000 30.79488 242 GLN B CA 1
ATOM 10065 C C . GLN B 1 241 ? 155.63581 151.95487 180.48443 1.000 30.79488 242 GLN B C 1
ATOM 10066 O O . GLN B 1 241 ? 154.89681 152.34787 179.57543 1.000 30.79488 242 GLN B O 1
ATOM 10080 N N . ILE B 1 242 ? 156.80081 151.35387 180.24943 1.000 30.87844 243 ILE B N 1
ATOM 10081 C CA . ILE B 1 242 ? 157.27481 151.17287 178.88043 1.000 30.87844 243 ILE B CA 1
ATOM 10082 C C . ILE B 1 242 ? 156.20681 150.47887 178.04443 1.000 30.87844 243 ILE B C 1
ATOM 10083 O O . ILE B 1 242 ? 155.64981 151.06187 177.10743 1.000 30.87844 243 ILE B O 1
ATOM 10099 N N . LEU B 1 243 ? 155.85081 149.25087 178.42543 1.000 32.68463 244 LEU B N 1
ATOM 10100 C CA . LEU B 1 243 ? 155.01881 148.41587 177.56243 1.000 32.68463 244 LEU B CA 1
ATOM 10101 C C . LEU B 1 243 ? 153.62581 149.00387 177.35843 1.000 32.68463 244 LEU B C 1
ATOM 10102 O O . LEU B 1 243 ? 153.08381 148.95887 176.24943 1.000 32.68463 244 LEU B O 1
ATOM 10118 N N . LEU B 1 244 ? 153.01781 149.54487 178.41243 1.000 32.79809 245 LEU B N 1
ATOM 10119 C CA . LEU B 1 244 ? 151.63881 150.00387 178.33943 1.000 32.79809 245 LEU B CA 1
ATOM 10120 C C . LEU B 1 244 ? 151.51281 151.39287 177.73343 1.000 32.79809 245 LEU B C 1
ATOM 10121 O O . LEU B 1 244 ? 150.47081 151.70687 177.14943 1.000 32.79809 245 LEU B O 1
ATOM 10137 N N . VAL B 1 245 ? 152.53481 152.24087 177.85643 1.000 31.01830 246 VAL B N 1
ATOM 10138 C CA . VAL B 1 245 ? 152.42181 153.61287 177.38643 1.000 31.01830 246 VAL B CA 1
ATOM 10139 C C . VAL B 1 245 ? 153.20481 153.77587 176.09443 1.000 31.01830 246 VAL B C 1
ATOM 10140 O O . VAL B 1 245 ? 152.62581 154.07587 175.04843 1.000 31.01830 246 VAL B O 1
ATOM 10153 N N . TYR B 1 246 ? 154.51981 153.56387 176.14643 1.000 29.07146 247 TYR B N 1
ATOM 10154 C CA . TYR B 1 246 ? 155.35781 153.91387 175.00643 1.000 29.07146 247 TYR B CA 1
ATOM 10155 C C . TYR B 1 246 ? 155.11281 152.96887 173.83743 1.000 29.07146 247 TYR B C 1
ATOM 10156 O O . TYR B 1 246 ? 154.92281 153.40987 172.69943 1.000 29.07146 247 TYR B O 1
ATOM 10174 N N . PHE B 1 247 ? 155.10381 151.66387 174.10143 1.000 33.52754 248 PHE B N 1
ATOM 10175 C CA . PHE B 1 247 ? 154.86581 150.68887 173.04243 1.000 33.52754 248 PHE B CA 1
ATOM 10176 C C . PHE B 1 247 ? 153.48981 150.88787 172.42143 1.000 33.52754 248 PHE B C 1
ATOM 10177 O O . PHE B 1 247 ? 153.33681 150.88087 171.19343 1.000 33.52754 248 PHE B O 1
ATOM 10194 N N . VAL B 1 248 ? 152.47581 151.08887 173.26243 1.000 32.51672 249 VAL B N 1
ATOM 10195 C CA . VAL B 1 248 ? 151.11481 151.25187 172.76843 1.000 32.51672 249 VAL B CA 1
ATOM 10196 C C . VAL B 1 248 ? 150.99181 152.52687 171.94343 1.000 32.51672 249 VAL B C 1
ATOM 10197 O O . VAL B 1 248 ? 150.35981 152.53587 170.88243 1.000 32.51672 249 VAL B O 1
ATOM 10210 N N . LEU B 1 249 ? 151.58081 153.62387 172.41843 1.000 30.95348 250 LEU B N 1
ATOM 10211 C CA . LEU B 1 249 ? 151.51381 154.87887 171.68343 1.000 30.95348 250 LEU B CA 1
ATOM 10212 C C . LEU B 1 249 ? 152.24681 154.77987 170.35343 1.000 30.95348 250 LEU B C 1
ATOM 10213 O O . LEU B 1 249 ? 151.76781 155.29187 169.33543 1.000 30.95348 250 LEU B O 1
ATOM 10229 N N . LEU B 1 250 ? 153.41081 154.12887 170.34043 1.000 31.88349 251 LEU B N 1
ATOM 10230 C CA . LEU B 1 250 ? 154.13981 153.94287 169.09343 1.000 31.88349 251 LEU B CA 1
ATOM 10231 C C . LEU B 1 250 ? 153.33481 153.10487 168.10843 1.000 31.88349 251 LEU B C 1
ATOM 10232 O O . LEU B 1 250 ? 153.31281 153.39987 166.90843 1.000 31.88349 251 LEU B O 1
ATOM 10248 N N . LYS B 1 251 ? 152.66581 152.05787 168.59543 1.000 34.03204 252 LYS B N 1
ATOM 10249 C CA . LYS B 1 251 ? 151.77581 151.28487 167.73443 1.000 34.03204 252 LYS B CA 1
ATOM 10250 C C . LYS B 1 251 ? 150.63981 152.14587 167.19543 1.000 34.03204 252 LYS B C 1
ATOM 10251 O O . LYS B 1 251 ? 150.30181 152.06987 166.00843 1.000 34.03204 252 LYS B O 1
ATOM 10270 N N . ILE B 1 252 ? 150.03981 152.97187 168.05343 1.000 32.20964 253 ILE B N 1
ATOM 10271 C CA . ILE B 1 252 ? 148.89681 153.77887 167.64143 1.000 32.20964 253 ILE B CA 1
ATOM 10272 C C . ILE B 1 252 ? 149.29581 154.75087 166.54143 1.000 32.20964 253 ILE B C 1
ATOM 10273 O O . ILE B 1 252 ? 148.56781 154.93287 165.55843 1.000 32.20964 253 ILE B O 1
ATOM 10289 N N . TYR B 1 253 ? 150.44981 155.39187 166.68743 1.000 32.20308 254 TYR B N 1
ATOM 10290 C CA . TYR B 1 253 ? 150.89381 156.42487 165.76543 1.000 32.20308 254 TYR B CA 1
ATOM 10291 C C . TYR B 1 253 ? 151.69981 155.86887 164.59943 1.000 32.20308 254 TYR B C 1
ATOM 10292 O O . TYR B 1 253 ? 152.28081 156.64487 163.83643 1.000 32.20308 254 TYR B O 1
ATOM 10310 N N . GLY B 1 254 ? 151.74981 154.54887 164.44643 1.000 33.09132 255 GLY B N 1
ATOM 10311 C CA . GLY B 1 254 ? 152.34781 153.93987 163.27943 1.000 33.09132 255 GLY B CA 1
ATOM 10312 C C . GLY B 1 254 ? 153.84281 153.72987 163.33643 1.000 33.09132 255 GLY B C 1
ATOM 10313 O O . GLY B 1 254 ? 154.42781 153.32887 162.32743 1.000 33.09132 255 GLY B O 1
ATOM 10317 N N . ILE B 1 255 ? 154.48081 153.99987 164.46643 1.000 33.18456 256 ILE B N 1
ATOM 10318 C CA . ILE B 1 255 ? 155.91881 153.81387 164.61543 1.000 33.18456 256 ILE B CA 1
ATOM 10319 C C . ILE B 1 255 ? 156.17281 152.38487 165.06443 1.000 33.18456 256 ILE B C 1
ATOM 10320 O O . ILE B 1 255 ? 155.56281 151.90287 166.02643 1.000 33.18456 256 ILE B O 1
ATOM 10336 N N . ASP B 1 256 ? 157.06181 151.70187 164.36543 1.000 37.30080 257 ASP B N 1
ATOM 10337 C CA . ASP B 1 256 ? 157.39281 150.32387 164.72243 1.000 37.30080 257 ASP B CA 1
ATOM 10338 C C . ASP B 1 256 ? 158.18181 150.30387 166.02543 1.000 37.30080 257 ASP B C 1
ATOM 10339 O O . ASP B 1 256 ? 159.28481 150.86187 166.08043 1.000 37.30080 257 ASP B O 1
ATOM 10348 N N . PRO B 1 257 ? 157.66981 149.67987 167.08843 1.000 35.39309 258 PRO B N 1
ATOM 10349 C CA . PRO B 1 257 ? 158.40881 149.66787 168.36043 1.000 35.39309 258 PRO B CA 1
ATOM 10350 C C . PRO B 1 257 ? 159.75981 148.99087 168.26943 1.000 35.39309 258 PRO B C 1
ATOM 10351 O O . PRO B 1 257 ? 160.69881 149.40387 168.96143 1.000 35.39309 258 PRO B O 1
ATOM 10362 N N . ILE B 1 258 ? 159.88681 147.95887 167.43743 1.000 37.06727 259 ILE B N 1
ATOM 10363 C CA . ILE B 1 258 ? 161.14081 147.21987 167.35043 1.000 37.06727 259 ILE B CA 1
ATOM 10364 C C . ILE B 1 258 ? 162.23781 148.10487 166.76643 1.000 37.06727 259 ILE B C 1
ATOM 10365 O O . ILE B 1 258 ? 163.35281 148.17187 167.29743 1.000 37.06727 259 ILE B O 1
ATOM 10381 N N . SER B 1 259 ? 161.93881 148.78987 165.66143 1.000 36.60783 260 SER B N 1
ATOM 10382 C CA . SER B 1 259 ? 162.91181 149.69987 165.06943 1.000 36.60783 260 SER B CA 1
ATOM 10383 C C . SER B 1 259 ? 163.24781 150.83087 166.03143 1.000 36.60783 260 SER B C 1
ATOM 10384 O O . SER B 1 259 ? 164.40781 151.25087 166.13543 1.000 36.60783 260 SER B O 1
ATOM 10392 N N . PHE B 1 260 ? 162.23881 151.33487 166.74143 1.000 31.91197 261 PHE B N 1
ATOM 10393 C CA . PHE B 1 260 ? 162.46981 152.38087 167.72843 1.000 31.91197 261 PHE B CA 1
ATOM 10394 C C . PHE B 1 260 ? 163.46781 151.91987 168.78143 1.000 31.91197 261 PHE B C 1
ATOM 10395 O O . PHE B 1 260 ? 164.41381 152.63887 169.11943 1.000 31.91197 261 PHE B O 1
ATOM 10412 N N . ILE B 1 261 ? 163.27181 150.71187 169.31143 1.000 34.24436 262 ILE B N 1
ATOM 10413 C CA . ILE B 1 261 ? 164.16981 150.18987 170.33843 1.000 34.24436 262 ILE B CA 1
ATOM 10414 C C . ILE B 1 261 ? 165.56581 149.98887 169.77243 1.000 34.24436 262 ILE B C 1
ATOM 10415 O O . ILE B 1 261 ? 166.56981 150.27987 170.43343 1.000 34.24436 262 ILE B O 1
ATOM 10431 N N . LYS B 1 262 ? 165.65681 149.47987 168.54443 1.000 36.39090 263 LYS B N 1
ATOM 10432 C CA . LYS B 1 262 ? 166.96781 149.27787 167.93543 1.000 36.39090 263 LYS B CA 1
ATOM 10433 C C . LYS B 1 262 ? 167.71781 150.59787 167.83443 1.000 36.39090 263 LYS B C 1
ATOM 10434 O O . LYS B 1 262 ? 168.92481 150.66087 168.09443 1.000 36.39090 263 LYS B O 1
ATOM 10453 N N . HIS B 1 263 ? 167.01481 151.66487 167.45843 1.000 32.86897 264 HIS B N 1
ATOM 10454 C CA . HIS B 1 263 ? 167.65481 152.96887 167.35143 1.000 32.86897 264 HIS B CA 1
ATOM 10455 C C . HIS B 1 263 ? 168.00081 153.54987 168.72043 1.000 32.86897 264 HIS B C 1
ATOM 10456 O O . HIS B 1 263 ? 169.03481 154.20987 168.87143 1.000 32.86897 264 HIS B O 1
ATOM 10470 N N . ALA B 1 264 ? 167.15781 153.31487 169.72443 1.000 31.39725 265 ALA B N 1
ATOM 10471 C CA . ALA B 1 264 ? 167.26681 153.98887 171.01243 1.000 31.39725 265 ALA B CA 1
ATOM 10472 C C . ALA B 1 264 ? 168.04081 153.20487 172.06443 1.000 31.39725 265 ALA B C 1
ATOM 10473 O O . ALA B 1 264 ? 168.20481 153.70487 173.18343 1.000 31.39725 265 ALA B O 1
ATOM 10480 N N . LYS B 1 265 ? 168.50781 151.99787 171.74143 1.000 34.33658 266 LYS B N 1
ATOM 10481 C CA . LYS B 1 265 ? 169.16381 151.16687 172.74643 1.000 34.33658 266 LYS B CA 1
ATOM 10482 C C . LYS B 1 265 ? 170.37381 151.86087 173.36043 1.000 34.33658 266 LYS B C 1
ATOM 10483 O O . LYS B 1 265 ? 170.60581 151.75787 174.57043 1.000 34.33658 266 LYS B O 1
ATOM 10502 N N . ASP B 1 266 ? 171.17581 152.54587 172.54543 1.000 32.74496 267 ASP B N 1
ATOM 10503 C CA . ASP B 1 266 ? 172.37881 153.18487 173.06843 1.000 32.74496 267 ASP B CA 1
ATOM 10504 C C . ASP B 1 266 ? 172.02881 154.24287 174.10543 1.000 32.74496 267 ASP B C 1
ATOM 10505 O O . ASP B 1 266 ? 172.62481 154.29387 175.18943 1.000 32.74496 267 ASP B O 1
ATOM 10514 N N . ALA B 1 267 ? 171.05281 155.09487 173.79243 1.000 28.03383 268 ALA B N 1
ATOM 10515 C CA . ALA B 1 267 ? 170.63281 156.11587 174.74243 1.000 28.03383 268 ALA B CA 1
ATOM 10516 C C . ALA B 1 267 ? 170.03881 155.48587 175.99243 1.000 28.03383 268 ALA B C 1
ATOM 10517 O O . ALA B 1 267 ? 170.28881 155.95187 177.10843 1.000 28.03383 268 ALA B O 1
ATOM 10524 N N . MET B 1 268 ? 169.24781 154.42587 175.82443 1.000 29.95577 269 MET B N 1
ATOM 10525 C CA . MET B 1 268 ? 168.64381 153.77187 176.97943 1.000 29.95577 269 MET B CA 1
ATOM 10526 C C . MET B 1 268 ? 169.71181 153.21987 177.91543 1.000 29.95577 269 MET B C 1
ATOM 10527 O O . MET B 1 268 ? 169.64881 153.41987 179.13243 1.000 29.95577 269 MET B O 1
ATOM 10541 N N . LEU B 1 269 ? 170.72081 152.54887 177.35943 1.000 32.03451 270 LEU B N 1
ATOM 10542 C CA . LEU B 1 269 ? 171.77881 151.97587 178.18543 1.000 32.03451 270 LEU B CA 1
ATOM 10543 C C . LEU B 1 269 ? 172.62081 153.06187 178.84643 1.000 32.03451 270 LEU B C 1
ATOM 10544 O O . LEU B 1 269 ? 172.99081 152.94487 180.02443 1.000 32.03451 270 LEU B O 1
ATOM 10560 N N . THR B 1 270 ? 172.93681 154.12487 178.10343 1.000 27.84043 271 THR B N 1
ATOM 10561 C CA . THR B 1 270 ? 173.69481 155.22387 178.68543 1.000 27.84043 271 THR B CA 1
ATOM 10562 C C . THR B 1 270 ? 172.93281 155.85887 179.84043 1.000 27.84043 271 THR B C 1
ATOM 10563 O O . THR B 1 270 ? 173.51781 156.17187 180.88143 1.000 27.84043 271 THR B O 1
ATOM 10574 N N . ALA B 1 271 ? 171.62481 156.05787 179.67443 1.000 26.93831 272 ALA B N 1
ATOM 10575 C CA . ALA B 1 271 ? 170.81681 156.59387 180.76143 1.000 26.93831 272 ALA B CA 1
ATOM 10576 C C . ALA B 1 271 ? 170.79681 155.63987 181.94743 1.000 26.93831 272 ALA B C 1
ATOM 10577 O O . ALA B 1 271 ? 170.87281 156.07087 183.10343 1.000 26.93831 272 ALA B O 1
ATOM 10584 N N . PHE B 1 272 ? 170.69581 154.33887 181.67743 1.000 28.89178 273 PHE B N 1
ATOM 10585 C CA . PHE B 1 272 ? 170.67481 153.35587 182.75243 1.000 28.89178 273 PHE B CA 1
ATOM 10586 C C . PHE B 1 272 ? 171.93881 153.43787 183.59443 1.000 28.89178 273 PHE B C 1
ATOM 10587 O O . PHE B 1 272 ? 171.87781 153.39087 184.82743 1.000 28.89178 273 PHE B O 1
ATOM 10604 N N . VAL B 1 273 ? 173.09581 153.56787 182.94743 1.000 29.73573 274 VAL B N 1
ATOM 10605 C CA . VAL B 1 273 ? 174.34981 153.50487 183.69443 1.000 29.73573 274 VAL B CA 1
ATOM 10606 C C . VAL B 1 273 ? 174.69481 154.85387 184.31843 1.000 29.73573 274 VAL B C 1
ATOM 10607 O O . VAL B 1 273 ? 175.12281 154.91787 185.47543 1.000 29.73573 274 VAL B O 1
ATOM 10620 N N . THR B 1 274 ? 174.52381 155.94887 183.57843 1.000 27.96709 275 THR B N 1
ATOM 10621 C CA . THR B 1 274 ? 174.93581 157.25387 184.08243 1.000 27.96709 275 THR B CA 1
ATOM 10622 C C . THR B 1 274 ? 173.93881 157.85187 185.06443 1.000 27.96709 275 THR B C 1
ATOM 10623 O O . THR B 1 274 ? 174.32181 158.69887 185.87643 1.000 27.96709 275 THR B O 1
ATOM 10634 N N . ARG B 1 275 ? 172.67381 157.44087 185.00543 1.000 28.91455 276 ARG B N 1
ATOM 10635 C CA . ARG B 1 275 ? 171.63281 157.98087 185.87543 1.000 28.91455 276 ARG B CA 1
ATOM 10636 C C . ARG B 1 275 ? 171.51381 159.49487 185.73143 1.000 28.91455 276 ARG B C 1
ATOM 10637 O O . ARG B 1 275 ? 171.21581 160.20287 186.69343 1.000 28.91455 276 ARG B O 1
ATOM 10658 N N . SER B 1 276 ? 171.73481 159.99887 184.51943 1.000 26.60464 277 SER B N 1
ATOM 10659 C CA . SER B 1 276 ? 171.66981 161.43087 184.24243 1.000 26.60464 277 SER B CA 1
ATOM 10660 C C . SER B 1 276 ? 171.05881 161.63287 182.86343 1.000 26.60464 277 SER B C 1
ATOM 10661 O O . SER B 1 276 ? 171.68181 161.30387 181.85043 1.000 26.60464 277 SER B O 1
ATOM 10669 N N . SER B 1 277 ? 169.84181 162.17187 182.82943 1.000 25.73139 278 SER B N 1
ATOM 10670 C CA . SER B 1 277 ? 169.21381 162.50887 181.55643 1.000 25.73139 278 SER B CA 1
ATOM 10671 C C . SER B 1 277 ? 169.98881 163.60687 180.83843 1.000 25.73139 278 SER B C 1
ATOM 10672 O O . SER B 1 277 ? 170.21081 163.53487 179.62343 1.000 25.73139 278 SER B O 1
ATOM 10680 N N . GLU B 1 278 ? 170.41481 164.63087 181.57943 1.000 27.03118 279 GLU B N 1
ATOM 10681 C CA . GLU B 1 278 ? 171.19581 165.70787 180.98243 1.000 27.03118 279 GLU B CA 1
ATOM 10682 C C . GLU B 1 278 ? 172.50481 165.18187 180.41043 1.000 27.03118 279 GLU B C 1
ATOM 10683 O O . GLU B 1 278 ? 172.90081 165.55287 179.30043 1.000 27.03118 279 GLU B O 1
ATOM 10695 N N . GLY B 1 279 ? 173.18781 164.31087 181.15443 1.000 25.31200 280 GLY B N 1
ATOM 10696 C CA . GLY B 1 279 ? 174.42281 163.72687 180.66143 1.000 25.31200 280 GLY B CA 1
ATOM 10697 C C . GLY B 1 279 ? 174.22181 162.82587 179.46143 1.000 25.31200 280 GLY B C 1
ATOM 10698 O O . GLY B 1 279 ? 175.08581 162.75387 178.58543 1.000 25.31200 280 GLY B O 1
ATOM 10702 N N . THR B 1 280 ? 173.09581 162.11887 179.41143 1.000 25.19924 281 THR B N 1
ATOM 10703 C CA . THR B 1 280 ? 172.76681 161.24487 178.29443 1.000 25.19924 281 THR B CA 1
ATOM 10704 C C . THR B 1 280 ? 172.20981 162.00387 177.09743 1.000 25.19924 281 THR B C 1
ATOM 10705 O O . THR B 1 280 ? 172.06581 161.41587 176.02243 1.000 25.19924 281 THR B O 1
ATOM 10716 N N . LEU B 1 281 ? 171.91681 163.29087 177.25643 1.000 24.16592 282 LEU B N 1
ATOM 10717 C CA . LEU B 1 281 ? 171.29381 164.06387 176.18743 1.000 24.16592 282 LEU B CA 1
ATOM 10718 C C . LEU B 1 281 ? 172.02381 163.98387 174.85143 1.000 24.16592 282 LEU B C 1
ATOM 10719 O O . LEU B 1 281 ? 171.34181 163.86287 173.82143 1.000 24.16592 282 LEU B O 1
ATOM 10735 N N . PRO B 1 282 ? 173.35481 164.07287 174.77543 1.000 24.56558 283 PRO B N 1
ATOM 10736 C CA . PRO B 1 282 ? 173.99981 163.95987 173.45543 1.000 24.56558 283 PRO B CA 1
ATOM 10737 C C . PRO B 1 282 ? 173.69681 162.65087 172.74843 1.000 24.56558 283 PRO B C 1
ATOM 10738 O O . PRO B 1 282 ? 173.43381 162.64287 171.53843 1.000 24.56558 283 PRO B O 1
ATOM 10749 N N . VAL B 1 283 ? 173.70281 161.53987 173.48343 1.000 25.77073 284 VAL B N 1
ATOM 10750 C CA . VAL B 1 283 ? 173.39781 160.24487 172.88543 1.000 25.77073 284 VAL B CA 1
ATOM 10751 C C . VAL B 1 283 ? 171.94281 160.18787 172.44243 1.000 25.77073 284 VAL B C 1
ATOM 10752 O O . VAL B 1 283 ? 171.62581 159.65187 171.37643 1.000 25.77073 284 VAL B O 1
ATOM 10765 N N . THR B 1 284 ? 171.03481 160.72987 173.25443 1.000 24.62365 285 THR B N 1
ATOM 10766 C CA . THR B 1 284 ? 169.62481 160.76087 172.88243 1.000 24.62365 285 THR B CA 1
ATOM 10767 C C . THR B 1 284 ? 169.41181 161.56887 171.60843 1.000 24.62365 285 THR B C 1
ATOM 10768 O O . THR B 1 284 ? 168.64381 161.16987 170.72343 1.000 24.62365 285 THR B O 1
ATOM 10779 N N . MET B 1 285 ? 170.08981 162.70987 171.50143 1.000 25.39144 286 MET B N 1
ATOM 10780 C CA . MET B 1 285 ? 169.95081 163.55287 170.32243 1.000 25.39144 286 MET B CA 1
ATOM 10781 C C . MET B 1 285 ? 170.52881 162.86787 169.09143 1.000 25.39144 286 MET B C 1
ATOM 10782 O O . MET B 1 285 ? 169.95981 162.96087 167.99843 1.000 25.39144 286 MET B O 1
ATOM 10796 N N . ARG B 1 286 ? 171.65181 162.16587 169.24943 1.000 27.76955 287 ARG B N 1
ATOM 10797 C CA . ARG B 1 286 ? 172.18981 161.38487 168.14143 1.000 27.76955 287 ARG B CA 1
ATOM 10798 C C . ARG B 1 286 ? 171.22081 160.28987 167.72043 1.000 27.76955 287 ARG B C 1
ATOM 10799 O O . ARG B 1 286 ? 171.06281 160.01287 166.52643 1.000 27.76955 287 ARG B O 1
ATOM 10820 N N . VAL B 1 287 ? 170.57281 159.64787 168.68943 1.000 27.43192 288 VAL B N 1
ATOM 10821 C CA . VAL B 1 287 ? 169.58381 158.62187 168.37743 1.000 27.43192 288 VAL B CA 1
ATOM 10822 C C . VAL B 1 287 ? 168.45281 159.21687 167.55243 1.000 27.43192 288 VAL B C 1
ATOM 10823 O O . VAL B 1 287 ? 168.02881 158.64787 166.54043 1.000 27.43192 288 VAL B O 1
ATOM 10836 N N . ALA B 1 288 ? 167.94881 160.37487 167.97643 1.000 26.45255 289 ALA B N 1
ATOM 10837 C CA . ALA B 1 288 ? 166.88181 161.02887 167.22743 1.000 26.45255 289 ALA B CA 1
ATOM 10838 C C . ALA B 1 288 ? 167.33881 161.39087 165.82043 1.000 26.45255 289 ALA B C 1
ATOM 10839 O O . ALA B 1 288 ? 166.58681 161.22687 164.85343 1.000 26.45255 289 ALA B O 1
ATOM 10846 N N . LYS B 1 289 ? 168.56881 161.88587 165.68643 1.000 27.37804 290 LYS B N 1
ATOM 10847 C CA . LYS B 1 289 ? 169.09781 162.20887 164.36743 1.000 27.37804 290 LYS B CA 1
ATOM 10848 C C . LYS B 1 289 ? 169.15381 160.97287 163.47943 1.000 27.37804 290 LYS B C 1
ATOM 10849 O O . LYS B 1 289 ? 168.80981 161.03387 162.29443 1.000 27.37804 290 LYS B O 1
ATOM 10868 N N . GLU B 1 290 ? 169.58681 159.84087 164.03443 1.000 31.10557 291 GLU B N 1
ATOM 10869 C CA . GLU B 1 290 ? 169.64781 158.60887 163.25643 1.000 31.10557 291 GLU B CA 1
ATOM 10870 C C . GLU B 1 290 ? 168.25881 158.09187 162.90643 1.000 31.10557 291 GLU B C 1
ATOM 10871 O O . GLU B 1 290 ? 168.09581 157.39687 161.89743 1.000 31.10557 291 GLU B O 1
ATOM 10883 N N . MET B 1 291 ? 167.25281 158.41187 163.72243 1.000 30.58796 292 MET B N 1
ATOM 10884 C CA . MET B 1 291 ? 165.88481 157.99987 163.43343 1.000 30.58796 292 MET B CA 1
ATOM 10885 C C . MET B 1 291 ? 165.28781 158.73187 162.24143 1.000 30.58796 292 MET B C 1
ATOM 10886 O O . MET B 1 291 ? 164.20681 158.34887 161.78243 1.000 30.58796 292 MET B O 1
ATOM 10900 N N . GLY B 1 292 ? 165.95281 159.76487 161.73443 1.000 29.56401 293 GLY B N 1
ATOM 10901 C CA . GLY B 1 292 ? 165.40781 160.56987 160.66643 1.000 29.56401 293 GLY B CA 1
ATOM 10902 C C . GLY B 1 292 ? 164.49381 161.68487 161.11343 1.000 29.56401 293 GLY B C 1
ATOM 10903 O O . GLY B 1 292 ? 163.87781 162.33787 160.26343 1.000 29.56401 293 GLY B O 1
ATOM 10907 N N . ILE B 1 293 ? 164.38081 161.92287 162.41843 1.000 27.95009 294 ILE B N 1
ATOM 10908 C CA . ILE B 1 293 ? 163.53281 162.99487 162.91643 1.000 27.95009 294 ILE B CA 1
ATOM 10909 C C . ILE B 1 293 ? 164.15381 164.33887 162.56843 1.000 27.95009 294 ILE B C 1
ATOM 10910 O O . ILE B 1 293 ? 165.37781 164.51687 162.62743 1.000 27.95009 294 ILE B O 1
ATOM 10926 N N . SER B 1 294 ? 163.30781 165.29287 162.19943 1.000 28.28992 295 SER B N 1
ATOM 10927 C CA . SER B 1 294 ? 163.78881 166.61487 161.82743 1.000 28.28992 295 SER B CA 1
ATOM 10928 C C . SER B 1 294 ? 164.47781 167.28487 163.00843 1.000 28.28992 295 SER B C 1
ATOM 10929 O O . SER B 1 294 ? 164.05081 167.15487 164.15843 1.000 28.28992 295 SER B O 1
ATOM 10937 N N . GLU B 1 295 ? 165.55281 168.01487 162.70943 1.000 28.50020 296 GLU B N 1
ATOM 10938 C CA . GLU B 1 295 ? 166.30581 168.68787 163.76043 1.000 28.50020 296 GLU B CA 1
ATOM 10939 C C . GLU B 1 295 ? 165.43981 169.69687 164.50043 1.000 28.50020 296 GLU B C 1
ATOM 10940 O O . GLU B 1 295 ? 165.53181 169.82587 165.72843 1.000 28.50020 296 GLU B O 1
ATOM 10952 N N . GLY B 1 296 ? 164.56881 170.39687 163.77543 1.000 27.66279 297 GLY B N 1
ATOM 10953 C CA . GLY B 1 296 ? 163.72681 171.40587 164.38443 1.000 27.66279 297 GLY B CA 1
ATOM 10954 C C . GLY B 1 296 ? 162.81081 170.87487 165.46243 1.000 27.66279 297 GLY B C 1
ATOM 10955 O O . GLY B 1 296 ? 162.32681 171.65187 166.29043 1.000 27.66279 297 GLY B O 1
ATOM 10959 N N . ILE B 1 297 ? 162.55881 169.56987 165.47743 1.000 27.56807 298 ILE B N 1
ATOM 10960 C CA . ILE B 1 297 ? 161.67681 168.97587 166.47043 1.000 27.56807 298 ILE B CA 1
ATOM 10961 C C . ILE B 1 297 ? 162.49581 168.44987 167.63943 1.000 27.56807 298 ILE B C 1
ATOM 10962 O O . ILE B 1 297 ? 162.27181 168.84387 168.78943 1.000 27.56807 298 ILE B O 1
ATOM 10978 N N . TYR B 1 298 ? 163.45081 167.55987 167.35843 1.000 25.52520 299 TYR B N 1
ATOM 10979 C CA . TYR B 1 298 ? 164.15281 166.88787 168.44543 1.000 25.52520 299 TYR B CA 1
ATOM 10980 C C . TYR B 1 298 ? 165.08581 167.84187 169.17943 1.000 25.52520 299 TYR B C 1
ATOM 10981 O O . TYR B 1 298 ? 165.17581 167.79187 170.41243 1.000 25.52520 299 TYR B O 1
ATOM 10999 N N . SER B 1 299 ? 165.74281 168.74987 168.45243 1.000 24.73971 300 SER B N 1
ATOM 11000 C CA . SER B 1 299 ? 166.65781 169.68887 169.08743 1.000 24.73971 300 SER B CA 1
ATOM 11001 C C . SER B 1 299 ? 165.95881 170.55987 170.11643 1.000 24.73971 300 SER B C 1
ATOM 11002 O O . SER B 1 299 ? 166.62081 171.11287 170.99943 1.000 24.73971 300 SER B O 1
ATOM 11010 N N . PHE B 1 300 ? 164.64381 170.70787 170.01143 1.000 25.41243 301 PHE B N 1
ATOM 11011 C CA . PHE B 1 300 ? 163.85281 171.42687 170.99643 1.000 25.41243 301 PHE B CA 1
ATOM 11012 C C . PHE B 1 300 ? 163.24381 170.50687 172.04243 1.000 25.41243 301 PHE B C 1
ATOM 11013 O O . PHE B 1 300 ? 163.30681 170.80687 173.23643 1.000 25.41243 301 PHE B O 1
ATOM 11030 N N . THR B 1 301 ? 162.66781 169.38187 171.61943 1.000 25.64690 302 THR B N 1
ATOM 11031 C CA . THR B 1 301 ? 161.93581 168.53287 172.55143 1.000 25.64690 302 THR B CA 1
ATOM 11032 C C . THR B 1 301 ? 162.87181 167.82787 173.52543 1.000 25.64690 302 THR B C 1
ATOM 11033 O O . THR B 1 301 ? 162.62681 167.82687 174.73643 1.000 25.64690 302 THR B O 1
ATOM 11044 N N . LEU B 1 302 ? 163.94381 167.21787 173.02243 1.000 24.19727 303 LEU B N 1
ATOM 11045 C CA . LEU B 1 302 ? 164.77681 166.38987 173.89043 1.000 24.19727 303 LEU B CA 1
ATOM 11046 C C . LEU B 1 302 ? 165.43581 167.18687 175.00543 1.000 24.19727 303 LEU B C 1
ATOM 11047 O O . LEU B 1 302 ? 165.37981 166.74387 176.16543 1.000 24.19727 303 LEU B O 1
ATOM 11063 N N . PRO B 1 303 ? 166.07381 168.33187 174.75043 1.000 24.38382 304 PRO B N 1
ATOM 11064 C CA . PRO B 1 303 ? 166.64181 169.09487 175.87243 1.000 24.38382 304 PRO B CA 1
ATOM 11065 C C . PRO B 1 303 ? 165.59981 169.54087 176.88143 1.000 24.38382 304 PRO B C 1
ATOM 11066 O O . PRO B 1 303 ? 165.88181 169.57687 178.08543 1.000 24.38382 304 PRO B O 1
ATOM 11077 N N . LEU B 1 304 ? 164.39681 169.88187 176.42143 1.000 25.23300 305 LEU B N 1
ATOM 11078 C CA . LEU B 1 304 ? 163.33981 170.29687 177.33543 1.000 25.23300 305 LEU B CA 1
ATOM 11079 C C . LEU B 1 304 ? 162.83481 169.11987 178.15943 1.000 25.23300 305 LEU B C 1
ATOM 11080 O O . LEU B 1 304 ? 162.68481 169.21887 179.38443 1.000 25.23300 305 LEU B O 1
ATOM 11096 N N . GLY B 1 305 ? 162.57081 167.99187 177.49843 1.000 25.04426 306 GLY B N 1
ATOM 11097 C CA . GLY B 1 305 ? 162.10981 166.81387 178.20643 1.000 25.04426 306 GLY B CA 1
ATOM 11098 C C . GLY B 1 305 ? 163.12581 166.27787 179.19143 1.000 25.04426 306 GLY B C 1
ATOM 11099 O O . GLY B 1 305 ? 162.75681 165.73587 180.23543 1.000 25.04426 306 GLY B O 1
ATOM 11103 N N . ALA B 1 306 ? 164.41381 166.42187 178.87943 1.000 24.92720 307 ALA B N 1
ATOM 11104 C CA . ALA B 1 306 ? 165.44681 165.94987 179.79143 1.000 24.92720 307 ALA B CA 1
ATOM 11105 C C . ALA B 1 306 ? 165.30681 166.59487 181.15943 1.000 24.92720 307 ALA B C 1
ATOM 11106 O O . ALA B 1 306 ? 165.74281 166.02187 182.16343 1.000 24.92720 307 ALA B O 1
ATOM 11113 N N . THR B 1 307 ? 164.70081 167.77887 181.22143 1.000 26.88193 308 THR B N 1
ATOM 11114 C CA . THR B 1 307 ? 164.44881 168.45587 182.48543 1.000 26.88193 308 THR B CA 1
ATOM 11115 C C . THR B 1 307 ? 163.02781 168.21987 182.98543 1.000 26.88193 308 THR B C 1
ATOM 11116 O O . THR B 1 307 ? 162.84081 167.73687 184.10543 1.000 26.88193 308 THR B O 1
ATOM 11127 N N . ILE B 1 308 ? 162.01581 168.53487 182.16943 1.000 25.84040 309 ILE B N 1
ATOM 11128 C CA . ILE B 1 308 ? 160.64681 168.60187 182.67743 1.000 25.84040 309 ILE B CA 1
ATOM 11129 C C . ILE B 1 308 ? 159.85181 167.31487 182.50243 1.000 25.84040 309 ILE B C 1
ATOM 11130 O O . ILE B 1 308 ? 158.76281 167.19487 183.08543 1.000 25.84040 309 ILE B O 1
ATOM 11146 N N . ASN B 1 309 ? 160.34481 166.35187 181.73543 1.000 25.23876 310 ASN B N 1
ATOM 11147 C CA . ASN B 1 309 ? 159.60881 165.11487 181.47243 1.000 25.23876 310 ASN B CA 1
ATOM 11148 C C . ASN B 1 309 ? 160.36881 163.93687 182.07143 1.000 25.23876 310 ASN B C 1
ATOM 11149 O O . ASN B 1 309 ? 161.36581 163.48187 181.51143 1.000 25.23876 310 ASN B O 1
ATOM 11160 N N . MET B 1 310 ? 159.88281 163.43187 183.19743 1.000 26.65296 311 MET B N 1
ATOM 11161 C CA . MET B 1 310 ? 160.50581 162.31187 183.90043 1.000 26.65296 311 MET B CA 1
ATOM 11162 C C . MET B 1 310 ? 159.39881 161.38087 184.39643 1.000 26.65296 311 MET B C 1
ATOM 11163 O O . MET B 1 310 ? 158.90181 161.52987 185.51543 1.000 26.65296 311 MET B O 1
ATOM 11177 N N . ASP B 1 311 ? 159.03681 160.40187 183.56343 1.000 27.92902 312 ASP B N 1
ATOM 11178 C CA . ASP B 1 311 ? 158.01081 159.43687 183.94643 1.000 27.92902 312 ASP B CA 1
ATOM 11179 C C . ASP B 1 311 ? 158.52281 158.47487 185.01043 1.000 27.92902 312 ASP B C 1
ATOM 11180 O O . ASP B 1 311 ? 157.82081 158.18487 185.98643 1.000 27.92902 312 ASP B O 1
ATOM 11189 N N . GLY B 1 312 ? 159.73681 157.95787 184.83243 1.000 27.39584 313 GLY B N 1
ATOM 11190 C CA . GLY B 1 312 ? 160.29081 157.04987 185.81943 1.000 27.39584 313 GLY B CA 1
ATOM 11191 C C . GLY B 1 312 ? 160.43481 157.70187 187.17843 1.000 27.39584 313 GLY B C 1
ATOM 11192 O O . GLY B 1 312 ? 160.15881 157.08287 188.20743 1.000 27.39584 313 GLY B O 1
ATOM 11196 N N . THR B 1 313 ? 160.86681 158.96087 187.19843 1.000 27.77837 314 THR B N 1
ATOM 11197 C CA . THR B 1 313 ? 160.98181 159.68887 188.45543 1.000 27.77837 314 THR B CA 1
ATOM 11198 C C . THR B 1 313 ? 159.63081 159.80787 189.14643 1.000 27.77837 314 THR B C 1
ATOM 11199 O O . THR B 1 313 ? 159.52781 159.61787 190.36143 1.000 27.77837 314 THR B O 1
ATOM 11210 N N . ALA B 1 314 ? 158.58081 160.12087 188.38543 1.000 29.47405 315 ALA B N 1
ATOM 11211 C CA . ALA B 1 314 ? 157.25081 160.25587 188.96643 1.000 29.47405 315 ALA B CA 1
ATOM 11212 C C . ALA B 1 314 ? 156.75181 158.92887 189.52943 1.000 29.47405 315 ALA B C 1
ATOM 11213 O O . ALA B 1 314 ? 156.19981 158.87887 190.63843 1.000 29.47405 315 ALA B O 1
ATOM 11220 N N . LEU B 1 315 ? 156.93881 157.84487 188.77543 1.000 30.47481 316 LEU B N 1
ATOM 11221 C CA . LEU B 1 315 ? 156.53581 156.52687 189.25143 1.000 30.47481 316 LEU B CA 1
ATOM 11222 C C . LEU B 1 315 ? 157.28381 156.15087 190.52343 1.000 30.47481 316 LEU B C 1
ATOM 11223 O O . LEU B 1 315 ? 156.68981 155.63687 191.48143 1.000 30.47481 316 LEU B O 1
ATOM 11239 N N . TYR B 1 316 ? 158.59081 156.40587 190.54743 1.000 31.10536 317 TYR B N 1
ATOM 11240 C CA . TYR B 1 316 ? 159.39281 156.11187 191.72543 1.000 31.10536 317 TYR B CA 1
ATOM 11241 C C . TYR B 1 316 ? 158.93181 156.93387 192.91843 1.000 31.10536 317 TYR B C 1
ATOM 11242 O O . TYR B 1 316 ? 158.86681 156.42587 194.04243 1.000 31.10536 317 TYR B O 1
ATOM 11260 N N . GLN B 1 317 ? 158.60581 158.20587 192.69343 1.000 32.30266 318 GLN B N 1
ATOM 11261 C CA . GLN B 1 317 ? 158.14281 159.05087 193.78443 1.000 32.30266 318 GLN B CA 1
ATOM 11262 C C . GLN B 1 317 ? 156.83981 158.52387 194.36443 1.000 32.30266 318 GLN B C 1
ATOM 11263 O O . GLN B 1 317 ? 156.67581 158.46787 195.58843 1.000 32.30266 318 GLN B O 1
ATOM 11277 N N . GLY B 1 318 ? 155.90881 158.11487 193.50443 1.000 34.02200 319 GLY B N 1
ATOM 11278 C CA . GLY B 1 318 ? 154.67081 157.53887 194.00643 1.000 34.02200 319 GLY B CA 1
ATOM 11279 C C . GLY B 1 318 ? 154.90281 156.27487 194.81343 1.000 34.02200 319 GLY B C 1
ATOM 11280 O O . GLY B 1 318 ? 154.37881 156.11787 195.92643 1.000 34.02200 319 GLY B O 1
ATOM 11284 N N . VAL B 1 319 ? 155.71081 155.36187 194.27143 1.000 34.17632 320 VAL B N 1
ATOM 11285 C CA . VAL B 1 319 ? 155.96781 154.10087 194.95843 1.000 34.17632 320 VAL B CA 1
ATOM 11286 C C . VAL B 1 319 ? 156.61881 154.35387 196.31043 1.000 34.17632 320 VAL B C 1
ATOM 11287 O O . VAL B 1 319 ? 156.25181 153.73987 197.31843 1.000 34.17632 320 VAL B O 1
ATOM 11300 N N . CYS B 1 320 ? 157.59481 155.25987 196.35443 1.000 36.82788 321 CYS B N 1
ATOM 11301 C CA . CYS B 1 320 ? 158.31481 155.50687 197.59643 1.000 36.82788 321 CYS B CA 1
ATOM 11302 C C . CYS B 1 320 ? 157.44681 156.23287 198.61343 1.000 36.82788 321 CYS B C 1
ATOM 11303 O O . CYS B 1 320 ? 157.56981 155.98787 199.81843 1.000 36.82788 321 CYS B O 1
ATOM 11311 N N . THR B 1 321 ? 156.56881 157.12687 198.15743 1.000 37.86848 322 THR B N 1
ATOM 11312 C CA . THR B 1 321 ? 155.62081 157.74587 199.07243 1.000 37.86848 322 THR B CA 1
ATOM 11313 C C . THR B 1 321 ? 154.73881 156.69087 199.72043 1.000 37.86848 322 THR B C 1
ATOM 11314 O O . THR B 1 321 ? 154.52281 156.70987 200.93843 1.000 37.86848 322 THR B O 1
ATOM 11325 N N . PHE B 1 322 ? 154.24181 155.74287 198.92543 1.000 38.99134 323 PHE B N 1
ATOM 11326 C CA . PHE B 1 322 ? 153.42281 154.67887 199.49743 1.000 38.99134 323 PHE B CA 1
ATOM 11327 C C . PHE B 1 322 ? 154.23181 153.80987 200.45543 1.000 38.99134 323 PHE B C 1
ATOM 11328 O O . PHE B 1 322 ? 153.72381 153.38187 201.50043 1.000 38.99134 323 PHE B O 1
ATOM 11345 N N . PHE B 1 323 ? 155.48781 153.52787 200.11043 1.000 40.10032 324 PHE B N 1
ATOM 11346 C CA . PHE B 1 323 ? 156.33581 152.73087 200.99043 1.000 40.10032 324 PHE B CA 1
ATOM 11347 C C . PHE B 1 323 ? 156.52081 153.41487 202.33743 1.000 40.10032 324 PHE B C 1
ATOM 11348 O O . PHE B 1 323 ? 156.37981 152.78487 203.39243 1.000 40.10032 324 PHE B O 1
ATOM 11365 N N . ILE B 1 324 ? 156.83581 154.70887 202.31843 1.000 41.08315 325 ILE B N 1
ATOM 11366 C CA . ILE B 1 324 ? 157.02981 155.44187 203.56243 1.000 41.08315 325 ILE B CA 1
ATOM 11367 C C . ILE B 1 324 ? 155.72981 155.49887 204.35143 1.000 41.08315 325 ILE B C 1
ATOM 11368 O O . ILE B 1 324 ? 155.73381 155.42687 205.58543 1.000 41.08315 325 ILE B O 1
ATOM 11384 N N . ALA B 1 325 ? 154.59881 155.63287 203.65943 1.000 42.81742 326 ALA B N 1
ATOM 11385 C CA . ALA B 1 325 ? 153.31781 155.65987 204.35443 1.000 42.81742 326 ALA B CA 1
ATOM 11386 C C . ALA B 1 325 ? 153.04881 154.34487 205.07543 1.000 42.81742 326 ALA B C 1
ATOM 11387 O O . ALA B 1 325 ? 152.64681 154.33987 206.24143 1.000 42.81742 326 ALA B O 1
ATOM 11394 N N . ASN B 1 326 ? 153.26681 153.21487 204.40143 1.000 43.96606 327 ASN B N 1
ATOM 11395 C CA . ASN B 1 326 ? 153.06781 151.92387 205.05743 1.000 43.96606 327 ASN B CA 1
ATOM 11396 C C . ASN B 1 326 ? 154.03981 151.73487 206.21043 1.000 43.96606 327 ASN B C 1
ATOM 11397 O O . ASN B 1 326 ? 153.66481 151.21687 207.26743 1.000 43.96606 327 ASN B O 1
ATOM 11408 N N . ALA B 1 327 ? 155.29281 152.14787 206.02743 1.000 45.13736 328 ALA B N 1
ATOM 11409 C CA . ALA B 1 327 ? 156.27481 152.00287 207.09443 1.000 45.13736 328 ALA B CA 1
ATOM 11410 C C . ALA B 1 327 ? 155.82381 152.72687 208.35443 1.000 45.13736 328 ALA B C 1
ATOM 11411 O O . ALA B 1 327 ? 155.98081 152.21187 209.46743 1.000 45.13736 328 ALA B O 1
ATOM 11418 N N . LEU B 1 328 ? 155.26281 153.92587 208.20043 1.000 46.49542 329 LEU B N 1
ATOM 11419 C CA . LEU B 1 328 ? 154.69981 154.65187 209.32943 1.000 46.49542 329 LEU B CA 1
ATOM 11420 C C . LEU B 1 328 ? 153.42081 154.01687 209.85143 1.000 46.49542 329 LEU B C 1
ATOM 11421 O O . LEU B 1 328 ? 152.96381 154.38787 210.93743 1.000 46.49542 329 LEU B O 1
ATOM 11437 N N . GLY B 1 329 ? 152.83781 153.07787 209.11243 1.000 47.21835 330 GLY B N 1
ATOM 11438 C CA . GLY B 1 329 ? 151.57981 152.47487 209.48243 1.000 47.21835 330 GLY B CA 1
ATOM 11439 C C . GLY B 1 329 ? 150.35681 153.26087 209.07543 1.000 47.21835 330 GLY B C 1
ATOM 11440 O O . GLY B 1 329 ? 149.23481 152.79087 209.30243 1.000 47.21835 330 GLY B O 1
ATOM 11444 N N . SER B 1 330 ? 150.53081 154.43587 208.48143 1.000 48.23180 331 SER B N 1
ATOM 11445 C CA . SER B 1 330 ? 149.40481 155.25087 208.06043 1.000 48.23180 331 SER B CA 1
ATOM 11446 C C . SER B 1 330 ? 148.78681 154.70287 206.78143 1.000 48.23180 331 SER B C 1
ATOM 11447 O O . SER B 1 330 ? 149.44881 154.04287 205.97543 1.000 48.23180 331 SER B O 1
ATOM 11455 N N . HIS B 1 331 ? 147.50081 154.98287 206.60543 1.000 50.92737 332 HIS B N 1
ATOM 11456 C CA . HIS B 1 331 ? 146.75981 154.60587 205.41143 1.000 50.92737 332 HIS B CA 1
ATOM 11457 C C . HIS B 1 331 ? 146.44781 155.85687 204.60643 1.000 50.92737 332 HIS B C 1
ATOM 11458 O O . HIS B 1 331 ? 145.99581 156.86287 205.16443 1.000 50.92737 332 HIS B O 1
ATOM 11472 N N . LEU B 1 332 ? 146.69181 155.79387 203.30243 1.000 43.92441 333 LEU B N 1
ATOM 11473 C CA . LEU B 1 332 ? 146.44881 156.92287 202.41843 1.000 43.92441 333 LEU B CA 1
ATOM 11474 C C . LEU B 1 332 ? 145.06581 156.79987 201.79743 1.000 43.92441 333 LEU B C 1
ATOM 11475 O O . LEU B 1 332 ? 144.72281 155.75887 201.22943 1.000 43.92441 333 LEU B O 1
ATOM 11491 N N . THR B 1 333 ? 144.27981 157.86387 201.90843 1.000 44.61779 334 THR B N 1
ATOM 11492 C CA . THR B 1 333 ? 142.95681 157.88987 201.31443 1.000 44.61779 334 THR B CA 1
ATOM 11493 C C . THR B 1 333 ? 143.04981 158.18187 199.81943 1.000 44.61779 334 THR B C 1
ATOM 11494 O O . THR B 1 333 ? 144.11181 158.50687 199.28143 1.000 44.61779 334 THR B O 1
ATOM 11505 N N . VAL B 1 334 ? 141.90581 158.06387 199.14543 1.000 43.51697 335 VAL B N 1
ATOM 11506 C CA . VAL B 1 334 ? 141.85781 158.30987 197.70843 1.000 43.51697 335 VAL B CA 1
ATOM 11507 C C . VAL B 1 334 ? 142.26081 159.74587 197.40043 1.000 43.51697 335 VAL B C 1
ATOM 11508 O O . VAL B 1 334 ? 143.04681 160.00587 196.48043 1.000 43.51697 335 VAL B O 1
ATOM 11521 N N . GLY B 1 335 ? 141.72981 160.69987 198.16543 1.000 43.14031 336 GLY B N 1
ATOM 11522 C CA . GLY B 1 335 ? 142.11681 162.08487 197.96743 1.000 43.14031 336 GLY B CA 1
ATOM 11523 C C . GLY B 1 335 ? 143.60281 162.29787 198.17143 1.000 43.14031 336 GLY B C 1
ATOM 11524 O O . GLY B 1 335 ? 144.23881 163.06387 197.44443 1.000 43.14031 336 GLY B O 1
ATOM 11528 N N . GLN B 1 336 ? 144.17681 161.61687 199.16343 1.000 42.48651 337 GLN B N 1
ATOM 11529 C CA . GLN B 1 336 ? 145.61681 161.68387 199.36443 1.000 42.48651 337 GLN B CA 1
ATOM 11530 C C . GLN B 1 336 ? 146.36881 161.08087 198.18743 1.000 42.48651 337 GLN B C 1
ATOM 11531 O O . GLN B 1 336 ? 147.43281 161.57687 197.81343 1.000 42.48651 337 GLN B O 1
ATOM 11545 N N . GLN B 1 337 ? 145.82981 160.02087 197.58343 1.000 40.76448 338 GLN B N 1
ATOM 11546 C CA . GLN B 1 337 ? 146.47381 159.42187 196.41943 1.000 40.76448 338 GLN B CA 1
ATOM 11547 C C . GLN B 1 337 ? 146.47281 160.37987 195.23343 1.000 40.76448 338 GLN B C 1
ATOM 11548 O O . GLN B 1 337 ? 147.45481 160.46687 194.48843 1.000 40.76448 338 GLN B O 1
ATOM 11562 N N . LEU B 1 338 ? 145.36781 161.09387 195.03543 1.000 40.78204 339 LEU B N 1
ATOM 11563 C CA . LEU B 1 338 ? 145.28981 162.09387 193.97443 1.000 40.78204 339 LEU B CA 1
ATOM 11564 C C . LEU B 1 338 ? 146.21381 163.27687 194.24743 1.000 40.78204 339 LEU B C 1
ATOM 11565 O O . LEU B 1 338 ? 146.85081 163.81087 193.32543 1.000 40.78204 339 LEU B O 1
ATOM 11581 N N . THR B 1 339 ? 146.30981 163.69287 195.51043 1.000 39.29955 340 THR B N 1
ATOM 11582 C CA . THR B 1 339 ? 147.32681 164.66587 195.88743 1.000 39.29955 340 THR B CA 1
ATOM 11583 C C . THR B 1 339 ? 148.71581 164.15287 195.54043 1.000 39.29955 340 THR B C 1
ATOM 11584 O O . THR B 1 339 ? 149.56781 164.91087 195.06543 1.000 39.29955 340 THR B O 1
ATOM 11595 N N . ILE B 1 340 ? 148.96081 162.86487 195.78043 1.000 38.26428 341 ILE B N 1
ATOM 11596 C CA . ILE B 1 340 ? 150.24481 162.26887 195.43643 1.000 38.26428 341 ILE B CA 1
ATOM 11597 C C . ILE B 1 340 ? 150.47981 162.35887 193.93943 1.000 38.26428 341 ILE B C 1
ATOM 11598 O O . ILE B 1 340 ? 151.57881 162.68387 193.49043 1.000 38.26428 341 ILE B O 1
ATOM 11614 N N . VAL B 1 341 ? 149.45681 162.05787 193.14343 1.000 34.93482 342 VAL B N 1
ATOM 11615 C CA . VAL B 1 341 ? 149.60981 162.11687 191.69243 1.000 34.93482 342 VAL B CA 1
ATOM 11616 C C . VAL B 1 341 ? 150.02381 163.51787 191.26243 1.000 34.93482 342 VAL B C 1
ATOM 11617 O O . VAL B 1 341 ? 151.02381 163.70687 190.55543 1.000 34.93482 342 VAL B O 1
ATOM 11630 N N . LEU B 1 342 ? 149.27781 164.52587 191.71643 1.000 35.55373 343 LEU B N 1
ATOM 11631 C CA . LEU B 1 342 ? 149.56781 165.89887 191.31143 1.000 35.55373 343 LEU B CA 1
ATOM 11632 C C . LEU B 1 342 ? 150.95681 166.32787 191.77443 1.000 35.55373 343 LEU B C 1
ATOM 11633 O O . LEU B 1 342 ? 151.75981 166.85487 190.98843 1.000 35.55373 343 LEU B O 1
ATOM 11649 N N . THR B 1 343 ? 151.26981 166.08787 193.04843 1.000 35.45196 344 THR B N 1
ATOM 11650 C CA . THR B 1 343 ? 152.53381 166.55087 193.59943 1.000 35.45196 344 THR B CA 1
ATOM 11651 C C . THR B 1 343 ? 153.71781 165.78987 193.02143 1.000 35.45196 344 THR B C 1
ATOM 11652 O O . THR B 1 343 ? 154.79281 166.36687 192.85543 1.000 35.45196 344 THR B O 1
ATOM 11663 N N . ALA B 1 344 ? 153.54881 164.50587 192.70943 1.000 32.90173 345 ALA B N 1
ATOM 11664 C CA . ALA B 1 344 ? 154.62781 163.74387 192.10143 1.000 32.90173 345 ALA B CA 1
ATOM 11665 C C . ALA B 1 344 ? 154.87681 164.19587 190.67343 1.000 32.90173 345 ALA B C 1
ATOM 11666 O O . ALA B 1 344 ? 156.02581 164.24687 190.22943 1.000 32.90173 345 ALA B O 1
ATOM 11673 N N . VAL B 1 345 ? 153.81881 164.54087 189.93743 1.000 31.18972 346 VAL B N 1
ATOM 11674 C CA . VAL B 1 345 ? 154.02181 165.11787 188.61243 1.000 31.18972 346 VAL B CA 1
ATOM 11675 C C . VAL B 1 345 ? 154.80681 166.41887 188.72743 1.000 31.18972 346 VAL B C 1
ATOM 11676 O O . VAL B 1 345 ? 155.76981 166.65687 187.98543 1.000 31.18972 346 VAL B O 1
ATOM 11689 N N . LEU B 1 346 ? 154.42181 167.26987 189.68043 1.000 32.71486 347 LEU B N 1
ATOM 11690 C CA . LEU B 1 346 ? 155.12681 168.53587 189.86043 1.000 32.71486 347 LEU B CA 1
ATOM 11691 C C . LEU B 1 346 ? 156.58381 168.31387 190.25343 1.000 32.71486 347 LEU B C 1
ATOM 11692 O O . LEU B 1 346 ? 157.48481 168.98487 189.73543 1.000 32.71486 347 LEU B O 1
ATOM 11708 N N . ALA B 1 347 ? 156.83381 167.38187 191.17343 1.000 31.89776 348 ALA B N 1
ATOM 11709 C CA . ALA B 1 347 ? 158.19381 167.09987 191.61443 1.000 31.89776 348 ALA B CA 1
ATOM 11710 C C . ALA B 1 347 ? 159.03681 166.52687 190.48343 1.000 31.89776 348 ALA B C 1
ATOM 11711 O O . ALA B 1 347 ? 160.21281 166.87887 190.33843 1.000 31.89776 348 ALA B O 1
ATOM 11718 N N . SER B 1 348 ? 158.45581 165.63887 189.67643 1.000 29.33473 349 SER B N 1
ATOM 11719 C CA . SER B 1 348 ? 159.17381 165.09987 188.53043 1.000 29.33473 349 SER B CA 1
ATOM 11720 C C . SER B 1 348 ? 159.52681 166.20487 187.54943 1.000 29.33473 349 SER B C 1
ATOM 11721 O O . SER B 1 348 ? 160.61981 166.20887 186.97543 1.000 29.33473 349 SER B O 1
ATOM 11729 N N . ILE B 1 349 ? 158.61281 167.15387 187.34543 1.000 28.34616 350 ILE B N 1
ATOM 11730 C CA . ILE B 1 349 ? 158.92881 168.30387 186.50443 1.000 28.34616 350 ILE B CA 1
ATOM 11731 C C . ILE B 1 349 ? 160.08981 169.08887 187.09943 1.000 28.34616 350 ILE B C 1
ATOM 11732 O O . ILE B 1 349 ? 161.01881 169.48887 186.38843 1.000 28.34616 350 ILE B O 1
ATOM 11748 N N . GLY B 1 350 ? 160.05781 169.31887 188.40943 1.000 28.68187 351 GLY B N 1
ATOM 11749 C CA . GLY B 1 350 ? 161.09281 170.08987 189.06643 1.000 28.68187 351 GLY B CA 1
ATOM 11750 C C . GLY B 1 350 ? 162.37481 169.34587 189.35443 1.000 28.68187 351 GLY B C 1
ATOM 11751 O O . GLY B 1 350 ? 163.36281 169.97387 189.74543 1.000 28.68187 351 GLY B O 1
ATOM 11755 N N . THR B 1 351 ? 162.38881 168.03087 189.17143 1.000 28.93840 352 THR B N 1
ATOM 11756 C CA . THR B 1 351 ? 163.58281 167.24387 189.44243 1.000 28.93840 352 THR B CA 1
ATOM 11757 C C . THR B 1 351 ? 164.64281 167.49487 188.37943 1.000 28.93840 352 THR B C 1
ATOM 11758 O O . THR B 1 351 ? 164.35081 167.49587 187.18043 1.000 28.93840 352 THR B O 1
ATOM 11769 N N . ALA B 1 352 ? 165.87581 167.70487 188.82243 1.000 27.17662 353 ALA B N 1
ATOM 11770 C CA . ALA B 1 352 ? 166.98181 167.89787 187.89943 1.000 27.17662 353 ALA B CA 1
ATOM 11771 C C . ALA B 1 352 ? 167.39281 166.57387 187.26543 1.000 27.17662 353 ALA B C 1
ATOM 11772 O O . ALA B 1 352 ? 167.24181 165.50087 187.85343 1.000 27.17662 353 ALA B O 1
ATOM 11779 N N . GLY B 1 353 ? 167.92281 166.66187 186.05043 1.000 26.99734 354 GLY B N 1
ATOM 11780 C CA . GLY B 1 353 ? 168.35481 165.48687 185.32143 1.000 26.99734 354 GLY B CA 1
ATOM 11781 C C . GLY B 1 353 ? 169.72781 165.00887 185.73643 1.000 26.99734 354 GLY B C 1
ATOM 11782 O O . GLY B 1 353 ? 170.59981 164.78887 184.89143 1.000 26.99734 354 GLY B O 1
ATOM 11786 N N . VAL B 1 354 ? 169.92781 164.84187 187.03943 1.000 27.49515 355 VAL B N 1
ATOM 11787 C CA . VAL B 1 354 ? 171.21381 164.41287 187.58243 1.000 27.49515 355 VAL B CA 1
ATOM 11788 C C . VAL B 1 354 ? 170.96081 163.29987 188.58843 1.000 27.49515 355 VAL B C 1
ATOM 11789 O O . VAL B 1 354 ? 169.84281 163.14787 189.10443 1.000 27.49515 355 VAL B O 1
ATOM 11802 N N . PRO B 1 355 ? 171.97781 162.49187 188.87943 1.000 28.04116 356 PRO B N 1
ATOM 11803 C CA . PRO B 1 355 ? 171.77481 161.35887 189.78743 1.000 28.04116 356 PRO B CA 1
ATOM 11804 C C . PRO B 1 355 ? 171.30281 161.80587 191.16343 1.000 28.04116 356 PRO B C 1
ATOM 11805 O O . PRO B 1 355 ? 171.79481 162.78687 191.72443 1.000 28.04116 356 PRO B O 1
ATOM 11816 N N . GLY B 1 356 ? 170.33681 161.06687 191.70043 1.000 29.86386 357 GLY B N 1
ATOM 11817 C CA . GLY B 1 356 ? 169.86381 161.25587 193.05443 1.000 29.86386 357 GLY B CA 1
ATOM 11818 C C . GLY B 1 356 ? 168.89981 162.40187 193.26443 1.000 29.86386 357 GLY B C 1
ATOM 11819 O O . GLY B 1 356 ? 168.46881 162.61987 194.40343 1.000 29.86386 357 GLY B O 1
ATOM 11823 N N . ALA B 1 357 ? 168.53781 163.13887 192.21443 1.000 29.56705 358 ALA B N 1
ATOM 11824 C CA . ALA B 1 357 ? 167.66781 164.29487 192.39243 1.000 29.56705 358 ALA B CA 1
ATOM 11825 C C . ALA B 1 357 ? 166.24381 163.88687 192.74643 1.000 29.56705 358 ALA B C 1
ATOM 11826 O O . ALA B 1 357 ? 165.57381 164.58087 193.52143 1.000 29.56705 358 ALA B O 1
ATOM 11833 N N . GLY B 1 358 ? 165.76681 162.77387 192.19143 1.000 30.21181 359 GLY B N 1
ATOM 11834 C CA . GLY B 1 358 ? 164.40681 162.34587 192.46743 1.000 30.21181 359 GLY B CA 1
ATOM 11835 C C . GLY B 1 358 ? 164.18181 162.01187 193.92843 1.000 30.21181 359 GLY B C 1
ATOM 11836 O O . GLY B 1 358 ? 163.12481 162.30987 194.48943 1.000 30.21181 359 GLY B O 1
ATOM 11840 N N . ALA B 1 359 ? 165.17181 161.38687 194.56543 1.000 33.34803 360 ALA B N 1
ATOM 11841 C CA . ALA B 1 359 ? 165.05681 161.09187 195.98743 1.000 33.34803 360 ALA B CA 1
ATOM 11842 C C . ALA B 1 359 ? 164.93981 162.37187 196.80043 1.000 33.34803 360 ALA B C 1
ATOM 11843 O O . ALA B 1 359 ? 164.16381 162.43987 197.75943 1.000 33.34803 360 ALA B O 1
ATOM 11850 N N . ILE B 1 360 ? 165.70681 163.39787 196.43343 1.000 33.51012 361 ILE B N 1
ATOM 11851 C CA . ILE B 1 360 ? 165.60781 164.68087 197.12043 1.000 33.51012 361 ILE B CA 1
ATOM 11852 C C . ILE B 1 360 ? 164.22381 165.28487 196.92343 1.000 33.51012 361 ILE B C 1
ATOM 11853 O O . ILE B 1 360 ? 163.60481 165.77787 197.87343 1.000 33.51012 361 ILE B O 1
ATOM 11869 N N . MET B 1 361 ? 163.71681 165.25687 195.69043 1.000 34.23072 362 MET B N 1
ATOM 11870 C CA . MET B 1 361 ? 162.42181 165.86387 195.41243 1.000 34.23072 362 MET B CA 1
ATOM 11871 C C . MET B 1 361 ? 161.26781 165.06087 195.99743 1.000 34.23072 362 MET B C 1
ATOM 11872 O O . MET B 1 361 ? 160.15181 165.58087 196.09143 1.000 34.23072 362 MET B O 1
ATOM 11886 N N . LEU B 1 362 ? 161.51081 163.80887 196.38543 1.000 35.92124 363 LEU B N 1
ATOM 11887 C CA . LEU B 1 362 ? 160.48281 163.01487 197.04543 1.000 35.92124 363 LEU B CA 1
ATOM 11888 C C . LEU B 1 362 ? 159.99181 163.65787 198.33743 1.000 35.92124 363 LEU B C 1
ATOM 11889 O O . LEU B 1 362 ? 158.88081 163.35187 198.78843 1.000 35.92124 363 LEU B O 1
ATOM 11905 N N . ALA B 1 363 ? 160.79781 164.53087 198.94243 1.000 39.72815 364 ALA B N 1
ATOM 11906 C CA . ALA B 1 363 ? 160.39181 165.18187 200.18143 1.000 39.72815 364 ALA B CA 1
ATOM 11907 C C . ALA B 1 363 ? 159.14381 166.02887 199.98043 1.000 39.72815 364 ALA B C 1
ATOM 11908 O O . ALA B 1 363 ? 158.26981 166.07287 200.85043 1.000 39.72815 364 ALA B O 1
ATOM 11915 N N . MET B 1 364 ? 159.05281 166.72587 198.84843 1.000 38.31798 365 MET B N 1
ATOM 11916 C CA . MET B 1 364 ? 157.87681 167.54387 198.57343 1.000 38.31798 365 MET B CA 1
ATOM 11917 C C . MET B 1 364 ? 156.62181 166.68487 198.47843 1.000 38.31798 365 MET B C 1
ATOM 11918 O O . MET B 1 364 ? 155.57181 167.03287 199.03743 1.000 38.31798 365 MET B O 1
ATOM 11932 N N . VAL B 1 365 ? 156.71681 165.54387 197.79643 1.000 36.66997 366 VAL B N 1
ATOM 11933 C CA . VAL B 1 365 ? 155.57581 164.64287 197.69343 1.000 36.66997 366 VAL B CA 1
ATOM 11934 C C . VAL B 1 365 ? 155.18781 164.12387 199.06843 1.000 36.66997 366 VAL B C 1
ATOM 11935 O O . VAL B 1 365 ? 154.00181 164.04587 199.40943 1.000 36.66997 366 VAL B O 1
ATOM 11948 N N . LEU B 1 366 ? 156.17981 163.75387 199.87843 1.000 39.82245 367 LEU B N 1
ATOM 11949 C CA . LEU B 1 366 ? 155.88281 163.26087 201.21843 1.000 39.82245 367 LEU B CA 1
ATOM 11950 C C . LEU B 1 366 ? 155.19381 164.32887 202.05543 1.000 39.82245 367 LEU B C 1
ATOM 11951 O O . LEU B 1 366 ? 154.22481 164.04587 202.76843 1.000 39.82245 367 LEU B O 1
ATOM 11967 N N . HIS B 1 367 ? 155.68281 165.56587 201.97943 1.000 41.51752 368 HIS B N 1
ATOM 11968 C CA . HIS B 1 367 ? 155.08181 166.65687 202.73443 1.000 41.51752 368 HIS B CA 1
ATOM 11969 C C . HIS B 1 367 ? 153.65281 166.91487 202.28443 1.000 41.51752 368 HIS B C 1
ATOM 11970 O O . HIS B 1 367 ? 152.79481 167.27587 203.09643 1.000 41.51752 368 HIS B O 1
ATOM 11984 N N . SER B 1 368 ? 153.37781 166.73287 200.99343 1.000 39.53022 369 SER B N 1
ATOM 11985 C CA . SER B 1 368 ? 152.03381 166.97487 200.48643 1.000 39.53022 369 SER B CA 1
ATOM 11986 C C . SER B 1 368 ? 150.99081 166.06587 201.12443 1.000 39.53022 369 SER B C 1
ATOM 11987 O O . SER B 1 368 ? 149.79981 166.38587 201.07443 1.000 39.53022 369 SER B O 1
ATOM 11995 N N . VAL B 1 369 ? 151.40181 164.94387 201.71543 1.000 40.99347 370 VAL B N 1
ATOM 11996 C CA . VAL B 1 369 ? 150.46081 164.00787 202.32243 1.000 40.99347 370 VAL B CA 1
ATOM 11997 C C . VAL B 1 369 ? 150.72981 163.90187 203.81743 1.000 40.99347 370 VAL B C 1
ATOM 11998 O O . VAL B 1 369 ? 150.47781 162.86087 204.43343 1.000 40.99347 370 VAL B O 1
ATOM 12011 N N . GLY B 1 370 ? 151.24081 164.97487 204.41043 1.000 42.92756 371 GLY B N 1
ATOM 12012 C CA . GLY B 1 370 ? 151.43781 164.99687 205.84943 1.000 42.92756 371 GLY B CA 1
ATOM 12013 C C . GLY B 1 370 ? 152.43981 163.98187 206.35243 1.000 42.92756 371 GLY B C 1
ATOM 12014 O O . GLY B 1 370 ? 152.18981 163.31387 207.36243 1.000 42.92756 371 GLY B O 1
ATOM 12018 N N . LEU B 1 371 ? 153.57281 163.85087 205.66943 1.000 43.58188 372 LEU B N 1
ATOM 12019 C CA . LEU B 1 371 ? 154.66281 162.97287 206.09043 1.000 43.58188 372 LEU B CA 1
ATOM 12020 C C . LEU B 1 371 ? 155.95581 163.77387 206.06443 1.000 43.58188 372 LEU B C 1
ATOM 12021 O O . LEU B 1 371 ? 156.85781 163.50687 205.26143 1.000 43.58188 372 LEU B O 1
ATOM 12037 N N . PRO B 1 372 ? 156.07781 164.76987 206.93743 1.000 46.12568 373 PRO B N 1
ATOM 12038 C CA . PRO B 1 372 ? 157.27181 165.61787 206.92243 1.000 46.12568 373 PRO B CA 1
ATOM 12039 C C . PRO B 1 372 ? 158.52481 164.83287 207.27143 1.000 46.12568 373 PRO B C 1
ATOM 12040 O O . PRO B 1 372 ? 158.49781 163.89187 208.06743 1.000 46.12568 373 PRO B O 1
ATOM 12051 N N . LEU B 1 373 ? 159.63981 165.23987 206.66443 1.000 46.03615 374 LEU B N 1
ATOM 12052 C CA . LEU B 1 373 ? 160.91681 164.59687 206.93343 1.000 46.03615 374 LEU B CA 1
ATOM 12053 C C . LEU B 1 373 ? 161.41681 164.86687 208.34243 1.000 46.03615 374 LEU B C 1
ATOM 12054 O O . LEU B 1 373 ? 162.34781 164.19087 208.79143 1.000 46.03615 374 LEU B O 1
ATOM 12070 N N . THR B 1 374 ? 160.82681 165.83387 209.04643 1.000 50.10666 375 THR B N 1
ATOM 12071 C CA . THR B 1 374 ? 161.22781 166.11487 210.41643 1.000 50.10666 375 THR B CA 1
ATOM 12072 C C . THR B 1 374 ? 160.79681 165.01787 211.37843 1.000 50.10666 375 THR B C 1
ATOM 12073 O O . THR B 1 374 ? 161.42381 164.85187 212.43043 1.000 50.10666 375 THR B O 1
ATOM 12084 N N . ASP B 1 375 ? 159.75181 164.27287 211.04843 1.000 49.59870 376 ASP B N 1
ATOM 12085 C CA . ASP B 1 375 ? 159.32281 163.17787 211.90343 1.000 49.59870 376 ASP B CA 1
ATOM 12086 C C . ASP B 1 375 ? 160.40481 162.10287 211.94043 1.000 49.59870 376 ASP B C 1
ATOM 12087 O O . ASP B 1 375 ? 160.91281 161.70887 210.88443 1.000 49.59870 376 ASP B O 1
ATOM 12096 N N . PRO B 1 376 ? 160.78781 161.60887 213.12143 1.000 49.71295 377 PRO B N 1
ATOM 12097 C CA . PRO B 1 376 ? 161.85681 160.59687 213.16543 1.000 49.71295 377 PRO B CA 1
ATOM 12098 C C . PRO B 1 376 ? 161.55081 159.34987 212.35443 1.000 49.71295 377 PRO B C 1
ATOM 12099 O O . PRO B 1 376 ? 162.45081 158.79787 211.71143 1.000 49.71295 377 PRO B O 1
ATOM 12110 N N . ASN B 1 377 ? 160.29981 158.88887 212.36443 1.000 48.65149 378 ASN B N 1
ATOM 12111 C CA . ASN B 1 377 ? 159.95681 157.66887 211.64243 1.000 48.65149 378 ASN B CA 1
ATOM 12112 C C . ASN B 1 377 ? 160.00181 157.88587 210.13543 1.000 48.65149 378 ASN B C 1
ATOM 12113 O O . ASN B 1 377 ? 160.50581 157.03487 209.38743 1.000 48.65149 378 ASN B O 1
ATOM 12124 N N . VAL B 1 378 ? 159.46881 159.01587 209.67043 1.000 45.81842 379 VAL B N 1
ATOM 12125 C CA . VAL B 1 378 ? 159.56381 159.34887 208.25543 1.000 45.81842 379 VAL B CA 1
ATOM 12126 C C . VAL B 1 378 ? 161.02281 159.46887 207.84843 1.000 45.81842 379 VAL B C 1
ATOM 12127 O O . VAL B 1 378 ? 161.41681 159.03587 206.76243 1.000 45.81842 379 VAL B O 1
ATOM 12140 N N . ALA B 1 379 ? 161.84581 160.05387 208.71643 1.000 45.82570 380 ALA B N 1
ATOM 12141 C CA . ALA B 1 379 ? 163.26981 160.15887 208.42843 1.000 45.82570 380 ALA B CA 1
ATOM 12142 C C . ALA B 1 379 ? 163.90981 158.78287 208.31243 1.000 45.82570 380 ALA B C 1
ATOM 12143 O O . ALA B 1 379 ? 164.75181 158.55387 207.43943 1.000 45.82570 380 ALA B O 1
ATOM 12150 N N . ALA B 1 380 ? 163.52881 157.85487 209.18943 1.000 45.63207 381 ALA B N 1
ATOM 12151 C CA . ALA B 1 380 ? 164.09281 156.51087 209.13543 1.000 45.63207 381 ALA B CA 1
ATOM 12152 C C . ALA B 1 380 ? 163.71881 155.81287 207.83543 1.000 45.63207 381 ALA B C 1
ATOM 12153 O O . ALA B 1 380 ? 164.56781 155.20187 207.17343 1.000 45.63207 381 ALA B O 1
ATOM 12160 N N . ALA B 1 381 ? 162.44481 155.89487 207.45143 1.000 43.25551 382 ALA B N 1
ATOM 12161 C CA . ALA B 1 381 ? 162.01381 155.27787 206.20043 1.000 43.25551 382 ALA B CA 1
ATOM 12162 C C . ALA B 1 381 ? 162.70181 155.92387 205.00243 1.000 43.25551 382 ALA B C 1
ATOM 12163 O O . ALA B 1 381 ? 163.12181 155.23287 204.06443 1.000 43.25551 382 ALA B O 1
ATOM 12170 N N . TYR B 1 382 ? 162.82581 157.25187 205.01743 1.000 41.53861 383 TYR B N 1
ATOM 12171 C CA . TYR B 1 382 ? 163.50581 157.95887 203.94143 1.000 41.53861 383 TYR B CA 1
ATOM 12172 C C . TYR B 1 382 ? 164.96181 157.52987 203.83543 1.000 41.53861 383 TYR B C 1
ATOM 12173 O O . TYR B 1 382 ? 165.47981 157.33587 202.73143 1.000 41.53861 383 TYR B O 1
ATOM 12191 N N . ALA B 1 383 ? 165.63981 157.38687 204.97443 1.000 42.29799 384 ALA B N 1
ATOM 12192 C CA . ALA B 1 383 ? 167.02081 156.92287 204.96443 1.000 42.29799 384 ALA B CA 1
ATOM 12193 C C . ALA B 1 383 ? 167.11581 155.51287 204.40643 1.000 42.29799 384 ALA B C 1
ATOM 12194 O O . ALA B 1 383 ? 168.03781 155.19687 203.64643 1.000 42.29799 384 ALA B O 1
ATOM 12201 N N . MET B 1 384 ? 166.17281 154.64987 204.77843 1.000 42.14849 385 MET B N 1
ATOM 12202 C CA . MET B 1 384 ? 166.14981 153.30487 204.21843 1.000 42.14849 385 MET B CA 1
ATOM 12203 C C . MET B 1 384 ? 166.02781 153.35387 202.70243 1.000 42.14849 385 MET B C 1
ATOM 12204 O O . MET B 1 384 ? 166.71581 152.61587 201.98943 1.000 42.14849 385 MET B O 1
ATOM 12218 N N . ILE B 1 385 ? 165.15881 154.22687 202.19443 1.000 39.09265 386 ILE B N 1
ATOM 12219 C CA . ILE B 1 385 ? 164.98981 154.35187 200.74943 1.000 39.09265 386 ILE B CA 1
ATOM 12220 C C . ILE B 1 385 ? 166.27081 154.86487 200.10043 1.000 39.09265 386 ILE B C 1
ATOM 12221 O O . ILE B 1 385 ? 166.69781 154.36487 199.05343 1.000 39.09265 386 ILE B O 1
ATOM 12237 N N . LEU B 1 386 ? 166.90181 155.86987 200.70943 1.000 39.57145 387 LEU B N 1
ATOM 12238 C CA . LEU B 1 386 ? 168.11281 156.45387 200.14643 1.000 39.57145 387 LEU B CA 1
ATOM 12239 C C . LEU B 1 386 ? 169.23981 155.44187 200.01243 1.000 39.57145 387 LEU B C 1
ATOM 12240 O O . LEU B 1 386 ? 170.16181 155.65787 199.21843 1.000 39.57145 387 LEU B O 1
ATOM 12256 N N . GLY B 1 387 ? 169.19481 154.34987 200.77443 1.000 38.24607 388 GLY B N 1
ATOM 12257 C CA . GLY B 1 387 ? 170.25381 153.36287 200.70143 1.000 38.24607 388 GLY B CA 1
ATOM 12258 C C . GLY B 1 387 ? 170.36481 152.69587 199.34643 1.000 38.24607 388 GLY B C 1
ATOM 12259 O O . GLY B 1 387 ? 171.46281 152.33387 198.91843 1.000 38.24607 388 GLY B O 1
ATOM 12263 N N . ILE B 1 388 ? 169.23881 152.51687 198.65843 1.000 36.63520 389 ILE B N 1
ATOM 12264 C CA . ILE B 1 388 ? 169.21781 151.84487 197.36543 1.000 36.63520 389 ILE B CA 1
ATOM 12265 C C . ILE B 1 388 ? 168.82981 152.83687 196.27643 1.000 36.63520 389 ILE B C 1
ATOM 12266 O O . ILE B 1 388 ? 168.23881 152.45887 195.25943 1.000 36.63520 389 ILE B O 1
ATOM 12282 N N . ASP B 1 389 ? 169.16081 154.11287 196.48143 1.000 35.03707 390 ASP B N 1
ATOM 12283 C CA . ASP B 1 389 ? 168.70681 155.14987 195.56143 1.000 35.03707 390 ASP B CA 1
ATOM 12284 C C . ASP B 1 389 ? 169.25381 154.93487 194.15643 1.000 35.03707 390 ASP B C 1
ATOM 12285 O O . ASP B 1 389 ? 168.52581 155.08987 193.17343 1.000 35.03707 390 ASP B O 1
ATOM 12294 N N . ALA B 1 390 ? 170.53781 154.59287 194.03843 1.000 32.98576 391 ALA B N 1
ATOM 12295 C CA . ALA B 1 390 ? 171.14981 154.45087 192.72043 1.000 32.98576 391 ALA B CA 1
ATOM 12296 C C . ALA B 1 390 ? 170.53581 153.29387 191.93943 1.000 32.98576 391 ALA B C 1
ATOM 12297 O O . ALA B 1 390 ? 170.35681 153.38287 190.71543 1.000 32.98576 391 ALA B O 1
ATOM 12304 N N . ILE B 1 391 ? 170.20881 152.20187 192.63143 1.000 33.86139 392 ILE B N 1
ATOM 12305 C CA . ILE B 1 391 ? 169.62481 151.03887 191.97243 1.000 33.86139 392 ILE B CA 1
ATOM 12306 C C . ILE B 1 391 ? 168.33581 151.42787 191.26143 1.000 33.86139 392 ILE B C 1
ATOM 12307 O O . ILE B 1 391 ? 168.10981 151.06987 190.10043 1.000 33.86139 392 ILE B O 1
ATOM 12323 N N . LEU B 1 392 ? 167.47081 152.16987 191.95343 1.000 32.58931 393 LEU B N 1
ATOM 12324 C CA . LEU B 1 392 ? 166.21781 152.61787 191.35843 1.000 32.58931 393 LEU B CA 1
ATOM 12325 C C . LEU B 1 392 ? 166.45081 153.72987 190.34143 1.000 32.58931 393 LEU B C 1
ATOM 12326 O O . LEU B 1 392 ? 165.72281 153.82687 189.34243 1.000 32.58931 393 LEU B O 1
ATOM 12342 N N . ASP B 1 393 ? 167.45981 154.56687 190.58443 1.000 29.66777 394 ASP B N 1
ATOM 12343 C CA . ASP B 1 393 ? 167.74581 155.68887 189.70243 1.000 29.66777 394 ASP B CA 1
ATOM 12344 C C . ASP B 1 393 ? 168.13181 155.20987 188.31343 1.000 29.66777 394 ASP B C 1
ATOM 12345 O O . ASP B 1 393 ? 167.75781 155.82887 187.31443 1.000 29.66777 394 ASP B O 1
ATOM 12354 N N . MET B 1 394 ? 168.89081 154.11887 188.22843 1.000 30.40419 395 MET B N 1
ATOM 12355 C CA . MET B 1 394 ? 169.24081 153.57487 186.91843 1.000 30.40419 395 MET B CA 1
ATOM 12356 C C . MET B 1 394 ? 167.99381 153.36187 186.06443 1.000 30.40419 395 MET B C 1
ATOM 12357 O O . MET B 1 394 ? 167.85181 153.94387 184.97843 1.000 30.40419 395 MET B O 1
ATOM 12371 N N . GLY B 1 395 ? 167.06881 152.53887 186.55743 1.000 28.88074 396 GLY B N 1
ATOM 12372 C CA . GLY B 1 395 ? 165.86981 152.24187 185.79543 1.000 28.88074 396 GLY B CA 1
ATOM 12373 C C . GLY B 1 395 ? 165.01381 153.46487 185.53443 1.000 28.88074 396 GLY B C 1
ATOM 12374 O O . GLY B 1 395 ? 164.46481 153.62787 184.44143 1.000 28.88074 396 GLY B O 1
ATOM 12378 N N . ARG B 1 396 ? 164.87581 154.33987 186.53243 1.000 28.49294 397 ARG B N 1
ATOM 12379 C CA . ARG B 1 396 ? 163.97481 155.47187 186.35343 1.000 28.49294 397 ARG B CA 1
ATOM 12380 C C . ARG B 1 396 ? 164.54081 156.48087 185.35643 1.000 28.49294 397 ARG B C 1
ATOM 12381 O O . ARG B 1 396 ? 163.79081 157.05487 184.56143 1.000 28.49294 397 ARG B O 1
ATOM 12402 N N . THR B 1 397 ? 165.86081 156.68387 185.35243 1.000 26.59741 398 THR B N 1
ATOM 12403 C CA . THR B 1 397 ? 166.48381 157.52387 184.33343 1.000 26.59741 398 THR B CA 1
ATOM 12404 C C . THR B 1 397 ? 166.33381 156.90387 182.95043 1.000 26.59741 398 THR B C 1
ATOM 12405 O O . THR B 1 397 ? 166.06481 157.60887 181.96743 1.000 26.59741 398 THR B O 1
ATOM 12416 N N . MET B 1 398 ? 166.51581 155.58487 182.85543 1.000 28.13393 399 MET B N 1
ATOM 12417 C CA . MET B 1 398 ? 166.29681 154.90587 181.58443 1.000 28.13393 399 MET B CA 1
ATOM 12418 C C . MET B 1 398 ? 164.89081 155.16087 181.05943 1.000 28.13393 399 MET B C 1
ATOM 12419 O O . MET B 1 398 ? 164.70581 155.49187 179.88143 1.000 28.13393 399 MET B O 1
ATOM 12433 N N . VAL B 1 399 ? 163.88781 155.02287 181.92543 1.000 27.32463 400 VAL B N 1
ATOM 12434 C CA . VAL B 1 399 ? 162.50781 155.21987 181.49943 1.000 27.32463 400 VAL B CA 1
ATOM 12435 C C . VAL B 1 399 ? 162.25981 156.67887 181.13343 1.000 27.32463 400 VAL B C 1
ATOM 12436 O O . VAL B 1 399 ? 161.51981 156.97487 180.19143 1.000 27.32463 400 VAL B O 1
ATOM 12449 N N . ASN B 1 400 ? 162.86381 157.60987 181.87143 1.000 25.91540 401 ASN B N 1
ATOM 12450 C CA . ASN B 1 400 ? 162.73281 159.02287 181.53343 1.000 25.91540 401 ASN B CA 1
ATOM 12451 C C . ASN B 1 400 ? 163.21981 159.29287 180.11443 1.000 25.91540 401 ASN B C 1
ATOM 12452 O O . ASN B 1 400 ? 162.52781 159.93387 179.31043 1.000 25.91540 401 ASN B O 1
ATOM 12463 N N . VAL B 1 401 ? 164.41381 158.79987 179.78943 1.000 25.72860 402 VAL B N 1
ATOM 12464 C CA . VAL B 1 401 ? 164.97681 159.03087 178.46243 1.000 25.72860 402 VAL B CA 1
ATOM 12465 C C . VAL B 1 401 ? 164.13481 158.34387 177.39443 1.000 25.72860 402 VAL B C 1
ATOM 12466 O O . VAL B 1 401 ? 163.88881 158.90287 176.31543 1.000 25.72860 402 VAL B O 1
ATOM 12479 N N . THR B 1 402 ? 163.68181 157.12087 177.67343 1.000 26.77884 403 THR B N 1
ATOM 12480 C CA . THR B 1 402 ? 162.84581 156.40787 176.71643 1.000 26.77884 403 THR B CA 1
ATOM 12481 C C . THR B 1 402 ? 161.56281 157.17487 176.43243 1.000 26.77884 403 THR B C 1
ATOM 12482 O O . THR B 1 402 ? 161.12681 157.26487 175.28043 1.000 26.77884 403 THR B O 1
ATOM 12493 N N . GLY B 1 403 ? 160.94181 157.73087 177.47143 1.000 25.48452 404 GLY B N 1
ATOM 12494 C CA . GLY B 1 403 ? 159.73381 158.50687 177.26943 1.000 25.48452 404 GLY B CA 1
ATOM 12495 C C . GLY B 1 403 ? 159.98281 159.77487 176.48043 1.000 25.48452 404 GLY B C 1
ATOM 12496 O O . GLY B 1 403 ? 159.16481 160.16587 175.64243 1.000 25.48452 404 GLY B O 1
ATOM 12500 N N . ASN B 1 404 ? 161.10881 160.43987 176.73743 1.000 24.70909 405 ASN B N 1
ATOM 12501 C CA . ASN B 1 404 ? 161.44981 161.61787 175.94843 1.000 24.70909 405 ASN B CA 1
ATOM 12502 C C . ASN B 1 404 ? 161.56681 161.25987 174.47143 1.000 24.70909 405 ASN B C 1
ATOM 12503 O O . ASN B 1 404 ? 161.02781 161.95887 173.60143 1.000 24.70909 405 ASN B O 1
ATOM 12514 N N . LEU B 1 405 ? 162.25381 160.15687 174.17043 1.000 26.23220 406 LEU B N 1
ATOM 12515 C CA . LEU B 1 405 ? 162.40481 159.74287 172.77843 1.000 26.23220 406 LEU B CA 1
ATOM 12516 C C . LEU B 1 405 ? 161.06281 159.36787 172.16143 1.000 26.23220 406 LEU B C 1
ATOM 12517 O O . LEU B 1 405 ? 160.78681 159.70787 171.00543 1.000 26.23220 406 LEU B O 1
ATOM 12533 N N . THR B 1 406 ? 160.21981 158.66087 172.91443 1.000 27.45640 407 THR B N 1
ATOM 12534 C CA . THR B 1 406 ? 158.90781 158.27687 172.40543 1.000 27.45640 407 THR B CA 1
ATOM 12535 C C . THR B 1 406 ? 158.07581 159.50687 172.06843 1.000 27.45640 407 THR B C 1
ATOM 12536 O O . THR B 1 406 ? 157.43381 159.56887 171.01243 1.000 27.45640 407 THR B O 1
ATOM 12547 N N . GLY B 1 407 ? 158.08081 160.49887 172.95643 1.000 26.64102 408 GLY B N 1
ATOM 12548 C CA . GLY B 1 407 ? 157.33481 161.71387 172.69143 1.000 26.64102 408 GLY B CA 1
ATOM 12549 C C . GLY B 1 407 ? 157.85781 162.46587 171.48543 1.000 26.64102 408 GLY B C 1
ATOM 12550 O O . GLY B 1 407 ? 157.08081 162.95587 170.66043 1.000 26.64102 408 GLY B O 1
ATOM 12554 N N . THR B 1 408 ? 159.18181 162.56887 171.36443 1.000 26.58105 409 THR B N 1
ATOM 12555 C CA . THR B 1 408 ? 159.75981 163.23087 170.20243 1.000 26.58105 409 THR B CA 1
ATOM 12556 C C . THR B 1 408 ? 159.35181 162.52287 168.91743 1.000 26.58105 409 THR B C 1
ATOM 12557 O O . THR B 1 408 ? 158.96581 163.16787 167.93643 1.000 26.58105 409 THR B O 1
ATOM 12568 N N . ALA B 1 409 ? 159.41281 161.19187 168.91243 1.000 28.20287 410 ALA B N 1
ATOM 12569 C CA . ALA B 1 409 ? 159.04481 160.43787 167.72043 1.000 28.20287 410 ALA B CA 1
ATOM 12570 C C . ALA B 1 409 ? 157.57581 160.63587 167.36943 1.000 28.20287 410 ALA B C 1
ATOM 12571 O O . ALA B 1 409 ? 157.22981 160.82587 166.19743 1.000 28.20287 410 ALA B O 1
ATOM 12578 N N . ILE B 1 410 ? 156.69581 160.59587 168.37043 1.000 29.61749 411 ILE B N 1
ATOM 12579 C CA . ILE B 1 410 ? 155.26981 160.75987 168.10543 1.000 29.61749 411 ILE B CA 1
ATOM 12580 C C . ILE B 1 410 ? 154.99381 162.14687 167.54143 1.000 29.61749 411 ILE B C 1
ATOM 12581 O O . ILE B 1 410 ? 154.27581 162.30287 166.54543 1.000 29.61749 411 ILE B O 1
ATOM 12597 N N . VAL B 1 411 ? 155.56681 163.17687 168.16543 1.000 29.21813 412 VAL B N 1
ATOM 12598 C CA . VAL B 1 411 ? 155.32981 164.53987 167.70443 1.000 29.21813 412 VAL B CA 1
ATOM 12599 C C . VAL B 1 411 ? 155.85981 164.72087 166.29043 1.000 29.21813 412 VAL B C 1
ATOM 12600 O O . VAL B 1 411 ? 155.22781 165.37787 165.45543 1.000 29.21813 412 VAL B O 1
ATOM 12613 N N . ALA B 1 412 ? 157.02481 164.14387 165.99443 1.000 29.42309 413 ALA B N 1
ATOM 12614 C CA . ALA B 1 412 ? 157.55781 164.22187 164.64143 1.000 29.42309 413 ALA B CA 1
ATOM 12615 C C . ALA B 1 412 ? 156.62981 163.53887 163.64843 1.000 29.42309 413 ALA B C 1
ATOM 12616 O O . ALA B 1 412 ? 156.40981 164.04287 162.54243 1.000 29.42309 413 ALA B O 1
ATOM 12623 N N . LYS B 1 413 ? 156.07381 162.38887 164.02843 1.000 32.52786 414 LYS B N 1
ATOM 12624 C CA . LYS B 1 413 ? 155.14781 161.69387 163.14343 1.000 32.52786 414 LYS B CA 1
ATOM 12625 C C . LYS B 1 413 ? 153.91281 162.53987 162.86643 1.000 32.52786 414 LYS B C 1
ATOM 12626 O O . LYS B 1 413 ? 153.43081 162.59387 161.73043 1.000 32.52786 414 LYS B O 1
ATOM 12645 N N . THR B 1 414 ? 153.38581 163.20987 163.89343 1.000 32.55611 415 THR B N 1
ATOM 12646 C CA . THR B 1 414 ? 152.18981 164.02187 163.70643 1.000 32.55611 415 THR B CA 1
ATOM 12647 C C . THR B 1 414 ? 152.43181 165.25687 162.84743 1.000 32.55611 415 THR B C 1
ATOM 12648 O O . THR B 1 414 ? 151.45881 165.87387 162.40343 1.000 32.55611 415 THR B O 1
ATOM 12659 N N . GLU B 1 415 ? 153.68281 165.63487 162.60743 1.000 33.56092 416 GLU B N 1
ATOM 12660 C CA . GLU B 1 415 ? 153.98481 166.81187 161.80643 1.000 33.56092 416 GLU B CA 1
ATOM 12661 C C . GLU B 1 415 ? 154.45281 166.42787 160.41043 1.000 33.56092 416 GLU B C 1
ATOM 12662 O O . GLU B 1 415 ? 154.38381 165.26187 160.01543 1.000 33.56092 416 GLU B O 1
ATOM 12674 N N . GLY C 1 1 ? 206.96481 212.49887 165.70543 1.000 56.40920 2 GLY C N 1
ATOM 12675 C CA . GLY C 1 1 ? 206.71281 212.79787 167.10243 1.000 56.40920 2 GLY C CA 1
ATOM 12676 C C . GLY C 1 1 ? 207.38381 211.81587 168.04143 1.000 56.40920 2 GLY C C 1
ATOM 12677 O O . GLY C 1 1 ? 208.01781 210.85687 167.60243 1.000 56.40920 2 GLY C O 1
ATOM 12680 N N . LEU C 1 2 ? 207.24181 212.05787 169.34543 1.000 55.66883 3 LEU C N 1
ATOM 12681 C CA . LEU C 1 2 ? 207.85281 211.17187 170.32943 1.000 55.66883 3 LEU C CA 1
ATOM 12682 C C . LEU C 1 2 ? 207.27481 209.76687 170.23843 1.000 55.66883 3 LEU C C 1
ATOM 12683 O O . LEU C 1 2 ? 208.00981 208.77687 170.32243 1.000 55.66883 3 LEU C O 1
ATOM 12699 N N . TYR C 1 3 ? 205.95581 209.65987 170.06943 1.000 51.80713 4 TYR C N 1
ATOM 12700 C CA . TYR C 1 3 ? 205.32681 208.34787 169.95943 1.000 51.80713 4 TYR C CA 1
ATOM 12701 C C . TYR C 1 3 ? 205.83381 207.59787 168.73443 1.000 51.80713 4 TYR C C 1
ATOM 12702 O O . TYR C 1 3 ? 206.12981 206.39887 168.80743 1.000 51.80713 4 TYR C O 1
ATOM 12720 N N . ARG C 1 4 ? 205.94181 208.28787 167.59743 1.000 51.99454 5 ARG C N 1
ATOM 12721 C CA . ARG C 1 4 ? 206.44181 207.64187 166.39043 1.000 51.99454 5 ARG C CA 1
ATOM 12722 C C . ARG C 1 4 ? 207.88481 207.19387 166.56843 1.000 51.99454 5 ARG C C 1
ATOM 12723 O O . ARG C 1 4 ? 208.26281 206.09987 166.13443 1.000 51.99454 5 ARG C O 1
ATOM 12727 N N . LYS C 1 5 ? 208.70781 208.02787 167.20443 1.000 52.74007 6 LYS C N 1
ATOM 12728 C CA . LYS C 1 5 ? 210.09681 207.65387 167.43943 1.000 52.74007 6 LYS C CA 1
ATOM 12729 C C . LYS C 1 5 ? 210.18781 206.43187 168.34243 1.000 52.74007 6 LYS C C 1
ATOM 12730 O O . LYS C 1 5 ? 210.99381 205.52687 168.09943 1.000 52.74007 6 LYS C O 1
ATOM 12749 N N . TYR C 1 6 ? 209.36681 206.38887 169.39443 1.000 45.60560 7 TYR C N 1
ATOM 12750 C CA . TYR C 1 6 ? 209.35681 205.22887 170.27743 1.000 45.60560 7 TYR C CA 1
ATOM 12751 C C . TYR C 1 6 ? 208.94081 203.97087 169.52943 1.000 45.60560 7 TYR C C 1
ATOM 12752 O O . TYR C 1 6 ? 209.56681 202.91487 169.67843 1.000 45.60560 7 TYR C O 1
ATOM 12770 N N . ILE C 1 7 ? 207.88781 204.06287 168.71643 1.000 47.19630 8 ILE C N 1
ATOM 12771 C CA . ILE C 1 7 ? 207.38681 202.88187 168.02143 1.000 47.19630 8 ILE C CA 1
ATOM 12772 C C . ILE C 1 7 ? 208.39881 202.39687 166.99443 1.000 47.19630 8 ILE C C 1
ATOM 12773 O O . ILE C 1 7 ? 208.57081 201.18887 166.79543 1.000 47.19630 8 ILE C O 1
ATOM 12789 N N . GLU C 1 8 ? 209.07681 203.32487 166.31943 1.000 50.52686 9 GLU C N 1
ATOM 12790 C CA . GLU C 1 8 ? 210.00081 202.93987 165.25943 1.000 50.52686 9 GLU C CA 1
ATOM 12791 C C . GLU C 1 8 ? 211.23681 202.24287 165.80943 1.000 50.52686 9 GLU C C 1
ATOM 12792 O O . GLU C 1 8 ? 211.85981 201.44287 165.10243 1.000 50.52686 9 GLU C O 1
ATOM 12804 N N . TYR C 1 9 ? 211.60781 202.52887 167.05043 1.000 46.02929 10 TYR C N 1
ATOM 12805 C CA . TYR C 1 9 ? 212.81581 201.94387 167.60743 1.000 46.02929 10 TYR C CA 1
ATOM 12806 C C . TYR C 1 9 ? 212.66781 200.42587 167.68843 1.000 46.02929 10 TYR C C 1
ATOM 12807 O O . TYR C 1 9 ? 211.56881 199.92387 167.95043 1.000 46.02929 10 TYR C O 1
ATOM 12825 N N . PRO C 1 10 ? 213.73981 199.66587 167.46743 1.000 43.67444 11 PRO C N 1
ATOM 12826 C CA . PRO C 1 10 ? 213.62381 198.20387 167.52343 1.000 43.67444 11 PRO C CA 1
ATOM 12827 C C . PRO C 1 10 ? 213.12881 197.73087 168.88143 1.000 43.67444 11 PRO C C 1
ATOM 12828 O O . PRO C 1 10 ? 213.50681 198.26487 169.92543 1.000 43.67444 11 PRO C O 1
ATOM 12839 N N . VAL C 1 11 ? 212.27981 196.70187 168.85343 1.000 40.21816 12 VAL C N 1
ATOM 12840 C CA . VAL C 1 11 ? 211.65181 196.21987 170.07843 1.000 40.21816 12 VAL C CA 1
ATOM 12841 C C . VAL C 1 11 ? 212.68081 195.57187 170.99543 1.000 40.21816 12 VAL C C 1
ATOM 12842 O O . VAL C 1 11 ? 212.61681 195.71887 172.22143 1.000 40.21816 12 VAL C O 1
ATOM 12855 N N . LEU C 1 12 ? 213.63781 194.83787 170.42643 1.000 39.60718 13 LEU C N 1
ATOM 12856 C CA . LEU C 1 12 ? 214.64581 194.17487 171.24843 1.000 39.60718 13 LEU C CA 1
ATOM 12857 C C . LEU C 1 12 ? 215.45181 195.18587 172.05243 1.000 39.60718 13 LEU C C 1
ATOM 12858 O O . LEU C 1 12 ? 215.66281 195.01387 173.25843 1.000 39.60718 13 LEU C O 1
ATOM 12874 N N . GLN C 1 13 ? 215.92681 196.24187 171.39143 1.000 42.41209 14 GLN C N 1
ATOM 12875 C CA . GLN C 1 13 ? 216.72881 197.24087 172.08543 1.000 42.41209 14 GLN C CA 1
ATOM 12876 C C . GLN C 1 13 ? 215.91581 197.93587 173.16643 1.000 42.41209 14 GLN C C 1
ATOM 12877 O O . GLN C 1 13 ? 216.41781 198.18587 174.26743 1.000 42.41209 14 GLN C O 1
ATOM 12891 N N . LYS C 1 14 ? 214.65781 198.26287 172.86943 1.000 41.10740 15 LYS C N 1
ATOM 12892 C CA . LYS C 1 14 ? 213.80681 198.89387 173.86843 1.000 41.10740 15 LYS C CA 1
ATOM 12893 C C . LYS C 1 14 ? 213.62381 197.98887 175.07943 1.000 41.10740 15 LYS C C 1
ATOM 12894 O O . LYS C 1 14 ? 213.72381 198.44387 176.22543 1.000 41.10740 15 LYS C O 1
ATOM 12913 N N . ILE C 1 15 ? 213.36881 196.70087 174.84343 1.000 37.19468 16 ILE C N 1
ATOM 12914 C CA . ILE C 1 15 ? 213.17381 195.76487 175.94543 1.000 37.19468 16 ILE C CA 1
ATOM 12915 C C . ILE C 1 15 ? 214.43981 195.65587 176.78143 1.000 37.19468 16 ILE C C 1
ATOM 12916 O O . ILE C 1 15 ? 214.38581 195.63487 178.01443 1.000 37.19468 16 ILE C O 1
ATOM 12932 N N . LEU C 1 16 ? 215.59781 195.57287 176.12743 1.000 38.14555 17 LEU C N 1
ATOM 12933 C CA . LEU C 1 16 ? 216.84881 195.44487 176.87043 1.000 38.14555 17 LEU C CA 1
ATOM 12934 C C . LEU C 1 16 ? 217.13481 196.69387 177.69243 1.000 38.14555 17 LEU C C 1
ATOM 12935 O O . LEU C 1 16 ? 217.54881 196.59987 178.85543 1.000 38.14555 17 LEU C O 1
ATOM 12951 N N . ILE C 1 17 ? 216.93181 197.87287 177.10543 1.000 39.20784 18 ILE C N 1
ATOM 12952 C CA . ILE C 1 17 ? 217.13181 199.11487 177.84543 1.000 39.20784 18 ILE C CA 1
ATOM 12953 C C . ILE C 1 17 ? 216.21481 199.14987 179.05743 1.000 39.20784 18 ILE C C 1
ATOM 12954 O O . ILE C 1 17 ? 216.63881 199.47387 180.17443 1.000 39.20784 18 ILE C O 1
ATOM 12970 N N . GLY C 1 18 ? 214.94081 198.81587 178.85343 1.000 36.87359 19 GLY C N 1
ATOM 12971 C CA . GLY C 1 18 ? 214.01281 198.79087 179.96743 1.000 36.87359 19 GLY C CA 1
ATOM 12972 C C . GLY C 1 18 ? 214.44381 197.82887 181.05343 1.000 36.87359 19 GLY C C 1
ATOM 12973 O O . GLY C 1 18 ? 214.39381 198.15687 182.23643 1.000 36.87359 19 GLY C O 1
ATOM 12977 N N . LEU C 1 19 ? 214.89581 196.63787 180.66543 1.000 35.76529 20 LEU C N 1
ATOM 12978 C CA . LEU C 1 19 ? 215.31581 195.64387 181.64543 1.000 35.76529 20 LEU C CA 1
ATOM 12979 C C . LEU C 1 19 ? 216.48481 196.15087 182.47843 1.000 35.76529 20 LEU C C 1
ATOM 12980 O O . LEU C 1 19 ? 216.43781 196.13787 183.71543 1.000 35.76529 20 LEU C O 1
ATOM 12996 N N . ILE C 1 20 ? 217.54381 196.61487 181.81343 1.000 38.25924 21 ILE C N 1
ATOM 12997 C CA . ILE C 1 20 ? 218.73681 197.05087 182.53743 1.000 38.25924 21 ILE C CA 1
ATOM 12998 C C . ILE C 1 20 ? 218.40681 198.23287 183.44143 1.000 38.25924 21 ILE C C 1
ATOM 12999 O O . ILE C 1 20 ? 218.79681 198.27287 184.61943 1.000 38.25924 21 ILE C O 1
ATOM 13015 N N . LEU C 1 21 ? 217.68381 199.21787 182.90443 1.000 38.36784 22 LEU C N 1
ATOM 13016 C CA . LEU C 1 21 ? 217.42381 200.42487 183.67443 1.000 38.36784 22 LEU C CA 1
ATOM 13017 C C . LEU C 1 21 ? 216.47181 200.14687 184.82543 1.000 38.36784 22 LEU C C 1
ATOM 13018 O O . LEU C 1 21 ? 216.62981 200.70587 185.91543 1.000 38.36784 22 LEU C O 1
ATOM 13034 N N . GLY C 1 22 ? 215.47981 199.28287 184.61243 1.000 36.94174 23 GLY C N 1
ATOM 13035 C CA . GLY C 1 22 ? 214.61381 198.89387 185.70543 1.000 36.94174 23 GLY C CA 1
ATOM 13036 C C . GLY C 1 22 ? 215.36881 198.16987 186.79743 1.000 36.94174 23 GLY C C 1
ATOM 13037 O O . GLY C 1 22 ? 215.13881 198.40587 187.98143 1.000 36.94174 23 GLY C O 1
ATOM 13041 N N . ALA C 1 23 ? 216.29081 197.28487 186.41543 1.000 38.17146 24 ALA C N 1
ATOM 13042 C CA . ALA C 1 23 ? 217.09981 196.60387 187.41743 1.000 38.17146 24 ALA C CA 1
ATOM 13043 C C . ALA C 1 23 ? 217.88181 197.60787 188.25443 1.000 38.17146 24 ALA C C 1
ATOM 13044 O O . ALA C 1 23 ? 217.84381 197.57387 189.49243 1.000 38.17146 24 ALA C O 1
ATOM 13051 N N . ILE C 1 24 ? 218.58281 198.52787 187.58843 1.000 40.51594 25 ILE C N 1
ATOM 13052 C CA . ILE C 1 24 ? 219.39581 199.50787 188.30743 1.000 40.51594 25 ILE C CA 1
ATOM 13053 C C . ILE C 1 24 ? 218.51881 200.36087 189.21543 1.000 40.51594 25 ILE C C 1
ATOM 13054 O O . ILE C 1 24 ? 218.82181 200.55787 190.40143 1.000 40.51594 25 ILE C O 1
ATOM 13070 N N . VAL C 1 25 ? 217.42281 200.88687 188.66843 1.000 39.48399 26 VAL C N 1
ATOM 13071 C CA . VAL C 1 25 ? 216.55581 201.78487 189.42143 1.000 39.48399 26 VAL C CA 1
ATOM 13072 C C . VAL C 1 25 ? 215.95781 201.06687 190.62143 1.000 39.48399 26 VAL C C 1
ATOM 13073 O O . VAL C 1 25 ? 215.91481 201.61087 191.73043 1.000 39.48399 26 VAL C O 1
ATOM 13086 N N . GLY C 1 26 ? 215.47981 199.83987 190.42043 1.000 39.06978 27 GLY C N 1
ATOM 13087 C CA . GLY C 1 26 ? 214.89181 199.09887 191.51843 1.000 39.06978 27 GLY C CA 1
ATOM 13088 C C . GLY C 1 26 ? 215.88981 198.80987 192.61843 1.000 39.06978 27 GLY C C 1
ATOM 13089 O O . GLY C 1 26 ? 215.58081 198.95387 193.80143 1.000 39.06978 27 GLY C O 1
ATOM 13093 N N . LEU C 1 27 ? 217.10581 198.40587 192.24543 1.000 40.21329 28 LEU C N 1
ATOM 13094 C CA . LEU C 1 27 ? 218.12781 198.14887 193.25443 1.000 40.21329 28 LEU C CA 1
ATOM 13095 C C . LEU C 1 27 ? 218.41681 199.40987 194.05943 1.000 40.21329 28 LEU C C 1
ATOM 13096 O O . LEU C 1 27 ? 218.41681 199.39287 195.30043 1.000 40.21329 28 LEU C O 1
ATOM 13112 N N . ILE C 1 28 ? 218.62881 200.52787 193.36143 1.000 41.88694 29 ILE C N 1
ATOM 13113 C CA . ILE C 1 28 ? 218.97381 201.77387 194.03643 1.000 41.88694 29 ILE C CA 1
ATOM 13114 C C . ILE C 1 28 ? 217.84781 202.20087 194.96943 1.000 41.88694 29 ILE C C 1
ATOM 13115 O O . ILE C 1 28 ? 218.08381 202.59387 196.11743 1.000 41.88694 29 ILE C O 1
ATOM 13131 N N . LEU C 1 29 ? 216.60581 202.13287 194.48943 1.000 41.97150 30 LEU C N 1
ATOM 13132 C CA . LEU C 1 29 ? 215.47881 202.57287 195.30143 1.000 41.97150 30 LEU C CA 1
ATOM 13133 C C . LEU C 1 29 ? 215.26281 201.65287 196.49443 1.000 41.97150 30 LEU C C 1
ATOM 13134 O O . LEU C 1 29 ? 214.87581 202.11287 197.57443 1.000 41.97150 30 LEU C O 1
ATOM 13150 N N . GLY C 1 30 ? 215.49981 200.35087 196.32443 1.000 43.03502 31 GLY C N 1
ATOM 13151 C CA . GLY C 1 30 ? 215.35081 199.43387 197.43943 1.000 43.03502 31 GLY C CA 1
ATOM 13152 C C . GLY C 1 30 ? 216.37581 199.66787 198.53043 1.000 43.03502 31 GLY C C 1
ATOM 13153 O O . GLY C 1 30 ? 216.06581 199.56687 199.72043 1.000 43.03502 31 GLY C O 1
ATOM 13157 N N . HIS C 1 31 ? 217.60981 199.99087 198.14443 1.000 45.29612 32 HIS C N 1
ATOM 13158 C CA . HIS C 1 31 ? 218.64981 200.23287 199.14043 1.000 45.29612 32 HIS C CA 1
ATOM 13159 C C . HIS C 1 31 ? 218.28781 201.44287 199.99143 1.000 45.29612 32 HIS C C 1
ATOM 13160 O O . HIS C 1 31 ? 218.43981 201.43887 201.21843 1.000 45.29612 32 HIS C O 1
ATOM 13174 N N . TYR C 1 32 ? 217.79381 202.47387 199.33543 1.000 45.86503 33 TYR C N 1
ATOM 13175 C CA . TYR C 1 32 ? 217.25881 203.71187 199.86943 1.000 45.86503 33 TYR C CA 1
ATOM 13176 C C . TYR C 1 32 ? 215.81581 203.61387 200.33543 1.000 45.86503 33 TYR C C 1
ATOM 13177 O O . TYR C 1 32 ? 215.16481 204.65087 200.49143 1.000 45.86503 33 TYR C O 1
ATOM 13195 N N . GLY C 1 33 ? 215.29881 202.40587 200.53043 1.000 44.89267 34 GLY C N 1
ATOM 13196 C CA . GLY C 1 33 ? 214.02981 202.21887 201.21143 1.000 44.89267 34 GLY C CA 1
ATOM 13197 C C . GLY C 1 33 ? 212.83681 202.84987 200.53043 1.000 44.89267 34 GLY C C 1
ATOM 13198 O O . GLY C 1 33 ? 211.91481 203.31287 201.21443 1.000 44.89267 34 GLY C O 1
ATOM 13202 N N . TYR C 1 34 ? 212.82281 202.87087 199.19943 1.000 44.34803 35 TYR C N 1
ATOM 13203 C CA . TYR C 1 34 ? 211.68981 203.37687 198.43643 1.000 44.34803 35 TYR C CA 1
ATOM 13204 C C . TYR C 1 34 ? 210.94381 202.25887 197.71643 1.000 44.34803 35 TYR C C 1
ATOM 13205 O O . TYR C 1 34 ? 210.27081 202.50987 196.71243 1.000 44.34803 35 TYR C O 1
ATOM 13223 N N . ALA C 1 35 ? 211.04781 201.02687 198.21643 1.000 42.13025 36 ALA C N 1
ATOM 13224 C CA . ALA C 1 35 ? 210.33281 199.91887 197.59943 1.000 42.13025 36 ALA C CA 1
ATOM 13225 C C . ALA C 1 35 ? 208.82881 200.13687 197.64743 1.000 42.13025 36 ALA C C 1
ATOM 13226 O O . ALA C 1 35 ? 208.10881 199.70387 196.74143 1.000 42.13025 36 ALA C O 1
ATOM 13233 N N . HIS C 1 36 ? 208.33681 200.80187 198.69243 1.000 43.68581 37 HIS C N 1
ATOM 13234 C CA . HIS C 1 36 ? 206.91781 201.12687 198.75043 1.000 43.68581 37 HIS C CA 1
ATOM 13235 C C . HIS C 1 36 ? 206.52281 202.04687 197.60543 1.000 43.68581 37 HIS C C 1
ATOM 13236 O O . HIS C 1 36 ? 205.46781 201.86687 196.99043 1.000 43.68581 37 HIS C O 1
ATOM 13250 N N . ALA C 1 37 ? 207.36081 203.03787 197.30243 1.000 41.94561 38 ALA C N 1
ATOM 13251 C CA . ALA C 1 37 ? 207.05881 203.94187 196.20143 1.000 41.94561 38 ALA C CA 1
ATOM 13252 C C . ALA C 1 37 ? 207.05581 203.20087 194.87143 1.000 41.94561 38 ALA C C 1
ATOM 13253 O O . ALA C 1 37 ? 206.20581 203.45287 194.00943 1.000 41.94561 38 ALA C O 1
ATOM 13260 N N . VAL C 1 38 ? 207.99581 202.27187 194.68943 1.000 39.56584 39 VAL C N 1
ATOM 13261 C CA . VAL C 1 38 ? 208.03581 201.49387 193.45643 1.000 39.56584 39 VAL C CA 1
ATOM 13262 C C . VAL C 1 38 ? 206.78381 200.64087 193.33443 1.000 39.56584 39 VAL C C 1
ATOM 13263 O O . VAL C 1 38 ? 206.16481 200.56687 192.26643 1.000 39.56584 39 VAL C O 1
ATOM 13276 N N . HIS C 1 39 ? 206.38381 199.99187 194.42743 1.000 40.12003 40 HIS C N 1
ATOM 13277 C CA . HIS C 1 39 ? 205.15581 199.20987 194.40943 1.000 40.12003 40 HIS C CA 1
ATOM 13278 C C . HIS C 1 39 ? 203.95881 200.08587 194.07443 1.000 40.12003 40 HIS C C 1
ATOM 13279 O O . HIS C 1 39 ? 203.05981 199.66787 193.33643 1.000 40.12003 40 HIS C O 1
ATOM 13293 N N . THR C 1 40 ? 203.92481 201.30487 194.61343 1.000 41.10646 41 THR C N 1
ATOM 13294 C CA . THR C 1 40 ? 202.74481 202.13987 194.44143 1.000 41.10646 41 THR C CA 1
ATOM 13295 C C . THR C 1 40 ? 202.63481 202.70087 193.02743 1.000 41.10646 41 THR C C 1
ATOM 13296 O O . THR C 1 40 ? 201.56281 202.61287 192.41943 1.000 41.10646 41 THR C O 1
ATOM 13307 N N . TYR C 1 41 ? 203.70681 203.28087 192.47443 1.000 41.19054 42 TYR C N 1
ATOM 13308 C CA . TYR C 1 41 ? 203.53281 203.97087 191.19743 1.000 41.19054 42 TYR C CA 1
ATOM 13309 C C . TYR C 1 41 ? 204.17181 203.26387 190.00743 1.000 41.19054 42 TYR C C 1
ATOM 13310 O O . TYR C 1 41 ? 203.70881 203.44787 188.87943 1.000 41.19054 42 TYR C O 1
ATOM 13328 N N . VAL C 1 42 ? 205.21581 202.46087 190.20143 1.000 37.27690 43 VAL C N 1
ATOM 13329 C CA . VAL C 1 42 ? 205.87381 201.82887 189.05843 1.000 37.27690 43 VAL C CA 1
ATOM 13330 C C . VAL C 1 42 ? 205.22681 200.49387 188.71143 1.000 37.27690 43 VAL C C 1
ATOM 13331 O O . VAL C 1 42 ? 205.01081 200.19087 187.53643 1.000 37.27690 43 VAL C O 1
ATOM 13344 N N . LYS C 1 43 ? 204.90281 199.69487 189.72243 1.000 37.07064 44 LYS C N 1
ATOM 13345 C CA . LYS C 1 43 ? 204.36481 198.35687 189.49143 1.000 37.07064 44 LYS C CA 1
ATOM 13346 C C . LYS C 1 43 ? 203.12881 198.33087 188.60043 1.000 37.07064 44 LYS C C 1
ATOM 13347 O O . LYS C 1 43 ? 203.01381 197.40087 187.78243 1.000 37.07064 44 LYS C O 1
ATOM 13366 N N . PRO C 1 44 ? 202.18281 199.26687 188.70243 1.000 36.46405 45 PRO C N 1
ATOM 13367 C CA . PRO C 1 44 ? 200.95681 199.15287 187.89743 1.000 36.46405 45 PRO C CA 1
ATOM 13368 C C . PRO C 1 44 ? 201.19981 199.03087 186.40443 1.000 36.46405 45 PRO C C 1
ATOM 13369 O O . PRO C 1 44 ? 200.41781 198.36487 185.71843 1.000 36.46405 45 PRO C O 1
ATOM 13380 N N . PHE C 1 45 ? 202.24781 199.65487 185.86843 1.000 34.57953 46 PHE C N 1
ATOM 13381 C CA . PHE C 1 45 ? 202.53481 199.50587 184.44543 1.000 34.57953 46 PHE C CA 1
ATOM 13382 C C . PHE C 1 45 ? 202.88881 198.06087 184.10143 1.000 34.57953 46 PHE C C 1
ATOM 13383 O O . PHE C 1 45 ? 202.41181 197.51287 183.09543 1.000 34.57953 46 PHE C O 1
ATOM 13400 N N . GLY C 1 46 ? 203.70881 197.42087 184.93343 1.000 32.42876 47 GLY C N 1
ATOM 13401 C CA . GLY C 1 46 ? 204.00581 196.01487 184.72443 1.000 32.42876 47 GLY C CA 1
ATOM 13402 C C . GLY C 1 46 ? 202.78281 195.13687 184.89543 1.000 32.42876 47 GLY C C 1
ATOM 13403 O O . GLY C 1 46 ? 202.60481 194.15187 184.17443 1.000 32.42876 47 GLY C O 1
ATOM 13407 N N . ASP C 1 47 ? 201.92681 195.47887 185.85843 1.000 33.56534 48 ASP C N 1
ATOM 13408 C CA . ASP C 1 47 ? 200.67581 194.74887 186.01943 1.000 33.56534 48 ASP C CA 1
ATOM 13409 C C . ASP C 1 47 ? 199.81781 194.86587 184.76743 1.000 33.56534 48 ASP C C 1
ATOM 13410 O O . ASP C 1 47 ? 199.17681 193.89687 184.35043 1.000 33.56534 48 ASP C O 1
ATOM 13419 N N . LEU C 1 48 ? 199.79581 196.04887 184.15443 1.000 30.29724 49 LEU C N 1
ATOM 13420 C CA . LEU C 1 48 ? 199.05881 196.23387 182.91143 1.000 30.29724 49 LEU C CA 1
ATOM 13421 C C . LEU C 1 48 ? 199.62881 195.36487 181.80043 1.000 30.29724 49 LEU C C 1
ATOM 13422 O O . LEU C 1 48 ? 198.87981 194.74787 181.03543 1.000 30.29724 49 LEU C O 1
ATOM 13438 N N . PHE C 1 49 ? 200.95681 195.31687 181.68843 1.000 29.40570 50 PHE C N 1
ATOM 13439 C CA . PHE C 1 49 ? 201.57581 194.46587 180.67643 1.000 29.40570 50 PHE C CA 1
ATOM 13440 C C . PHE C 1 49 ? 201.19881 193.00387 180.88943 1.000 29.40570 50 PHE C C 1
ATOM 13441 O O . PHE C 1 49 ? 200.83881 192.29287 179.93843 1.000 29.40570 50 PHE C O 1
ATOM 13458 N N . VAL C 1 50 ? 201.25481 192.54687 182.14043 1.000 27.99066 51 VAL C N 1
ATOM 13459 C CA . VAL C 1 50 ? 200.91281 191.16387 182.45543 1.000 27.99066 51 VAL C CA 1
ATOM 13460 C C . VAL C 1 50 ? 199.45581 190.88287 182.11443 1.000 27.99066 51 VAL C C 1
ATOM 13461 O O . VAL C 1 50 ? 199.12481 189.82987 181.55543 1.000 27.99066 51 VAL C O 1
ATOM 13474 N N . ARG C 1 51 ? 198.56081 191.80887 182.45943 1.000 28.82368 52 ARG C N 1
ATOM 13475 C CA . ARG C 1 51 ? 197.14581 191.62287 182.16443 1.000 28.82368 52 ARG C CA 1
ATOM 13476 C C . ARG C 1 51 ? 196.90081 191.56087 180.66343 1.000 28.82368 52 ARG C C 1
ATOM 13477 O O . ARG C 1 51 ? 196.10781 190.74087 180.18943 1.000 28.82368 52 ARG C O 1
ATOM 13498 N N . LEU C 1 52 ? 197.56681 192.42787 179.90143 1.000 27.73808 53 LEU C N 1
ATOM 13499 C CA . LEU C 1 52 ? 197.40981 192.40387 178.45343 1.000 27.73808 53 LEU C CA 1
ATOM 13500 C C . LEU C 1 52 ? 197.86381 191.07087 177.88243 1.000 27.73808 53 LEU C C 1
ATOM 13501 O O . LEU C 1 52 ? 197.20781 190.50887 176.99843 1.000 27.73808 53 LEU C O 1
ATOM 13517 N N . LEU C 1 53 ? 198.98681 190.54787 178.37443 1.000 26.90387 54 LEU C N 1
ATOM 13518 C CA . LEU C 1 53 ? 199.44881 189.24887 177.89943 1.000 26.90387 54 LEU C CA 1
ATOM 13519 C C . LEU C 1 53 ? 198.46681 188.14387 178.26543 1.000 26.90387 54 LEU C C 1
ATOM 13520 O O . LEU C 1 53 ? 198.16381 187.27487 177.44043 1.000 26.90387 54 LEU C O 1
ATOM 13536 N N . LYS C 1 54 ? 197.95381 188.16187 179.49543 1.000 26.74806 55 LYS C N 1
ATOM 13537 C CA . LYS C 1 54 ? 197.03181 187.11887 179.92943 1.000 26.74806 55 LYS C CA 1
ATOM 13538 C C . LYS C 1 54 ? 195.70981 187.18387 179.17743 1.000 26.74806 55 LYS C C 1
ATOM 13539 O O . LYS C 1 54 ? 195.03381 186.16187 179.02443 1.000 26.74806 55 LYS C O 1
ATOM 13558 N N . MET C 1 55 ? 195.32881 188.37087 178.70343 1.000 26.88438 56 MET C N 1
ATOM 13559 C CA . MET C 1 55 ? 194.07781 188.52087 177.96843 1.000 26.88438 56 MET C CA 1
ATOM 13560 C C . MET C 1 55 ? 194.02981 187.62687 176.73543 1.000 26.88438 56 MET C C 1
ATOM 13561 O O . MET C 1 55 ? 192.94581 187.21187 176.31343 1.000 26.88438 56 MET C O 1
ATOM 13575 N N . LEU C 1 56 ? 195.18081 187.32287 176.14543 1.000 25.43940 57 LEU C N 1
ATOM 13576 C CA . LEU C 1 56 ? 195.25181 186.60987 174.87943 1.000 25.43940 57 LEU C CA 1
ATOM 13577 C C . LEU C 1 56 ? 195.44581 185.10787 175.03243 1.000 25.43940 57 LEU C C 1
ATOM 13578 O O . LEU C 1 56 ? 195.43881 184.39587 174.02643 1.000 25.43940 57 LEU C O 1
ATOM 13594 N N . VAL C 1 57 ? 195.60081 184.60687 176.25643 1.000 24.25130 58 VAL C N 1
ATOM 13595 C CA . VAL C 1 57 ? 195.99081 183.21287 176.44643 1.000 24.25130 58 VAL C CA 1
ATOM 13596 C C . VAL C 1 57 ? 194.90481 182.27687 175.92843 1.000 24.25130 58 VAL C C 1
ATOM 13597 O O . VAL C 1 57 ? 195.13481 181.47087 175.02043 1.000 24.25130 58 VAL C O 1
ATOM 13610 N N . MET C 1 58 ? 193.70981 182.35987 176.50443 1.000 24.86660 59 MET C N 1
ATOM 13611 C CA . MET C 1 58 ? 192.66881 181.39387 176.16343 1.000 24.86660 59 MET C CA 1
ATOM 13612 C C . MET C 1 58 ? 192.25681 181.46787 174.70043 1.000 24.86660 59 MET C C 1
ATOM 13613 O O . MET C 1 58 ? 192.19981 180.41287 174.04543 1.000 24.86660 59 MET C O 1
ATOM 13627 N N . PRO C 1 59 ? 191.96481 182.63787 174.12543 1.000 23.63969 60 PRO C N 1
ATOM 13628 C CA . PRO C 1 59 ? 191.57381 182.65487 172.70643 1.000 23.63969 60 PRO C CA 1
ATOM 13629 C C . PRO C 1 59 ? 192.64381 182.09587 171.78943 1.000 23.63969 60 PRO C C 1
ATOM 13630 O O . PRO C 1 59 ? 192.34781 181.25587 170.93143 1.000 23.63969 60 PRO C O 1
ATOM 13641 N N . ILE C 1 60 ? 193.88781 182.54987 171.94343 1.000 24.00513 61 ILE C N 1
ATOM 13642 C CA . ILE C 1 60 ? 194.94781 182.10387 171.04843 1.000 24.00513 61 ILE C CA 1
ATOM 13643 C C . ILE C 1 60 ? 195.16581 180.60587 171.19643 1.000 24.00513 61 ILE C C 1
ATOM 13644 O O . ILE C 1 60 ? 195.24781 179.87687 170.20343 1.000 24.00513 61 ILE C O 1
ATOM 13660 N N . VAL C 1 61 ? 195.20881 180.11287 172.43443 1.000 23.38607 62 VAL C N 1
ATOM 13661 C CA . VAL C 1 61 ? 195.43281 178.68787 172.64943 1.000 23.38607 62 VAL C CA 1
ATOM 13662 C C . VAL C 1 61 ? 194.31781 177.87787 172.00443 1.000 23.38607 62 VAL C C 1
ATOM 13663 O O . VAL C 1 61 ? 194.56981 176.97087 171.20243 1.000 23.38607 62 VAL C O 1
ATOM 13676 N N . PHE C 1 62 ? 193.06481 178.22087 172.30843 1.000 22.72022 63 PHE C N 1
ATOM 13677 C CA . PHE C 1 62 ? 191.94581 177.44387 171.78743 1.000 22.72022 63 PHE C CA 1
ATOM 13678 C C . PHE C 1 62 ? 191.91881 177.46387 170.26543 1.000 22.72022 63 PHE C C 1
ATOM 13679 O O . PHE C 1 62 ? 191.85881 176.40987 169.62143 1.000 22.72022 63 PHE C O 1
ATOM 13696 N N . ALA C 1 63 ? 191.95881 178.65587 169.66943 1.000 22.22118 64 ALA C N 1
ATOM 13697 C CA . ALA C 1 63 ? 191.81681 178.76287 168.22443 1.000 22.22118 64 ALA C CA 1
ATOM 13698 C C . ALA C 1 63 ? 192.98581 178.10387 167.50343 1.000 22.22118 64 ALA C C 1
ATOM 13699 O O . ALA C 1 63 ? 192.78881 177.33587 166.55043 1.000 22.22118 64 ALA C O 1
ATOM 13706 N N . SER C 1 64 ? 194.21281 178.38887 167.94343 1.000 23.21601 65 SER C N 1
ATOM 13707 C CA . SER C 1 64 ? 195.37981 177.81587 167.29443 1.000 23.21601 65 SER C CA 1
ATOM 13708 C C . SER C 1 64 ? 195.38681 176.30187 167.41443 1.000 23.21601 65 SER C C 1
ATOM 13709 O O . SER C 1 64 ? 195.73181 175.60487 166.45843 1.000 23.21601 65 SER C O 1
ATOM 13717 N N . LEU C 1 65 ? 195.00781 175.76787 168.57743 1.000 23.13857 66 LEU C N 1
ATOM 13718 C CA . LEU C 1 65 ? 195.00781 174.32087 168.73343 1.000 23.13857 66 LEU C CA 1
ATOM 13719 C C . LEU C 1 65 ? 193.91881 173.67287 167.89043 1.000 23.13857 66 LEU C C 1
ATOM 13720 O O . LEU C 1 65 ? 194.13881 172.60787 167.30843 1.000 23.13857 66 LEU C O 1
ATOM 13736 N N . VAL C 1 66 ? 192.73981 174.29087 167.80743 1.000 22.50875 67 VAL C N 1
ATOM 13737 C CA . VAL C 1 66 ? 191.69481 173.74687 166.94543 1.000 22.50875 67 VAL C CA 1
ATOM 13738 C C . VAL C 1 66 ? 192.18581 173.68987 165.50443 1.000 22.50875 67 VAL C C 1
ATOM 13739 O O . VAL C 1 66 ? 192.06581 172.66387 164.82543 1.000 22.50875 67 VAL C O 1
ATOM 13752 N N . VAL C 1 67 ? 192.77881 174.78587 165.02943 1.000 23.53408 68 VAL C N 1
ATOM 13753 C CA . VAL C 1 67 ? 193.25381 174.83587 163.64943 1.000 23.53408 68 VAL C CA 1
ATOM 13754 C C . VAL C 1 67 ? 194.35481 173.80387 163.42343 1.000 23.53408 68 VAL C C 1
ATOM 13755 O O . VAL C 1 67 ? 194.35581 173.07787 162.42043 1.000 23.53408 68 VAL C O 1
ATOM 13768 N N . GLY C 1 68 ? 195.30581 173.71787 164.35443 1.000 24.94055 69 GLY C N 1
ATOM 13769 C CA . GLY C 1 68 ? 196.40381 172.78187 164.19743 1.000 24.94055 69 GLY C CA 1
ATOM 13770 C C . GLY C 1 68 ? 195.95181 171.33587 164.20643 1.000 24.94055 69 GLY C C 1
ATOM 13771 O O . GLY C 1 68 ? 196.38081 170.53687 163.37043 1.000 24.94055 69 GLY C O 1
ATOM 13775 N N . ALA C 1 69 ? 195.08581 170.97687 165.15343 1.000 24.92405 70 ALA C N 1
ATOM 13776 C CA . ALA C 1 69 ? 194.54981 169.62387 165.18943 1.000 24.92405 70 ALA C CA 1
ATOM 13777 C C . ALA C 1 69 ? 193.74581 169.32187 163.93743 1.000 24.92405 70 ALA C C 1
ATOM 13778 O O . ALA C 1 69 ? 193.72481 168.17687 163.47543 1.000 24.92405 70 ALA C O 1
ATOM 13785 N N . ALA C 1 70 ? 193.07781 170.32987 163.37543 1.000 24.91776 71 ALA C N 1
ATOM 13786 C CA . ALA C 1 70 ? 192.39181 170.12487 162.10943 1.000 24.91776 71 ALA C CA 1
ATOM 13787 C C . ALA C 1 70 ? 193.37381 169.88387 160.97043 1.000 24.91776 71 ALA C C 1
ATOM 13788 O O . ALA C 1 70 ? 193.05281 169.15887 160.02343 1.000 24.91776 71 ALA C O 1
ATOM 13795 N N . SER C 1 71 ? 194.56481 170.46987 161.04343 1.000 26.98152 72 SER C N 1
ATOM 13796 C CA . SER C 1 71 ? 195.53781 170.38287 159.96143 1.000 26.98152 72 SER C CA 1
ATOM 13797 C C . SER C 1 71 ? 196.49781 169.20687 160.09643 1.000 26.98152 72 SER C C 1
ATOM 13798 O O . SER C 1 71 ? 197.34781 169.02287 159.22043 1.000 26.98152 72 SER C O 1
ATOM 13806 N N . ILE C 1 72 ? 196.38681 168.40987 161.15443 1.000 29.47431 73 ILE C N 1
ATOM 13807 C CA . ILE C 1 72 ? 197.33081 167.33787 161.44143 1.000 29.47431 73 ILE C CA 1
ATOM 13808 C C . ILE C 1 72 ? 196.56381 166.04687 161.68043 1.000 29.47431 73 ILE C C 1
ATOM 13809 O O . ILE C 1 72 ? 195.50781 166.04887 162.32343 1.000 29.47431 73 ILE C O 1
ATOM 13825 N N . SER C 1 73 ? 197.09281 164.94487 161.15743 1.000 30.71382 74 SER C N 1
ATOM 13826 C CA . SER C 1 73 ? 196.45581 163.65387 161.34343 1.000 30.71382 74 SER C CA 1
ATOM 13827 C C . SER C 1 73 ? 196.54781 163.21587 162.80543 1.000 30.71382 74 SER C C 1
ATOM 13828 O O . SER C 1 73 ? 197.52881 163.51287 163.49043 1.000 30.71382 74 SER C O 1
ATOM 13836 N N . PRO C 1 74 ? 195.53181 162.50787 163.30943 1.000 29.31645 75 PRO C N 1
ATOM 13837 C CA . PRO C 1 74 ? 195.57681 162.07287 164.71543 1.000 29.31645 75 PRO C CA 1
ATOM 13838 C C . PRO C 1 74 ? 196.77581 161.20387 165.05543 1.000 29.31645 75 PRO C C 1
ATOM 13839 O O . PRO C 1 74 ? 197.33481 161.32787 166.15143 1.000 29.31645 75 PRO C O 1
ATOM 13850 N N . ALA C 1 75 ? 197.18381 160.31587 164.14743 1.000 30.86198 76 ALA C N 1
ATOM 13851 C CA . ALA C 1 75 ? 198.33781 159.46387 164.41643 1.000 30.86198 76 ALA C CA 1
ATOM 13852 C C . ALA C 1 75 ? 199.59381 160.29687 164.62643 1.000 30.86198 76 ALA C C 1
ATOM 13853 O O . ALA C 1 75 ? 200.38581 160.03587 165.54343 1.000 30.86198 76 ALA C O 1
ATOM 13860 N N . ARG C 1 76 ? 199.79081 161.30587 163.78243 1.000 32.29444 77 ARG C N 1
ATOM 13861 C CA . ARG C 1 76 ? 200.94981 162.17087 163.93243 1.000 32.29444 77 ARG C CA 1
ATOM 13862 C C . ARG C 1 76 ? 200.89181 162.92987 165.24643 1.000 32.29444 77 ARG C C 1
ATOM 13863 O O . ARG C 1 76 ? 201.91681 163.12687 165.90743 1.000 32.29444 77 ARG C O 1
ATOM 13884 N N . LEU C 1 77 ? 199.69681 163.37587 165.63243 1.000 29.48796 78 LEU C N 1
ATOM 13885 C CA . LEU C 1 77 ? 199.53681 164.06487 166.90443 1.000 29.48796 78 LEU C CA 1
ATOM 13886 C C . LEU C 1 77 ? 199.91381 163.15687 168.06743 1.000 29.48796 78 LEU C C 1
ATOM 13887 O O . LEU C 1 77 ? 200.57081 163.59287 169.01743 1.000 29.48796 78 LEU C O 1
ATOM 13903 N N . GLY C 1 78 ? 199.50381 161.88987 168.01343 1.000 30.20104 79 GLY C N 1
ATOM 13904 C CA . GLY C 1 78 ? 199.88381 160.95787 169.06143 1.000 30.20104 79 GLY C CA 1
ATOM 13905 C C . GLY C 1 78 ? 201.38181 160.72887 169.12343 1.000 30.20104 79 GLY C C 1
ATOM 13906 O O . GLY C 1 78 ? 201.97181 160.67987 170.20743 1.000 30.20104 79 GLY C O 1
ATOM 13910 N N . ARG C 1 79 ? 202.01581 160.57687 167.96043 1.000 32.07949 80 ARG C N 1
ATOM 13911 C CA . ARG C 1 79 ? 203.46481 160.40987 167.92943 1.000 32.07949 80 ARG C CA 1
ATOM 13912 C C . ARG C 1 79 ? 204.16581 161.63087 168.51643 1.000 32.07949 80 ARG C C 1
ATOM 13913 O O . ARG C 1 79 ? 205.11581 161.50187 169.30243 1.000 32.07949 80 ARG C O 1
ATOM 13934 N N . VAL C 1 80 ? 203.69181 162.82387 168.15843 1.000 29.37085 81 VAL C N 1
ATOM 13935 C CA . VAL C 1 80 ? 204.26081 164.05987 168.68443 1.000 29.37085 81 VAL C CA 1
ATOM 13936 C C . VAL C 1 80 ? 204.08781 164.12187 170.19443 1.000 29.37085 81 VAL C C 1
ATOM 13937 O O . VAL C 1 80 ? 205.00381 164.52087 170.92243 1.000 29.37085 81 VAL C O 1
ATOM 13950 N N . GLY C 1 81 ? 202.90881 163.74587 170.68643 1.000 29.24430 82 GLY C N 1
ATOM 13951 C CA . GLY C 1 81 ? 202.67881 163.75287 172.11943 1.000 29.24430 82 GLY C CA 1
ATOM 13952 C C . GLY C 1 81 ? 203.61081 162.81387 172.85943 1.000 29.24430 82 GLY C C 1
ATOM 13953 O O . GLY C 1 81 ? 204.17281 163.16987 173.89743 1.000 29.24430 82 GLY C O 1
ATOM 13957 N N . VAL C 1 82 ? 203.79081 161.60487 172.33143 1.000 29.60325 83 VAL C N 1
ATOM 13958 C CA . VAL C 1 82 ? 204.68381 160.64487 172.97443 1.000 29.60325 83 VAL C CA 1
ATOM 13959 C C . VAL C 1 82 ? 206.10481 161.19587 173.01543 1.000 29.60325 83 VAL C C 1
ATOM 13960 O O . VAL C 1 82 ? 206.77181 161.18587 174.06243 1.000 29.60325 83 VAL C O 1
ATOM 13973 N N . LYS C 1 83 ? 206.57981 161.71087 171.87843 1.000 29.51617 84 LYS C N 1
ATOM 13974 C CA . LYS C 1 83 ? 207.93781 162.24087 171.81643 1.000 29.51617 84 LYS C CA 1
ATOM 13975 C C . LYS C 1 83 ? 208.12181 163.39787 172.79143 1.000 29.51617 84 LYS C C 1
ATOM 13976 O O . LYS C 1 83 ? 209.12381 163.46287 173.51543 1.000 29.51617 84 LYS C O 1
ATOM 13995 N N . ILE C 1 84 ? 207.16181 164.32187 172.82343 1.000 27.13495 85 ILE C N 1
ATOM 13996 C CA . ILE C 1 84 ? 207.30181 165.50987 173.65243 1.000 27.13495 85 ILE C CA 1
ATOM 13997 C C . ILE C 1 84 ? 207.23181 165.14887 175.12943 1.000 27.13495 85 ILE C C 1
ATOM 13998 O O . ILE C 1 84 ? 207.92281 165.74987 175.95443 1.000 27.13495 85 ILE C O 1
ATOM 14014 N N . VAL C 1 85 ? 206.39881 164.17287 175.49343 1.000 27.59174 86 VAL C N 1
ATOM 14015 C CA . VAL C 1 85 ? 206.34381 163.74487 176.88843 1.000 27.59174 86 VAL C CA 1
ATOM 14016 C C . VAL C 1 85 ? 207.66781 163.11687 177.30343 1.000 27.59174 86 VAL C C 1
ATOM 14017 O O . VAL C 1 85 ? 208.17581 163.36687 178.40643 1.000 27.59174 86 VAL C O 1
ATOM 14030 N N . VAL C 1 86 ? 208.24781 162.28987 176.43143 1.000 27.41254 87 VAL C N 1
ATOM 14031 C CA . VAL C 1 86 ? 209.54981 161.69987 176.73243 1.000 27.41254 87 VAL C CA 1
ATOM 14032 C C . VAL C 1 86 ? 210.58781 162.79587 176.93943 1.000 27.41254 87 VAL C C 1
ATOM 14033 O O . VAL C 1 86 ? 211.36981 162.77087 177.90243 1.000 27.41254 87 VAL C O 1
ATOM 14046 N N . TYR C 1 87 ? 210.60781 163.77687 176.03543 1.000 26.48908 88 TYR C N 1
ATOM 14047 C CA . TYR C 1 87 ? 211.55781 164.87687 176.15143 1.000 26.48908 88 TYR C CA 1
ATOM 14048 C C . TYR C 1 87 ? 211.34481 165.65087 177.44643 1.000 26.48908 88 TYR C C 1
ATOM 14049 O O . TYR C 1 87 ? 212.30981 165.99887 178.13843 1.000 26.48908 88 TYR C O 1
ATOM 14067 N N . TYR C 1 88 ? 210.08581 165.93187 177.78643 1.000 25.89359 89 TYR C N 1
ATOM 14068 C CA . TYR C 1 88 ? 209.77481 166.64487 179.01743 1.000 25.89359 89 TYR C CA 1
ATOM 14069 C C . TYR C 1 88 ? 210.34481 165.91787 180.22543 1.000 25.89359 89 TYR C C 1
ATOM 14070 O O . TYR C 1 88 ? 211.04881 166.51187 181.05243 1.000 25.89359 89 TYR C O 1
ATOM 14088 N N . LEU C 1 89 ? 210.03781 164.62587 180.34843 1.000 28.08484 90 LEU C N 1
ATOM 14089 C CA . LEU C 1 89 ? 210.48581 163.87387 181.51443 1.000 28.08484 90 LEU C CA 1
ATOM 14090 C C . LEU C 1 89 ? 212.00581 163.83987 181.59243 1.000 28.08484 90 LEU C C 1
ATOM 14091 O O . LEU C 1 89 ? 212.59081 164.07487 182.66043 1.000 28.08484 90 LEU C O 1
ATOM 14107 N N . LEU C 1 90 ? 212.66681 163.55987 180.46743 1.000 28.36178 91 LEU C N 1
ATOM 14108 C CA . LEU C 1 90 ? 214.11981 163.45387 180.48543 1.000 28.36178 91 LEU C CA 1
ATOM 14109 C C . LEU C 1 90 ? 214.75881 164.78087 180.87443 1.000 28.36178 91 LEU C C 1
ATOM 14110 O O . LEU C 1 90 ? 215.67581 164.82587 181.70643 1.000 28.36178 91 LEU C O 1
ATOM 14126 N N . THR C 1 91 ? 214.27581 165.87987 180.29143 1.000 27.58138 92 THR C N 1
ATOM 14127 C CA . THR C 1 91 ? 214.86281 167.18187 180.57843 1.000 27.58138 92 THR C CA 1
ATOM 14128 C C . THR C 1 91 ? 214.62581 167.58887 182.02443 1.000 27.58138 92 THR C C 1
ATOM 14129 O O . THR C 1 91 ? 215.51181 168.16687 182.66043 1.000 27.58138 92 THR C O 1
ATOM 14139 N N . SER C 1 92 ? 213.44281 167.29787 182.56743 1.000 28.16303 93 SER C N 1
ATOM 14140 C CA . SER C 1 92 ? 213.18381 167.64087 183.96043 1.000 28.16303 93 SER C CA 1
ATOM 14141 C C . SER C 1 92 ? 214.07781 166.84387 184.90443 1.000 28.16303 93 SER C C 1
ATOM 14142 O O . SER C 1 92 ? 214.61381 167.39387 185.87743 1.000 28.16303 93 SER C O 1
ATOM 14149 N N . ALA C 1 93 ? 214.25481 165.54687 184.63643 1.000 29.62521 94 ALA C N 1
ATOM 14150 C CA . ALA C 1 93 ? 215.14781 164.74887 185.47143 1.000 29.62521 94 ALA C CA 1
ATOM 14151 C C . ALA C 1 93 ? 216.57181 165.28287 185.41143 1.000 29.62521 94 ALA C C 1
ATOM 14152 O O . ALA C 1 93 ? 217.24881 165.40287 186.44343 1.000 29.62521 94 ALA C O 1
ATOM 14159 N N . PHE C 1 94 ? 217.03981 165.62087 184.20843 1.000 30.59032 95 PHE C N 1
ATOM 14160 C CA . PHE C 1 94 ? 218.37981 166.17687 184.07243 1.000 30.59032 95 PHE C CA 1
ATOM 14161 C C . PHE C 1 94 ? 218.50281 167.49687 184.82043 1.000 30.59032 95 PHE C C 1
ATOM 14162 O O . PHE C 1 94 ? 219.53681 167.77787 185.43543 1.000 30.59032 95 PHE C O 1
ATOM 14179 N N . ALA C 1 95 ? 217.45881 168.32587 184.77143 1.000 29.89927 96 ALA C N 1
ATOM 14180 C CA . ALA C 1 95 ? 217.48981 169.60187 185.47343 1.000 29.89927 96 ALA C CA 1
ATOM 14181 C C . ALA C 1 95 ? 217.60181 169.40487 186.97843 1.000 29.89927 96 ALA C C 1
ATOM 14182 O O . ALA C 1 95 ? 218.36981 170.10587 187.64743 1.000 29.89927 96 ALA C O 1
ATOM 14189 N N . VAL C 1 96 ? 216.83881 168.46287 187.53443 1.000 31.33508 97 VAL C N 1
ATOM 14190 C CA . VAL C 1 96 ? 216.93581 168.21687 188.97143 1.000 31.33508 97 VAL C CA 1
ATOM 14191 C C . VAL C 1 96 ? 218.32481 167.70787 189.33043 1.000 31.33508 97 VAL C C 1
ATOM 14192 O O . VAL C 1 96 ? 218.90581 168.10487 190.34843 1.000 31.33508 97 VAL C O 1
ATOM 14205 N N . THR C 1 97 ? 218.86981 166.80087 188.51743 1.000 32.60039 98 THR C N 1
ATOM 14206 C CA . THR C 1 97 ? 220.21181 166.29587 188.78643 1.000 32.60039 98 THR C CA 1
ATOM 14207 C C . THR C 1 97 ? 221.23481 167.42487 188.76143 1.000 32.60039 98 THR C C 1
ATOM 14208 O O . THR C 1 97 ? 222.12881 167.48987 189.61543 1.000 32.60039 98 THR C O 1
ATOM 14219 N N . LEU C 1 98 ? 221.11681 168.32487 187.78643 1.000 32.52254 99 LEU C N 1
ATOM 14220 C CA . LEU C 1 98 ? 222.02681 169.45787 187.69443 1.000 32.52254 99 LEU C CA 1
ATOM 14221 C C . LEU C 1 98 ? 221.89481 170.36887 188.90643 1.000 32.52254 99 LEU C C 1
ATOM 14222 O O . LEU C 1 98 ? 222.89481 170.88087 189.42143 1.000 32.52254 99 LEU C O 1
ATOM 14238 N N . GLY C 1 99 ? 220.66481 170.59687 189.36443 1.000 33.38391 100 GLY C N 1
ATOM 14239 C CA . GLY C 1 99 ? 220.47081 171.38687 190.56643 1.000 33.38391 100 GLY C CA 1
ATOM 14240 C C . GLY C 1 99 ? 221.12081 170.76087 191.78343 1.000 33.38391 100 GLY C C 1
ATOM 14241 O O . GLY C 1 99 ? 221.73881 171.45187 192.59743 1.000 33.38391 100 GLY C O 1
ATOM 14245 N N . ILE C 1 100 ? 220.98581 169.44287 191.92743 1.000 35.26854 101 ILE C N 1
ATOM 14246 C CA . ILE C 1 100 ? 221.62781 168.74887 193.04043 1.000 35.26854 101 ILE C CA 1
ATOM 14247 C C . ILE C 1 100 ? 223.14081 168.89287 192.95143 1.000 35.26854 101 ILE C C 1
ATOM 14248 O O . ILE C 1 100 ? 223.81981 169.13487 193.95843 1.000 35.26854 101 ILE C O 1
ATOM 14264 N N . ILE C 1 101 ? 223.69181 168.74487 191.74743 1.000 35.58262 102 ILE C N 1
ATOM 14265 C CA . ILE C 1 101 ? 225.1318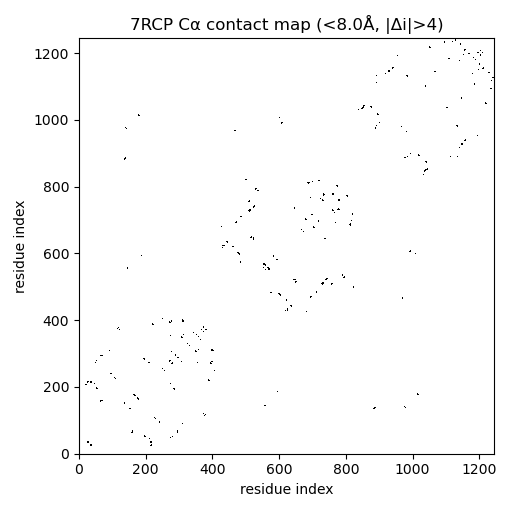1 168.89487 191.56643 1.000 35.58262 102 ILE C CA 1
ATOM 14266 C C . ILE C 1 101 ? 225.57681 170.29687 191.95843 1.000 35.58262 102 ILE C C 1
ATOM 14267 O O . ILE C 1 101 ? 226.59881 170.47487 192.62943 1.000 35.58262 102 ILE C O 1
ATOM 14283 N N . MET C 1 102 ? 224.82781 171.31587 191.53343 1.000 36.46491 103 MET C N 1
ATOM 14284 C CA . MET C 1 102 ? 225.18381 172.68587 191.88643 1.000 36.46491 103 MET C CA 1
ATOM 14285 C C . MET C 1 102 ? 225.11881 172.90087 193.38943 1.000 36.46491 103 MET C C 1
ATOM 14286 O O . MET C 1 102 ? 225.98181 173.57087 193.96743 1.000 36.46491 103 MET C O 1
ATOM 14300 N N . ALA C 1 103 ? 224.09781 172.34687 194.04143 1.000 37.22296 104 ALA C N 1
ATOM 14301 C CA . ALA C 1 103 ? 223.99681 172.47387 195.48843 1.000 37.22296 104 ALA C CA 1
ATOM 14302 C C . ALA C 1 103 ? 225.17581 171.80987 196.18343 1.000 37.22296 104 ALA C C 1
ATOM 14303 O O . ALA C 1 103 ? 225.65981 172.30787 197.20543 1.000 37.22296 104 ALA C O 1
ATOM 14310 N N . ARG C 1 104 ? 225.64481 170.67987 195.65343 1.000 39.30054 105 ARG C N 1
ATOM 14311 C CA . ARG C 1 104 ? 226.73881 169.96887 196.30543 1.000 39.30054 105 ARG C CA 1
ATOM 14312 C C . ARG C 1 104 ? 228.07281 170.66487 196.04843 1.000 39.30054 105 ARG C C 1
ATOM 14313 O O . ARG C 1 104 ? 228.95581 170.65987 196.91243 1.000 39.30054 105 ARG C O 1
ATOM 14334 N N . LEU C 1 105 ? 228.23781 171.26987 194.86843 1.000 39.62392 106 LEU C N 1
ATOM 14335 C CA . LEU C 1 105 ? 229.46281 172.00987 194.57743 1.000 39.62392 106 LEU C CA 1
ATOM 14336 C C . LEU C 1 105 ? 229.60781 173.20187 195.51043 1.000 39.62392 106 LEU C C 1
ATOM 14337 O O . LEU C 1 105 ? 230.64181 173.37387 196.16643 1.000 39.62392 106 LEU C O 1
ATOM 14353 N N . PHE C 1 106 ? 228.58081 174.03887 195.57943 1.000 40.32094 107 PHE C N 1
ATOM 14354 C CA . PHE C 1 106 ? 228.49481 175.05287 196.61743 1.000 40.32094 107 PHE C CA 1
ATOM 14355 C C . PHE C 1 106 ? 227.96581 174.38287 197.88143 1.000 40.32094 107 PHE C C 1
ATOM 14356 O O . PHE C 1 106 ? 227.89881 173.15487 197.98143 1.000 40.32094 107 PHE C O 1
ATOM 14373 N N . ASN C 1 107 ? 227.59281 175.18087 198.87643 1.000 42.80215 108 ASN C N 1
ATOM 14374 C CA . ASN C 1 107 ? 226.98281 174.66587 200.10143 1.000 42.80215 108 ASN C CA 1
ATOM 14375 C C . ASN C 1 107 ? 226.00881 175.70387 200.63243 1.000 42.80215 108 ASN C C 1
ATOM 14376 O O . ASN C 1 107 ? 226.23681 176.32787 201.67443 1.000 42.80215 108 ASN C O 1
ATOM 14387 N N . PRO C 1 108 ? 224.90081 175.91887 199.92843 1.000 40.76934 109 PRO C N 1
ATOM 14388 C CA . PRO C 1 108 ? 223.91781 176.89887 200.39643 1.000 40.76934 109 PRO C CA 1
ATOM 14389 C C . PRO C 1 108 ? 223.27281 176.43487 201.69243 1.000 40.76934 109 PRO C C 1
ATOM 14390 O O . PRO C 1 108 ? 222.80481 175.29987 201.79943 1.000 40.76934 109 PRO C O 1
ATOM 14401 N N . GLY C 1 109 ? 223.25581 177.32587 202.67843 1.000 44.28467 110 GLY C N 1
ATOM 14402 C CA . GLY C 1 109 ? 222.64681 177.04687 203.95643 1.000 44.28467 110 GLY C CA 1
ATOM 14403 C C . GLY C 1 109 ? 223.52981 176.31387 204.93843 1.000 44.28467 110 GLY C C 1
ATOM 14404 O O . GLY C 1 109 ? 223.08881 176.05087 206.06243 1.000 44.28467 110 GLY C O 1
ATOM 14408 N N . ALA C 1 110 ? 224.75381 175.96787 204.55643 1.000 45.83283 111 ALA C N 1
ATOM 14409 C CA . ALA C 1 110 ? 225.65981 175.31087 205.48643 1.000 45.83283 111 ALA C CA 1
ATOM 14410 C C . ALA C 1 110 ? 226.13281 176.30287 206.53943 1.000 45.83283 111 ALA C C 1
ATOM 14411 O O . ALA C 1 110 ? 226.57781 177.40687 206.21343 1.000 45.83283 111 ALA C O 1
ATOM 14418 N N . GLY C 1 111 ? 226.03681 175.90687 207.80443 1.000 49.84223 112 GLY C N 1
ATOM 14419 C CA . GLY C 1 111 ? 226.45181 176.77387 208.89043 1.000 49.84223 112 GLY C CA 1
ATOM 14420 C C . GLY C 1 111 ? 225.71881 178.09687 208.89843 1.000 49.84223 112 GLY C C 1
ATOM 14421 O O . GLY C 1 111 ? 226.34081 179.15387 209.04043 1.000 49.84223 112 GLY C O 1
ATOM 14425 N N . ILE C 1 112 ? 224.39881 178.05587 208.74643 1.000 48.67155 113 ILE C N 1
ATOM 14426 C CA . ILE C 1 112 ? 223.57381 179.25487 208.66643 1.000 48.67155 113 ILE C CA 1
ATOM 14427 C C . ILE C 1 112 ? 222.89081 179.46487 210.00743 1.000 48.67155 113 ILE C C 1
ATOM 14428 O O . ILE C 1 112 ? 222.36381 178.51587 210.60043 1.000 48.67155 113 ILE C O 1
ATOM 14444 N N . HIS C 1 113 ? 222.90181 180.70387 210.48743 1.000 54.74205 114 HIS C N 1
ATOM 14445 C CA . HIS C 1 113 ? 222.19481 181.04987 211.71443 1.000 54.74205 114 HIS C CA 1
ATOM 14446 C C . HIS C 1 113 ? 220.69581 181.02787 211.44343 1.000 54.74205 114 HIS C C 1
ATOM 14447 O O . HIS C 1 113 ? 220.17981 181.86487 210.69643 1.000 54.74205 114 HIS C O 1
ATOM 14461 N N . LEU C 1 114 ? 219.99781 180.07387 212.04743 1.000 50.43168 115 LEU C N 1
ATOM 14462 C CA . LEU C 1 114 ? 218.56981 179.88987 211.83543 1.000 50.43168 115 LEU C CA 1
ATOM 14463 C C . LEU C 1 114 ? 217.80481 180.42887 213.03543 1.000 50.43168 115 LEU C C 1
ATOM 14464 O O . LEU C 1 114 ? 218.08681 180.05287 214.17743 1.000 50.43168 115 LEU C O 1
ATOM 14480 N N . ALA C 1 115 ? 216.84081 181.30587 212.77243 1.000 53.70955 116 ALA C N 1
ATOM 14481 C CA . ALA C 1 115 ? 216.03681 181.93787 213.81043 1.000 53.70955 116 ALA C CA 1
ATOM 14482 C C . ALA C 1 115 ? 214.61781 181.39587 213.73543 1.000 53.70955 116 ALA C C 1
ATOM 14483 O O . ALA C 1 115 ? 213.96081 181.50787 212.69443 1.000 53.70955 116 ALA C O 1
ATOM 14490 N N . VAL C 1 116 ? 214.14781 180.82587 214.83643 1.000 53.63084 117 VAL C N 1
ATOM 14491 C CA . VAL C 1 116 ? 212.81981 180.23387 214.91443 1.000 53.63084 117 VAL C CA 1
ATOM 14492 C C . VAL C 1 116 ? 211.86481 181.24287 215.53143 1.000 53.63084 117 VAL C C 1
ATOM 14493 O O . VAL C 1 116 ? 212.26881 182.14287 216.27743 1.000 53.63084 117 VAL C O 1
ATOM 14506 N N . GLY C 1 117 ? 210.58181 181.09087 215.21643 1.000 54.87573 118 GLY C N 1
ATOM 14507 C CA . GLY C 1 117 ? 209.54281 181.97587 215.71343 1.000 54.87573 118 GLY C CA 1
ATOM 14508 C C . GLY C 1 117 ? 208.80281 182.74387 214.64043 1.000 54.87573 118 GLY C C 1
ATOM 14509 O O . GLY C 1 117 ? 207.93381 183.55987 214.97943 1.000 54.87573 118 GLY C O 1
ATOM 14513 N N . GLY C 1 118 ? 209.09681 182.53087 213.36343 1.000 53.64279 119 GLY C N 1
ATOM 14514 C CA . GLY C 1 118 ? 208.41581 183.22487 212.29243 1.000 53.64279 119 GLY C CA 1
ATOM 14515 C C . GLY C 1 118 ? 207.11081 182.55287 211.92643 1.000 53.64279 119 GLY C C 1
ATOM 14516 O O . GLY C 1 118 ? 206.54581 181.76587 212.69043 1.000 53.64279 119 GLY C O 1
ATOM 14520 N N . GLN C 1 119 ? 206.62481 182.87387 210.73043 1.000 53.30619 120 GLN C N 1
ATOM 14521 C CA . GLN C 1 119 ? 205.35781 182.32287 210.27943 1.000 53.30619 120 GLN C CA 1
ATOM 14522 C C . GLN C 1 119 ? 205.47981 180.82087 210.05943 1.000 53.30619 120 GLN C C 1
ATOM 14523 O O . GLN C 1 119 ? 206.51681 180.31987 209.61543 1.000 53.30619 120 GLN C O 1
ATOM 14537 N N . GLN C 1 120 ? 204.41081 180.10287 210.38043 1.000 52.35082 121 GLN C N 1
ATOM 14538 C CA . GLN C 1 120 ? 204.33581 178.66787 210.16943 1.000 52.35082 121 GLN C CA 1
ATOM 14539 C C . GLN C 1 120 ? 203.57581 178.36987 208.88443 1.000 52.35082 121 GLN C C 1
ATOM 14540 O O . GLN C 1 120 ? 202.81581 179.19587 208.37443 1.000 52.35082 121 GLN C O 1
ATOM 14554 N N . PHE C 1 121 ? 203.79881 177.16987 208.36143 1.000 49.03167 122 PHE C N 1
ATOM 14555 C CA . PHE C 1 121 ? 203.19281 176.73287 207.11443 1.000 49.03167 122 PHE C CA 1
ATOM 14556 C C . PHE C 1 121 ? 202.48681 175.40587 207.32843 1.000 49.03167 122 PHE C C 1
ATOM 14557 O O . PHE C 1 121 ? 203.00581 174.51487 208.00743 1.000 49.03167 122 PHE C O 1
ATOM 14574 N N . GLN C 1 122 ? 201.29981 175.28687 206.74843 1.000 55.85147 123 GLN C N 1
ATOM 14575 C CA . GLN C 1 122 ? 200.52081 174.07387 206.90643 1.000 55.85147 123 GLN C CA 1
ATOM 14576 C C . GLN C 1 122 ? 201.16881 172.94187 206.11243 1.000 55.85147 123 GLN C C 1
ATOM 14577 O O . GLN C 1 122 ? 201.70081 173.17387 205.02143 1.000 55.85147 123 GLN C O 1
ATOM 14591 N N . PRO C 1 123 ? 201.14681 171.71287 206.62543 1.000 55.13033 124 PRO C N 1
ATOM 14592 C CA . PRO C 1 123 ? 201.81481 170.61787 205.91443 1.000 55.13033 124 PRO C CA 1
ATOM 14593 C C . PRO C 1 123 ? 201.19681 170.39187 204.54543 1.000 55.13033 124 PRO C C 1
ATOM 14594 O O . PRO C 1 123 ? 199.98181 170.49887 204.36443 1.000 55.13033 124 PRO C O 1
ATOM 14605 N N . HIS C 1 124 ? 202.04981 170.07687 203.57443 1.000 51.15531 125 HIS C N 1
ATOM 14606 C CA . HIS C 1 124 ? 201.56881 169.80387 202.22943 1.000 51.15531 125 HIS C CA 1
ATOM 14607 C C . HIS C 1 124 ? 200.68081 168.56887 202.23343 1.000 51.15531 125 HIS C C 1
ATOM 14608 O O . HIS C 1 124 ? 201.04681 167.52687 202.78443 1.000 51.15531 125 HIS C O 1
ATOM 14622 N N . GLN C 1 125 ? 199.51181 168.68987 201.61443 1.000 56.38097 126 GLN C N 1
ATOM 14623 C CA . GLN C 1 125 ? 198.56281 167.59387 201.48943 1.000 56.38097 126 GLN C CA 1
ATOM 14624 C C . GLN C 1 125 ? 198.54881 167.12087 200.04543 1.000 56.38097 126 GLN C C 1
ATOM 14625 O O . GLN C 1 125 ? 198.33181 167.92087 199.12843 1.000 56.38097 126 GLN C O 1
ATOM 14639 N N . ALA C 1 126 ? 198.77881 165.83387 199.84643 1.000 54.16597 127 ALA C N 1
ATOM 14640 C CA . ALA C 1 126 ? 198.82581 165.29287 198.49643 1.000 54.16597 127 ALA C CA 1
ATOM 14641 C C . ALA C 1 126 ? 197.42581 165.29887 197.89643 1.000 54.16597 127 ALA C C 1
ATOM 14642 O O . ALA C 1 126 ? 196.53981 164.60987 198.41843 1.000 54.16597 127 ALA C O 1
ATOM 14649 N N . PRO C 1 127 ? 197.17581 166.04487 196.81743 1.000 49.81533 128 PRO C N 1
ATOM 14650 C CA . PRO C 1 127 ? 195.85381 165.99587 196.20143 1.000 49.81533 128 PRO C CA 1
ATOM 14651 C C . PRO C 1 127 ? 195.63581 164.66187 195.51443 1.000 49.81533 128 PRO C C 1
ATOM 14652 O O . PRO C 1 127 ? 196.59881 163.99687 195.09743 1.000 49.81533 128 PRO C O 1
ATOM 14663 N N . PRO C 1 128 ? 194.38381 164.22487 195.37343 1.000 44.37130 129 PRO C N 1
ATOM 14664 C CA . PRO C 1 128 ? 194.12681 162.92187 194.73843 1.000 44.37130 129 PRO C CA 1
ATOM 14665 C C . PRO C 1 128 ? 194.50481 162.95587 193.26543 1.000 44.37130 129 PRO C C 1
ATOM 14666 O O . PRO C 1 128 ? 194.01481 163.78987 192.50243 1.000 44.37130 129 PRO C O 1
ATOM 14677 N N . LEU C 1 129 ? 195.38681 162.03687 192.87243 1.000 40.78220 130 LEU C N 1
ATOM 14678 C CA . LEU C 1 129 ? 195.86381 162.00187 191.49443 1.000 40.78220 130 LEU C CA 1
ATOM 14679 C C . LEU C 1 129 ? 194.72481 161.72287 190.52343 1.000 40.78220 130 LEU C C 1
ATOM 14680 O O . LEU C 1 129 ? 194.70081 162.25987 189.40843 1.000 40.78220 130 LEU C O 1
ATOM 14696 N N . VAL C 1 130 ? 193.77781 160.87487 190.92543 1.000 38.87363 131 VAL C N 1
ATOM 14697 C CA . VAL C 1 130 ? 192.67281 160.51687 190.04343 1.000 38.87363 131 VAL C CA 1
ATOM 14698 C C . VAL C 1 130 ? 191.85281 161.75087 189.69243 1.000 38.87363 131 VAL C C 1
ATOM 14699 O O . VAL C 1 130 ? 191.46281 161.94687 188.53643 1.000 38.87363 131 VAL C O 1
ATOM 14712 N N . HIS C 1 131 ? 191.57381 162.59687 190.68443 1.000 40.76294 132 HIS C N 1
ATOM 14713 C CA . HIS C 1 131 ? 190.82881 163.82187 190.41943 1.000 40.76294 132 HIS C CA 1
ATOM 14714 C C . HIS C 1 131 ? 191.59681 164.73487 189.47343 1.000 40.76294 132 HIS C C 1
ATOM 14715 O O . HIS C 1 131 ? 191.00781 165.35387 188.58043 1.000 40.76294 132 HIS C O 1
ATOM 14729 N N . ILE C 1 132 ? 192.91281 164.83387 189.65543 1.000 40.06972 133 ILE C N 1
ATOM 14730 C CA . ILE C 1 132 ? 193.72381 165.67987 188.78543 1.000 40.06972 133 ILE C CA 1
ATOM 14731 C C . ILE C 1 132 ? 193.65181 165.18287 187.34943 1.000 40.06972 133 ILE C C 1
ATOM 14732 O O . ILE C 1 132 ? 193.48181 165.97087 186.41043 1.000 40.06972 133 ILE C O 1
ATOM 14748 N N . LEU C 1 133 ? 193.78181 163.87087 187.15343 1.000 36.78231 134 LEU C N 1
ATOM 14749 C CA . LEU C 1 133 ? 193.70081 163.32287 185.80443 1.000 36.78231 134 LEU C CA 1
ATOM 14750 C C . LEU C 1 133 ? 192.31681 163.53687 185.20343 1.000 36.78231 134 LEU C C 1
ATOM 14751 O O . LEU C 1 133 ? 192.19081 163.88787 184.02543 1.000 36.78231 134 LEU C O 1
ATOM 14767 N N . LEU C 1 134 ? 191.26581 163.33487 185.99943 1.000 34.20142 135 LEU C N 1
ATOM 14768 C CA . LEU C 1 134 ? 189.91081 163.50387 185.49043 1.000 34.20142 135 LEU C CA 1
ATOM 14769 C C . LEU C 1 134 ? 189.62981 164.95087 185.11643 1.000 34.20142 135 LEU C C 1
ATOM 14770 O O . LEU C 1 134 ? 188.87381 165.21087 184.17443 1.000 34.20142 135 LEU C O 1
ATOM 14786 N N . ASP C 1 135 ? 190.22581 165.90187 185.83643 1.000 34.70416 136 ASP C N 1
ATOM 14787 C CA . ASP C 1 135 ? 189.99481 167.30987 185.54543 1.000 34.70416 136 ASP C CA 1
ATOM 14788 C C . ASP C 1 135 ? 190.49381 167.70187 184.16343 1.000 34.70416 136 ASP C C 1
ATOM 14789 O O . ASP C 1 135 ? 190.10381 168.75787 183.65343 1.000 34.70416 136 ASP C O 1
ATOM 14798 N N . ILE C 1 136 ? 191.34881 166.88287 183.54843 1.000 31.87713 137 ILE C N 1
ATOM 14799 C CA . ILE C 1 136 ? 191.79481 167.16487 182.18943 1.000 31.87713 137 ILE C CA 1
ATOM 14800 C C . ILE C 1 136 ? 190.60581 167.22587 181.24243 1.000 31.87713 137 ILE C C 1
ATOM 14801 O O . ILE C 1 136 ? 190.59781 168.01087 180.28943 1.000 31.87713 137 ILE C O 1
ATOM 14817 N N . VAL C 1 137 ? 189.59481 166.39887 181.47743 1.000 28.64961 138 VAL C N 1
ATOM 14818 C CA . VAL C 1 137 ? 188.37681 166.40187 180.67543 1.000 28.64961 138 VAL C CA 1
ATOM 14819 C C . VAL C 1 137 ? 187.41481 167.41287 181.29243 1.000 28.64961 138 VAL C C 1
ATOM 14820 O O . VAL C 1 137 ? 187.03181 167.24687 182.45943 1.000 28.64961 138 VAL C O 1
ATOM 14833 N N . PRO C 1 138 ? 187.00781 168.45187 180.56743 1.000 26.94915 139 PRO C N 1
ATOM 14834 C CA . PRO C 1 138 ? 186.07881 169.42687 181.14243 1.000 26.94915 139 PRO C CA 1
ATOM 14835 C C . PRO C 1 138 ? 184.64181 168.94187 181.08143 1.000 26.94915 139 PRO C C 1
ATOM 14836 O O . PRO C 1 138 ? 184.21481 168.31487 180.11143 1.000 26.94915 139 PRO C O 1
ATOM 14847 N N . THR C 1 139 ? 183.89381 169.23687 182.14143 1.000 27.81024 140 THR C N 1
ATOM 14848 C CA . THR C 1 139 ? 182.46081 168.98687 182.13143 1.000 27.81024 140 THR C CA 1
ATOM 14849 C C . THR C 1 139 ? 181.70781 170.03687 181.32943 1.000 27.81024 140 THR C C 1
ATOM 14850 O O . THR C 1 139 ? 180.57081 169.79087 180.91443 1.000 27.81024 140 THR C O 1
ATOM 14861 N N . ASN C 1 140 ? 182.31581 171.19487 181.10843 1.000 25.37455 141 ASN C N 1
ATOM 14862 C CA . ASN C 1 140 ? 181.73181 172.25687 180.30543 1.000 25.37455 141 ASN C CA 1
ATOM 14863 C C . ASN C 1 140 ? 182.84181 173.04587 179.62143 1.000 25.37455 141 ASN C C 1
ATOM 14864 O O . ASN C 1 140 ? 183.54281 173.82287 180.27943 1.000 25.37455 141 ASN C O 1
ATOM 14875 N N . PRO C 1 141 ? 183.04181 172.87387 178.31243 1.000 24.87707 142 PRO C N 1
ATOM 14876 C CA . PRO C 1 141 ? 184.12081 173.61687 177.64443 1.000 24.87707 142 PRO C CA 1
ATOM 14877 C C . PRO C 1 141 ? 183.96181 175.12287 177.73043 1.000 24.87707 142 PRO C C 1
ATOM 14878 O O . PRO C 1 141 ? 184.96781 175.83487 177.83843 1.000 24.87707 142 PRO C O 1
ATOM 14889 N N . PHE C 1 142 ? 182.73081 175.63387 177.68943 1.000 24.76625 143 PHE C N 1
ATOM 14890 C CA . PHE C 1 142 ? 182.52781 177.06787 177.85243 1.000 24.76625 143 PHE C CA 1
ATOM 14891 C C . PHE C 1 142 ? 182.98781 177.52687 179.22843 1.000 24.76625 143 PHE C C 1
ATOM 14892 O O . PHE C 1 142 ? 183.63481 178.57087 179.36243 1.000 24.76625 143 PHE C O 1
ATOM 14909 N N . GLY C 1 143 ? 182.66681 176.75287 180.26443 1.000 25.01762 144 GLY C N 1
ATOM 14910 C CA . GLY C 1 143 ? 183.14381 177.08187 181.59443 1.000 25.01762 144 GLY C CA 1
ATOM 14911 C C . GLY C 1 143 ? 184.65381 177.02087 181.69843 1.000 25.01762 144 GLY C C 1
ATOM 14912 O O . GLY C 1 143 ? 185.27681 177.86887 182.33943 1.000 25.01762 144 GLY C O 1
ATOM 14916 N N . ALA C 1 144 ? 185.26281 176.01687 181.06743 1.000 25.25724 145 ALA C N 1
ATOM 14917 C CA . ALA C 1 144 ? 186.71581 175.92387 181.07043 1.000 25.25724 145 ALA C CA 1
ATOM 14918 C C . ALA C 1 144 ? 187.33781 177.15287 180.42343 1.000 25.25724 145 ALA C C 1
ATOM 14919 O O . ALA C 1 144 ? 188.28581 177.73387 180.96043 1.000 25.25724 145 ALA C O 1
ATOM 14926 N N . LEU C 1 145 ? 186.80181 177.57687 179.27943 1.000 25.04721 146 LEU C N 1
ATOM 14927 C CA . LEU C 1 145 ? 187.31681 178.77487 178.62843 1.000 25.04721 146 LEU C CA 1
ATOM 14928 C C . LEU C 1 145 ? 187.12881 180.00387 179.50743 1.000 25.04721 146 LEU C C 1
ATOM 14929 O O . LEU C 1 145 ? 188.02381 180.84887 179.60543 1.000 25.04721 146 LEU C O 1
ATOM 14945 N N . ALA C 1 146 ? 185.96981 180.11787 180.15843 1.000 25.59465 147 ALA C N 1
ATOM 14946 C CA . ALA C 1 146 ? 185.67481 181.29787 180.96143 1.000 25.59465 147 ALA C CA 1
ATOM 14947 C C . ALA C 1 146 ? 186.46281 181.34187 182.26343 1.000 25.59465 147 ALA C C 1
ATOM 14948 O O . ALA C 1 146 ? 186.62181 182.42387 182.83543 1.000 25.59465 147 ALA C O 1
ATOM 14955 N N . ASN C 1 147 ? 186.95681 180.20187 182.74543 1.000 27.08427 148 ASN C N 1
ATOM 14956 C CA . ASN C 1 147 ? 187.65681 180.12587 184.02143 1.000 27.08427 148 ASN C CA 1
ATOM 14957 C C . ASN C 1 147 ? 189.13581 179.79387 183.85543 1.000 27.08427 148 ASN C C 1
ATOM 14958 O O . ASN C 1 147 ? 189.76381 179.28687 184.78843 1.000 27.08427 148 ASN C O 1
ATOM 14969 N N . GLY C 1 148 ? 189.70881 180.07687 182.68943 1.000 26.73496 149 GLY C N 1
ATOM 14970 C CA . GLY C 1 148 ? 191.07881 179.69487 182.41343 1.000 26.73496 149 GLY C CA 1
ATOM 14971 C C . GLY C 1 148 ? 191.17881 178.23487 182.03343 1.000 26.73496 149 GLY C C 1
ATOM 14972 O O . GLY C 1 148 ? 190.66981 177.82687 180.98843 1.000 26.73496 149 GLY C O 1
ATOM 14976 N N . GLN C 1 149 ? 191.84081 177.43287 182.86443 1.000 26.79837 150 GLN C N 1
ATOM 14977 C CA . GLN C 1 149 ? 191.84581 175.97987 182.71143 1.000 26.79837 150 GLN C CA 1
ATOM 14978 C C . GLN C 1 149 ? 192.34781 175.58687 181.31743 1.000 26.79837 150 GLN C C 1
ATOM 14979 O O . GLN C 1 149 ? 191.61381 175.08887 180.46343 1.000 26.79837 150 GLN C O 1
ATOM 14993 N N . VAL C 1 150 ? 193.63781 175.85287 181.11443 1.000 25.33638 151 VAL C N 1
ATOM 14994 C CA . VAL C 1 150 ? 194.25781 175.64887 179.80943 1.000 25.33638 151 VAL C CA 1
ATOM 14995 C C . VAL C 1 150 ? 194.18681 174.18387 179.38743 1.000 25.33638 151 VAL C C 1
ATOM 14996 O O . VAL C 1 150 ? 193.93081 173.88087 178.21943 1.000 25.33638 151 VAL C O 1
ATOM 15009 N N . LEU C 1 151 ? 194.43981 173.25587 180.31343 1.000 26.21056 152 LEU C N 1
ATOM 15010 C CA . LEU C 1 151 ? 194.51181 171.84387 179.93343 1.000 26.21056 152 LEU C CA 1
ATOM 15011 C C . LEU C 1 151 ? 193.18281 171.30287 179.41743 1.000 26.21056 152 LEU C C 1
ATOM 15012 O O . LEU C 1 151 ? 193.17281 170.63987 178.36143 1.000 26.21056 152 LEU C O 1
ATOM 15028 N N . PRO C 1 152 ? 192.05281 171.49887 180.10043 1.000 26.38901 153 PRO C N 1
ATOM 15029 C CA . PRO C 1 152 ? 190.77181 171.06987 179.51643 1.000 26.38901 153 PRO C CA 1
ATOM 15030 C C . PRO C 1 152 ? 190.46781 171.73987 178.19143 1.000 26.38901 153 PRO C C 1
ATOM 15031 O O . PRO C 1 152 ? 189.88181 171.11087 177.29843 1.000 26.38901 153 PRO C O 1
ATOM 15042 N N . THR C 1 153 ? 190.85081 173.00687 178.03943 1.000 24.37040 154 THR C N 1
ATOM 15043 C CA . THR C 1 153 ? 190.69781 173.67687 176.75543 1.000 24.37040 154 THR C CA 1
ATOM 15044 C C . THR C 1 153 ? 191.50581 172.96787 175.67943 1.000 24.37040 154 THR C C 1
ATOM 15045 O O . THR C 1 153 ? 191.03981 172.80787 174.55043 1.000 24.37040 154 THR C O 1
ATOM 15056 N N . ILE C 1 154 ? 192.71781 172.52787 176.01743 1.000 24.47749 155 ILE C N 1
ATOM 15057 C CA . ILE C 1 154 ? 193.54681 171.79087 175.07043 1.000 24.47749 155 ILE C CA 1
ATOM 15058 C C . ILE C 1 154 ? 192.84181 170.51387 174.64443 1.000 24.47749 155 ILE C C 1
ATOM 15059 O O . ILE C 1 154 ? 192.76981 170.18187 173.45343 1.000 24.47749 155 ILE C O 1
ATOM 15075 N N . PHE C 1 155 ? 192.31681 169.77487 175.62043 1.000 25.47562 156 PHE C N 1
ATOM 15076 C CA . PHE C 1 155 ? 191.63181 168.52287 175.31643 1.000 25.47562 156 PHE C CA 1
ATOM 15077 C C . PHE C 1 155 ? 190.46181 168.75987 174.36543 1.000 25.47562 156 PHE C C 1
ATOM 15078 O O . PHE C 1 155 ? 190.35381 168.11887 173.30643 1.000 25.47562 156 PHE C O 1
ATOM 15095 N N . PHE C 1 156 ? 189.58481 169.70087 174.72243 1.000 23.71509 157 PHE C N 1
ATOM 15096 C CA . PHE C 1 156 ? 188.40981 169.95887 173.90143 1.000 23.71509 157 PHE C CA 1
ATOM 15097 C C . PHE C 1 156 ? 188.79781 170.47387 172.52243 1.000 23.71509 157 PHE C C 1
ATOM 15098 O O . PHE C 1 156 ? 188.17281 170.11087 171.52343 1.000 23.71509 157 PHE C O 1
ATOM 15115 N N . ALA C 1 157 ? 189.81481 171.33387 172.44843 1.000 22.83303 158 ALA C N 1
ATOM 15116 C CA . ALA C 1 157 ? 190.23981 171.87687 171.16543 1.000 22.83303 158 ALA C CA 1
ATOM 15117 C C . ALA C 1 157 ? 190.76881 170.78587 170.24843 1.000 22.83303 158 ALA C C 1
ATOM 15118 O O . ALA C 1 157 ? 190.46581 170.77487 169.05143 1.000 22.83303 158 ALA C O 1
ATOM 15125 N N . ILE C 1 158 ? 191.56881 169.86287 170.78443 1.000 24.16141 159 ILE C N 1
ATOM 15126 C CA . ILE C 1 158 ? 192.07681 168.76687 169.96443 1.000 24.16141 159 ILE C CA 1
ATOM 15127 C C . ILE C 1 158 ? 190.92281 167.92087 169.44743 1.000 24.16141 159 ILE C C 1
ATOM 15128 O O . ILE C 1 158 ? 190.86281 167.56887 168.25943 1.000 24.16141 159 ILE C O 1
ATOM 15144 N N . ILE C 1 159 ? 189.98381 167.58687 170.33343 1.000 24.38976 160 ILE C N 1
ATOM 15145 C CA . ILE C 1 159 ? 188.84781 166.76787 169.92143 1.000 24.38976 160 ILE C CA 1
ATOM 15146 C C . ILE C 1 159 ? 188.04681 167.47787 168.83443 1.000 24.38976 160 ILE C C 1
ATOM 15147 O O . ILE C 1 159 ? 187.66981 166.87687 167.81743 1.000 24.38976 160 ILE C O 1
ATOM 15163 N N . LEU C 1 160 ? 187.79181 168.77387 169.02343 1.000 23.23817 161 LEU C N 1
ATOM 15164 C CA . LEU C 1 160 ? 187.01981 169.54587 168.05943 1.000 23.23817 161 LEU C CA 1
ATOM 15165 C C . LEU C 1 160 ? 187.72381 169.62587 166.71243 1.000 23.23817 161 LEU C C 1
ATOM 15166 O O . LEU C 1 160 ? 187.08281 169.50587 165.66443 1.000 23.23817 161 LEU C O 1
ATOM 15182 N N . GLY C 1 161 ? 189.03781 169.84687 166.71643 1.000 23.75732 162 GLY C N 1
ATOM 15183 C CA . GLY C 1 161 ? 189.77081 169.90787 165.46343 1.000 23.75732 162 GLY C CA 1
ATOM 15184 C C . GLY C 1 161 ? 189.74781 168.59487 164.70743 1.000 23.75732 162 GLY C C 1
ATOM 15185 O O . GLY C 1 161 ? 189.57281 168.57087 163.48443 1.000 23.75732 162 GLY C O 1
ATOM 15189 N N . ILE C 1 162 ? 189.92781 167.48287 165.42143 1.000 24.92195 163 ILE C N 1
ATOM 15190 C CA . ILE C 1 162 ? 189.85781 166.17887 164.76943 1.000 24.92195 163 ILE C CA 1
ATOM 15191 C C . ILE C 1 162 ? 188.47481 165.96287 164.16443 1.000 24.92195 163 ILE C C 1
ATOM 15192 O O . ILE C 1 162 ? 188.34081 165.50187 163.02143 1.000 24.92195 163 ILE C O 1
ATOM 15208 N N . ALA C 1 163 ? 187.42581 166.30787 164.91343 1.000 24.33061 164 ALA C N 1
ATOM 15209 C CA . ALA C 1 163 ? 186.07281 166.15687 164.38943 1.000 24.33061 164 ALA C CA 1
ATOM 15210 C C . ALA C 1 163 ? 185.85081 167.03587 163.16343 1.000 24.33061 164 ALA C C 1
ATOM 15211 O O . ALA C 1 163 ? 185.19681 166.61887 162.20143 1.000 24.33061 164 ALA C O 1
ATOM 15218 N N . ILE C 1 164 ? 186.37881 168.25987 163.18343 1.000 24.62211 165 ILE C N 1
ATOM 15219 C CA . ILE C 1 164 ? 186.21781 169.16087 162.04743 1.000 24.62211 165 ILE C CA 1
ATOM 15220 C C . ILE C 1 164 ? 186.89481 168.58487 160.81343 1.000 24.62211 165 ILE C C 1
ATOM 15221 O O . ILE C 1 164 ? 186.34081 168.62687 159.70843 1.000 24.62211 165 ILE C O 1
ATOM 15237 N N . THR C 1 165 ? 188.10381 168.04787 160.97443 1.000 27.16113 166 THR C N 1
ATOM 15238 C CA . THR C 1 165 ? 188.76881 167.41587 159.83943 1.000 27.16113 166 THR C CA 1
ATOM 15239 C C . THR C 1 165 ? 187.94481 166.25687 159.30443 1.000 27.16113 166 THR C C 1
ATOM 15240 O O . THR C 1 165 ? 187.81481 166.08587 158.08743 1.000 27.16113 166 THR C O 1
ATOM 15251 N N . TYR C 1 166 ? 187.38481 165.44487 160.19943 1.000 28.89151 167 TYR C N 1
ATOM 15252 C CA . TYR C 1 166 ? 186.58381 164.31387 159.74743 1.000 28.89151 167 TYR C CA 1
ATOM 15253 C C . TYR C 1 166 ? 185.32981 164.78987 159.02043 1.000 28.89151 167 TYR C C 1
ATOM 15254 O O . TYR C 1 166 ? 184.83881 164.11687 158.10843 1.000 28.89151 167 TYR C O 1
ATOM 15272 N N . LEU C 1 167 ? 184.80381 165.95187 159.40743 1.000 27.12951 168 LEU C N 1
ATOM 15273 C CA . LEU C 1 167 ? 183.64681 166.51187 158.71443 1.000 27.12951 168 LEU C CA 1
ATOM 15274 C C . LEU C 1 167 ? 184.02681 167.03487 157.33843 1.000 27.12951 168 LEU C C 1
ATOM 15275 O O . LEU C 1 167 ? 183.26781 166.88287 156.37443 1.000 27.12951 168 LEU C O 1
ATOM 15291 N N . MET C 1 168 ? 185.19581 167.66187 157.22943 1.000 29.52939 169 MET C N 1
ATOM 15292 C CA . MET C 1 168 ? 185.62381 168.25387 155.97043 1.000 29.52939 169 MET C CA 1
ATOM 15293 C C . MET C 1 168 ? 185.91181 167.19487 154.91543 1.000 29.52939 169 MET C C 1
ATOM 15294 O O . MET C 1 168 ? 186.09581 167.53787 153.74143 1.000 29.52939 169 MET C O 1
ATOM 15308 N N . ASN C 1 169 ? 185.96981 165.92387 155.31143 1.000 32.72977 170 ASN C N 1
ATOM 15309 C CA . ASN C 1 169 ? 186.10881 164.80387 154.39043 1.000 32.72977 170 ASN C CA 1
ATOM 15310 C C . ASN C 1 169 ? 184.79381 164.08187 154.11643 1.000 32.72977 170 ASN C C 1
ATOM 15311 O O . ASN C 1 169 ? 184.81381 163.00087 153.51943 1.000 32.72977 170 ASN C O 1
ATOM 15322 N N . SER C 1 170 ? 183.66181 164.63687 154.53643 1.000 33.10085 171 SER C N 1
ATOM 15323 C CA . SER C 1 170 ? 182.39281 163.94987 154.36443 1.000 33.10085 171 SER C CA 1
ATOM 15324 C C . SER C 1 170 ? 181.87481 164.11087 152.93743 1.000 33.10085 171 SER C C 1
ATOM 15325 O O . SER C 1 170 ? 182.37981 164.90687 152.14343 1.000 33.10085 171 SER C O 1
ATOM 15333 N N . GLU C 1 171 ? 180.84681 163.32687 152.61743 1.000 38.17066 172 GLU C N 1
ATOM 15334 C CA . GLU C 1 171 ? 180.22881 163.36187 151.29943 1.000 38.17066 172 GLU C CA 1
ATOM 15335 C C . GLU C 1 171 ? 179.15881 164.44387 151.17443 1.000 38.17066 172 GLU C C 1
ATOM 15336 O O . GLU C 1 171 ? 178.88181 164.88687 150.05543 1.000 38.17066 172 GLU C O 1
ATOM 15348 N N . ASN C 1 172 ? 178.54781 164.86387 152.28343 1.000 34.31252 173 ASN C N 1
ATOM 15349 C CA . ASN C 1 172 ? 177.56781 165.94587 152.26643 1.000 34.31252 173 ASN C CA 1
ATOM 15350 C C . ASN C 1 172 ? 178.23081 167.28287 151.95743 1.000 34.31252 173 ASN C C 1
ATOM 15351 O O . ASN C 1 172 ? 179.23781 167.64187 152.57143 1.000 34.31252 173 ASN C O 1
ATOM 15362 N N . GLU C 1 173 ? 177.67081 168.00787 150.98343 1.000 34.33077 174 GLU C N 1
ATOM 15363 C CA . GLU C 1 173 ? 178.14381 169.35387 150.67043 1.000 34.33077 174 GLU C CA 1
ATOM 15364 C C . GLU C 1 173 ? 177.91981 170.30687 151.83443 1.000 34.33077 174 GLU C C 1
ATOM 15365 O O . GLU C 1 173 ? 178.80981 171.09187 152.18643 1.000 34.33077 174 GLU C O 1
ATOM 15377 N N . LYS C 1 174 ? 176.73181 170.25987 152.43843 1.000 30.64790 175 LYS C N 1
ATOM 15378 C CA . LYS C 1 174 ? 176.40281 171.21987 153.48343 1.000 30.64790 175 LYS C CA 1
ATOM 15379 C C . LYS C 1 174 ? 177.30581 171.04287 154.69743 1.000 30.64790 175 LYS C C 1
ATOM 15380 O O . LYS C 1 174 ? 177.77081 172.02787 155.28243 1.000 30.64790 175 LYS C O 1
ATOM 15399 N N . VAL C 1 175 ? 177.55581 169.79487 155.09543 1.000 29.15505 176 VAL C N 1
ATOM 15400 C CA . VAL C 1 175 ? 178.41181 169.53587 156.24743 1.000 29.15505 176 VAL C CA 1
ATOM 15401 C C . VAL C 1 175 ? 179.82181 170.04287 155.98143 1.000 29.15505 176 VAL C C 1
ATOM 15402 O O . VAL C 1 175 ? 180.44481 170.67887 156.84143 1.000 29.15505 176 VAL C O 1
ATOM 15415 N N . ARG C 1 176 ? 180.34781 169.76587 154.78743 1.000 31.65762 177 ARG C N 1
ATOM 15416 C CA . ARG C 1 176 ? 181.68381 170.23287 154.43943 1.000 31.65762 177 ARG C CA 1
ATOM 15417 C C . ARG C 1 176 ? 181.75981 171.75087 154.48143 1.000 31.65762 177 ARG C C 1
ATOM 15418 O O . ARG C 1 176 ? 182.71081 172.31887 155.03043 1.000 31.65762 177 ARG C O 1
ATOM 15439 N N . LYS C 1 177 ? 180.76181 172.42687 153.91043 1.000 28.86480 178 LYS C N 1
ATOM 15440 C CA . LYS C 1 177 ? 180.76581 173.88487 153.90943 1.000 28.86480 178 LYS C CA 1
ATOM 15441 C C . LYS C 1 177 ? 180.69281 174.43987 155.32643 1.000 28.86480 178 LYS C C 1
ATOM 15442 O O . LYS C 1 177 ? 181.39281 175.40187 155.66043 1.000 28.86480 178 LYS C O 1
ATOM 15461 N N . SER C 1 178 ? 179.84081 173.85787 156.17043 1.000 26.00682 179 SER C N 1
ATOM 15462 C CA . SER C 1 178 ? 179.71681 174.33787 157.54243 1.000 26.00682 179 SER C CA 1
ATOM 15463 C C . SER C 1 178 ? 181.02081 174.15887 158.31043 1.000 26.00682 179 SER C C 1
ATOM 15464 O O . SER C 1 178 ? 181.45381 175.06187 159.03943 1.000 26.00682 179 SER C O 1
ATOM 15472 N N . ALA C 1 179 ? 181.65881 172.99687 158.16243 1.000 26.40619 180 ALA C N 1
ATOM 15473 C CA . ALA C 1 179 ? 182.93681 172.76787 158.82643 1.000 26.40619 180 ALA C CA 1
ATOM 15474 C C . ALA C 1 179 ? 183.99381 173.74287 158.32943 1.000 26.40619 180 ALA C C 1
ATOM 15475 O O . ALA C 1 179 ? 184.76981 174.28787 159.12543 1.000 26.40619 180 ALA C O 1
ATOM 15482 N N . GLU C 1 180 ? 184.03481 173.97787 157.01543 1.000 27.96251 181 GLU C N 1
ATOM 15483 C CA . GLU C 1 180 ? 184.96481 174.95287 156.46143 1.000 27.96251 181 GLU C CA 1
ATOM 15484 C C . GLU C 1 180 ? 184.74081 176.33187 157.06243 1.000 27.96251 181 GLU C C 1
ATOM 15485 O O . GLU C 1 180 ? 185.69881 177.02187 157.42943 1.000 27.96251 181 GLU C O 1
ATOM 15497 N N . THR C 1 181 ? 183.48081 176.75387 157.16143 1.000 24.22157 182 THR C N 1
ATOM 15498 C CA . THR C 1 181 ? 183.17981 178.07587 157.69243 1.000 24.22157 182 THR C CA 1
ATOM 15499 C C . THR C 1 181 ? 183.62181 178.19787 159.14643 1.000 24.22157 182 THR C C 1
ATOM 15500 O O . THR C 1 181 ? 184.24181 179.19487 159.54143 1.000 24.22157 182 THR C O 1
ATOM 15511 N N . LEU C 1 182 ? 183.31881 177.18187 159.95643 1.000 23.23696 183 LEU C N 1
ATOM 15512 C CA . LEU C 1 182 ? 183.72181 177.21087 161.35743 1.000 23.23696 183 LEU C CA 1
ATOM 15513 C C . LEU C 1 182 ? 185.23881 177.28587 161.48443 1.000 23.23696 183 LEU C C 1
ATOM 15514 O O . LEU C 1 182 ? 185.77681 178.08687 162.26343 1.000 23.23696 183 LEU C O 1
ATOM 15530 N N . LEU C 1 183 ? 185.94581 176.46187 160.70943 1.000 24.13263 184 LEU C N 1
ATOM 15531 C CA . LEU C 1 183 ? 187.40081 176.44887 160.77743 1.000 24.13263 184 LEU C CA 1
ATOM 15532 C C . LEU C 1 183 ? 187.98181 177.78887 160.35143 1.000 24.13263 184 LEU C C 1
ATOM 15533 O O . LEU C 1 183 ? 188.92481 178.28987 160.97243 1.000 24.13263 184 LEU C O 1
ATOM 15549 N N . ASP C 1 184 ? 187.42881 178.38687 159.29543 1.000 25.59906 185 ASP C N 1
ATOM 15550 C CA . ASP C 1 184 ? 187.91481 179.68187 158.83543 1.000 25.59906 185 ASP C CA 1
ATOM 15551 C C . ASP C 1 184 ? 187.70581 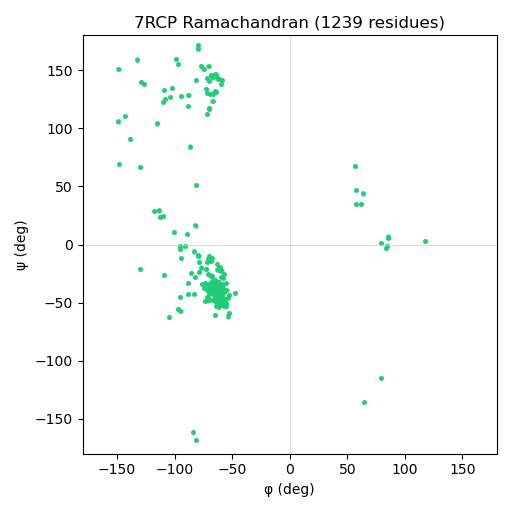180.75787 159.89243 1.000 25.59906 185 ASP C C 1
ATOM 15552 O O . ASP C 1 184 ? 188.59181 181.58687 160.12543 1.000 25.59906 185 ASP C O 1
ATOM 15561 N N . ALA C 1 185 ? 186.54181 180.76487 160.54343 1.000 23.01439 186 ALA C N 1
ATOM 15562 C CA . ALA C 1 185 ? 186.29681 181.75287 161.59143 1.000 23.01439 186 ALA C CA 1
ATOM 15563 C C . ALA C 1 185 ? 187.27981 181.58887 162.74743 1.000 23.01439 186 ALA C C 1
ATOM 15564 O O . ALA C 1 185 ? 187.84181 182.57487 163.24943 1.000 23.01439 186 ALA C O 1
ATOM 15571 N N . ILE C 1 186 ? 187.51081 180.34687 163.17643 1.000 22.43437 187 ILE C N 1
ATOM 15572 C CA . ILE C 1 186 ? 188.43781 180.10787 164.27843 1.000 22.43437 187 ILE C CA 1
ATOM 15573 C C . ILE C 1 186 ? 189.85481 180.52587 163.88843 1.000 22.43437 187 ILE C C 1
ATOM 15574 O O . ILE C 1 186 ? 190.59281 181.11687 164.69143 1.000 22.43437 187 ILE C O 1
ATOM 15590 N N . ASN C 1 187 ? 190.25481 180.23987 162.64843 1.000 24.26392 188 ASN C N 1
ATOM 15591 C CA . ASN C 1 187 ? 191.57381 180.64687 162.17843 1.000 24.26392 188 ASN C CA 1
ATOM 15592 C C . ASN C 1 187 ? 191.70681 182.16387 162.14643 1.000 24.26392 188 ASN C C 1
ATOM 15593 O O . ASN C 1 187 ? 192.76581 182.71087 162.48243 1.000 24.26392 188 ASN C O 1
ATOM 15604 N N . GLY C 1 188 ? 190.65381 182.85887 161.72043 1.000 23.77787 189 GLY C N 1
ATOM 15605 C CA . GLY C 1 188 ? 190.67581 184.30887 161.76343 1.000 23.77787 189 GLY C CA 1
ATOM 15606 C C . GLY C 1 188 ? 190.88281 184.83187 163.16943 1.000 23.77787 189 GLY C C 1
ATOM 15607 O O . GLY C 1 188 ? 191.66381 185.76087 163.39243 1.000 23.77787 189 GLY C O 1
ATOM 15611 N N . LEU C 1 189 ? 190.19081 184.23287 164.13843 1.000 22.90970 190 LEU C N 1
ATOM 15612 C CA . LEU C 1 189 ? 190.39681 184.61887 165.53043 1.000 22.90970 190 LEU C CA 1
ATOM 15613 C C . LEU C 1 189 ? 191.85181 184.42087 165.94343 1.000 22.90970 190 LEU C C 1
ATOM 15614 O O . LEU C 1 189 ? 192.44881 185.28887 166.59443 1.000 22.90970 190 LEU C O 1
ATOM 15630 N N . ALA C 1 190 ? 192.43881 183.28287 165.57143 1.000 23.72436 191 ALA C N 1
ATOM 15631 C CA . ALA C 1 190 ? 193.82381 183.00987 165.94843 1.000 23.72436 191 ALA C CA 1
ATOM 15632 C C . ALA C 1 190 ? 194.78181 184.04287 165.35743 1.000 23.72436 191 ALA C C 1
ATOM 15633 O O . ALA C 1 190 ? 195.66781 184.56287 166.05443 1.000 23.72436 191 ALA C O 1
ATOM 15640 N N . GLU C 1 191 ? 194.62181 184.35087 164.07043 1.000 25.99022 192 GLU C N 1
ATOM 15641 C CA . GLU C 1 191 ? 195.49081 185.33987 163.43843 1.000 25.99022 192 GLU C CA 1
ATOM 15642 C C . GLU C 1 191 ? 195.32281 186.71287 164.07643 1.000 25.99022 192 GLU C C 1
ATOM 15643 O O . GLU C 1 191 ? 196.30481 187.44687 164.26643 1.000 25.99022 192 GLU C O 1
ATOM 15655 N N . ALA C 1 192 ? 194.08681 187.07887 164.42043 1.000 24.06509 193 ALA C N 1
ATOM 15656 C CA . ALA C 1 192 ? 193.86781 188.34287 165.11143 1.000 24.06509 193 ALA C CA 1
ATOM 15657 C C . ALA C 1 192 ? 194.60081 188.36787 166.44543 1.000 24.06509 193 ALA C C 1
ATOM 15658 O O . ALA C 1 192 ? 195.19481 189.38787 166.82043 1.000 24.06509 193 ALA C O 1
ATOM 15665 N N . MET C 1 193 ? 194.57481 187.25187 167.17443 1.000 24.21371 194 MET C N 1
ATOM 15666 C CA . MET C 1 193 ? 195.28381 187.19987 168.44843 1.000 24.21371 194 MET C CA 1
ATOM 15667 C C . MET C 1 193 ? 196.78481 187.38387 168.24943 1.000 24.21371 194 MET C C 1
ATOM 15668 O O . MET C 1 193 ? 197.44281 188.07387 169.03643 1.000 24.21371 194 MET C O 1
ATOM 15682 N N . TYR C 1 194 ? 197.34681 186.76687 167.21043 1.000 25.05911 195 TYR C N 1
ATOM 15683 C CA . TYR C 1 194 ? 198.77581 186.93987 166.95243 1.000 25.05911 195 TYR C CA 1
ATOM 15684 C C . TYR C 1 194 ? 199.10781 188.39687 166.62943 1.000 25.05911 195 TYR C C 1
ATOM 15685 O O . TYR C 1 194 ? 200.12781 188.93287 167.09043 1.000 25.05911 195 TYR C O 1
ATOM 15703 N N . LYS C 1 195 ? 198.25281 189.05687 165.84743 1.000 26.10964 196 LYS C N 1
ATOM 15704 C CA . LYS C 1 195 ? 198.45581 190.47787 165.57343 1.000 26.10964 196 LYS C CA 1
ATOM 15705 C C . LYS C 1 195 ? 198.41281 191.30087 166.85843 1.000 26.10964 196 LYS C C 1
ATOM 15706 O O . LYS C 1 195 ? 199.20581 192.23587 167.04443 1.000 26.10964 196 LYS C O 1
ATOM 15725 N N . ILE C 1 196 ? 197.48681 190.97187 167.75543 1.000 24.49556 197 ILE C N 1
ATOM 15726 C CA . ILE C 1 196 ? 197.40081 191.69487 169.01943 1.000 24.49556 197 ILE C CA 1
ATOM 15727 C C . ILE C 1 196 ? 198.65481 191.46787 169.85243 1.000 24.49556 197 ILE C C 1
ATOM 15728 O O . ILE C 1 196 ? 199.10381 192.36287 170.57543 1.000 24.49556 197 ILE C O 1
ATOM 15744 N N . VAL C 1 197 ? 199.21881 190.26187 169.79643 1.000 25.87269 198 VAL C N 1
ATOM 15745 C CA . VAL C 1 197 ? 200.47881 190.00787 170.49043 1.000 25.87269 198 VAL C CA 1
ATOM 15746 C C . VAL C 1 197 ? 201.56681 190.91687 169.93943 1.000 25.87269 198 VAL C C 1
ATOM 15747 O O . VAL C 1 197 ? 202.36281 191.49687 170.69343 1.000 25.87269 198 VAL C O 1
ATOM 15760 N N . ASN C 1 198 ? 201.63281 191.03587 168.61243 1.000 27.80715 199 ASN C N 1
ATOM 15761 C CA . ASN C 1 198 ? 202.56881 191.97587 168.00343 1.000 27.80715 199 ASN C CA 1
ATOM 15762 C C . ASN C 1 198 ? 202.38481 193.37087 168.58443 1.000 27.80715 199 ASN C C 1
ATOM 15763 O O . ASN C 1 198 ? 203.35881 194.04987 168.92743 1.000 27.80715 199 ASN C O 1
ATOM 15774 N N . GLY C 1 199 ? 201.13281 193.81187 168.70043 1.000 28.37458 200 GLY C N 1
ATOM 15775 C CA . GLY C 1 199 ? 200.87681 195.13587 169.24643 1.000 28.37458 200 GLY C CA 1
ATOM 15776 C C . GLY C 1 199 ? 201.31881 195.28387 170.69243 1.000 28.37458 200 GLY C C 1
ATOM 15777 O O . GLY C 1 199 ? 201.91581 196.29287 171.07043 1.000 28.37458 200 GLY C O 1
ATOM 15781 N N . VAL C 1 200 ? 201.02681 194.27887 171.52043 1.000 28.66529 201 VAL C N 1
ATOM 15782 C CA . VAL C 1 200 ? 201.36481 194.33987 172.93943 1.000 28.66529 201 VAL C CA 1
ATOM 15783 C C . VAL C 1 200 ? 202.87481 194.36687 173.13943 1.000 28.66529 201 VAL C C 1
ATOM 15784 O O . VAL C 1 200 ? 203.38281 194.99887 174.07843 1.000 28.66529 201 VAL C O 1
ATOM 15797 N N . MET C 1 201 ? 203.62081 193.67387 172.28343 1.000 31.27087 202 MET C N 1
ATOM 15798 C CA . MET C 1 201 ? 205.06781 193.66787 172.43443 1.000 31.27087 202 MET C CA 1
ATOM 15799 C C . MET C 1 201 ? 205.66581 195.06187 172.29143 1.000 31.27087 202 MET C C 1
ATOM 15800 O O . MET C 1 201 ? 206.78881 195.28987 172.75243 1.000 31.27087 202 MET C O 1
ATOM 15814 N N . GLN C 1 202 ? 204.94681 195.99587 171.66643 1.000 36.73441 203 GLN C N 1
ATOM 15815 C CA . GLN C 1 202 ? 205.42581 197.37287 171.59043 1.000 36.73441 203 GLN C CA 1
ATOM 15816 C C . GLN C 1 202 ? 205.39881 198.04387 172.95743 1.000 36.73441 203 GLN C C 1
ATOM 15817 O O . GLN C 1 202 ? 206.29281 198.83087 173.28543 1.000 36.73441 203 GLN C O 1
ATOM 15831 N N . TYR C 1 203 ? 204.37281 197.76287 173.75943 1.000 32.54084 204 TYR C N 1
ATOM 15832 C CA . TYR C 1 203 ? 204.32081 198.25787 175.12743 1.000 32.54084 204 TYR C CA 1
ATOM 15833 C C . TYR C 1 203 ? 205.19381 197.44287 176.06643 1.000 32.54084 204 TYR C C 1
ATOM 15834 O O . TYR C 1 203 ? 205.48481 197.89787 177.17743 1.000 32.54084 204 TYR C O 1
ATOM 15852 N N . ALA C 1 204 ? 205.61981 196.25987 175.63743 1.000 33.20394 205 ALA C N 1
ATOM 15853 C CA . ALA C 1 204 ? 206.40981 195.38487 176.49943 1.000 33.20394 205 ALA C CA 1
ATOM 15854 C C . ALA C 1 204 ? 207.56281 196.07787 177.22243 1.000 33.20394 205 ALA C C 1
ATOM 15855 O O . ALA C 1 204 ? 207.79081 195.76087 178.39843 1.000 33.20394 205 ALA C O 1
ATOM 15862 N N . PRO C 1 205 ? 208.33781 196.97087 176.59743 1.000 36.00317 206 PRO C N 1
ATOM 15863 C CA . PRO C 1 205 ? 209.48881 197.55187 177.31543 1.000 36.00317 206 PRO C CA 1
ATOM 15864 C C . PRO C 1 205 ? 209.12381 198.25187 178.61543 1.000 36.00317 206 PRO C C 1
ATOM 15865 O O . PRO C 1 205 ? 209.84081 198.11187 179.61543 1.000 36.00317 206 PRO C O 1
ATOM 15876 N N . ILE C 1 206 ? 208.02181 199.00087 178.63043 1.000 34.43400 207 ILE C N 1
ATOM 15877 C CA . ILE C 1 206 ? 207.62281 199.71387 179.83943 1.000 34.43400 207 ILE C CA 1
ATOM 15878 C C . ILE C 1 206 ? 207.28081 198.72587 180.94743 1.000 34.43400 207 ILE C C 1
ATOM 15879 O O . ILE C 1 206 ? 207.70481 198.88087 182.10043 1.000 34.43400 207 ILE C O 1
ATOM 15895 N N . GLY C 1 207 ? 206.50781 197.69387 180.60943 1.000 32.58920 208 GLY C N 1
ATOM 15896 C CA . GLY C 1 207 ? 206.16881 196.68487 181.59543 1.000 32.58920 208 GLY C CA 1
ATOM 15897 C C . GLY C 1 207 ? 207.38581 195.93387 182.09343 1.000 32.58920 208 GLY C C 1
ATOM 15898 O O . GLY C 1 207 ? 207.47381 195.58887 183.27143 1.000 32.58920 208 GLY C O 1
ATOM 15902 N N . VAL C 1 208 ? 208.33781 195.66787 181.20143 1.000 32.79715 209 VAL C N 1
ATOM 15903 C CA . VAL C 1 208 ? 209.57281 194.99987 181.59643 1.000 32.79715 209 VAL C CA 1
ATOM 15904 C C . VAL C 1 208 ? 210.31481 195.84587 182.62043 1.000 32.79715 209 VAL C C 1
ATOM 15905 O O . VAL C 1 208 ? 210.73681 195.35687 183.67743 1.000 32.79715 209 VAL C O 1
ATOM 15918 N N . PHE C 1 209 ? 210.47881 197.13387 182.31543 1.000 34.18214 210 PHE C N 1
ATOM 15919 C CA . PHE C 1 209 ? 211.13281 198.04287 183.24643 1.000 34.18214 210 PHE C CA 1
ATOM 15920 C C . PHE C 1 209 ? 210.43781 198.01887 184.59943 1.000 34.18214 210 PHE C C 1
ATOM 15921 O O . PHE C 1 209 ? 211.08081 197.85287 185.64143 1.000 34.18214 210 PHE C O 1
ATOM 15938 N N . ALA C 1 210 ? 209.11381 198.16687 184.59643 1.000 33.38667 211 ALA C N 1
ATOM 15939 C CA . ALA C 1 210 ? 208.37381 198.24387 185.84943 1.000 33.38667 211 ALA C CA 1
ATOM 15940 C C . ALA C 1 210 ? 208.50781 196.95687 186.65443 1.000 33.38667 211 ALA C C 1
ATOM 15941 O O . ALA C 1 210 ? 208.76081 196.98887 187.86543 1.000 33.38667 211 ALA C O 1
ATOM 15948 N N . LEU C 1 211 ? 208.34181 195.80987 185.99543 1.000 31.32592 212 LEU C N 1
ATOM 15949 C CA . LEU C 1 211 ? 208.37281 194.53487 186.69843 1.000 31.32592 212 LEU C CA 1
ATOM 15950 C C . LEU C 1 211 ? 209.74481 194.27787 187.30343 1.000 31.32592 212 LEU C C 1
ATOM 15951 O O . LEU C 1 211 ? 209.85881 193.90487 188.47943 1.000 31.32592 212 LEU C O 1
ATOM 15967 N N . ILE C 1 212 ? 210.80281 194.47187 186.51443 1.000 34.18068 213 ILE C N 1
ATOM 15968 C CA . ILE C 1 212 ? 212.13981 194.20987 187.02943 1.000 34.18068 213 ILE C CA 1
ATOM 15969 C C . ILE C 1 212 ? 212.47681 195.18787 188.14743 1.000 34.18068 213 ILE C C 1
ATOM 15970 O O . ILE C 1 212 ? 213.09181 194.81087 189.15243 1.000 34.18068 213 ILE C O 1
ATOM 15986 N N . ALA C 1 213 ? 212.06881 196.45087 188.00643 1.000 35.02784 214 ALA C N 1
ATOM 15987 C CA . ALA C 1 213 ? 212.33781 197.42587 189.05343 1.000 35.02784 214 ALA C CA 1
ATOM 15988 C C . ALA C 1 213 ? 211.65281 197.03787 190.35343 1.000 35.02784 214 ALA C C 1
ATOM 15989 O O . ALA C 1 213 ? 212.25881 197.11087 191.42743 1.000 35.02784 214 ALA C O 1
ATOM 15996 N N . TYR C 1 214 ? 210.38681 196.62687 190.28043 1.000 37.05302 215 TYR C N 1
ATOM 15997 C CA . TYR C 1 214 ? 209.68681 196.23087 191.49543 1.000 37.05302 215 TYR C CA 1
ATOM 15998 C C . TYR C 1 214 ? 210.34281 195.01487 192.13043 1.000 37.05302 215 TYR C C 1
ATOM 15999 O O . TYR C 1 214 ? 210.54581 194.97387 193.34943 1.000 37.05302 215 TYR C O 1
ATOM 16017 N N . VAL C 1 215 ? 210.68481 194.01187 191.32043 1.000 33.96542 216 VAL C N 1
ATOM 16018 C CA . VAL C 1 215 ? 211.27381 192.79687 191.87243 1.000 33.96542 216 VAL C CA 1
ATOM 16019 C C . VAL C 1 215 ? 212.58681 193.12387 192.57043 1.000 33.96542 216 VAL C C 1
ATOM 16020 O O . VAL C 1 215 ? 212.84981 192.66087 193.68943 1.000 33.96542 216 VAL C O 1
ATOM 16033 N N . MET C 1 216 ? 213.42681 193.93687 191.92743 1.000 36.77196 217 MET C N 1
ATOM 16034 C CA . MET C 1 216 ? 214.68581 194.32187 192.54843 1.000 36.77196 217 MET C CA 1
ATOM 16035 C C . MET C 1 216 ? 214.44481 195.08787 193.84043 1.000 36.77196 217 MET C C 1
ATOM 16036 O O . MET C 1 216 ? 214.92681 194.68787 194.90143 1.000 36.77196 217 MET C O 1
ATOM 16050 N N . ALA C 1 217 ? 213.64281 196.14987 193.78243 1.000 38.81976 218 ALA C N 1
ATOM 16051 C CA . ALA C 1 217 ? 213.43781 196.97987 194.96243 1.000 38.81976 218 ALA C CA 1
ATOM 16052 C C . ALA C 1 217 ? 212.85181 196.17787 196.11443 1.000 38.81976 218 ALA C C 1
ATOM 16053 O O . ALA C 1 217 ? 213.08481 196.50687 197.28243 1.000 38.81976 218 ALA C O 1
ATOM 16060 N N . GLU C 1 218 ? 212.09881 195.12287 195.81143 1.000 39.56648 219 GLU C N 1
ATOM 16061 C CA . GLU C 1 218 ? 211.42881 194.37687 196.86543 1.000 39.56648 219 GLU C CA 1
ATOM 16062 C C . GLU C 1 218 ? 212.28981 193.25687 197.43943 1.000 39.56648 219 GLU C C 1
ATOM 16063 O O . GLU C 1 218 ? 212.18081 192.95587 198.63243 1.000 39.56648 219 GLU C O 1
ATOM 16075 N N . GLN C 1 219 ? 213.14881 192.62487 196.63243 1.000 37.68604 220 GLN C N 1
ATOM 16076 C CA . GLN C 1 219 ? 213.85281 191.43187 197.09243 1.000 37.68604 220 GLN C CA 1
ATOM 16077 C C . GLN C 1 219 ? 215.36181 191.43587 196.88943 1.000 37.68604 220 GLN C C 1
ATOM 16078 O O . GLN C 1 219 ? 216.04781 190.67987 197.58543 1.000 37.68604 220 GLN C O 1
ATOM 16092 N N . GLY C 1 220 ? 215.90781 192.24187 195.97843 1.000 39.14243 221 GLY C N 1
ATOM 16093 C CA . GLY C 1 220 ? 217.32981 192.16887 195.69843 1.000 39.14243 221 GLY C CA 1
ATOM 16094 C C . GLY C 1 220 ? 218.19181 192.49187 196.90043 1.000 39.14243 221 GLY C C 1
ATOM 16095 O O . GLY C 1 220 ? 219.26381 191.90987 197.07743 1.000 39.14243 221 GLY C O 1
ATOM 16099 N N . VAL C 1 221 ? 217.74281 193.42587 197.74043 1.000 42.49923 222 VAL C N 1
ATOM 16100 C CA . VAL C 1 221 ? 218.49681 193.77487 198.93443 1.000 42.49923 222 VAL C CA 1
ATOM 16101 C C . VAL C 1 221 ? 218.61481 192.58787 199.87543 1.000 42.49923 222 VAL C C 1
ATOM 16102 O O . VAL C 1 221 ? 219.51481 192.55287 200.72043 1.000 42.49923 222 VAL C O 1
ATOM 16115 N N . HIS C 1 222 ? 217.72081 191.61087 199.75243 1.000 41.87968 223 HIS C N 1
ATOM 16116 C CA . HIS C 1 222 ? 217.77081 190.40587 200.56443 1.000 41.87968 223 HIS C CA 1
ATOM 16117 C C . HIS C 1 222 ? 218.73481 189.36187 200.01943 1.000 41.87968 223 HIS C C 1
ATOM 16118 O O . HIS C 1 222 ? 218.94681 188.33887 200.67643 1.000 41.87968 223 HIS C O 1
ATOM 16132 N N . VAL C 1 223 ? 219.31381 189.58787 198.84443 1.000 38.62116 224 VAL C N 1
ATOM 16133 C CA . VAL C 1 223 ? 220.22181 188.60687 198.23143 1.000 38.62116 224 VAL C CA 1
ATOM 16134 C C . VAL C 1 223 ? 221.60081 188.89487 198.80743 1.000 38.62116 224 VAL C C 1
ATOM 16135 O O . VAL C 1 223 ? 222.43281 189.59687 198.22743 1.000 38.62116 224 VAL C O 1
ATOM 16148 N N . VAL C 1 224 ? 221.85381 188.32787 199.98643 1.000 40.93232 225 VAL C N 1
ATOM 16149 C CA . VAL C 1 224 ? 223.12581 188.48587 200.67743 1.000 40.93232 225 VAL C CA 1
ATOM 16150 C C . VAL C 1 224 ? 223.40081 187.22287 201.47943 1.000 40.93232 225 VAL C C 1
ATOM 16151 O O . VAL C 1 224 ? 222.48381 186.52587 201.91743 1.000 40.93232 225 VAL C O 1
ATOM 16164 N N . GLY C 1 225 ? 224.68481 186.93387 201.67043 1.000 41.57693 226 GLY C N 1
ATOM 16165 C CA . GLY C 1 225 ? 225.07381 185.78487 202.46643 1.000 41.57693 226 GLY C CA 1
ATOM 16166 C C . GLY C 1 225 ? 224.64381 184.46587 201.85343 1.000 41.57693 226 GLY C C 1
ATOM 16167 O O . GLY C 1 225 ? 224.78381 184.21987 200.65043 1.000 41.57693 226 GLY C O 1
ATOM 16171 N N . GLU C 1 226 ? 224.10881 183.59587 202.70943 1.000 43.42103 227 GLU C N 1
ATOM 16172 C CA . GLU C 1 226 ? 223.69481 182.26587 202.27843 1.000 43.42103 227 GLU C CA 1
ATOM 16173 C C . GLU C 1 226 ? 222.65981 182.34487 201.16543 1.000 43.42103 227 GLU C C 1
ATOM 16174 O O . GLU C 1 226 ? 222.64981 181.50387 200.26143 1.000 43.42103 227 GLU C O 1
ATOM 16186 N N . LEU C 1 227 ? 221.79381 183.35487 201.20643 1.000 39.58973 228 LEU C N 1
ATOM 16187 C CA . LEU C 1 227 ? 220.81781 183.53287 200.14043 1.000 39.58973 228 LEU C CA 1
ATOM 16188 C C . LEU C 1 227 ? 221.49881 183.91287 198.83543 1.000 39.58973 228 LEU C C 1
ATOM 16189 O O . LEU C 1 227 ? 221.05381 183.50787 197.75743 1.000 39.58973 228 LEU C O 1
ATOM 16205 N N . ALA C 1 228 ? 222.58181 184.68487 198.91243 1.000 38.88566 229 ALA C N 1
ATOM 16206 C CA . ALA C 1 228 ? 223.35581 184.98587 197.71643 1.000 38.88566 229 ALA C CA 1
ATOM 16207 C C . ALA C 1 228 ? 223.94881 183.71887 197.12043 1.000 38.88566 229 ALA C C 1
ATOM 16208 O O . ALA C 1 228 ? 223.96781 183.54787 195.89643 1.000 38.88566 229 ALA C O 1
ATOM 16215 N N . LYS C 1 229 ? 224.44281 182.81487 197.96743 1.000 40.16984 230 LYS C N 1
ATOM 16216 C CA . LYS C 1 229 ? 224.98581 181.56387 197.44943 1.000 40.16984 230 LYS C CA 1
ATOM 16217 C C . LYS C 1 229 ? 223.88381 180.68987 196.85643 1.000 40.16984 230 LYS C C 1
ATOM 16218 O O . LYS C 1 229 ? 224.09981 180.00687 195.85043 1.000 40.16984 230 LYS C O 1
ATOM 16237 N N . VAL C 1 230 ? 222.68981 180.71087 197.45243 1.000 37.54459 231 VAL C N 1
ATOM 16238 C CA . VAL C 1 230 ? 221.55781 179.99487 196.86343 1.000 37.54459 231 VAL C CA 1
ATOM 16239 C C . VAL C 1 230 ? 221.24381 180.54887 195.48043 1.000 37.54459 231 VAL C C 1
ATOM 16240 O O . VAL C 1 230 ? 221.03081 179.79887 194.51943 1.000 37.54459 231 VAL C O 1
ATOM 16253 N N . THR C 1 231 ? 221.18681 181.87687 195.36943 1.000 35.52138 232 THR C N 1
ATOM 16254 C CA . THR C 1 231 ? 220.88681 182.50887 194.09043 1.000 35.52138 232 THR C CA 1
ATOM 16255 C C . THR C 1 231 ? 221.94281 182.16287 193.05243 1.000 35.52138 232 THR C C 1
ATOM 16256 O O . THR C 1 231 ? 221.61981 181.86187 191.89743 1.000 35.52138 232 THR C O 1
ATOM 16267 N N . ALA C 1 232 ? 223.21381 182.19787 193.45043 1.000 35.33208 233 ALA C N 1
ATOM 16268 C CA . ALA C 1 232 ? 224.28681 181.84587 192.53043 1.000 35.33208 233 ALA C CA 1
ATOM 16269 C C . ALA C 1 232 ? 224.16581 180.39987 192.07843 1.000 35.33208 233 ALA C C 1
ATOM 16270 O O . ALA C 1 232 ? 224.31181 180.09887 190.89043 1.000 35.33208 233 ALA C O 1
ATOM 16277 N N . ALA C 1 233 ? 223.90081 179.48687 193.01343 1.000 34.88144 234 ALA C N 1
ATOM 16278 C CA . ALA C 1 233 ? 223.74281 178.08687 192.64743 1.000 34.88144 234 ALA C CA 1
ATOM 16279 C C . ALA C 1 233 ? 222.61281 177.91887 191.64543 1.000 34.88144 234 ALA C C 1
ATOM 16280 O O . ALA C 1 233 ? 222.78081 177.27087 190.60743 1.000 34.88144 234 ALA C O 1
ATOM 16287 N N . VAL C 1 234 ? 221.45981 178.52287 191.92843 1.000 31.82583 235 VAL C N 1
ATOM 16288 C CA . VAL C 1 234 ? 220.30481 178.37487 191.04943 1.000 31.82583 235 VAL C CA 1
ATOM 16289 C C . VAL C 1 234 ? 220.60981 178.92687 189.66443 1.000 31.82583 235 VAL C C 1
ATOM 16290 O O . VAL C 1 234 ? 220.30281 178.29587 188.64943 1.000 31.82583 235 VAL C O 1
ATOM 16303 N N . TYR C 1 235 ? 221.21681 180.11087 189.59543 1.000 31.48111 236 TYR C N 1
ATOM 16304 C CA . TYR C 1 235 ? 221.38981 180.76387 188.30143 1.000 31.48111 236 TYR C CA 1
ATOM 16305 C C . TYR C 1 235 ? 222.48981 180.09687 187.48443 1.000 31.48111 236 TYR C C 1
ATOM 16306 O O . TYR C 1 235 ? 222.36181 179.94887 186.26243 1.000 31.48111 236 TYR C O 1
ATOM 16324 N N . VAL C 1 236 ? 223.56581 179.65887 188.13743 1.000 32.44114 237 VAL C N 1
ATOM 16325 C CA . VAL C 1 236 ? 224.58081 178.87687 187.44043 1.000 32.44114 237 VAL C CA 1
ATOM 16326 C C . VAL C 1 236 ? 223.98181 177.57087 186.94043 1.000 32.44114 237 VAL C C 1
ATOM 16327 O O . VAL C 1 236 ? 224.27381 177.12287 185.82643 1.000 32.44114 237 VAL C O 1
ATOM 16340 N N . GLY C 1 237 ? 223.13681 176.93787 187.75543 1.000 31.36852 238 GLY C N 1
ATOM 16341 C CA . GLY C 1 237 ? 222.48781 175.71587 187.32043 1.000 31.36852 238 GLY C CA 1
ATOM 16342 C C . GLY C 1 237 ? 221.57381 175.92987 186.13343 1.000 31.36852 238 GLY C C 1
ATOM 16343 O O . GLY C 1 237 ? 221.50281 175.09387 185.23743 1.000 31.36852 238 GLY C O 1
ATOM 16347 N N . LEU C 1 238 ? 220.84581 177.04487 186.12043 1.000 29.57557 239 LEU C N 1
ATOM 16348 C CA . LEU C 1 238 ? 219.98281 177.36087 184.98643 1.000 29.57557 239 LEU C CA 1
ATOM 16349 C C . LEU C 1 238 ? 220.79981 177.60787 183.72243 1.000 29.57557 239 LEU C C 1
ATOM 16350 O O . LEU C 1 238 ? 220.44181 177.13887 182.63243 1.000 29.57557 239 LEU C O 1
ATOM 16366 N N . THR C 1 239 ? 221.89981 178.34987 183.85143 1.000 31.35095 240 THR C N 1
ATOM 16367 C CA . THR C 1 239 ? 222.77681 178.57887 182.71043 1.000 31.35095 240 THR C CA 1
ATOM 16368 C C . THR C 1 239 ? 223.32881 177.26287 182.18143 1.000 31.35095 240 THR C C 1
ATOM 16369 O O . THR C 1 239 ? 223.38481 177.03887 180.96443 1.000 31.35095 240 THR C O 1
ATOM 16380 N N . LEU C 1 240 ? 223.74481 176.37887 183.08743 1.000 31.98352 241 LEU C N 1
ATOM 16381 C CA . LEU C 1 240 ? 224.24081 175.07487 182.67743 1.000 31.98352 241 LEU C CA 1
ATOM 16382 C C . LEU C 1 240 ? 223.13881 174.24487 182.04143 1.000 31.98352 241 LEU C C 1
ATOM 16383 O O . LEU C 1 240 ? 223.38381 173.52487 181.07543 1.000 31.98352 241 LEU C O 1
ATOM 16399 N N . GLN C 1 241 ? 221.92181 174.31587 182.57443 1.000 30.57753 242 GLN C N 1
ATOM 16400 C CA . GLN C 1 241 ? 220.80881 173.62387 181.94443 1.000 30.57753 242 GLN C CA 1
ATOM 16401 C C . GLN C 1 241 ? 220.68881 174.04987 180.49443 1.000 30.57753 242 GLN C C 1
ATOM 16402 O O . GLN C 1 241 ? 220.71781 173.21387 179.58543 1.000 30.57753 242 GLN C O 1
ATOM 16416 N N . ILE C 1 242 ? 220.62681 175.35987 180.25943 1.000 30.79817 243 ILE C N 1
ATOM 16417 C CA . ILE C 1 242 ? 220.54681 175.86087 178.89043 1.000 30.79817 243 ILE C CA 1
ATOM 16418 C C . ILE C 1 242 ? 221.68281 175.28287 178.05443 1.000 30.79817 243 ILE C C 1
ATOM 16419 O O . ILE C 1 242 ? 221.45581 174.50887 177.11743 1.000 30.79817 243 ILE C O 1
ATOM 16435 N N . LEU C 1 243 ? 222.92381 175.58787 178.43643 1.000 32.36924 244 LEU C N 1
ATOM 16436 C CA . LEU C 1 243 ? 224.06281 175.28487 177.57343 1.000 32.36924 244 LEU C CA 1
ATOM 16437 C C . LEU C 1 243 ? 224.25081 173.78387 177.36943 1.000 32.36924 244 LEU C C 1
ATOM 16438 O O . LEU C 1 243 ? 224.55981 173.33687 176.26043 1.000 32.36924 244 LEU C O 1
ATOM 16454 N N . LEU C 1 244 ? 224.08481 172.98787 178.42343 1.000 32.29172 245 LEU C N 1
ATOM 16455 C CA . LEU C 1 244 ? 224.37681 171.56387 178.35143 1.000 32.29172 245 LEU C CA 1
ATOM 16456 C C . LEU C 1 244 ? 223.23681 170.76087 177.74443 1.000 32.29172 245 LEU C C 1
ATOM 16457 O O . LEU C 1 244 ? 223.48581 169.70087 177.16043 1.000 32.29172 245 LEU C O 1
ATOM 16473 N N . VAL C 1 245 ? 221.99181 171.22087 177.86643 1.000 30.90882 246 VAL C N 1
ATOM 16474 C CA . VAL C 1 245 ? 220.85981 170.43787 177.39643 1.000 30.90882 246 VAL C CA 1
ATOM 16475 C C . VAL C 1 245 ? 220.32781 171.03487 176.10443 1.000 30.90882 246 VAL C C 1
ATOM 16476 O O . VAL C 1 245 ? 220.35781 170.38287 175.05843 1.000 30.90882 246 VAL C O 1
ATOM 16489 N N . TYR C 1 246 ? 219.85381 172.27987 176.15643 1.000 28.82754 247 TYR C N 1
ATOM 16490 C CA . TYR C 1 246 ? 219.13281 172.82987 175.01643 1.000 28.82754 247 TYR C CA 1
ATOM 16491 C C . TYR C 1 246 ? 220.07381 173.08987 173.84743 1.000 28.82754 247 TYR C C 1
ATOM 16492 O O . TYR C 1 246 ? 219.78681 172.70487 172.70943 1.000 28.82754 247 TYR C O 1
ATOM 16510 N N . PHE C 1 247 ? 221.20881 173.73487 174.11143 1.000 32.98699 248 PHE C N 1
ATOM 16511 C CA . PHE C 1 247 ? 222.17181 174.01687 173.05243 1.000 32.98699 248 PHE C CA 1
ATOM 16512 C C . PHE C 1 247 ? 222.68781 172.72487 172.43243 1.000 32.98699 248 PHE C C 1
ATOM 16513 O O . PHE C 1 247 ? 222.76981 172.59487 171.20443 1.000 32.98699 248 PHE C O 1
ATOM 16530 N N . VAL C 1 248 ? 223.01981 171.74587 173.27243 1.000 32.36054 249 VAL C N 1
ATOM 16531 C CA . VAL C 1 248 ? 223.55881 170.48487 172.77843 1.000 32.36054 249 VAL C CA 1
ATOM 16532 C C . VAL C 1 248 ? 222.51681 169.74187 171.95343 1.000 32.36054 249 VAL C C 1
ATOM 16533 O O . VAL C 1 248 ? 222.82581 169.18987 170.89243 1.000 32.36054 249 VAL C O 1
ATOM 16546 N N . LEU C 1 249 ? 221.27181 169.70387 172.42943 1.000 30.90327 250 LEU C N 1
ATOM 16547 C CA . LEU C 1 249 ? 220.21881 169.01787 171.69343 1.000 30.90327 250 LEU C CA 1
ATOM 16548 C C . LEU C 1 249 ? 219.93881 169.70187 170.36343 1.000 30.90327 250 LEU C C 1
ATOM 16549 O O . LEU C 1 249 ? 219.73481 169.03187 169.34543 1.000 30.90327 250 LEU C O 1
ATOM 16565 N N . LEU C 1 250 ? 219.92081 171.03587 170.35043 1.000 31.81841 251 LEU C N 1
ATOM 16566 C CA . LEU C 1 250 ? 219.71781 171.76087 169.10243 1.000 31.81841 251 LEU C CA 1
ATOM 16567 C C . LEU C 1 250 ? 220.84581 171.48187 168.11843 1.000 31.81841 251 LEU C C 1
ATOM 16568 O O . LEU C 1 250 ? 220.60181 171.31487 166.91843 1.000 31.81841 251 LEU C O 1
ATOM 16584 N N . LYS C 1 251 ? 222.08781 171.42587 168.60543 1.000 33.71008 252 LYS C N 1
ATOM 16585 C CA . LYS C 1 251 ? 223.20181 171.04087 167.74543 1.000 33.71008 252 LYS C CA 1
ATOM 16586 C C . LYS C 1 251 ? 223.02481 169.62687 167.20643 1.000 33.71008 252 LYS C C 1
ATOM 16587 O O . LYS C 1 251 ? 223.25881 169.37287 166.01943 1.000 33.71008 252 LYS C O 1
ATOM 16606 N N . ILE C 1 252 ? 222.60881 168.69487 168.06343 1.000 32.13357 253 ILE C N 1
ATOM 16607 C CA . ILE C 1 252 ? 222.48081 167.30187 167.65243 1.000 32.13357 253 ILE C CA 1
ATOM 16608 C C . ILE C 1 252 ? 221.43981 167.16087 166.55243 1.000 32.13357 253 ILE C C 1
ATOM 16609 O O . ILE C 1 252 ? 221.64681 166.43887 165.56943 1.000 32.13357 253 ILE C O 1
ATOM 16625 N N . TYR C 1 253 ? 220.30781 167.84087 166.69743 1.000 31.86391 254 TYR C N 1
ATOM 16626 C CA . TYR C 1 253 ? 219.19181 167.70887 165.77543 1.000 31.86391 254 TYR C CA 1
ATOM 16627 C C . TYR C 1 253 ? 219.27081 168.68387 164.60943 1.000 31.86391 254 TYR C C 1
ATOM 16628 O O . TYR C 1 253 ? 218.30781 168.79987 163.84543 1.000 31.86391 254 TYR C O 1
ATOM 16646 N N . GLY C 1 254 ? 220.38881 169.38787 164.45643 1.000 32.61436 255 GLY C N 1
ATOM 16647 C CA . GLY C 1 254 ? 220.61781 170.20987 163.29043 1.000 32.61436 255 GLY C CA 1
ATOM 16648 C C . GLY C 1 254 ? 220.05281 171.60987 163.34643 1.000 32.61436 255 GLY C C 1
ATOM 16649 O O . GLY C 1 254 ? 220.10781 172.31687 162.33743 1.000 32.61436 255 GLY C O 1
ATOM 16653 N N . ILE C 1 255 ? 219.49881 172.02687 164.47643 1.000 32.55763 256 ILE C N 1
ATOM 16654 C CA . ILE C 1 255 ? 218.94181 173.36487 164.62443 1.000 32.55763 256 ILE C CA 1
ATOM 16655 C C . ILE C 1 255 ? 220.05181 174.29987 165.07343 1.000 32.55763 256 ILE C C 1
ATOM 16656 O O . ILE C 1 255 ? 220.77381 174.01287 166.03643 1.000 32.55763 256 ILE C O 1
ATOM 16672 N N . ASP C 1 256 ? 220.19981 175.41087 164.37443 1.000 37.05716 257 ASP C N 1
ATOM 16673 C CA . ASP C 1 256 ? 221.22781 176.38687 164.73243 1.000 37.05716 257 ASP C CA 1
ATOM 16674 C C . ASP C 1 256 ? 220.84981 177.08087 166.03543 1.000 37.05716 257 ASP C C 1
ATOM 16675 O O . ASP C 1 256 ? 219.81581 177.75687 166.08943 1.000 37.05716 257 ASP C O 1
ATOM 16684 N N . PRO C 1 257 ? 221.64681 176.94887 167.09843 1.000 35.26873 258 PRO C N 1
ATOM 16685 C CA . PRO C 1 257 ? 221.28681 177.59387 168.37043 1.000 35.26873 258 PRO C CA 1
ATOM 16686 C C . PRO C 1 257 ? 221.19781 179.10287 168.27943 1.000 35.26873 258 PRO C C 1
ATOM 16687 O O . PRO C 1 257 ? 220.37081 179.70987 168.97143 1.000 35.26873 258 PRO C O 1
ATOM 16698 N N . ILE C 1 258 ? 222.02881 179.72887 167.44743 1.000 36.87746 259 ILE C N 1
ATOM 16699 C CA . ILE C 1 258 ? 222.04181 181.18487 167.36043 1.000 36.87746 259 ILE C CA 1
ATOM 16700 C C . ILE C 1 258 ? 220.72781 181.69187 166.77643 1.000 36.87746 259 ILE C C 1
ATOM 16701 O O . ILE C 1 258 ? 220.11181 182.62487 167.30643 1.000 36.87746 259 ILE C O 1
ATOM 16717 N N . SER C 1 259 ? 220.28381 181.09087 165.67043 1.000 36.48056 260 SER C N 1
ATOM 16718 C CA . SER C 1 259 ? 219.00981 181.47887 165.07843 1.000 36.48056 260 SER C CA 1
ATOM 16719 C C . SER C 1 259 ? 217.86181 181.20487 166.03943 1.000 36.48056 260 SER C C 1
ATOM 16720 O O . SER C 1 259 ? 216.91781 181.99987 166.14443 1.000 36.48056 260 SER C O 1
ATOM 16728 N N . PHE C 1 260 ? 217.92981 180.07887 166.75043 1.000 31.85758 261 PHE C N 1
ATOM 16729 C CA . PHE C 1 260 ? 216.90781 179.75687 167.73743 1.000 31.85758 261 PHE C CA 1
ATOM 16730 C C . PHE C 1 260 ? 216.80781 180.85087 168.79043 1.000 31.85758 261 PHE C C 1
ATOM 16731 O O . PHE C 1 260 ? 215.71181 181.31087 169.12743 1.000 31.85758 261 PHE C O 1
ATOM 16748 N N . ILE C 1 261 ? 217.95181 181.28587 169.32043 1.000 33.97826 262 ILE C N 1
ATOM 16749 C CA . ILE C 1 261 ? 217.95481 182.32387 170.34743 1.000 33.97826 262 ILE C CA 1
ATOM 16750 C C . ILE C 1 261 ? 217.43181 183.63387 169.78143 1.000 33.97826 262 ILE C C 1
ATOM 16751 O O . ILE C 1 261 ? 216.67781 184.35787 170.44243 1.000 33.97826 262 ILE C O 1
ATOM 16767 N N . LYS C 1 262 ? 217.82681 183.96587 168.55343 1.000 36.54297 263 LYS C N 1
ATOM 16768 C CA . LYS C 1 262 ? 217.34681 185.20287 167.94343 1.000 36.54297 263 LYS C CA 1
ATOM 16769 C C . LYS C 1 262 ? 215.82881 185.19287 167.84343 1.000 36.54297 263 LYS C C 1
ATOM 16770 O O . LYS C 1 262 ? 215.17081 186.20687 168.10243 1.000 36.54297 263 LYS C O 1
ATOM 16789 N N . HIS C 1 263 ? 215.25581 184.05087 167.46643 1.000 32.93843 264 HIS C N 1
ATOM 16790 C CA . HIS C 1 263 ? 213.80681 183.95287 167.35943 1.000 32.93843 264 HIS C CA 1
ATOM 16791 C C . HIS C 1 263 ? 213.13081 183.96287 168.72743 1.000 32.93843 264 HIS C C 1
ATOM 16792 O O . HIS C 1 263 ? 212.04181 184.52887 168.87843 1.000 32.93843 264 HIS C O 1
ATOM 16806 N N . ALA C 1 264 ? 213.75481 183.34987 169.73243 1.000 31.22183 265 ALA C N 1
ATOM 16807 C CA . ALA C 1 264 ? 213.11681 183.10687 171.01943 1.000 31.22183 265 ALA C CA 1
ATOM 16808 C C . ALA C 1 264 ? 213.40881 184.16987 172.07143 1.000 31.22183 265 ALA C C 1
ATOM 16809 O O . ALA C 1 264 ? 212.89281 184.06187 173.19043 1.000 31.22183 265 ALA C O 1
ATOM 16816 N N . LYS C 1 265 ? 214.21981 185.17687 171.74943 1.000 34.10220 266 LYS C N 1
ATOM 16817 C CA . LYS C 1 265 ? 214.61181 186.16087 172.75443 1.000 34.10220 266 LYS C CA 1
ATOM 16818 C C . LYS C 1 265 ? 213.40581 186.86287 173.36843 1.000 34.10220 266 LYS C C 1
ATOM 16819 O O . LYS C 1 265 ? 213.37981 187.11487 174.57843 1.000 34.10220 266 LYS C O 1
ATOM 16838 N N . ASP C 1 266 ? 212.41181 187.21487 172.55243 1.000 32.61282 267 ASP C N 1
ATOM 16839 C CA . ASP C 1 266 ? 211.25681 187.93687 173.07543 1.000 32.61282 267 ASP C CA 1
ATOM 16840 C C . ASP C 1 266 ? 210.51481 187.10487 174.11243 1.000 32.61282 267 ASP C C 1
ATOM 16841 O O . ASP C 1 266 ? 210.17281 187.59587 175.19543 1.000 32.61282 267 ASP C O 1
ATOM 16850 N N . ALA C 1 267 ? 210.26481 185.83387 173.79843 1.000 28.01759 268 ALA C N 1
ATOM 16851 C CA . ALA C 1 267 ? 209.59081 184.95987 174.74843 1.000 28.01759 268 ALA C CA 1
ATOM 16852 C C . ALA C 1 267 ? 210.43281 184.75987 175.99843 1.000 28.01759 268 ALA C C 1
ATOM 16853 O O . ALA C 1 267 ? 209.90381 184.74387 177.11543 1.000 28.01759 268 ALA C O 1
ATOM 16860 N N . MET C 1 268 ? 211.74681 184.60587 175.83143 1.000 29.46597 269 MET C N 1
ATOM 16861 C CA . MET C 1 268 ? 212.61481 184.40887 176.98643 1.000 29.46597 269 MET C CA 1
ATOM 16862 C C . MET C 1 268 ? 212.55781 185.60987 177.92243 1.000 29.46597 269 MET C C 1
ATOM 16863 O O . MET C 1 268 ? 212.41581 185.45487 179.13943 1.000 29.46597 269 MET C O 1
ATOM 16877 N N . LEU C 1 269 ? 212.63581 186.81887 177.36743 1.000 31.56391 270 LEU C N 1
ATOM 16878 C CA . LEU C 1 269 ? 212.60281 188.02187 178.19243 1.000 31.56391 270 LEU C CA 1
ATOM 16879 C C . LEU C 1 269 ? 211.24081 188.20787 178.85243 1.000 31.56391 270 LEU C C 1
ATOM 16880 O O . LEU C 1 269 ? 211.15681 188.58787 180.03143 1.000 31.56391 270 LEU C O 1
ATOM 16896 N N . THR C 1 270 ? 210.16281 187.95087 178.11043 1.000 27.63537 271 THR C N 1
ATOM 16897 C CA . THR C 1 270 ? 208.83181 188.05787 178.69143 1.000 27.63537 271 THR C CA 1
ATOM 16898 C C . THR C 1 270 ? 208.66181 187.08087 179.84643 1.000 27.63537 271 THR C C 1
ATOM 16899 O O . THR C 1 270 ? 208.09881 187.43087 180.88743 1.000 27.63537 271 THR C O 1
ATOM 16910 N N . ALA C 1 271 ? 209.14381 185.84887 179.68043 1.000 26.73985 272 ALA C N 1
ATOM 16911 C CA . ALA C 1 271 ? 209.08281 184.88087 180.76743 1.000 26.73985 272 ALA C CA 1
ATOM 16912 C C . ALA C 1 271 ? 209.91881 185.33887 181.95343 1.000 26.73985 272 ALA C C 1
ATOM 16913 O O . ALA C 1 271 ? 209.50681 185.19087 183.10943 1.000 26.73985 272 ALA C O 1
ATOM 16920 N N . PHE C 1 272 ? 211.09581 185.90287 181.68443 1.000 28.86992 273 PHE C N 1
ATOM 16921 C CA . PHE C 1 272 ? 211.95781 186.37587 182.75943 1.000 28.86992 273 PHE C CA 1
ATOM 16922 C C . PHE C 1 272 ? 211.25481 187.42987 183.60143 1.000 28.86992 273 PHE C C 1
ATOM 16923 O O . PHE C 1 272 ? 211.32581 187.40087 184.83443 1.000 28.86992 273 PHE C O 1
ATOM 16940 N N . VAL C 1 273 ? 210.56381 188.36587 182.95443 1.000 29.51553 274 VAL C N 1
ATOM 16941 C CA . VAL C 1 273 ? 209.99181 189.48387 183.70043 1.000 29.51553 274 VAL C CA 1
ATOM 16942 C C . VAL C 1 273 ? 208.65081 189.10987 184.32443 1.000 29.51553 274 VAL C C 1
ATOM 16943 O O . VAL C 1 273 ? 208.38081 189.44787 185.48143 1.000 29.51553 274 VAL C O 1
ATOM 16956 N N . THR C 1 274 ? 207.78781 188.41387 183.58443 1.000 27.59697 275 THR C N 1
ATOM 16957 C CA . THR C 1 274 ? 206.45181 188.11787 184.08843 1.000 27.59697 275 THR C CA 1
ATOM 16958 C C . THR C 1 274 ? 206.43181 186.95587 185.06943 1.000 27.59697 275 THR C C 1
ATOM 16959 O O . THR C 1 274 ? 205.50581 186.86487 185.88143 1.000 27.59697 275 THR C O 1
ATOM 16970 N N . ARG C 1 275 ? 207.41981 186.06587 185.01143 1.000 28.69279 276 ARG C N 1
ATOM 16971 C CA . ARG C 1 275 ? 207.47181 184.89387 185.88143 1.000 28.69279 276 ARG C CA 1
ATOM 16972 C C . ARG C 1 275 ? 206.21981 184.03387 185.73643 1.000 28.69279 276 ARG C C 1
ATOM 16973 O O . ARG C 1 275 ? 205.75581 183.42187 186.69843 1.000 28.69279 276 ARG C O 1
ATOM 16994 N N . SER C 1 276 ? 205.67381 183.97387 184.52443 1.000 26.54843 277 SER C N 1
ATOM 16995 C CA . SER C 1 276 ? 204.46681 183.20187 184.24743 1.000 26.54843 277 SER C CA 1
ATOM 16996 C C . SER C 1 276 ? 204.59681 182.57187 182.86843 1.000 26.54843 277 SER C C 1
ATOM 16997 O O . SER C 1 276 ? 204.57081 183.27587 181.85543 1.000 26.54843 277 SER C O 1
ATOM 17005 N N . SER C 1 277 ? 204.73781 181.24787 182.83443 1.000 25.55737 278 SER C N 1
ATOM 17006 C CA . SER C 1 277 ? 204.76081 180.53587 181.56143 1.000 25.55737 278 SER C CA 1
ATOM 17007 C C . SER C 1 277 ? 203.42281 180.65887 180.84343 1.000 25.55737 278 SER C C 1
ATOM 17008 O O . SER C 1 277 ? 203.37481 180.88587 179.62843 1.000 25.55737 278 SER C O 1
ATOM 17016 N N . GLU C 1 278 ? 202.32281 180.51487 181.58343 1.000 26.77825 279 GLU C N 1
ATOM 17017 C CA . GLU C 1 278 ? 200.99981 180.65287 180.98643 1.000 26.77825 279 GLU C CA 1
ATOM 17018 C C . GLU C 1 278 ? 200.80081 182.04987 180.41443 1.000 26.77825 279 GLU C C 1
ATOM 17019 O O . GLU C 1 278 ? 200.28181 182.20787 179.30343 1.000 26.77825 279 GLU C O 1
ATOM 17031 N N . GLY C 1 279 ? 201.21381 183.07687 181.15843 1.000 25.16738 280 GLY C N 1
ATOM 17032 C CA . GLY C 1 279 ? 201.10281 184.43787 180.66543 1.000 25.16738 280 GLY C CA 1
ATOM 17033 C C . GLY C 1 279 ? 201.98281 184.71487 179.46543 1.000 25.16738 280 GLY C C 1
ATOM 17034 O O . GLY C 1 279 ? 201.61381 185.49887 178.58943 1.000 25.16738 280 GLY C O 1
ATOM 17038 N N . THR C 1 280 ? 203.15881 184.09287 179.41543 1.000 24.97965 281 THR C N 1
ATOM 17039 C CA . THR C 1 280 ? 204.07981 184.24487 178.29943 1.000 24.97965 281 THR C CA 1
ATOM 17040 C C . THR C 1 280 ? 203.70181 183.38187 177.10243 1.000 24.97965 281 THR C C 1
ATOM 17041 O O . THR C 1 280 ? 204.28281 183.55187 176.02743 1.000 24.97965 281 THR C O 1
ATOM 17052 N N . LEU C 1 281 ? 202.73381 182.48587 177.26143 1.000 24.09374 282 LEU C N 1
ATOM 17053 C CA . LEU C 1 281 ? 202.37581 181.55987 176.19143 1.000 24.09374 282 LEU C CA 1
ATOM 17054 C C . LEU C 1 281 ? 202.08081 182.23187 174.85643 1.000 24.09374 282 LEU C C 1
ATOM 17055 O O . LEU C 1 281 ? 202.52581 181.70187 173.82543 1.000 24.09374 282 LEU C O 1
ATOM 17071 N N . PRO C 1 282 ? 201.33881 183.33987 174.77943 1.000 24.38797 283 PRO C N 1
ATOM 17072 C CA . PRO C 1 282 ? 201.11381 183.95487 173.45943 1.000 24.38797 283 PRO C CA 1
ATOM 17073 C C . PRO C 1 282 ? 202.39981 184.34787 172.75243 1.000 24.38797 283 PRO C C 1
ATOM 17074 O O . PRO C 1 282 ? 202.53781 184.12287 171.54243 1.000 24.38797 283 PRO C O 1
ATOM 17085 N N . VAL C 1 283 ? 203.35881 184.90787 173.48743 1.000 25.77325 284 VAL C N 1
ATOM 17086 C CA . VAL C 1 283 ? 204.63281 185.29187 172.89043 1.000 25.77325 284 VAL C CA 1
ATOM 17087 C C . VAL C 1 283 ? 205.40981 184.05887 172.44743 1.000 25.77325 284 VAL C C 1
ATOM 17088 O O . VAL C 1 283 ? 206.03281 184.05187 171.38143 1.000 25.77325 284 VAL C O 1
ATOM 17101 N N . THR C 1 284 ? 205.39381 183.00187 173.26043 1.000 24.54035 285 THR C N 1
ATOM 17102 C CA . THR C 1 284 ? 206.07181 181.76487 172.88743 1.000 24.54035 285 THR C CA 1
ATOM 17103 C C . THR C 1 284 ? 205.47781 181.17687 171.61443 1.000 24.54035 285 THR C C 1
ATOM 17104 O O . THR C 1 284 ? 206.20781 180.71087 170.72843 1.000 24.54035 285 THR C O 1
ATOM 17115 N N . MET C 1 285 ? 204.15181 181.19387 171.50643 1.000 25.03935 286 MET C N 1
ATOM 17116 C CA . MET C 1 285 ? 203.49181 180.65187 170.32743 1.000 25.03935 286 MET C CA 1
ATOM 17117 C C . MET C 1 285 ? 203.79581 181.49487 169.09643 1.000 25.03935 286 MET C C 1
ATOM 17118 O O . MET C 1 285 ? 203.99981 180.95587 168.00343 1.000 25.03935 286 MET C O 1
ATOM 17132 N N . ARG C 1 286 ? 203.84281 182.81887 169.25443 1.000 27.66365 287 ARG C N 1
ATOM 17133 C CA . ARG C 1 286 ? 204.25081 183.67387 168.14643 1.000 27.66365 287 ARG C CA 1
ATOM 17134 C C . ARG C 1 286 ? 205.68381 183.38287 167.72543 1.000 27.66365 287 ARG C C 1
ATOM 17135 O O . ARG C 1 286 ? 206.00281 183.38387 166.53143 1.000 27.66365 287 ARG C O 1
ATOM 17156 N N . VAL C 1 287 ? 206.56381 183.14287 168.69543 1.000 27.35421 288 VAL C N 1
ATOM 17157 C CA . VAL C 1 287 ? 207.94681 182.79887 168.38343 1.000 27.35421 288 VAL C CA 1
ATOM 17158 C C . VAL C 1 287 ? 207.99681 181.52187 167.55843 1.000 27.35421 288 VAL C C 1
ATOM 17159 O O . VAL C 1 287 ? 208.70181 181.43887 166.54743 1.000 27.35421 288 VAL C O 1
ATOM 17172 N N . ALA C 1 288 ? 207.24581 180.50587 167.98243 1.000 26.00315 289 ALA C N 1
ATOM 17173 C CA . ALA C 1 288 ? 207.21181 179.25487 167.23343 1.000 26.00315 289 ALA C CA 1
ATOM 17174 C C . ALA C 1 288 ? 206.67081 179.46987 165.82543 1.000 26.00315 289 ALA C C 1
ATOM 17175 O O . ALA C 1 288 ? 207.18981 178.90087 164.85943 1.000 26.00315 289 ALA C O 1
ATOM 17182 N N . LYS C 1 289 ? 205.62681 180.28787 165.69143 1.000 27.33345 290 LYS C N 1
ATOM 17183 C CA . LYS C 1 289 ? 205.08281 180.58487 164.37243 1.000 27.33345 290 LYS C CA 1
ATOM 17184 C C . LYS C 1 289 ? 206.12581 181.25087 163.48443 1.000 27.33345 290 LYS C C 1
ATOM 17185 O O . LYS C 1 289 ? 206.24581 180.92287 162.29943 1.000 27.33345 290 LYS C O 1
ATOM 17204 N N . GLU C 1 290 ? 206.88981 182.19187 164.03943 1.000 31.61513 291 GLU C N 1
ATOM 17205 C CA . GLU C 1 290 ? 207.92781 182.85987 163.26243 1.000 31.61513 291 GLU C CA 1
ATOM 17206 C C . GLU C 1 290 ? 209.06881 181.91587 162.91243 1.000 31.61513 291 GLU C C 1
ATOM 17207 O O . GLU C 1 290 ? 209.75281 182.12187 161.90343 1.000 31.61513 291 GLU C O 1
ATOM 17219 N N . MET C 1 291 ? 209.29481 180.88487 163.72843 1.000 30.80608 292 MET C N 1
ATOM 17220 C CA . MET C 1 291 ? 210.33481 179.90587 163.44043 1.000 30.80608 292 MET C CA 1
ATOM 17221 C C . MET C 1 291 ? 209.99981 179.02187 162.24843 1.000 30.80608 292 MET C C 1
ATOM 17222 O O . MET C 1 291 ? 210.87181 178.27787 161.78943 1.000 30.80608 292 MET C O 1
ATOM 17236 N N . GLY C 1 292 ? 208.77281 179.08187 161.74143 1.000 29.23171 293 GLY C N 1
ATOM 17237 C CA . GLY C 1 292 ? 208.34881 178.20687 160.67243 1.000 29.23171 293 GLY C CA 1
ATOM 17238 C C . GLY C 1 292 ? 207.83881 176.85887 161.11943 1.000 29.23171 293 GLY C C 1
ATOM 17239 O O . GLY C 1 292 ? 207.58181 175.99887 160.26943 1.000 29.23171 293 GLY C O 1
ATOM 17243 N N . ILE C 1 293 ? 207.68981 176.64187 162.42443 1.000 27.65771 294 ILE C N 1
ATOM 17244 C CA . ILE C 1 293 ? 207.18481 175.37187 162.92243 1.000 27.65771 294 ILE C CA 1
ATOM 17245 C C . ILE C 1 293 ? 205.71081 175.23787 162.57443 1.000 27.65771 294 ILE C C 1
ATOM 17246 O O . ILE C 1 293 ? 204.94381 176.20887 162.63343 1.000 27.65771 294 ILE C O 1
ATOM 17262 N N . SER C 1 294 ? 205.30681 174.02787 162.20443 1.000 27.96308 295 SER C N 1
ATOM 17263 C CA . SER C 1 294 ? 203.92181 173.78387 161.83343 1.000 27.96308 295 SER C CA 1
ATOM 17264 C C . SER C 1 294 ? 202.99681 174.04587 163.01343 1.000 27.96308 295 SER C C 1
ATOM 17265 O O . SER C 1 294 ? 203.32281 173.74087 164.16343 1.000 27.96308 295 SER C O 1
ATOM 17273 N N . GLU C 1 295 ? 201.82681 174.61187 162.71443 1.000 28.31028 296 GLU C N 1
ATOM 17274 C CA . GLU C 1 295 ? 200.86781 174.92787 163.76543 1.000 28.31028 296 GLU C CA 1
ATOM 17275 C C . GLU C 1 295 ? 200.42581 173.67387 164.50443 1.000 28.31028 296 GLU C C 1
ATOM 17276 O O . GLU C 1 295 ? 200.26781 173.68887 165.73243 1.000 28.31028 296 GLU C O 1
ATOM 17288 N N . GLY C 1 296 ? 200.25481 172.56987 163.77943 1.000 27.30171 297 GLY C N 1
ATOM 17289 C CA . GLY C 1 296 ? 199.80281 171.33587 164.38843 1.000 27.30171 297 GLY C CA 1
ATOM 17290 C C . GLY C 1 296 ? 200.71981 170.80787 165.46743 1.000 27.30171 297 GLY C C 1
ATOM 17291 O O . GLY C 1 296 ? 200.28781 170.00087 166.29443 1.000 27.30171 297 GLY C O 1
ATOM 17295 N N . ILE C 1 297 ? 201.97581 171.24187 165.48243 1.000 27.21490 298 ILE C N 1
ATOM 17296 C CA . ILE C 1 297 ? 202.93081 170.77487 166.47543 1.000 27.21490 298 ILE C CA 1
ATOM 17297 C C . ILE C 1 297 ? 202.97681 171.74787 167.64443 1.000 27.21490 298 ILE C C 1
ATOM 17298 O O . ILE C 1 297 ? 202.74781 171.35587 168.79443 1.000 27.21490 298 ILE C O 1
ATOM 17314 N N . TYR C 1 298 ? 203.27081 173.01887 167.36343 1.000 25.12298 299 TYR C N 1
ATOM 17315 C CA . TYR C 1 298 ? 203.50181 173.96287 168.45043 1.000 25.12298 299 TYR C CA 1
ATOM 17316 C C . TYR C 1 298 ? 202.20881 174.29387 169.18443 1.000 25.12298 299 TYR C C 1
ATOM 17317 O O . TYR C 1 298 ? 202.20681 174.39687 170.41743 1.000 25.12298 299 TYR C O 1
ATOM 17335 N N . SER C 1 299 ? 201.09381 174.40987 168.45643 1.000 24.42852 300 SER C N 1
ATOM 17336 C CA . SER C 1 299 ? 199.82281 174.73287 169.09143 1.000 24.42852 300 SER C CA 1
ATOM 17337 C C . SER C 1 299 ? 199.41681 173.69187 170.11943 1.000 24.42852 300 SER C C 1
ATOM 17338 O O . SER C 1 299 ? 198.60781 173.98887 171.00343 1.000 24.42852 300 SER C O 1
ATOM 17346 N N . PHE C 1 300 ? 199.94681 172.47887 170.01543 1.000 25.40076 301 PHE C N 1
ATOM 17347 C CA . PHE C 1 300 ? 199.71881 171.43487 171.00043 1.000 25.40076 301 PHE C CA 1
ATOM 17348 C C . PHE C 1 300 ? 200.81981 171.36787 172.04643 1.000 25.40076 301 PHE C C 1
ATOM 17349 O O . PHE C 1 300 ? 200.52781 171.27187 173.24043 1.000 25.40076 301 PHE C O 1
ATOM 17366 N N . THR C 1 301 ? 202.08281 171.42987 171.62343 1.000 25.26906 302 THR C N 1
ATOM 17367 C CA . THR C 1 301 ? 203.18381 171.22087 172.55643 1.000 25.26906 302 THR C CA 1
ATOM 17368 C C . THR C 1 301 ? 203.32581 172.38387 173.53043 1.000 25.26906 302 THR C C 1
ATOM 17369 O O . THR C 1 301 ? 203.44881 172.17287 174.74143 1.000 25.26906 302 THR C O 1
ATOM 17380 N N . LEU C 1 302 ? 203.31881 173.61687 173.02743 1.000 24.01617 303 LEU C N 1
ATOM 17381 C CA . LEU C 1 302 ? 203.61981 174.75287 173.89543 1.000 24.01617 303 LEU C CA 1
ATOM 17382 C C . LEU C 1 302 ? 202.59881 174.92487 175.01043 1.000 24.01617 303 LEU C C 1
ATOM 17383 O O . LEU C 1 302 ? 203.00981 175.09787 176.16943 1.000 24.01617 303 LEU C O 1
ATOM 17399 N N . PRO C 1 303 ? 201.28881 174.90487 174.75543 1.000 24.22839 304 PRO C N 1
ATOM 17400 C CA . PRO C 1 303 ? 200.34381 175.01587 175.87643 1.000 24.22839 304 PRO C CA 1
ATOM 17401 C C . PRO C 1 303 ? 200.47781 173.89087 176.88543 1.000 24.22839 304 PRO C C 1
ATOM 17402 O O . PRO C 1 303 ? 200.30581 174.11787 178.08943 1.000 24.22839 304 PRO C O 1
ATOM 17413 N N . LEU C 1 304 ? 200.78381 172.67787 176.42543 1.000 25.05640 305 LEU C N 1
ATOM 17414 C CA . LEU C 1 304 ? 200.95181 171.55487 177.33943 1.000 25.05640 305 LEU C CA 1
ATOM 17415 C C . LEU C 1 304 ? 202.22481 171.70587 178.16343 1.000 25.05640 305 LEU C C 1
ATOM 17416 O O . LEU C 1 304 ? 202.21281 171.52687 179.38843 1.000 25.05640 305 LEU C O 1
ATOM 17432 N N . GLY C 1 305 ? 203.33281 172.04187 177.50343 1.000 24.81502 306 GLY C N 1
ATOM 17433 C CA . GLY C 1 305 ? 204.58381 172.23087 178.21243 1.000 24.81502 306 GLY C CA 1
ATOM 17434 C C . GLY C 1 305 ? 204.53981 173.37887 179.19643 1.000 24.81502 306 GLY C C 1
ATOM 17435 O O . GLY C 1 305 ? 205.19281 173.33087 180.24043 1.000 24.81502 306 GLY C O 1
ATOM 17439 N N . ALA C 1 306 ? 203.77181 174.42287 178.88443 1.000 25.38474 307 ALA C N 1
ATOM 17440 C CA . ALA C 1 306 ? 203.66381 175.55287 179.79643 1.000 25.38474 307 ALA C CA 1
ATOM 17441 C C . ALA C 1 306 ? 203.17381 175.10887 181.16443 1.000 25.38474 307 ALA C C 1
ATOM 17442 O O . ALA C 1 306 ? 203.45281 175.77287 182.16843 1.000 25.38474 307 ALA C O 1
ATOM 17449 N N . THR C 1 307 ? 202.45181 173.99287 181.22643 1.000 26.84904 308 THR C N 1
ATOM 17450 C CA . THR C 1 307 ? 201.99081 173.43687 182.48943 1.000 26.84904 308 THR C CA 1
ATOM 17451 C C . THR C 1 307 ? 202.90581 172.32387 182.99043 1.000 26.84904 308 THR C C 1
ATOM 17452 O O . THR C 1 307 ? 203.41781 172.40287 184.11043 1.000 26.84904 308 THR C O 1
ATOM 17463 N N . ILE C 1 308 ? 203.13881 171.28987 182.17443 1.000 25.78393 309 ILE C N 1
ATOM 17464 C CA . ILE C 1 308 ? 203.76481 170.06987 182.68243 1.000 25.78393 309 ILE C CA 1
ATOM 17465 C C . ILE C 1 308 ? 205.27781 170.02487 182.50743 1.000 25.78393 309 ILE C C 1
ATOM 17466 O O . ILE C 1 308 ? 205.92481 169.14187 183.09143 1.000 25.78393 309 ILE C O 1
ATOM 17482 N N . ASN C 1 309 ? 205.86481 170.93287 181.74043 1.000 25.09606 310 ASN C N 1
ATOM 17483 C CA . ASN C 1 309 ? 207.30381 170.91387 181.47943 1.000 25.09606 310 ASN C CA 1
ATOM 17484 C C . ASN C 1 309 ? 207.94381 172.16087 182.07743 1.000 25.09606 310 ASN C C 1
ATOM 17485 O O . ASN C 1 309 ? 207.84081 173.25187 181.51743 1.000 25.09606 310 ASN C O 1
ATOM 17496 N N . MET C 1 310 ? 208.62481 171.99287 183.20343 1.000 26.56459 311 MET C N 1
ATOM 17497 C CA . MET C 1 310 ? 209.28381 173.09187 183.90743 1.000 26.56459 311 MET C CA 1
ATOM 17498 C C . MET C 1 310 ? 210.64281 172.59887 184.40343 1.000 26.56459 311 MET C C 1
ATOM 17499 O O . MET C 1 310 ? 210.76181 172.09387 185.52243 1.000 26.56459 311 MET C O 1
ATOM 17513 N N . ASP C 1 311 ? 211.67181 172.77387 183.57043 1.000 27.78391 312 ASP C N 1
ATOM 17514 C CA . ASP C 1 311 ? 213.02081 172.36787 183.95443 1.000 27.78391 312 ASP C CA 1
ATOM 17515 C C . ASP C 1 311 ? 213.59781 173.29287 185.01843 1.000 27.78391 312 ASP C C 1
ATOM 17516 O O . ASP C 1 311 ? 214.19981 172.82887 185.99443 1.000 27.78391 312 ASP C O 1
ATOM 17525 N N . GLY C 1 312 ? 213.43781 174.60187 184.84043 1.000 26.91443 313 GLY C N 1
ATOM 17526 C CA . GLY C 1 312 ? 213.94681 175.53587 185.82743 1.000 26.91443 313 GLY C CA 1
ATOM 17527 C C . GLY C 1 312 ? 213.31081 175.33487 187.18643 1.000 26.91443 313 GLY C C 1
ATOM 17528 O O . GLY C 1 312 ? 213.98381 175.40487 188.21543 1.000 26.91443 313 GLY C O 1
ATOM 17532 N N . THR C 1 313 ? 212.00381 175.07887 187.20643 1.000 27.43229 314 THR C N 1
ATOM 17533 C CA . THR C 1 313 ? 211.31581 174.81587 188.46243 1.000 27.43229 314 THR C CA 1
ATOM 17534 C C . THR C 1 313 ? 211.88781 173.58487 189.15343 1.000 27.43229 314 THR C C 1
ATOM 17535 O O . THR C 1 313 ? 212.10381 173.59187 190.36843 1.000 27.43229 314 THR C O 1
ATOM 17546 N N . ALA C 1 314 ? 212.14181 172.51987 188.39243 1.000 28.96004 315 ALA C N 1
ATOM 17547 C CA . ALA C 1 314 ? 212.68881 171.30087 188.97443 1.000 28.96004 315 ALA C CA 1
ATOM 17548 C C . ALA C 1 314 ? 214.08681 171.53187 189.53743 1.000 28.96004 315 ALA C C 1
ATOM 17549 O O . ALA C 1 314 ? 214.40681 171.07887 190.64643 1.000 28.96004 315 ALA C O 1
ATOM 17556 N N . LEU C 1 315 ? 214.93281 172.23587 188.78343 1.000 29.89562 316 LEU C N 1
ATOM 17557 C CA . LEU C 1 315 ? 216.27581 172.54487 189.26043 1.000 29.89562 316 LEU C CA 1
ATOM 17558 C C . LEU C 1 315 ? 216.22781 173.38087 190.53243 1.000 29.89562 316 LEU C C 1
ATOM 17559 O O . LEU C 1 315 ? 216.96981 173.12287 191.49043 1.000 29.89562 316 LEU C O 1
ATOM 17575 N N . TYR C 1 316 ? 215.35381 174.38487 190.55643 1.000 30.69331 317 TYR C N 1
ATOM 17576 C CA . TYR C 1 316 ? 215.20781 175.22687 191.73343 1.000 30.69331 317 TYR C CA 1
ATOM 17577 C C . TYR C 1 316 ? 214.72581 174.41687 192.92643 1.000 30.69331 317 TYR C C 1
ATOM 17578 O O . TYR C 1 316 ? 215.19681 174.61487 194.05143 1.000 30.69331 317 TYR C O 1
ATOM 17596 N N . GLN C 1 317 ? 213.78681 173.49887 192.70143 1.000 31.90288 318 GLN C N 1
ATOM 17597 C CA . GLN C 1 317 ? 213.28581 172.67487 193.79243 1.000 31.90288 318 GLN C CA 1
ATOM 17598 C C . GLN C 1 317 ? 214.39281 171.81087 194.37343 1.000 31.90288 318 GLN C C 1
ATOM 17599 O O . GLN C 1 317 ? 214.52381 171.69587 195.59643 1.000 31.90288 318 GLN C O 1
ATOM 17613 N N . GLY C 1 318 ? 215.21281 171.20887 193.51343 1.000 33.43518 319 GLY C N 1
ATOM 17614 C CA . GLY C 1 318 ? 216.33081 170.42387 194.01543 1.000 33.43518 319 GLY C CA 1
ATOM 17615 C C . GLY C 1 318 ? 217.30881 171.25687 194.82243 1.000 33.43518 319 GLY C C 1
ATOM 17616 O O . GLY C 1 318 ? 217.70681 170.88087 195.93543 1.000 33.43518 319 GLY C O 1
ATOM 17620 N N . VAL C 1 319 ? 217.69581 172.41287 194.28043 1.000 33.87600 320 VAL C N 1
ATOM 17621 C CA . VAL C 1 319 ? 218.65981 173.26587 194.96743 1.000 33.87600 320 VAL C CA 1
ATOM 17622 C C . VAL C 1 319 ? 218.11481 173.70287 196.31943 1.000 33.87600 320 VAL C C 1
ATOM 17623 O O . VAL C 1 319 ? 218.82981 173.69187 197.32843 1.000 33.87600 320 VAL C O 1
ATOM 17636 N N . CYS C 1 320 ? 216.84281 174.09487 196.36343 1.000 36.65454 321 CYS C N 1
ATOM 17637 C CA . CYS C 1 320 ? 216.26781 174.59587 197.60443 1.000 36.65454 321 CYS C CA 1
ATOM 17638 C C . CYS C 1 320 ? 216.07281 173.48187 198.62143 1.000 36.65454 321 CYS C C 1
ATOM 17639 O O . CYS C 1 320 ? 216.22381 173.70987 199.82743 1.000 36.65454 321 CYS C O 1
ATOM 17647 N N . THR C 1 321 ? 215.73781 172.27387 198.16543 1.000 37.24701 322 THR C N 1
ATOM 17648 C CA . THR C 1 321 ? 215.67481 171.14387 199.08043 1.000 37.24701 322 THR C CA 1
ATOM 17649 C C . THR C 1 321 ? 217.02881 170.90687 199.72943 1.000 37.24701 322 THR C C 1
ATOM 17650 O O . THR C 1 321 ? 217.11981 170.70987 200.94743 1.000 37.24701 322 THR C O 1
ATOM 17661 N N . PHE C 1 322 ? 218.09881 170.95087 198.93443 1.000 38.31461 323 PHE C N 1
ATOM 17662 C CA . PHE C 1 322 ? 219.42981 170.77287 199.50743 1.000 38.31461 323 PHE C CA 1
ATOM 17663 C C . PHE C 1 322 ? 219.77781 171.90687 200.46543 1.000 38.31461 323 PHE C C 1
ATOM 17664 O O . PHE C 1 322 ? 220.40181 171.68187 201.51043 1.000 38.31461 323 PHE C O 1
ATOM 17681 N N . PHE C 1 323 ? 219.39481 173.13687 200.12043 1.000 39.94315 324 PHE C N 1
ATOM 17682 C CA . PHE C 1 323 ? 219.66081 174.26887 201.00043 1.000 39.94315 324 PHE C CA 1
ATOM 17683 C C . PHE C 1 323 ? 218.97481 174.08787 202.34643 1.000 39.94315 324 PHE C C 1
ATOM 17684 O O . PHE C 1 323 ? 219.59081 174.28087 203.40243 1.000 39.94315 324 PHE C O 1
ATOM 17701 N N . ILE C 1 324 ? 217.69681 173.71387 202.32743 1.000 40.74456 325 ILE C N 1
ATOM 17702 C CA . ILE C 1 324 ? 216.96481 173.51587 203.57143 1.000 40.74456 325 ILE C CA 1
ATOM 17703 C C . ILE C 1 324 ? 217.56481 172.36087 204.36043 1.000 40.74456 325 ILE C C 1
ATOM 17704 O O . ILE C 1 324 ? 217.62481 172.40087 205.59443 1.000 40.74456 325 ILE C O 1
ATOM 17720 N N . ALA C 1 325 ? 218.01481 171.31487 203.66843 1.000 42.32668 326 ALA C N 1
ATOM 17721 C CA . ALA C 1 325 ? 218.63081 170.19187 204.36443 1.000 42.32668 326 ALA C CA 1
ATOM 17722 C C . ALA C 1 325 ? 219.90481 170.61587 205.08543 1.000 42.32668 326 ALA C C 1
ATOM 17723 O O . ALA C 1 325 ? 220.10981 170.26987 206.25143 1.000 42.32668 326 ALA C O 1
ATOM 17730 N N . ASN C 1 326 ? 220.77381 171.36987 204.41143 1.000 43.58336 327 ASN C N 1
ATOM 17731 C CA . ASN C 1 326 ? 221.99181 171.84287 205.06743 1.000 43.58336 327 ASN C CA 1
ATOM 17732 C C . ASN C 1 326 ? 221.66981 172.77887 206.22043 1.000 43.58336 327 ASN C C 1
ATOM 17733 O O . ASN C 1 326 ? 222.30481 172.71187 207.27743 1.000 43.58336 327 ASN C O 1
ATOM 17744 N N . ALA C 1 327 ? 220.68581 173.65787 206.03743 1.000 44.85716 328 ALA C N 1
ATOM 17745 C CA . ALA C 1 327 ? 220.31981 174.58087 207.10443 1.000 44.85716 328 ALA C CA 1
ATOM 17746 C C . ALA C 1 327 ? 219.91781 173.82787 208.36443 1.000 44.85716 328 ALA C C 1
ATOM 17747 O O . ALA C 1 327 ? 220.28581 174.22087 209.47643 1.000 44.85716 328 ALA C O 1
ATOM 17754 N N . LEU C 1 328 ? 219.15981 172.74287 208.21043 1.000 46.35611 329 LEU C N 1
ATOM 17755 C CA . LEU C 1 328 ? 218.81181 171.89287 209.33943 1.000 46.35611 329 LEU C CA 1
ATOM 17756 C C . LEU C 1 328 ? 220.00081 171.10187 209.86143 1.000 46.35611 329 LEU C C 1
ATOM 17757 O O . LEU C 1 328 ? 219.90781 170.52087 210.94743 1.000 46.35611 329 LEU C O 1
ATOM 17773 N N . GLY C 1 329 ? 221.10581 171.06687 209.12243 1.000 46.42824 330 GLY C N 1
ATOM 17774 C CA . GLY C 1 329 ? 222.25681 170.27887 209.49343 1.000 46.42824 330 GLY C CA 1
ATOM 17775 C C . GLY C 1 329 ? 222.18781 168.82587 209.08543 1.000 46.42824 330 GLY C C 1
ATOM 17776 O O . GLY C 1 329 ? 223.15481 168.08987 209.31343 1.000 46.42824 330 GLY C O 1
ATOM 17780 N N . SER C 1 330 ? 221.08281 168.38987 208.49143 1.000 47.68716 331 SER C N 1
ATOM 17781 C CA . SER C 1 330 ? 220.94081 167.00687 208.07043 1.000 47.68716 331 SER C CA 1
ATOM 17782 C C . SER C 1 330 ? 221.72381 166.74587 206.79143 1.000 47.68716 331 SER C C 1
ATOM 17783 O O . SER C 1 330 ? 221.96481 167.64887 205.98643 1.000 47.68716 331 SER C O 1
ATOM 17791 N N . HIS C 1 331 ? 222.12381 165.49187 206.61643 1.000 50.76271 332 HIS C N 1
ATOM 17792 C CA . HIS C 1 331 ? 222.82181 165.03787 205.42243 1.000 50.76271 332 HIS C CA 1
ATOM 17793 C C . HIS C 1 331 ? 221.89381 164.14287 204.61743 1.000 50.76271 332 HIS C C 1
ATOM 17794 O O . HIS C 1 331 ? 221.24881 163.24887 205.17443 1.000 50.76271 332 HIS C O 1
ATOM 17808 N N . LEU C 1 332 ? 221.82681 164.38487 203.31243 1.000 42.82968 333 LEU C N 1
ATOM 17809 C CA . LEU C 1 332 ? 220.97081 163.61087 202.42843 1.000 42.82968 333 LEU C CA 1
ATOM 17810 C C . LEU C 1 332 ? 221.76881 162.47487 201.80743 1.000 42.82968 333 LEU C C 1
ATOM 17811 O O . LEU C 1 332 ? 222.84181 162.69687 201.23943 1.000 42.82968 333 LEU C O 1
ATOM 17827 N N . THR C 1 333 ? 221.24081 161.26187 201.91943 1.000 43.46404 334 THR C N 1
ATOM 17828 C CA . THR C 1 333 ? 221.87981 160.10287 201.32443 1.000 43.46404 334 THR C CA 1
ATOM 17829 C C . THR C 1 333 ? 221.57981 160.03787 199.82943 1.000 43.46404 334 THR C C 1
ATOM 17830 O O . THR C 1 333 ? 220.76781 160.79487 199.29143 1.000 43.46404 334 THR C O 1
ATOM 17841 N N . VAL C 1 334 ? 222.25381 159.10487 199.15643 1.000 43.02706 335 VAL C N 1
ATOM 17842 C CA . VAL C 1 334 ? 222.06581 158.94087 197.71843 1.000 43.02706 335 VAL C CA 1
ATOM 17843 C C . VAL C 1 334 ? 220.62081 158.57187 197.41143 1.000 43.02706 335 VAL C C 1
ATOM 17844 O O . VAL C 1 334 ? 220.00281 159.12387 196.49043 1.000 43.02706 335 VAL C O 1
ATOM 17857 N N . GLY C 1 335 ? 220.05881 157.63587 198.17543 1.000 42.29096 336 GLY C N 1
ATOM 17858 C CA . GLY C 1 335 ? 218.66581 157.27887 197.97643 1.000 42.29096 336 GLY C CA 1
ATOM 17859 C C . GLY C 1 335 ? 217.73981 158.45887 198.18143 1.000 42.29096 336 GLY C C 1
ATOM 17860 O O . GLY C 1 335 ? 216.75781 158.62687 197.45443 1.000 42.29096 336 GLY C O 1
ATOM 17864 N N . GLN C 1 336 ? 218.04281 159.29687 199.17343 1.000 41.57093 337 GLN C N 1
ATOM 17865 C CA . GLN C 1 336 ? 217.26381 160.50987 199.37443 1.000 41.57093 337 GLN C CA 1
ATOM 17866 C C . GLN C 1 336 ? 217.41081 161.46287 198.19643 1.000 41.57093 337 GLN C C 1
ATOM 17867 O O . GLN C 1 336 ? 216.44981 162.13687 197.82243 1.000 41.57093 337 GLN C O 1
ATOM 17881 N N . GLN C 1 337 ? 218.59881 161.52587 197.59343 1.000 39.89076 338 GLN C N 1
ATOM 17882 C CA . GLN C 1 337 ? 218.79581 162.38387 196.42843 1.000 39.89076 338 GLN C CA 1
ATOM 17883 C C . GLN C 1 337 ? 217.96681 161.90387 195.24243 1.000 39.89076 338 GLN C C 1
ATOM 17884 O O . GLN C 1 337 ? 217.40081 162.71087 194.49743 1.000 39.89076 338 GLN C O 1
ATOM 17898 N N . LEU C 1 338 ? 217.90081 160.58987 195.04543 1.000 40.07373 339 LEU C N 1
ATOM 17899 C CA . LEU C 1 338 ? 217.07381 160.02187 193.98343 1.000 40.07373 339 LEU C CA 1
ATOM 17900 C C . LEU C 1 338 ? 215.58781 160.23087 194.25643 1.000 40.07373 339 LEU C C 1
ATOM 17901 O O . LEU C 1 338 ? 214.80681 160.51587 193.33443 1.000 40.07373 339 LEU C O 1
ATOM 17917 N N . THR C 1 339 ? 215.17881 160.10687 195.51943 1.000 38.90797 340 THR C N 1
ATOM 17918 C CA . THR C 1 339 ? 213.82681 160.50087 195.89643 1.000 38.90797 340 THR C CA 1
ATOM 17919 C C . THR C 1 339 ? 213.57781 161.96087 195.54843 1.000 38.90797 340 THR C C 1
ATOM 17920 O O . THR C 1 339 ? 212.49581 162.31887 195.07343 1.000 38.90797 340 THR C O 1
ATOM 17931 N N . ILE C 1 340 ? 214.57081 162.81687 195.78943 1.000 37.47990 341 ILE C N 1
ATOM 17932 C CA . ILE C 1 340 ? 214.44481 164.22687 195.44543 1.000 37.47990 341 ILE C CA 1
ATOM 17933 C C . ILE C 1 340 ? 214.25081 164.38487 193.94743 1.000 37.47990 341 ILE C C 1
ATOM 17934 O O . ILE C 1 340 ? 213.41981 165.17387 193.49843 1.000 37.47990 341 ILE C O 1
ATOM 17950 N N . VAL C 1 341 ? 215.02281 163.64887 193.15143 1.000 34.77583 342 VAL C N 1
ATOM 17951 C CA . VAL C 1 341 ? 214.89581 163.75187 191.70043 1.000 34.77583 342 VAL C CA 1
ATOM 17952 C C . VAL C 1 341 ? 213.47481 163.40987 191.27043 1.000 34.77583 342 VAL C C 1
ATOM 17953 O O . VAL C 1 341 ? 212.81181 164.18187 190.56343 1.000 34.77583 342 VAL C O 1
ATOM 17966 N N . LEU C 1 342 ? 212.97481 162.26087 191.72443 1.000 35.24068 343 LEU C N 1
ATOM 17967 C CA . LEU C 1 342 ? 211.64081 161.82587 191.31943 1.000 35.24068 343 LEU C CA 1
ATOM 17968 C C . LEU C 1 342 ? 210.57481 162.81487 191.78143 1.000 35.24068 343 LEU C C 1
ATOM 17969 O O . LEU C 1 342 ? 209.71681 163.24587 190.99543 1.000 35.24068 343 LEU C O 1
ATOM 17985 N N . THR C 1 343 ? 210.62681 163.20487 193.05543 1.000 35.11535 344 THR C N 1
ATOM 17986 C CA . THR C 1 343 ? 209.59281 164.06887 193.60643 1.000 35.11535 344 THR C CA 1
ATOM 17987 C C . THR C 1 343 ? 209.66081 165.47387 193.02843 1.000 35.11535 344 THR C C 1
ATOM 17988 O O . THR C 1 343 ? 208.62381 166.11687 192.86243 1.000 35.11535 344 THR C O 1
ATOM 17999 N N . ALA C 1 344 ? 210.85781 165.96987 192.71643 1.000 32.47028 345 ALA C N 1
ATOM 18000 C CA . ALA C 1 344 ? 210.97781 167.28587 192.10943 1.000 32.47028 345 ALA C CA 1
ATOM 18001 C C . ALA C 1 344 ? 210.46281 167.27487 190.68043 1.000 32.47028 345 ALA C C 1
ATOM 18002 O O . ALA C 1 344 ? 209.84381 168.24487 190.23643 1.000 32.47028 345 ALA C O 1
ATOM 18009 N N . VAL C 1 345 ? 210.69281 166.18687 189.94443 1.000 30.55181 346 VAL C N 1
ATOM 18010 C CA . VAL C 1 345 ? 210.09181 166.07387 188.62043 1.000 30.55181 346 VAL C CA 1
ATOM 18011 C C . VAL C 1 345 ? 208.57281 166.10387 188.73443 1.000 30.55181 346 VAL C C 1
ATOM 18012 O O . VAL C 1 345 ? 207.88581 166.81787 187.99143 1.000 30.55181 346 VAL C O 1
ATOM 18025 N N . LEU C 1 346 ? 208.02781 165.34387 189.68643 1.000 32.47798 347 LEU C N 1
ATOM 18026 C CA . LEU C 1 346 ? 206.57881 165.32287 189.86643 1.000 32.47798 347 LEU C CA 1
ATOM 18027 C C . LEU C 1 346 ? 206.04281 166.69587 190.25943 1.000 32.47798 347 LEU C C 1
ATOM 18028 O O . LEU C 1 346 ? 205.01181 167.14087 189.74143 1.000 32.47798 347 LEU C O 1
ATOM 18044 N N . ALA C 1 347 ? 206.72481 167.37787 191.17943 1.000 31.53065 348 ALA C N 1
ATOM 18045 C CA . ALA C 1 347 ? 206.28981 168.69687 191.61943 1.000 31.53065 348 ALA C CA 1
ATOM 18046 C C . ALA C 1 347 ? 206.36481 169.71287 190.48843 1.000 31.53065 348 ALA C C 1
ATOM 18047 O O . ALA C 1 347 ? 205.47281 170.55587 190.34443 1.000 31.53065 348 ALA C O 1
ATOM 18054 N N . SER C 1 348 ? 207.42481 169.65387 189.68243 1.000 28.67780 349 SER C N 1
ATOM 18055 C CA . SER C 1 348 ? 207.53281 170.54487 188.53643 1.000 28.67780 349 SER C CA 1
ATOM 18056 C C . SER C 1 348 ? 206.39881 170.29787 187.55543 1.000 28.67780 349 SER C C 1
ATOM 18057 O O . SER C 1 348 ? 205.84881 171.24287 186.98043 1.000 28.67780 349 SER C O 1
ATOM 18065 N N . ILE C 1 349 ? 206.03381 169.03187 187.35043 1.000 28.16973 350 ILE C N 1
ATOM 18066 C CA . ILE C 1 349 ? 204.88081 168.73187 186.50943 1.000 28.16973 350 ILE C CA 1
ATOM 18067 C C . ILE C 1 349 ? 203.62081 169.34487 187.10443 1.000 28.16973 350 ILE C C 1
ATOM 18068 O O . ILE C 1 349 ? 202.80981 169.94987 186.39243 1.000 28.16973 350 ILE C O 1
ATOM 18084 N N . GLY C 1 350 ? 203.43681 169.20187 188.41443 1.000 28.90801 351 GLY C N 1
ATOM 18085 C CA . GLY C 1 350 ? 202.25081 169.71287 189.07143 1.000 28.90801 351 GLY C CA 1
ATOM 18086 C C . GLY C 1 350 ? 202.25481 171.19587 189.35943 1.000 28.90801 351 GLY C C 1
ATOM 18087 O O . GLY C 1 350 ? 201.21681 171.73687 189.74943 1.000 28.90801 351 GLY C O 1
ATOM 18091 N N . THR C 1 351 ? 203.38681 171.86487 189.17643 1.000 28.65420 352 THR C N 1
ATOM 18092 C CA . THR C 1 351 ? 203.47181 173.29187 189.44743 1.000 28.65420 352 THR C CA 1
ATOM 18093 C C . THR C 1 351 ? 202.72481 174.08487 188.38343 1.000 28.65420 352 THR C C 1
ATOM 18094 O O . THR C 1 351 ? 202.87081 173.83087 187.18543 1.000 28.65420 352 THR C O 1
ATOM 18105 N N . ALA C 1 352 ? 201.92581 175.04787 188.82743 1.000 27.38542 353 ALA C N 1
ATOM 18106 C CA . ALA C 1 352 ? 201.20681 175.90887 187.90343 1.000 27.38542 353 ALA C CA 1
ATOM 18107 C C . ALA C 1 352 ? 202.14781 176.92687 187.27043 1.000 27.38542 353 ALA C C 1
ATOM 18108 O O . ALA C 1 352 ? 203.15381 177.33187 187.85843 1.000 27.38542 353 ALA C O 1
ATOM 18115 N N . GLY C 1 353 ? 201.80781 177.34087 186.05443 1.000 27.11597 354 GLY C N 1
ATOM 18116 C CA . GLY C 1 353 ? 202.60981 178.30287 185.32643 1.000 27.11597 354 GLY C CA 1
ATOM 18117 C C . GLY C 1 353 ? 202.33681 179.73187 185.74143 1.000 27.11597 354 GLY C C 1
ATOM 18118 O O . GLY C 1 353 ? 202.09281 180.59687 184.89643 1.000 27.11597 354 GLY C O 1
ATOM 18122 N N . VAL C 1 354 ? 202.38181 179.98787 187.04343 1.000 27.45145 355 VAL C N 1
ATOM 18123 C CA . VAL C 1 354 ? 202.10981 181.31587 187.58643 1.000 27.45145 355 VAL C CA 1
ATOM 18124 C C . VAL C 1 354 ? 203.20081 181.65387 188.59343 1.000 27.45145 355 VAL C C 1
ATOM 18125 O O . VAL C 1 354 ? 203.89081 180.76087 189.10943 1.000 27.45145 355 VAL C O 1
ATOM 18138 N N . PRO C 1 355 ? 203.39181 182.93787 188.88343 1.000 28.06688 356 PRO C N 1
ATOM 18139 C CA . PRO C 1 355 ? 204.47381 183.32887 189.79243 1.000 28.06688 356 PRO C CA 1
ATOM 18140 C C . PRO C 1 355 ? 204.32281 182.69687 191.16743 1.000 28.06688 356 PRO C C 1
ATOM 18141 O O . PRO C 1 355 ? 203.22781 182.63187 191.72943 1.000 28.06688 356 PRO C O 1
ATOM 18152 N N . GLY C 1 356 ? 205.44581 182.22987 191.70643 1.000 29.50663 357 GLY C N 1
ATOM 18153 C CA . GLY C 1 356 ? 205.51781 181.72487 193.05943 1.000 29.50663 357 GLY C CA 1
ATOM 18154 C C . GLY C 1 356 ? 205.00681 180.31687 193.27043 1.000 29.50663 357 GLY C C 1
ATOM 18155 O O . GLY C 1 356 ? 205.03381 179.83487 194.40843 1.000 29.50663 357 GLY C O 1
ATOM 18159 N N . ALA C 1 357 ? 204.54981 179.63587 192.21943 1.000 29.31606 358 ALA C N 1
ATOM 18160 C CA . ALA C 1 357 ? 203.98281 178.30387 192.39743 1.000 29.31606 358 ALA C CA 1
ATOM 18161 C C . ALA C 1 357 ? 205.04881 177.27487 192.75143 1.000 29.31606 358 ALA C C 1
ATOM 18162 O O . ALA C 1 357 ? 204.78181 176.34787 193.52643 1.000 29.31606 358 ALA C O 1
ATOM 18169 N N . GLY C 1 358 ? 206.25181 177.41787 192.19743 1.000 30.02074 359 GLY C N 1
ATOM 18170 C CA . GLY C 1 358 ? 207.30181 176.45387 192.47343 1.000 30.02074 359 GLY C CA 1
ATOM 18171 C C . GLY C 1 358 ? 207.70281 176.42587 193.93443 1.000 30.02074 359 GLY C C 1
ATOM 18172 O O . GLY C 1 358 ? 207.97281 175.36187 194.49543 1.000 30.02074 359 GLY C O 1
ATOM 18176 N N . ALA C 1 359 ? 207.74881 177.59587 194.57143 1.000 33.27351 360 ALA C N 1
ATOM 18177 C CA . ALA C 1 359 ? 208.06081 177.64387 195.99343 1.000 33.27351 360 ALA C CA 1
ATOM 18178 C C . ALA C 1 359 ? 207.01081 176.90287 196.80643 1.000 33.27351 360 ALA C C 1
ATOM 18179 O O . ALA C 1 359 ? 207.33981 176.19687 197.76543 1.000 33.27351 360 ALA C O 1
ATOM 18186 N N . ILE C 1 360 ? 205.73881 177.05387 196.43943 1.000 33.05598 361 ILE C N 1
ATOM 18187 C CA . ILE C 1 360 ? 204.67781 176.32687 197.12543 1.000 33.05598 361 ILE C CA 1
ATOM 18188 C C . ILE C 1 360 ? 204.84581 174.82687 196.92943 1.000 33.05598 361 ILE C C 1
ATOM 18189 O O . ILE C 1 360 ? 204.72781 174.04387 197.87843 1.000 33.05598 361 ILE C O 1
ATOM 18205 N N . MET C 1 361 ? 205.12381 174.40087 195.69643 1.000 33.38279 362 MET C N 1
ATOM 18206 C CA . MET C 1 361 ? 205.24581 172.97587 195.41743 1.000 33.38279 362 MET C CA 1
ATOM 18207 C C . MET C 1 361 ? 206.51781 172.37787 196.00243 1.000 33.38279 362 MET C C 1
ATOM 18208 O O . MET C 1 361 ? 206.62481 171.15187 196.09743 1.000 33.38279 362 MET C O 1
ATOM 18222 N N . LEU C 1 362 ? 207.47981 173.21487 196.39143 1.000 35.72320 363 LEU C N 1
ATOM 18223 C CA . LEU C 1 362 ? 208.68181 172.72087 197.05143 1.000 35.72320 363 LEU C CA 1
ATOM 18224 C C . LEU C 1 362 ? 208.36981 171.97487 198.34343 1.000 35.72320 363 LEU C C 1
ATOM 18225 O O . LEU C 1 362 ? 209.18981 171.16487 198.79543 1.000 35.72320 363 LEU C O 1
ATOM 18241 N N . ALA C 1 363 ? 207.21081 172.23687 198.94943 1.000 39.65304 364 ALA C N 1
ATOM 18242 C CA . ALA C 1 363 ? 206.84981 171.55887 200.18743 1.000 39.65304 364 ALA C CA 1
ATOM 18243 C C . ALA C 1 363 ? 206.73981 170.05487 199.98643 1.000 39.65304 364 ALA C C 1
ATOM 18244 O O . ALA C 1 363 ? 207.13781 169.27487 200.85643 1.000 39.65304 364 ALA C O 1
ATOM 18251 N N . MET C 1 364 ? 206.18181 169.62787 198.85343 1.000 38.21506 365 MET C N 1
ATOM 18252 C CA . MET C 1 364 ? 206.06081 168.19987 198.57943 1.000 38.21506 365 MET C CA 1
ATOM 18253 C C . MET C 1 364 ? 207.43281 167.54187 198.48543 1.000 38.21506 365 MET C C 1
ATOM 18254 O O . MET C 1 364 ? 207.65581 166.45987 199.04443 1.000 38.21506 365 MET C O 1
ATOM 18268 N N . VAL C 1 365 ? 208.37281 168.19487 197.80343 1.000 36.20511 366 VAL C N 1
ATOM 18269 C CA . VAL C 1 365 ? 209.72481 167.65687 197.70043 1.000 36.20511 366 VAL C CA 1
ATOM 18270 C C . VAL C 1 365 ? 210.36681 167.58087 199.07643 1.000 36.20511 366 VAL C C 1
ATOM 18271 O O . VAL C 1 365 ? 211.02681 166.59287 199.41643 1.000 36.20511 366 VAL C O 1
ATOM 18284 N N . LEU C 1 366 ? 210.19181 168.62487 199.88543 1.000 39.50677 367 LEU C N 1
ATOM 18285 C CA . LEU C 1 366 ? 210.76681 168.61387 201.22543 1.000 39.50677 367 LEU C CA 1
ATOM 18286 C C . LEU C 1 366 ? 210.18481 167.48387 202.06243 1.000 39.50677 367 LEU C C 1
ATOM 18287 O O . LEU C 1 366 ? 210.91481 166.78587 202.77543 1.000 39.50677 367 LEU C O 1
ATOM 18303 N N . HIS C 1 367 ? 208.86981 167.28887 201.98543 1.000 41.17580 368 HIS C N 1
ATOM 18304 C CA . HIS C 1 367 ? 208.22481 166.22287 202.74143 1.000 41.17580 368 HIS C CA 1
ATOM 18305 C C . HIS C 1 367 ? 208.71581 164.85687 202.29143 1.000 41.17580 368 HIS C C 1
ATOM 18306 O O . HIS C 1 367 ? 208.83181 163.93287 203.10343 1.000 41.17580 368 HIS C O 1
ATOM 18320 N N . SER C 1 368 ? 209.01081 164.70887 201.00043 1.000 39.10258 369 SER C N 1
ATOM 18321 C CA . SER C 1 368 ? 209.47381 163.42387 200.49343 1.000 39.10258 369 SER C CA 1
ATOM 18322 C C . SER C 1 368 ? 210.78281 162.97587 201.13243 1.000 39.10258 369 SER C C 1
ATOM 18323 O O . SER C 1 368 ? 211.10081 161.78287 201.08243 1.000 39.10258 369 SER C O 1
ATOM 18331 N N . VAL C 1 369 ? 211.54781 163.89187 201.72243 1.000 40.38930 370 VAL C N 1
ATOM 18332 C CA . VAL C 1 369 ? 212.82881 163.54487 202.33043 1.000 40.38930 370 VAL C CA 1
ATOM 18333 C C . VAL C 1 369 ? 212.78581 163.82987 203.82543 1.000 40.38930 370 VAL C C 1
ATOM 18334 O O . VAL C 1 369 ? 213.81381 164.13187 204.44143 1.000 40.38930 370 VAL C O 1
ATOM 18347 N N . GLY C 1 370 ? 211.60081 163.73687 204.41743 1.000 42.42235 371 GLY C N 1
ATOM 18348 C CA . GLY C 1 370 ? 211.48281 163.89687 205.85743 1.000 42.42235 371 GLY C CA 1
ATOM 18349 C C . GLY C 1 370 ? 211.86081 165.27187 206.36043 1.000 42.42235 371 GLY C C 1
ATOM 18350 O O . GLY C 1 370 ? 212.56481 165.38887 207.37043 1.000 42.42235 371 GLY C O 1
ATOM 18354 N N . LEU C 1 371 ? 211.40981 166.31887 205.67643 1.000 43.16888 372 LEU C N 1
ATOM 18355 C CA . LEU C 1 371 ? 211.62381 167.70087 206.09743 1.000 43.16888 372 LEU C CA 1
ATOM 18356 C C . LEU C 1 371 ? 210.28481 168.42187 206.07143 1.000 43.16888 372 LEU C C 1
ATOM 18357 O O . LEU C 1 371 ? 210.06581 169.33587 205.26843 1.000 43.16888 372 LEU C O 1
ATOM 18373 N N . PRO C 1 372 ? 209.36081 168.02987 206.94443 1.000 45.66228 373 PRO C N 1
ATOM 18374 C CA . PRO C 1 372 ? 208.02981 168.63987 206.92843 1.000 45.66228 373 PRO C CA 1
ATOM 18375 C C . PRO C 1 372 ? 208.08281 170.11787 207.27843 1.000 45.66228 373 PRO C C 1
ATOM 18376 O O . PRO C 1 372 ? 208.91181 170.56387 208.07343 1.000 45.66228 373 PRO C O 1
ATOM 18387 N N . LEU C 1 373 ? 207.17381 170.87887 206.67143 1.000 46.34697 374 LEU C N 1
ATOM 18388 C CA . LEU C 1 373 ? 207.09281 172.30687 206.93943 1.000 46.34697 374 LEU C CA 1
ATOM 18389 C C . LEU C 1 373 ? 206.60781 172.60487 208.34843 1.000 46.34697 374 LEU C C 1
ATOM 18390 O O . LEU C 1 373 ? 206.72781 173.74887 208.79743 1.000 46.34697 374 LEU C O 1
ATOM 18406 N N . THR C 1 374 ? 206.06481 171.60987 209.05143 1.000 50.66808 375 THR C N 1
ATOM 18407 C CA . THR C 1 374 ? 205.62081 171.81787 210.42243 1.000 50.66808 375 THR C CA 1
ATOM 18408 C C . THR C 1 374 ? 206.78581 171.99287 211.38443 1.000 50.66808 375 THR C C 1
ATOM 18409 O O . THR C 1 374 ? 206.61581 172.61787 212.43643 1.000 50.66808 375 THR C O 1
ATOM 18420 N N . ASP C 1 375 ? 207.95381 171.45887 211.05443 1.000 49.87714 376 ASP C N 1
ATOM 18421 C CA . ASP C 1 375 ? 209.11581 171.63487 211.91043 1.000 49.87714 376 ASP C CA 1
ATOM 18422 C C . ASP C 1 375 ? 209.50681 173.10887 211.94743 1.000 49.87714 376 ASP C C 1
ATOM 18423 O O . ASP C 1 375 ? 209.59381 173.74687 210.89043 1.000 49.87714 376 ASP C O 1
ATOM 18432 N N . PRO C 1 376 ? 209.74281 173.68887 213.12843 1.000 50.04098 377 PRO C N 1
ATOM 18433 C CA . PRO C 1 376 ? 210.08481 175.11987 213.17143 1.000 50.04098 377 PRO C CA 1
ATOM 18434 C C . PRO C 1 376 ? 211.31781 175.47787 212.36143 1.000 50.04098 377 PRO C C 1
ATOM 18435 O O . PRO C 1 376 ? 211.34681 176.53387 211.71843 1.000 50.04098 377 PRO C O 1
ATOM 18446 N N . ASN C 1 377 ? 212.34281 174.62487 212.37243 1.000 48.73508 378 ASN C N 1
ATOM 18447 C CA . ASN C 1 377 ? 213.57081 174.93787 211.65043 1.000 48.73508 378 ASN C CA 1
ATOM 18448 C C . ASN C 1 377 ? 213.36081 174.86787 210.14343 1.000 48.73508 378 ASN C C 1
ATOM 18449 O O . ASN C 1 377 ? 213.84581 175.72987 209.39543 1.000 48.73508 378 ASN C O 1
ATOM 18460 N N . VAL C 1 378 ? 212.64781 173.84187 209.67843 1.000 45.75411 379 VAL C N 1
ATOM 18461 C CA . VAL C 1 378 ? 212.31281 173.75787 208.26343 1.000 45.75411 379 VAL C CA 1
ATOM 18462 C C . VAL C 1 378 ? 211.48081 174.96087 207.85643 1.000 45.75411 379 VAL C C 1
ATOM 18463 O O . VAL C 1 378 ? 211.65881 175.51887 206.76943 1.000 45.75411 379 VAL C O 1
ATOM 18476 N N . ALA C 1 379 ? 210.56081 175.38187 208.72343 1.000 46.00122 380 ALA C N 1
ATOM 18477 C CA . ALA C 1 379 ? 209.75881 176.56287 208.43443 1.000 46.00122 380 ALA C CA 1
ATOM 18478 C C . ALA C 1 379 ? 210.63081 177.80487 208.31943 1.000 46.00122 380 ALA C C 1
ATOM 18479 O O . ALA C 1 379 ? 210.40781 178.64887 207.44643 1.000 46.00122 380 ALA C O 1
ATOM 18486 N N . ALA C 1 380 ? 211.62581 177.93887 209.19643 1.000 45.60218 381 ALA C N 1
ATOM 18487 C CA . ALA C 1 380 ? 212.50781 179.09887 209.14243 1.000 45.60218 381 ALA C CA 1
ATOM 18488 C C . ALA C 1 380 ? 213.29981 179.12387 207.84243 1.000 45.60218 381 ALA C C 1
ATOM 18489 O O . ALA C 1 380 ? 213.40381 180.16487 207.18143 1.000 45.60218 381 ALA C O 1
ATOM 18496 N N . ALA C 1 381 ? 213.86481 177.97887 207.45943 1.000 43.24112 382 ALA C N 1
ATOM 18497 C CA . ALA C 1 381 ? 214.61481 177.91487 206.20943 1.000 43.24112 382 ALA C CA 1
ATOM 18498 C C . ALA C 1 381 ? 213.71181 178.18787 205.01043 1.000 43.24112 382 ALA C C 1
ATOM 18499 O O . ALA C 1 381 ? 214.10081 178.89687 204.07243 1.000 43.24112 382 ALA C O 1
ATOM 18506 N N . TYR C 1 382 ? 212.49981 177.63187 205.02543 1.000 41.35313 383 TYR C N 1
ATOM 18507 C CA . TYR C 1 382 ? 211.54781 177.86687 203.94843 1.000 41.35313 383 TYR C CA 1
ATOM 18508 C C . TYR C 1 382 ? 211.19181 179.34187 203.84243 1.000 41.35313 383 TYR C C 1
ATOM 18509 O O . TYR C 1 382 ? 211.10081 179.88787 202.73843 1.000 41.35313 383 TYR C O 1
ATOM 18527 N N . ALA C 1 383 ? 210.97681 180.00087 204.98143 1.000 42.37419 384 ALA C N 1
ATOM 18528 C CA . ALA C 1 383 ? 210.68781 181.42887 204.97143 1.000 42.37419 384 ALA C CA 1
ATOM 18529 C C . ALA C 1 383 ? 211.86181 182.21587 204.41343 1.000 42.37419 384 ALA C C 1
ATOM 18530 O O . ALA C 1 383 ? 211.67581 183.17287 203.65343 1.000 42.37419 384 ALA C O 1
ATOM 18537 N N . MET C 1 384 ? 213.08081 181.83087 204.78543 1.000 42.15090 385 MET C N 1
ATOM 18538 C CA . MET C 1 384 ? 214.25781 182.48287 204.22643 1.000 42.15090 385 MET C CA 1
ATOM 18539 C C . MET C 1 384 ? 214.27581 182.35287 202.71043 1.000 42.15090 385 MET C C 1
ATOM 18540 O O . MET C 1 384 ? 214.57181 183.31687 201.99743 1.000 42.15090 385 MET C O 1
ATOM 18554 N N . ILE C 1 385 ? 213.95481 181.16387 202.20243 1.000 38.86272 386 ILE C N 1
ATOM 18555 C CA . ILE C 1 385 ? 213.93081 180.95487 200.75643 1.000 38.86272 386 ILE C CA 1
ATOM 18556 C C . ILE C 1 385 ? 212.84681 181.80787 200.10843 1.000 38.86272 386 ILE C C 1
ATOM 18557 O O . ILE C 1 385 ? 213.06681 182.42787 199.06043 1.000 38.86272 386 ILE C O 1
ATOM 18573 N N . LEU C 1 386 ? 211.66081 181.85287 200.71643 1.000 39.36483 387 LEU C N 1
ATOM 18574 C CA . LEU C 1 386 ? 210.54981 182.60887 200.15243 1.000 39.36483 387 LEU C CA 1
ATOM 18575 C C . LEU C 1 386 ? 210.86381 184.09187 200.01943 1.000 39.36483 387 LEU C C 1
ATOM 18576 O O . LEU C 1 386 ? 210.21581 184.78187 199.22543 1.000 39.36483 387 LEU C O 1
ATOM 18592 N N . GLY C 1 387 ? 211.83081 184.59787 200.78143 1.000 38.29173 388 GLY C N 1
ATOM 18593 C CA . GLY C 1 387 ? 212.15681 186.00887 200.70843 1.000 38.29173 388 GLY C CA 1
ATOM 18594 C C . GLY C 1 387 ? 212.67981 186.43687 199.35343 1.000 38.29173 388 GLY C C 1
ATOM 18595 O O . GLY C 1 387 ? 212.44481 187.56987 198.92543 1.000 38.29173 388 GLY C O 1
ATOM 18599 N N . ILE C 1 388 ? 213.39681 185.55187 198.66543 1.000 36.24937 389 ILE C N 1
ATOM 18600 C CA . ILE C 1 388 ? 213.99081 185.86887 197.37243 1.000 36.24937 389 ILE C CA 1
ATOM 18601 C C . ILE C 1 388 ? 213.32481 185.03787 196.28343 1.000 36.24937 389 ILE C C 1
ATOM 18602 O O . ILE C 1 388 ? 213.94781 184.71487 195.26743 1.000 36.24937 389 ILE C O 1
ATOM 18618 N N . ASP C 1 389 ? 212.05581 184.68687 196.48843 1.000 34.92453 390 ASP C N 1
ATOM 18619 C CA . ASP C 1 389 ? 211.38381 183.77487 195.56843 1.000 34.92453 390 ASP C CA 1
ATOM 18620 C C . ASP C 1 389 ? 211.29681 184.35687 194.16343 1.000 34.92453 390 ASP C C 1
ATOM 18621 O O . ASP C 1 389 ? 211.52681 183.64787 193.18043 1.000 34.92453 390 ASP C O 1
ATOM 18630 N N . ALA C 1 390 ? 210.95181 185.63887 194.04543 1.000 32.72875 391 ALA C N 1
ATOM 18631 C CA . ALA C 1 390 ? 210.76981 186.24087 192.72743 1.000 32.72875 391 ALA C CA 1
ATOM 18632 C C . ALA C 1 390 ? 212.07781 186.28687 191.94643 1.000 32.72875 391 ALA C C 1
ATOM 18633 O O . ALA C 1 390 ? 212.09081 186.08687 190.72243 1.000 32.72875 391 ALA C O 1
ATOM 18640 N N . ILE C 1 391 ? 213.18681 186.54987 192.63843 1.000 33.69743 392 ILE C N 1
ATOM 18641 C CA . ILE C 1 391 ? 214.48681 186.62487 191.98043 1.000 33.69743 392 ILE C CA 1
ATOM 18642 C C . ILE C 1 391 ? 214.79381 185.31387 191.26943 1.000 33.69743 392 ILE C C 1
ATOM 18643 O O . ILE C 1 391 ? 215.21781 185.29787 190.10843 1.000 33.69743 392 ILE C O 1
ATOM 18659 N N . LEU C 1 392 ? 214.58481 184.19387 191.96143 1.000 32.12341 393 LEU C N 1
ATOM 18660 C CA . LEU C 1 392 ? 214.82181 182.88487 191.36643 1.000 32.12341 393 LEU C CA 1
ATOM 18661 C C . LEU C 1 392 ? 213.74281 182.53087 190.34943 1.000 32.12341 393 LEU C C 1
ATOM 18662 O O . LEU C 1 392 ? 214.02381 181.85187 189.35043 1.000 32.12341 393 LEU C O 1
ATOM 18678 N N . ASP C 1 393 ? 212.51381 182.98587 190.59143 1.000 29.55997 394 ASP C N 1
ATOM 18679 C CA . ASP C 1 393 ? 211.39881 182.67287 189.70943 1.000 29.55997 394 ASP C CA 1
ATOM 18680 C C . ASP C 1 393 ? 211.62081 183.24687 188.32043 1.000 29.55997 394 ASP C C 1
ATOM 18681 O O . ASP C 1 393 ? 211.27181 182.61387 187.32143 1.000 29.55997 394 ASP C O 1
ATOM 18690 N N . MET C 1 394 ? 212.18781 184.44987 188.23543 1.000 30.23642 395 MET C N 1
ATOM 18691 C CA . MET C 1 394 ? 212.48381 185.02387 186.92643 1.000 30.23642 395 MET C CA 1
ATOM 18692 C C . MET C 1 394 ? 213.29181 184.05087 186.07243 1.000 30.23642 395 MET C C 1
ATOM 18693 O O . MET C 1 394 ? 212.85881 183.63687 184.98543 1.000 30.23642 395 MET C O 1
ATOM 18707 N N . GLY C 1 395 ? 214.46681 183.66087 186.56443 1.000 28.55562 396 GLY C N 1
ATOM 18708 C CA . GLY C 1 395 ? 215.32381 182.77087 185.80343 1.000 28.55562 396 GLY C CA 1
ATOM 18709 C C . GLY C 1 395 ? 214.69181 181.41887 185.54243 1.000 28.55562 396 GLY C C 1
ATOM 18710 O O . GLY C 1 395 ? 214.82581 180.86187 184.44943 1.000 28.55562 396 GLY C O 1
ATOM 18714 N N . ARG C 1 396 ? 214.00281 180.86187 186.54043 1.000 28.13696 397 ARG C N 1
ATOM 18715 C CA . ARG C 1 396 ? 213.47281 179.51587 186.36143 1.000 28.13696 397 ARG C CA 1
ATOM 18716 C C . ARG C 1 396 ? 212.31581 179.50087 185.36443 1.000 28.13696 397 ARG C C 1
ATOM 18717 O O . ARG C 1 396 ? 212.19381 178.56487 184.56843 1.000 28.13696 397 ARG C O 1
ATOM 18738 N N . THR C 1 397 ? 211.47981 180.54287 185.35943 1.000 26.30849 398 THR C N 1
ATOM 18739 C CA . THR C 1 397 ? 210.44281 180.66287 184.33943 1.000 26.30849 398 THR C CA 1
ATOM 18740 C C . THR C 1 397 ? 211.05481 180.84287 182.95743 1.000 26.30849 398 THR C C 1
ATOM 18741 O O . THR C 1 397 ? 210.57781 180.25687 181.97443 1.000 26.30849 398 THR C O 1
ATOM 18752 N N . MET C 1 398 ? 212.10681 181.65987 182.86243 1.000 27.56663 399 MET C N 1
ATOM 18753 C CA . MET C 1 398 ? 212.80381 181.80887 181.59143 1.000 27.56663 399 MET C CA 1
ATOM 18754 C C . MET C 1 398 ? 213.28581 180.46387 181.06743 1.000 27.56663 399 MET C C 1
ATOM 18755 O O . MET C 1 398 ? 213.09181 180.13887 179.88943 1.000 27.56663 399 MET C O 1
ATOM 18769 N N . VAL C 1 399 ? 213.90581 179.66387 181.93343 1.000 26.89825 400 VAL C N 1
ATOM 18770 C CA . VAL C 1 399 ? 214.42581 178.36987 181.50743 1.000 26.89825 400 VAL C CA 1
ATOM 18771 C C . VAL C 1 399 ? 213.28681 177.42687 181.14143 1.000 26.89825 400 VAL C C 1
ATOM 18772 O O . VAL C 1 399 ? 213.39981 176.63687 180.19943 1.000 26.89825 400 VAL C O 1
ATOM 18785 N N . ASN C 1 400 ? 212.17681 177.48487 181.87843 1.000 25.58493 401 ASN C N 1
ATOM 18786 C CA . ASN C 1 400 ? 211.01981 176.66487 181.54043 1.000 25.58493 401 ASN C CA 1
ATOM 18787 C C . ASN C 1 400 ? 210.54281 176.95087 180.12143 1.000 25.58493 401 ASN C C 1
ATOM 18788 O O . ASN C 1 400 ? 210.33381 176.03087 179.31743 1.000 25.58493 401 ASN C O 1
ATOM 18799 N N . VAL C 1 401 ? 210.37281 178.23187 179.79543 1.000 25.31303 402 VAL C N 1
ATOM 18800 C CA . VAL C 1 401 ? 209.89081 178.60387 178.46943 1.000 25.31303 402 VAL C CA 1
ATOM 18801 C C . VAL C 1 401 ? 210.90881 178.21787 177.40143 1.000 25.31303 402 VAL C C 1
ATOM 18802 O O . VAL C 1 401 ? 210.54681 177.72587 176.32243 1.000 25.31303 402 VAL C O 1
ATOM 18815 N N . THR C 1 402 ? 212.19381 178.43687 177.68043 1.000 26.30767 403 THR C N 1
ATOM 18816 C CA . THR C 1 402 ? 213.22881 178.06887 176.72443 1.000 26.30767 403 THR C CA 1
ATOM 18817 C C . THR C 1 402 ? 213.20581 176.57487 176.44043 1.000 26.30767 403 THR C C 1
ATOM 18818 O O . THR C 1 402 ? 213.34681 176.15187 175.28743 1.000 26.30767 403 THR C O 1
ATOM 18829 N N . GLY C 1 403 ? 213.03481 175.75887 177.47943 1.000 25.38875 404 GLY C N 1
ATOM 18830 C CA . GLY C 1 403 ? 212.96581 174.32487 177.27743 1.000 25.38875 404 GLY C CA 1
ATOM 18831 C C . GLY C 1 403 ? 211.74381 173.90587 176.48743 1.000 25.38875 404 GLY C C 1
ATOM 18832 O O . GLY C 1 403 ? 211.81381 173.00287 175.65043 1.000 25.38875 404 GLY C O 1
ATOM 18836 N N . ASN C 1 404 ? 210.60481 174.54987 176.74443 1.000 24.67400 405 ASN C N 1
ATOM 18837 C CA . ASN C 1 404 ? 209.41481 174.25587 175.95443 1.000 24.67400 405 ASN C CA 1
ATOM 18838 C C . ASN C 1 404 ? 209.66681 174.53587 174.47743 1.000 24.67400 405 ASN C C 1
ATOM 18839 O O . ASN C 1 404 ? 209.33081 173.72087 173.60843 1.000 24.67400 405 ASN C O 1
ATOM 18850 N N . LEU C 1 405 ? 210.27881 175.68287 174.17743 1.000 26.06674 406 LEU C N 1
ATOM 18851 C CA . LEU C 1 405 ? 210.56281 176.01987 172.78543 1.000 26.06674 406 LEU C CA 1
ATOM 18852 C C . LEU C 1 405 ? 211.55781 175.04487 172.16943 1.000 26.06674 406 LEU C C 1
ATOM 18853 O O . LEU C 1 405 ? 211.40181 174.63587 171.01243 1.000 26.06674 406 LEU C O 1
ATOM 18869 N N . THR C 1 406 ? 212.59181 174.66787 172.92143 1.000 27.18629 407 THR C N 1
ATOM 18870 C CA . THR C 1 406 ? 213.57981 173.72387 172.41343 1.000 27.18629 407 THR C CA 1
ATOM 18871 C C . THR C 1 406 ? 212.93081 172.38887 172.07543 1.000 27.18629 407 THR C C 1
ATOM 18872 O O . THR C 1 406 ? 213.19781 171.80187 171.02043 1.000 27.18629 407 THR C O 1
ATOM 18883 N N . GLY C 1 407 ? 212.06881 171.89687 172.96343 1.000 26.29512 408 GLY C N 1
ATOM 18884 C CA . GLY C 1 407 ? 211.38881 170.64387 172.69843 1.000 26.29512 408 GLY C CA 1
ATOM 18885 C C . GLY C 1 407 ? 210.47681 170.72087 171.49243 1.000 26.29512 408 GLY C C 1
ATOM 18886 O O . GLY C 1 407 ? 210.44081 169.80287 170.66843 1.000 26.29512 408 GLY C O 1
ATOM 18890 N N . THR C 1 408 ? 209.72581 171.81687 171.37143 1.000 26.17493 409 THR C N 1
ATOM 18891 C CA . THR C 1 408 ? 208.86381 171.98587 170.20843 1.000 26.17493 409 THR C CA 1
ATOM 18892 C C . THR C 1 408 ? 209.68081 171.98587 168.92443 1.000 26.17493 409 THR C C 1
ATOM 18893 O O . THR C 1 408 ? 209.31581 171.32987 167.94243 1.000 26.17493 409 THR C O 1
ATOM 18904 N N . ALA C 1 409 ? 210.80381 172.70487 168.91943 1.000 27.82679 410 ALA C N 1
ATOM 18905 C CA . ALA C 1 409 ? 211.64081 172.76187 167.72743 1.000 27.82679 410 ALA C CA 1
ATOM 18906 C C . ALA C 1 409 ? 212.20381 171.39187 167.37743 1.000 27.82679 410 ALA C C 1
ATOM 18907 O O . ALA C 1 409 ? 212.21281 170.99687 166.20543 1.000 27.82679 410 ALA C O 1
ATOM 18914 N N . ILE C 1 410 ? 212.67781 170.64887 168.37743 1.000 29.37814 411 ILE C N 1
ATOM 18915 C CA . ILE C 1 410 ? 213.24881 169.33187 168.11343 1.000 29.37814 411 ILE C CA 1
ATOM 18916 C C . ILE C 1 410 ? 212.18581 168.39987 167.54843 1.000 29.37814 411 ILE C C 1
ATOM 18917 O O . ILE C 1 410 ? 212.40981 167.69987 166.55343 1.000 29.37814 411 ILE C O 1
ATOM 18933 N N . VAL C 1 411 ? 211.00681 168.38187 168.17243 1.000 28.81267 412 VAL C N 1
ATOM 18934 C CA . VAL C 1 411 ? 209.94481 167.49487 167.71143 1.000 28.81267 412 VAL C CA 1
ATOM 18935 C C . VAL C 1 411 ? 209.52381 167.86287 166.29643 1.000 28.81267 412 VAL C C 1
ATOM 18936 O O . VAL C 1 411 ? 209.27081 166.98687 165.46243 1.000 28.81267 412 VAL C O 1
ATOM 18949 N N . ALA C 1 412 ? 209.44181 169.16087 166.00143 1.000 29.07925 413 ALA C N 1
ATOM 18950 C CA . ALA C 1 412 ? 209.10781 169.58387 164.64743 1.000 29.07925 413 ALA C CA 1
ATOM 18951 C C . ALA C 1 412 ? 210.16381 169.12087 163.65543 1.000 29.07925 413 ALA C C 1
ATOM 18952 O O . ALA C 1 412 ? 209.83781 168.67887 162.54943 1.000 29.07925 413 ALA C O 1
ATOM 18959 N N . LYS C 1 413 ? 211.43681 169.21387 164.03543 1.000 32.25996 414 LYS C N 1
ATOM 18960 C CA . LYS C 1 413 ? 212.50181 168.75987 163.15143 1.000 32.25996 414 LYS C CA 1
ATOM 18961 C C . LYS C 1 413 ? 212.38681 167.26687 162.87443 1.000 32.25996 414 LYS C C 1
ATOM 18962 O O . LYS C 1 413 ? 212.58181 166.82187 161.73743 1.000 32.25996 414 LYS C O 1
ATOM 18981 N N . THR C 1 414 ? 212.06981 166.47587 163.90043 1.000 32.28099 415 THR C N 1
ATOM 18982 C CA . THR C 1 414 ? 211.96481 165.03387 163.71443 1.000 32.28099 415 THR C CA 1
ATOM 18983 C C . THR C 1 414 ? 210.77381 164.62587 162.85443 1.000 32.28099 415 THR C C 1
ATOM 18984 O O . THR C 1 414 ? 210.72581 163.47587 162.41043 1.000 32.28099 415 THR C O 1
ATOM 18995 N N . GLU C 1 415 ? 209.82181 165.52087 162.61443 1.000 33.32602 416 GLU C N 1
ATOM 18996 C CA . GLU C 1 415 ? 208.65181 165.19387 161.81343 1.000 33.32602 416 GLU C CA 1
ATOM 18997 C C . GLU C 1 415 ? 208.74981 165.79187 160.41643 1.000 33.32602 416 GLU C C 1
ATOM 18998 O O . GLU C 1 415 ? 209.79481 166.31487 160.02243 1.000 33.32602 416 GLU C O 1
#

Secondary structure (DSSP, 8-state):
-HHHHHHHS-HHHHHHHHHHHHHHHHHHHHHTT-HHHIIIIIHHHHHHHHHHHHHTHHHHHHHHHHHHHHHS-HHHHHHHHHHHHHHHHHHHHHHHHHHHHHHHHS-TTTT------S---PPP-PPPHHHHHHTTS-S-HHHHHHT--HHHHHHHHHHHHHHHHHHHTSS-HHHHHHHHHHHHHHHHHHHHHHHHHHHHHHHHHHHHHHHHHHHHHHHGGG--THHHHHHHHHHHHHHHHIIIIIIHHHHHTT--HHHHHHHHHHHHHHHHHH--HHHHHHHHHHHHHHTT--HHHHHHHHHHHHHH--HHHHHHHHHHHHHHHHHHT----HHHHHHHHHHHHHHHHHS-SSTTHHHHHHHHHHHHTT--TTSHHHHHHHHHHHHTHHHHHHHHHHHHHHHHHHHHHHHHHH-/-HHHHHHHS-HHHHHHHHHHHHHHHHHHHHHTT-HHHIIIIIHHHHHHHHHHHHHTHHHHHHHHHHHHHHHS-HHHHHHHHHHHHHHHHHHHHHHHHHHHHHHHHS-TTTT------S---PPP-PPPHHHHHHTTS-S-HHHHHHT--HHHHHHHHHHHHHHHHHHHTSS-HHHHHHHHHHHHHHHHHHHHHHHHHHHHHHHHHHHHHHHHHHHHHHHGGG--THHHHHHHHHHHHHHHHIIIIIIHHHHHTT--HHHHHHHHHHHHHHHHHH--HHHHHHHHHHHHHHTT--HHHHHHHHHHHHHH--HHHHHHHHHHHHHHHHHHT----HHHHHHHHHHHHHHHHHS-SSTTHHHHHHHHHHHHTT--TTSHHHHHHHHHHHHTHHHHHHHHHHHHHHHHHHHHHHHHHH-/-HHHHHHHS-HHHHHHHHHHHHHHHHHHHHHTT-HHHIIIIIHHHHHHHHHHHHHTHHHHHHHHHHHHHHHS-HHHHHHHHHHHHHHHHHHHHHHHHHHHHHHHHS-TTTT------S---PPP-PPPHHHHHHTTS-S-HHHHHHT--HHHHHHHHHHHHHHHHHHHTSS-HHHHHHHHHHHHHHHHHHHHHHHHHHHHHHHHHHHHHHHHHHHHHHHGGG--THHHHHHHHHHHHHHHHIIIIIIHHHHHTT--HHHHHHHHHHHHHHHHHH--HHHHHHHHHHHHHHTT--HHHHHHHHHHHHHH--HHHHHHHHHHHHHHHHHHT----HHHHHHHHHHHHHHHHHS-SSTTHHHHHHHHHHHHTT--TTSHHHHHHHHHHHHTHHHHHHHHHHHHHHHHHHHHHHHHHH-

Solvent-accessible surface area: 47796 Å² total

B-factor: mean 33.68, std 7.95, range [21.98, 56.82]

Foldseek 3Di:
DVVVVLLPPDLVVLQVVLQVLLQVLLQVCLVVPNLVVLVVPLQVLLVVLLVLLLVLQLLLLLLLQLLLLLVDDPVLLVVLVVLLVVLLLVLQLVLLVLLLVLCVVPPQQAPDDFDFDDDFDDWDDDDDPVVVVVVLADPDLVVCSVVPVLNNSSVVSNVNSNVLNVQCPDPDPVSVVVSVVVSVVSVVSNVVSLVSVVVSSSSNSSSSSSQSSSLNSQFVVLCDDSNVSLLVSLLVSLVCSCVVPLVVLCVVLVHHVVVLCVLCVSLLSCCLRQLFLSSSLSVLLSSCVVVVFRSNQLSNLSSQLSQQRFSSLLSSLSNLLSNLCSNVPHDADPVLSVLLSVLSSVLSRHFHRHQPRSLVSSSSSNVSNPRTSRDRSSVRSSVSNVSSRSVSSSSRSSSSSSSSSSSSVSSSSVD/DVVVVLLPPDLVVLQVVLQVLLQVLLQVCLVVPNLVVLVVPLQVLLVVLLVLLLVLQLLLLLLLQLLLLLVDDPVLLVVLVVLLVVLLLVLQLVLLVLLLVLCVVPPQQAPDDFDFDDDFDDWDDDDDPVVVVVVLADPDLVVCSVVPVLNNSSVVSNVNSNVLNVQCPDPDPVSVVVSVVVSVVSVVSNVVSLVSVVVSSSSNSSSSSSQSSSLNSQFVVLCDDSNVSLLVSLLVSLVCSCVVPLVVLCVVLVHHVVVLCVLCVSLLSCCLRQLFLSSSLSVLLSSCVVVVFRSNQLSNLSSQLSQQRFSSLLSSLSNLLSNLCSNVPHDADPVLSVLLSVLSSVLSRHFHRHQPRSLVSSSSSNVSNPRTSRDRSSVRSSVSNVSSRSVSSSSRSSSSSSSSSSSSVSSSSVD/DVVVVLLPPDLVVLQVVLQVLLQVLLQVCLVVPNLVVLVVPLQVLLVVLLVLLLVLQLLLLLLLQLLLLLVDDPVLLVVLVVLLVVLLLVLQLVLLVLLLVLCVVPPQQAPDDFDFDDDFDDWDDDDDPVVVVVVLADPDLVVCSVVPVLNNSSVVSNVNSNVLNVQCPDPDPVSVVVSVVVSVVSVVSNVVSLVSVVVSSSSNSSSSSSQSSSLNSQFVVLCDDSNVSLLVSLLVSLVCSCVVPLVVLCVVLVHHVVVLCVLCVSLLSCCLRQLFLSSSLSVLLSSCVVVVFRSNQLSNLSSQLSQQRFSSLLSSLSNLLSNLCSNVPHDADPVLSVLLSVLSSVLSRHFHRHQPRSLVSSSSSNVSNPRTSRDRSSVRSSVSNVSSRSVSSSSRSSSSSSSSSSSSVSSSSVD

InterPro domains:
  IPR001991 Sodium:dicarboxylate symporter [PF00375] (14-414)
  IPR001991 Sodium:dicarboxylate symporter [PTHR42865] (10-421)
  IPR018107 Sodium:dicarboxylate symporter, conserved site [PS00713] (45-60)
  IPR036458 Sodium:dicarboxylate symporter superfamily [G3DSA:1.10.3860.10] (1-422)
  IPR036458 Sodium:dicarboxylate symporter superfamily [SSF118215] (14-416)

Radius of gyration: 33.65 Å; Cα contacts (8 Å, |Δi|>4): 2251; chains: 3; bounding box: 88×88×65 Å